Protein AF-0000000076347584 (afdb_homodimer)

pLDDT: mean 90.9, std 16.7, range [21.52, 99.0]

InterPro domains:
  IPR000801 Esterase-like [PF00756] (159-401)
  IPR013783 Immunoglobulin-like fold [G3DSA:2.60.40.10] (21-129)
  IPR014756 Immunoglobulin E-set [SSF81296] (39-135)
  IPR029058 Alpha/Beta hydrolase fold [G3DSA:3.40.50.1820] (140-408)
  IPR029058 Alpha/Beta hydrolase fold [SSF53474] (142-407)
  IPR050583 Mycobacterial A85 antigen [PTHR48098] (144-407)

Secondary structure (DSSP, 8-state):
---------------------TTS---SS--SEE-TTS-EEEEEE-TT-S-EEEEETTSPPEEEEETTEEEEEPEEEE-EE-TTSEEEEEPPP--SEEEEEEEEETTEEE--TT---EEEETTEEEEEEEE--STTSHHHHHS--SS---EEEEEEEEETTTTEEEEEEEEE-TTGGG--SB-EEEEE--TT--TTHHHHTT-HHHHHHHHHHTTSS---EEEE----TT-SSSTTSSTT-S----TT---S---SS-HHHHHHHHHHHHHHHS-B--SGGGEEEEEETHHHHHHHHHHHHSTTS-SEEEEES-----SS---TTS-HHHHHHT-HHHHHHHHHHHHT--SEEEEEEETT-TTHHHHHHHHHHHHHHT---EEEEESS-SSHHHHHHHHHHHHHHS--/---------------------TTS---SS--SEE-TTS-EEEEEE-TT-S-EEEEETTSPPEEEEETTEEEEEPEEEE-EE-TTSEEEEEPPP--SEEEEEEEEETTEEE--TT---EEEETTEEEEEEEE--STTSHHHHHS--SS---EEEEEEEEETTTTEEEEEEEEE-TTGGG--SB-EEEEE--TT--TTHHHHTT-HHHHHHHHHHTTSS---EEE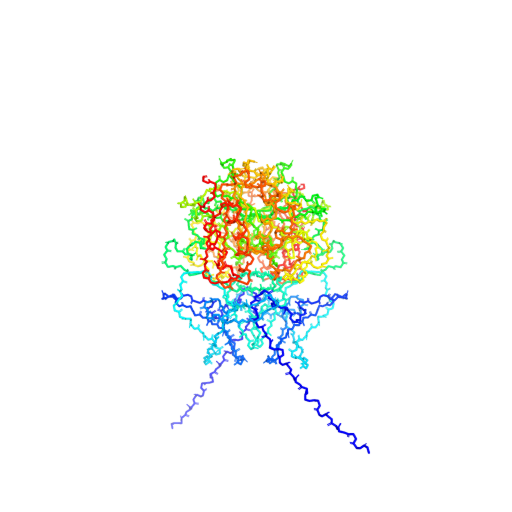E----TT-SSSTTSSTT-S----TT---S---SS-HHHHHHHHHHHHHHHS-B--SGGGEEEEEETHHHHHHHHHHHHSTTS-SEEEEES-----SS---TTS-HHHHHHH-HHHHHHHHHHHHT--SEEEEEEETT-TTHHHHHHHHHHHHHHT---EEEEESS-SSHHHHHHHHHHHHHHS--

Structure (mmCIF, N/CA/C/O backbone):
data_AF-0000000076347584-model_v1
#
loop_
_entity.id
_entity.type
_entity.pdbx_description
1 polymer Esterase
#
loop_
_atom_site.group_PDB
_atom_site.id
_atom_site.type_symbol
_atom_site.label_atom_id
_atom_site.label_alt_id
_atom_site.label_comp_id
_atom_site.label_asym_id
_atom_site.label_entity_id
_atom_site.label_seq_id
_atom_site.pdbx_PDB_ins_code
_atom_site.Cartn_x
_atom_site.Cartn_y
_atom_site.Cartn_z
_atom_site.occupancy
_atom_site.B_iso_or_equiv
_atom_site.auth_seq_id
_atom_site.auth_comp_id
_atom_site.auth_asym_id
_atom_site.auth_atom_id
_atom_site.pdbx_PDB_model_num
ATOM 1 N N . MET A 1 1 ? -63.469 -20.359 -35.031 1 22.64 1 MET A N 1
ATOM 2 C CA . MET A 1 1 ? -62.094 -19.891 -35.281 1 22.64 1 MET A CA 1
ATOM 3 C C . MET A 1 1 ? -61.469 -19.328 -34 1 22.64 1 MET A C 1
ATOM 5 O O . MET A 1 1 ? -61.781 -18.188 -33.625 1 22.64 1 MET A O 1
ATOM 9 N N . LYS A 1 2 ? -61.281 -20.156 -32.938 1 24.61 2 LYS A N 1
ATOM 10 C CA . LYS A 1 2 ? -60.969 -20 -31.516 1 24.61 2 LYS A CA 1
ATOM 11 C C . LYS A 1 2 ? -59.625 -19.328 -31.297 1 24.61 2 LYS A C 1
ATOM 13 O O . LYS A 1 2 ? -58.688 -19.594 -32.031 1 24.61 2 LYS A O 1
ATOM 18 N N . LYS A 1 3 ? -59.562 -18.219 -30.438 1 27.02 3 LYS A N 1
ATOM 19 C CA . LYS A 1 3 ? -58.656 -17.234 -29.844 1 27.02 3 LYS A CA 1
ATOM 20 C C . LYS A 1 3 ? -57.531 -17.938 -29.047 1 27.02 3 LYS A C 1
ATOM 22 O O . LYS A 1 3 ? -57.75 -18.375 -27.922 1 27.02 3 LYS A O 1
ATOM 27 N N . ILE A 1 4 ? -56.75 -18.844 -29.516 1 30.62 4 ILE A N 1
ATOM 28 C CA . ILE A 1 4 ? -55.781 -19.438 -28.594 1 30.62 4 ILE A CA 1
ATOM 29 C C . ILE A 1 4 ? -54.781 -18.391 -28.141 1 30.62 4 ILE A C 1
ATOM 31 O O . ILE A 1 4 ? -54.094 -17.781 -28.969 1 30.62 4 ILE A O 1
ATOM 35 N N . THR A 1 5 ? -55.062 -17.703 -27.016 1 29.17 5 THR A N 1
ATOM 36 C CA . THR A 1 5 ? -54.281 -16.734 -26.25 1 29.17 5 THR A CA 1
ATOM 37 C C . THR A 1 5 ? -52.969 -17.359 -25.766 1 29.17 5 THR A C 1
ATOM 39 O O . THR A 1 5 ? -52.969 -18.312 -24.984 1 29.17 5 THR A O 1
ATOM 42 N N . PHE A 1 6 ? -51.938 -17.453 -26.547 1 27.42 6 PHE A N 1
ATOM 43 C CA . PHE A 1 6 ? -50.625 -17.922 -26.141 1 27.42 6 PHE A CA 1
ATOM 44 C C . PHE A 1 6 ? -50.031 -17 -25.062 1 27.42 6 PHE A C 1
ATOM 46 O O . PHE A 1 6 ? -49.844 -15.805 -25.297 1 27.42 6 PHE A O 1
ATOM 53 N N . LEU A 1 7 ? -50.312 -17.297 -23.766 1 27.25 7 LEU A N 1
ATOM 54 C CA . LEU A 1 7 ? -49.688 -16.672 -22.609 1 27.25 7 LEU A CA 1
ATOM 55 C C . LEU A 1 7 ? -48.188 -16.859 -22.609 1 27.25 7 LEU A C 1
ATOM 57 O O . LEU A 1 7 ? -47.688 -18 -22.547 1 27.25 7 LEU A O 1
ATOM 61 N N . ALA A 1 8 ? -47.344 -16.016 -23.266 1 29.69 8 ALA A N 1
ATOM 62 C CA . ALA A 1 8 ? -45.875 -15.969 -23.172 1 29.69 8 ALA A CA 1
ATOM 63 C C . ALA A 1 8 ? -45.438 -15.719 -21.734 1 29.69 8 ALA A C 1
ATOM 65 O O . ALA A 1 8 ? -45.781 -14.688 -21.141 1 29.69 8 ALA A O 1
ATOM 66 N N . THR A 1 9 ? -45.188 -16.75 -20.922 1 26.08 9 THR A N 1
ATOM 67 C CA . THR A 1 9 ? -44.594 -16.703 -19.609 1 26.08 9 THR A CA 1
ATOM 68 C C . THR A 1 9 ? -43.219 -16.016 -19.672 1 26.08 9 THR A C 1
ATOM 70 O O . THR A 1 9 ? -42.344 -16.453 -20.391 1 26.08 9 THR A O 1
ATOM 73 N N . ALA A 1 10 ? -43.094 -14.711 -19.391 1 26.44 10 ALA A N 1
ATOM 74 C CA . ALA A 1 10 ? -41.906 -13.906 -19.141 1 26.44 10 ALA A CA 1
ATOM 75 C C . ALA A 1 10 ? -41.031 -14.531 -18.062 1 26.44 10 ALA A C 1
ATOM 77 O O . ALA A 1 10 ? -41.438 -14.617 -16.906 1 26.44 10 ALA A O 1
ATOM 78 N N . LEU A 1 11 ? -40.25 -15.555 -18.422 1 25.33 11 LEU A N 1
ATOM 79 C CA . LEU A 1 11 ? -39.188 -16.047 -17.531 1 25.33 11 LEU A CA 1
ATOM 80 C C . LEU A 1 11 ? -38.281 -14.914 -17.078 1 25.33 11 LEU A C 1
ATOM 82 O O . LEU A 1 11 ? -37.562 -14.328 -17.891 1 25.33 11 LEU A O 1
ATOM 86 N N . LEU A 1 12 ? -38.625 -14.148 -16.078 1 26.91 12 LEU A N 1
ATOM 87 C CA . LEU A 1 12 ? -37.781 -13.266 -15.312 1 26.91 12 LEU A CA 1
ATOM 88 C C . LEU A 1 12 ? -36.531 -14.016 -14.828 1 26.91 12 LEU A C 1
ATOM 90 O O . LEU A 1 12 ? -36.625 -14.867 -13.945 1 26.91 12 LEU A O 1
ATOM 94 N N . MET A 1 13 ? -35.625 -14.383 -15.727 1 25.48 13 MET A N 1
ATOM 95 C CA . MET A 1 13 ? -34.344 -14.875 -15.242 1 25.48 13 MET A CA 1
ATOM 96 C C . MET A 1 13 ? -33.75 -13.914 -14.227 1 25.48 13 MET A C 1
ATOM 98 O O . MET A 1 13 ? -33.531 -12.734 -14.523 1 25.48 13 MET A O 1
ATOM 102 N N . SER A 1 14 ? -33.969 -14.141 -12.977 1 26.95 14 SER A N 1
ATOM 103 C CA . SER A 1 14 ? -33.281 -13.57 -11.828 1 26.95 14 SER A CA 1
ATOM 104 C C . SER A 1 14 ? -31.766 -13.625 -12.023 1 26.95 14 SER A C 1
ATOM 106 O O . SER A 1 14 ? -31.188 -14.703 -12.18 1 26.95 14 SER A O 1
ATOM 108 N N . LEU A 1 15 ? -31.219 -12.742 -12.742 1 29.66 15 LEU A N 1
ATOM 109 C CA . LEU A 1 15 ? -29.781 -12.555 -12.656 1 29.66 15 LEU A CA 1
ATOM 110 C C . LEU A 1 15 ? -29.328 -12.539 -11.195 1 29.66 15 LEU A C 1
ATOM 112 O O . LEU A 1 15 ? -29.656 -11.625 -10.445 1 29.66 15 LEU A O 1
ATOM 116 N N . GLY A 1 16 ? -29.375 -13.703 -10.586 1 29.03 16 GLY A N 1
ATOM 117 C CA . GLY A 1 16 ? -28.719 -13.852 -9.297 1 29.03 16 GLY A CA 1
ATOM 118 C C . GLY A 1 16 ? -27.391 -13.125 -9.211 1 29.03 16 GLY A C 1
ATOM 119 O O . GLY A 1 16 ? -26.609 -13.156 -10.156 1 29.03 16 GLY A O 1
ATOM 120 N N . SER A 1 17 ? -27.516 -12.062 -8.469 1 31.75 17 SER A N 1
ATOM 121 C CA . SER A 1 17 ? -26.312 -11.383 -7.98 1 31.75 17 SER A CA 1
ATOM 122 C C . SER A 1 17 ? -25.281 -12.391 -7.477 1 31.75 17 SER A C 1
ATOM 124 O O . SER A 1 17 ? -25.375 -12.875 -6.348 1 31.75 17 SER A O 1
ATOM 126 N N . PHE A 1 18 ? -24.734 -13.219 -8.273 1 30.62 18 PHE A N 1
ATOM 127 C CA . PHE A 1 18 ? -23.625 -14.117 -7.973 1 30.62 18 PHE A CA 1
ATOM 128 C C . PHE A 1 18 ? -22.484 -13.359 -7.309 1 30.62 18 PHE A C 1
ATOM 130 O O . PHE A 1 18 ? -21.953 -12.398 -7.867 1 30.62 18 PHE A O 1
ATOM 137 N N . ALA A 1 19 ? -22.547 -13.336 -6.016 1 31.89 19 ALA A N 1
ATOM 138 C CA . ALA A 1 19 ? -21.453 -12.875 -5.164 1 31.89 19 ALA A CA 1
ATOM 139 C C . ALA A 1 19 ? -20.172 -13.641 -5.453 1 31.89 19 ALA A C 1
ATOM 141 O O . ALA A 1 19 ? -19.906 -14.68 -4.84 1 31.89 19 ALA A O 1
ATOM 142 N N . GLN A 1 20 ? -19.781 -13.914 -6.625 1 32.94 20 GLN A N 1
ATOM 143 C CA . GLN A 1 20 ? -18.625 -14.703 -7.004 1 32.94 20 GLN A CA 1
ATOM 144 C C . GLN A 1 20 ? -17.359 -14.156 -6.348 1 32.94 20 GLN A C 1
ATOM 146 O O . GLN A 1 20 ? -17.219 -12.953 -6.141 1 32.94 20 GLN A O 1
ATOM 151 N N . GLN A 1 21 ? -16.641 -14.922 -5.699 1 43.22 21 GLN A N 1
ATOM 152 C CA . GLN A 1 21 ? -15.281 -14.477 -5.426 1 43.22 21 GLN A CA 1
ATOM 153 C C . GLN A 1 21 ? -14.797 -13.5 -6.488 1 43.22 21 GLN A C 1
ATOM 155 O O . GLN A 1 21 ? -15.18 -13.602 -7.656 1 43.22 21 GLN A O 1
ATOM 160 N N . ALA A 1 22 ? -13.922 -12.586 -5.949 1 51.5 22 ALA A N 1
ATOM 161 C CA . ALA A 1 22 ? -13.586 -11.297 -6.535 1 51.5 22 ALA A CA 1
ATOM 162 C C . ALA A 1 22 ? -13.188 -11.445 -8 1 51.5 22 ALA A C 1
ATOM 164 O O . ALA A 1 22 ? -12.891 -10.453 -8.672 1 51.5 22 ALA A O 1
ATOM 165 N N . LEU A 1 23 ? -13.094 -12.75 -8.336 1 48.31 23 LEU A N 1
ATOM 166 C CA . LEU A 1 23 ? -12.523 -12.891 -9.664 1 48.31 23 LEU A CA 1
ATOM 167 C C . LEU A 1 23 ? -13.461 -12.305 -10.719 1 48.31 23 LEU A C 1
ATOM 169 O O . LEU A 1 23 ? -13.008 -11.648 -11.664 1 48.31 23 LEU A O 1
ATOM 173 N N . PHE A 1 24 ? -14.812 -12.578 -10.523 1 54.25 24 PHE A N 1
ATOM 174 C CA . PHE A 1 24 ? -15.703 -12.211 -11.617 1 54.25 24 PHE A CA 1
ATOM 175 C C . PHE A 1 24 ? -16.719 -11.164 -11.164 1 54.25 24 PHE A C 1
ATOM 177 O O . PHE A 1 24 ? -17.719 -10.922 -11.852 1 54.25 24 PHE A O 1
ATOM 184 N N . ASP A 1 25 ? -16.469 -10.703 -9.992 1 53.81 25 ASP A N 1
ATOM 185 C CA . ASP A 1 25 ? -17.438 -9.719 -9.516 1 53.81 25 ASP A CA 1
ATOM 186 C C . ASP A 1 25 ? -17.312 -8.406 -10.289 1 53.81 25 ASP A C 1
ATOM 188 O O . ASP A 1 25 ? -16.266 -7.766 -10.273 1 53.81 25 ASP A O 1
ATOM 192 N N . ASN A 1 26 ? -18.109 -8.289 -11.359 1 56.53 26 ASN A N 1
ATOM 193 C CA . ASN A 1 26 ? -18.109 -7.012 -12.062 1 56.53 26 ASN A CA 1
ATOM 194 C C . ASN A 1 26 ? -18.953 -5.969 -11.328 1 56.53 26 ASN A C 1
ATOM 196 O O . ASN A 1 26 ? -19.938 -6.305 -10.664 1 56.53 26 ASN A O 1
ATOM 200 N N . VAL A 1 27 ? -18.344 -4.82 -11.258 1 59.44 27 VAL A N 1
ATOM 201 C CA . VAL A 1 27 ? -19.078 -3.695 -10.688 1 59.44 27 VAL A CA 1
ATOM 202 C C . VAL A 1 27 ? -20.297 -3.381 -11.555 1 59.44 27 VAL A C 1
ATOM 204 O O . VAL A 1 27 ? -20.156 -3.08 -12.742 1 59.44 27 VAL A O 1
ATOM 207 N N . PRO A 1 28 ? -21.359 -3.553 -10.945 1 66.94 28 PRO A N 1
ATOM 208 C CA . PRO A 1 28 ? -22.578 -3.342 -11.734 1 66.94 28 PRO A CA 1
ATOM 209 C C . PRO A 1 28 ? -22.75 -1.888 -12.172 1 66.94 28 PRO A C 1
ATOM 211 O O . PRO A 1 28 ? -23.422 -1.615 -13.172 1 66.94 28 PRO A O 1
ATOM 214 N N . VAL A 1 29 ? -22.156 -1.008 -11.43 1 88.25 29 VAL A N 1
ATOM 215 C CA . VAL A 1 29 ? -22.312 0.411 -11.734 1 88.25 29 VAL A CA 1
ATOM 216 C C . VAL A 1 29 ? -20.969 1.118 -11.625 1 88.25 29 VAL A C 1
ATOM 218 O O . VAL A 1 29 ? -20.141 0.78 -10.773 1 88.25 29 VAL A O 1
ATOM 221 N N . ILE A 1 30 ? -20.797 2.086 -12.508 1 91.81 30 ILE A N 1
ATOM 222 C CA . ILE A 1 30 ? -19.578 2.885 -12.5 1 91.81 30 ILE A CA 1
ATOM 223 C C . ILE A 1 30 ? -19.688 3.971 -11.43 1 91.81 30 ILE A C 1
ATOM 225 O O . ILE A 1 30 ? -20.625 4.762 -11.43 1 91.81 30 ILE A O 1
ATOM 229 N N . SER A 1 31 ? -18.828 4 -10.516 1 95.31 31 SER A N 1
ATOM 230 C CA . SER A 1 31 ? -18.75 5 -9.461 1 95.31 31 SER A CA 1
ATOM 231 C C . SER A 1 31 ? -17.328 5.16 -8.945 1 95.31 31 SER A C 1
ATOM 233 O O . SER A 1 31 ? -16.672 4.18 -8.594 1 95.31 31 SER A O 1
ATOM 235 N N . PRO A 1 32 ? -16.734 6.363 -8.805 1 96.19 32 PRO A N 1
ATOM 236 C CA . PRO A 1 32 ? -17.281 7.602 -9.359 1 96.19 32 PRO A CA 1
ATOM 237 C C . PRO A 1 32 ? -17.094 7.707 -10.875 1 96.19 32 PRO A C 1
ATOM 239 O O . PRO A 1 32 ? -16.25 7.012 -11.445 1 96.19 32 PRO A O 1
ATOM 242 N N . GLU A 1 33 ? -17.891 8.414 -11.461 1 95.88 33 GLU A N 1
ATOM 243 C CA . GLU A 1 33 ? -17.734 8.766 -12.875 1 95.88 33 GLU A CA 1
ATOM 244 C C . GLU A 1 33 ? -17.422 10.25 -13.039 1 95.88 33 GLU A C 1
ATOM 246 O O . GLU A 1 33 ? -18.25 11.102 -12.711 1 95.88 33 GLU A O 1
ATOM 251 N N . VAL A 1 34 ? -16.281 10.516 -13.5 1 93.88 34 VAL A N 1
ATOM 252 C CA . VAL A 1 34 ? -15.914 11.898 -13.789 1 93.88 34 VAL A CA 1
ATOM 253 C C . VAL A 1 34 ? -16.453 12.297 -15.164 1 93.88 34 VAL A C 1
ATOM 255 O O . VAL A 1 34 ? -15.969 11.812 -16.188 1 93.88 34 VAL A O 1
ATOM 258 N N . ASN A 1 35 ? -17.297 13.258 -15.148 1 94.88 35 ASN A N 1
ATOM 259 C CA . ASN A 1 35 ? -17.922 13.695 -16.391 1 94.88 35 ASN A CA 1
ATOM 260 C C . ASN A 1 35 ? -17.062 14.734 -17.109 1 94.88 35 ASN A C 1
ATOM 262 O O . ASN A 1 35 ? -16.203 15.367 -16.5 1 94.88 35 ASN A O 1
ATOM 266 N N . ALA A 1 36 ? -17.359 14.969 -18.359 1 91.25 36 ALA A N 1
ATOM 267 C CA . ALA A 1 36 ? -16.594 15.875 -19.203 1 91.25 36 ALA A CA 1
ATOM 268 C C . ALA A 1 36 ? -16.625 17.297 -18.672 1 91.25 36 ALA A C 1
ATOM 270 O O . ALA A 1 36 ? -15.664 18.062 -18.828 1 91.25 36 ALA A O 1
ATOM 271 N N . ASN A 1 37 ? -17.719 17.672 -18.047 1 93 37 ASN A N 1
ATOM 272 C CA . ASN A 1 37 ? -17.859 19.031 -17.531 1 93 37 ASN A CA 1
ATOM 273 C C . ASN A 1 37 ? -17.328 19.156 -16.109 1 93 37 ASN A C 1
ATOM 275 O O . ASN A 1 37 ? -17.656 20.109 -15.398 1 93 37 ASN A O 1
ATOM 279 N N . HIS A 1 38 ? -16.672 18.141 -15.539 1 92.69 38 HIS A N 1
ATOM 280 C CA . HIS A 1 38 ? -16 18.094 -14.242 1 92.69 38 HIS A CA 1
ATOM 281 C C . HIS A 1 38 ? -17.016 17.938 -13.109 1 92.69 38 HIS A C 1
ATOM 283 O O . HIS A 1 38 ? -16.688 18.172 -11.945 1 92.69 38 HIS A O 1
ATOM 289 N N . THR A 1 39 ? -18.219 17.688 -13.531 1 97.81 39 THR A N 1
ATOM 290 C CA . THR A 1 39 ? -19.094 17.109 -12.508 1 97.81 39 THR A CA 1
ATOM 291 C C . THR A 1 39 ? -18.734 15.641 -12.281 1 97.81 39 THR A C 1
ATOM 293 O O . THR A 1 39 ? -18.094 15.008 -13.125 1 97.81 39 THR A O 1
ATOM 296 N N . VAL A 1 40 ? -19.078 15.188 -11.102 1 98.31 40 VAL A N 1
ATOM 297 C CA . VAL A 1 40 ? -18.781 13.797 -10.781 1 98.31 40 VAL A CA 1
ATOM 298 C C . VAL A 1 40 ? -20.047 13.086 -10.328 1 98.31 40 VAL A C 1
ATOM 300 O O . VAL A 1 40 ? -20.781 13.586 -9.469 1 98.31 40 VAL A O 1
ATOM 303 N N . THR A 1 41 ? -20.297 11.938 -10.922 1 98.56 41 THR A N 1
ATOM 304 C CA . THR A 1 41 ? -21.484 11.148 -10.602 1 98.56 41 THR A CA 1
ATOM 305 C C . THR A 1 41 ? -21.094 9.93 -9.758 1 98.56 41 THR A C 1
ATOM 307 O O . THR A 1 41 ? -20.203 9.172 -10.125 1 98.56 41 THR A O 1
ATOM 310 N N . PHE A 1 42 ? -21.797 9.812 -8.672 1 98.5 42 PHE A N 1
ATOM 311 C CA . PHE A 1 42 ? -21.641 8.68 -7.766 1 98.5 42 PHE A CA 1
ATOM 312 C C . PHE A 1 42 ? -22.859 7.762 -7.836 1 98.5 42 PHE A C 1
ATOM 314 O O . PHE A 1 42 ? -24 8.234 -7.906 1 98.5 42 PHE A O 1
ATOM 321 N N . ARG A 1 43 ? -22.594 6.434 -7.852 1 98.06 43 ARG A N 1
ATOM 322 C CA . ARG A 1 43 ? -23.672 5.461 -7.949 1 98.06 43 ARG A CA 1
ATOM 323 C C . ARG A 1 43 ? -23.453 4.297 -6.992 1 98.06 43 ARG A C 1
ATOM 325 O O . ARG A 1 43 ? -22.312 3.939 -6.695 1 98.06 43 ARG A O 1
ATOM 332 N N . LEU A 1 44 ? -24.5 3.74 -6.484 1 97.5 44 LEU A N 1
ATOM 333 C CA . LEU A 1 44 ? -24.5 2.512 -5.695 1 97.5 44 LEU A CA 1
ATOM 334 C C . LEU A 1 44 ? -25.75 1.688 -5.965 1 97.5 44 LEU A C 1
ATOM 336 O O . LEU A 1 44 ? -26.859 2.193 -5.84 1 97.5 44 LEU A O 1
ATOM 340 N N . LYS A 1 45 ? -25.562 0.465 -6.395 1 96.62 45 LYS A N 1
ATOM 341 C CA . LYS A 1 45 ? -26.703 -0.443 -6.477 1 96.62 45 LYS A CA 1
ATOM 342 C C . LYS A 1 45 ? -27.047 -1.019 -5.105 1 96.62 45 LYS A C 1
ATOM 344 O O . LYS A 1 45 ? -26.297 -1.846 -4.57 1 96.62 45 LYS A O 1
ATOM 349 N N . ALA A 1 46 ? -28.125 -0.547 -4.527 1 96.75 46 ALA A N 1
ATOM 350 C CA . ALA A 1 46 ? -28.609 -0.962 -3.211 1 96.75 46 ALA A CA 1
ATOM 351 C C . ALA A 1 46 ? -30.125 -0.916 -3.145 1 96.75 46 ALA A C 1
ATOM 353 O O . ALA A 1 46 ? -30.703 -0.081 -2.441 1 96.75 46 ALA A O 1
ATOM 354 N N . PRO A 1 47 ? -30.719 -1.897 -3.746 1 95.56 47 PRO A N 1
ATOM 355 C CA . PRO A 1 47 ? -32.188 -1.854 -3.871 1 95.56 47 PRO A CA 1
ATOM 356 C C . PRO A 1 47 ? -32.906 -1.929 -2.521 1 95.56 47 PRO A C 1
ATOM 358 O O . PRO A 1 47 ? -34 -1.423 -2.379 1 95.56 47 PRO A O 1
ATOM 361 N N . ASN A 1 48 ? -32.312 -2.447 -1.55 1 95.69 48 ASN A N 1
ATOM 362 C CA . ASN A 1 48 ? -32.969 -2.678 -0.271 1 95.69 48 ASN A CA 1
ATOM 363 C C . ASN A 1 48 ? -32.656 -1.568 0.73 1 95.69 48 ASN A C 1
ATOM 365 O O . ASN A 1 48 ? -33.188 -1.569 1.846 1 95.69 48 ASN A O 1
ATOM 369 N N . ALA A 1 49 ? -31.844 -0.621 0.374 1 96.69 49 ALA A N 1
ATOM 370 C CA . ALA A 1 49 ? -31.469 0.477 1.267 1 96.69 49 ALA A CA 1
ATOM 371 C C . ALA A 1 49 ? -32.625 1.462 1.423 1 96.69 49 ALA A C 1
ATOM 373 O O . ALA A 1 49 ? -33.406 1.658 0.493 1 96.69 49 ALA A O 1
ATOM 374 N N . GLN A 1 50 ? -32.625 2.148 2.584 1 96.38 50 GLN A N 1
ATOM 375 C CA . GLN A 1 50 ? -33.625 3.18 2.838 1 96.38 50 GLN A CA 1
ATOM 376 C C . GLN A 1 50 ? -33.094 4.562 2.479 1 96.38 50 GLN A C 1
ATOM 378 O O . GLN A 1 50 ? -33.875 5.441 2.072 1 96.38 50 GLN A O 1
ATOM 383 N N . LYS A 1 51 ? -31.875 4.699 2.727 1 97.75 51 LYS A N 1
ATOM 384 C CA . LYS A 1 51 ? -31.219 5.977 2.457 1 97.75 51 LYS A CA 1
ATOM 385 C C . LYS A 1 51 ? -29.75 5.777 2.098 1 97.75 51 LYS A C 1
ATOM 387 O O . LYS A 1 51 ? -29.047 5.035 2.775 1 97.75 51 LYS A O 1
ATOM 392 N N . VAL A 1 52 ? -29.391 6.352 1.017 1 98.38 52 VAL A N 1
ATOM 393 C CA . VAL A 1 52 ? -27.984 6.367 0.624 1 98.38 52 VAL A CA 1
ATOM 394 C C . VAL A 1 52 ? -27.516 7.809 0.442 1 98.38 52 VAL A C 1
ATOM 396 O O . VAL A 1 52 ? -28.234 8.641 -0.105 1 98.38 52 VAL A O 1
ATOM 399 N N . GLN A 1 53 ? -26.375 8.117 1.048 1 98.62 53 GLN A N 1
ATOM 400 C CA . GLN A 1 53 ? -25.781 9.445 0.935 1 98.62 53 GLN A CA 1
ATOM 401 C C . GLN A 1 53 ? -24.312 9.352 0.507 1 98.62 53 GLN A C 1
ATOM 403 O O . GLN A 1 53 ? -23.719 8.273 0.541 1 98.62 53 GLN A O 1
ATOM 408 N N . VAL A 1 54 ? -23.812 10.406 -0.049 1 98.5 54 VAL A N 1
ATOM 409 C CA . VAL A 1 54 ? -22.391 10.562 -0.313 1 98.5 54 VAL A CA 1
ATOM 410 C C . VAL A 1 54 ? -21.828 11.68 0.569 1 98.5 54 VAL A C 1
ATOM 412 O O . VAL A 1 54 ? -22.469 12.695 0.792 1 98.5 54 VAL A O 1
ATOM 415 N N . THR A 1 55 ? -20.703 11.453 1.197 1 97.25 55 THR A N 1
ATOM 416 C CA . THR A 1 55 ? -19.969 12.445 1.97 1 97.25 55 THR A CA 1
ATOM 417 C C . THR A 1 55 ? -18.562 12.625 1.421 1 97.25 55 THR A C 1
ATOM 419 O O . THR A 1 55 ? -17.922 11.656 1.001 1 97.25 55 THR A O 1
ATOM 422 N N . GLY A 1 56 ? -18.141 13.867 1.338 1 95.31 56 GLY A N 1
ATOM 423 C CA . GLY A 1 56 ? -16.812 14.133 0.792 1 95.31 56 GLY A CA 1
ATOM 424 C C . GLY A 1 56 ? -16.406 15.594 0.896 1 95.31 56 GLY A C 1
ATOM 425 O O . GLY A 1 56 ? -17.234 16.453 1.227 1 95.31 56 GLY A O 1
ATOM 426 N N . ASP A 1 57 ? -15.156 15.836 0.609 1 93.12 57 ASP A N 1
ATOM 427 C CA . ASP A 1 57 ? -14.602 17.172 0.779 1 93.12 57 ASP A CA 1
ATOM 428 C C . ASP A 1 57 ? -14.898 18.047 -0.439 1 93.12 57 ASP A C 1
ATOM 430 O O . ASP A 1 57 ? -14.453 19.188 -0.51 1 93.12 57 ASP A O 1
ATOM 434 N N . PHE A 1 58 ? -15.664 17.5 -1.396 1 95.19 58 PHE A N 1
ATOM 435 C CA . PHE A 1 58 ? -16.125 18.297 -2.531 1 95.19 58 PHE A CA 1
ATOM 436 C C . PHE A 1 58 ? -17.469 18.938 -2.23 1 95.19 58 PHE A C 1
ATOM 438 O O . PHE A 1 58 ? -17.984 19.719 -3.031 1 95.19 58 PHE A O 1
ATOM 445 N N . LEU A 1 59 ? -18.047 18.578 -1.127 1 95.75 59 LEU A N 1
ATOM 446 C CA . LEU A 1 59 ? -19.297 19.172 -0.667 1 95.75 59 LEU A CA 1
ATOM 447 C C . LEU A 1 59 ? -19.047 20.25 0.37 1 95.75 59 LEU A C 1
ATOM 449 O O . LEU A 1 59 ? -17.984 20.281 0.996 1 95.75 59 LEU A O 1
ATOM 453 N N . ALA A 1 60 ? -20.062 21.109 0.579 1 91.31 60 ALA A N 1
ATOM 454 C CA . ALA A 1 60 ? -19.938 22.172 1.577 1 91.31 60 ALA A CA 1
ATOM 455 C C . ALA A 1 60 ? -19.719 21.594 2.971 1 91.31 60 ALA A C 1
ATOM 457 O O . ALA A 1 60 ? -20.5 20.75 3.426 1 91.31 60 ALA A O 1
ATOM 458 N N . PRO A 1 61 ? -18.641 22.078 3.584 1 88.5 61 PRO A N 1
ATOM 459 C CA . PRO A 1 61 ? -18.344 21.5 4.895 1 88.5 61 PRO A CA 1
ATOM 460 C C . PRO A 1 61 ? -19.359 21.891 5.961 1 88.5 61 PRO A C 1
ATOM 462 O O . PRO A 1 61 ? -20.062 22.875 5.812 1 88.5 61 PRO A O 1
ATOM 465 N N . LYS A 1 62 ? -19.406 21.062 6.914 1 84.81 62 LYS A N 1
ATOM 466 C CA . LYS A 1 62 ? -20.188 21.344 8.125 1 84.81 62 LYS A CA 1
ATOM 467 C C . LYS A 1 62 ? -19.266 21.469 9.336 1 84.81 62 LYS A C 1
ATOM 469 O O . LYS A 1 62 ? -18.516 20.547 9.664 1 84.81 62 LYS A O 1
ATOM 474 N N . THR A 1 63 ? -19.438 22.578 10.016 1 84.31 63 THR A N 1
ATOM 475 C CA . THR A 1 63 ? -18.594 22.797 11.188 1 84.31 63 THR A CA 1
ATOM 476 C C . THR A 1 63 ? -19.156 22.047 12.398 1 84.31 63 THR A C 1
ATOM 478 O O . THR A 1 63 ? -20.328 22.156 12.711 1 84.31 63 THR A O 1
ATOM 481 N N . ILE A 1 64 ? -18.25 21.25 12.961 1 80.88 64 ILE A N 1
ATOM 482 C CA . ILE A 1 64 ? -18.672 20.5 14.141 1 80.88 64 ILE A CA 1
ATOM 483 C C . ILE A 1 64 ? -17.719 20.797 15.305 1 80.88 64 ILE A C 1
ATOM 485 O O . ILE A 1 64 ? -16.594 21.234 15.094 1 80.88 64 ILE A O 1
ATOM 489 N N . ASP A 1 65 ? -18.219 20.594 16.547 1 78.75 65 ASP A N 1
ATOM 490 C CA . ASP A 1 65 ? -17.391 20.75 17.75 1 78.75 65 ASP A CA 1
ATOM 491 C C . ASP A 1 65 ? -16.656 19.469 18.094 1 78.75 65 ASP A C 1
ATOM 493 O O . ASP A 1 65 ? -17.25 18.375 18.062 1 78.75 65 ASP A O 1
ATOM 497 N N . THR A 1 66 ? -15.383 19.516 18.234 1 71.56 66 THR A N 1
ATOM 498 C CA . THR A 1 66 ? -14.562 18.406 18.688 1 71.56 66 THR A CA 1
ATOM 499 C C . THR A 1 66 ? -13.82 18.75 19.969 1 71.56 66 THR A C 1
ATOM 501 O O . THR A 1 66 ? -13.766 19.922 20.359 1 71.56 66 THR A O 1
ATOM 504 N N . PRO A 1 67 ? -13.289 17.719 20.703 1 65.81 67 PRO A N 1
ATOM 505 C CA . PRO A 1 67 ? -12.492 18.016 21.891 1 65.81 67 PRO A CA 1
ATOM 506 C C . PRO A 1 67 ? -11.312 18.938 21.594 1 65.81 67 PRO A C 1
ATOM 508 O O . PRO A 1 67 ? -10.805 19.594 22.516 1 65.81 67 PRO A O 1
ATOM 511 N N . MET A 1 68 ? -10.938 19.078 20.391 1 67.19 68 MET A N 1
ATOM 512 C CA . MET A 1 68 ? -9.781 19.891 20.031 1 67.19 68 MET A CA 1
ATOM 513 C C . MET A 1 68 ? -10.211 21.25 19.484 1 67.19 68 MET A C 1
ATOM 515 O O . MET A 1 68 ? -9.375 22.109 19.203 1 67.19 68 MET A O 1
ATOM 519 N N . GLY A 1 69 ? -11.508 21.391 19.359 1 71 69 GLY A N 1
ATOM 520 C CA . GLY A 1 69 ? -12.047 22.625 18.797 1 71 69 GLY A CA 1
ATOM 521 C C . GLY A 1 69 ? -12.961 22.391 17.609 1 71 69 GLY A C 1
ATOM 522 O O . GLY A 1 69 ? -13.438 21.266 17.406 1 71 69 GLY A O 1
ATOM 523 N N . LYS A 1 70 ? -13.25 23.469 16.969 1 76.19 70 LYS A N 1
ATOM 524 C CA . LYS A 1 70 ? -14.148 23.375 15.812 1 76.19 70 LYS A CA 1
ATOM 525 C C . LYS A 1 70 ? -13.438 22.75 14.617 1 76.19 70 LYS A C 1
ATOM 527 O O . LYS A 1 70 ? -12.258 23.016 14.383 1 76.19 70 LYS A O 1
ATOM 532 N N . TYR A 1 71 ? -14.133 21.859 13.977 1 78.19 71 TYR A N 1
ATOM 533 C CA . TYR A 1 71 ? -13.594 21.141 12.828 1 78.19 71 TYR A CA 1
ATOM 534 C C . TYR A 1 71 ? -14.594 21.125 11.68 1 78.19 71 TYR A C 1
ATOM 536 O O . TYR A 1 71 ? -15.789 20.906 11.891 1 78.19 71 TYR A O 1
ATOM 544 N N . ASP A 1 72 ? -14.109 21.5 10.516 1 79.88 72 ASP A N 1
ATOM 545 C CA . ASP A 1 72 ? -14.945 21.422 9.32 1 79.88 72 ASP A CA 1
ATOM 546 C C . ASP A 1 72 ? -14.992 19.984 8.781 1 79.88 72 ASP A C 1
ATOM 548 O O . ASP A 1 72 ? -14.078 19.562 8.078 1 79.88 72 ASP A O 1
ATOM 552 N N . ALA A 1 73 ? -16.109 19.359 8.992 1 84.12 73 ALA A N 1
ATOM 553 C CA . ALA A 1 73 ? -16.297 18 8.5 1 84.12 73 ALA A CA 1
ATOM 554 C C . ALA A 1 73 ? -16.781 18 7.055 1 84.12 73 ALA A C 1
ATOM 556 O O . ALA A 1 73 ? -17.406 18.953 6.605 1 84.12 73 ALA A O 1
ATOM 557 N N . PRO A 1 74 ? -16.469 16.875 6.355 1 89.12 74 PRO A N 1
ATOM 558 C CA . PRO A 1 74 ? -16.969 16.797 4.98 1 89.12 74 PRO A CA 1
ATOM 559 C C . PRO A 1 74 ? -18.484 16.906 4.902 1 89.12 74 PRO A C 1
ATOM 561 O O . PRO A 1 74 ? -19.188 16.391 5.77 1 89.12 74 PRO A O 1
ATOM 564 N N . GLY A 1 75 ? -18.938 17.547 3.859 1 93.5 75 GLY A N 1
ATOM 565 C CA . GLY A 1 75 ? -20.375 17.672 3.635 1 93.5 75 GLY A CA 1
ATOM 566 C C . GLY A 1 75 ? -21.031 16.344 3.287 1 93.5 75 GLY A C 1
ATOM 567 O O . GLY A 1 75 ? -20.344 15.359 3.033 1 93.5 75 GLY A O 1
ATOM 568 N N . VAL A 1 76 ? -22.375 16.359 3.344 1 96.75 76 VAL A N 1
ATOM 569 C CA . VAL A 1 76 ? -23.172 15.172 3.037 1 96.75 76 VAL A CA 1
ATOM 570 C C . VAL A 1 76 ? -24.281 15.531 2.055 1 96.75 76 VAL A C 1
ATOM 572 O O . VAL A 1 76 ? -24.891 16.594 2.162 1 96.75 76 VAL A O 1
ATOM 575 N N . ALA A 1 77 ? -24.5 14.719 1.085 1 98.31 77 ALA A N 1
ATOM 576 C CA . ALA A 1 77 ? -25.578 14.891 0.125 1 98.31 77 ALA A CA 1
ATOM 577 C C . ALA A 1 77 ? -26.391 13.609 -0.034 1 98.31 77 ALA A C 1
ATOM 579 O O . ALA A 1 77 ? -25.828 12.516 -0.051 1 98.31 77 ALA A O 1
ATOM 580 N N . ASP A 1 78 ? -27.734 13.789 -0.167 1 98.62 78 ASP A N 1
ATOM 581 C CA . ASP A 1 78 ? -28.609 12.648 -0.391 1 98.62 78 ASP A CA 1
ATOM 582 C C . ASP A 1 78 ? -28.516 12.148 -1.832 1 98.62 78 ASP A C 1
ATOM 584 O O . ASP A 1 78 ? -28.422 12.953 -2.766 1 98.62 78 ASP A O 1
ATOM 588 N N . MET A 1 79 ? -28.5 10.875 -1.958 1 98.75 79 MET A N 1
ATOM 589 C CA . MET A 1 79 ? -28.625 10.273 -3.279 1 98.75 79 MET A CA 1
ATOM 590 C C . MET A 1 79 ? -30.078 9.891 -3.564 1 98.75 79 MET A C 1
ATOM 592 O O . MET A 1 79 ? -30.875 9.758 -2.639 1 98.75 79 MET A O 1
ATOM 596 N N . THR A 1 80 ? -30.406 9.719 -4.855 1 98.69 80 THR A N 1
ATOM 597 C CA . THR A 1 80 ? -31.766 9.391 -5.254 1 98.69 80 THR A CA 1
ATOM 598 C C . THR A 1 80 ? -31.828 8 -5.879 1 98.69 80 THR A C 1
ATOM 600 O O . THR A 1 80 ? -31.016 7.66 -6.73 1 98.69 80 THR A O 1
ATOM 603 N N . LYS A 1 81 ? -32.844 7.285 -5.535 1 98 81 LYS A N 1
ATOM 604 C CA . LYS A 1 81 ? -33 5.906 -5.988 1 98 81 LYS A CA 1
ATOM 605 C C . LYS A 1 81 ? -33.844 5.848 -7.262 1 98 81 LYS A C 1
ATOM 607 O O . LYS A 1 81 ? -34.875 6.512 -7.359 1 98 81 LYS A O 1
ATOM 612 N N . ASP A 1 82 ? -33.438 5.008 -8.219 1 97.12 82 ASP A N 1
ATOM 613 C CA . ASP A 1 82 ? -34.281 4.785 -9.398 1 97.12 82 ASP A CA 1
ATOM 614 C C . ASP A 1 82 ? -35.031 3.451 -9.312 1 97.12 82 ASP A C 1
ATOM 616 O O . ASP A 1 82 ? -35 2.803 -8.266 1 97.12 82 ASP A O 1
ATOM 620 N N . GLU A 1 83 ? -35.625 3.01 -10.414 1 96.25 83 GLU A N 1
ATOM 621 C CA . GLU A 1 83 ? -36.5 1.834 -10.422 1 96.25 83 GLU A CA 1
ATOM 622 C C . GLU A 1 83 ? -35.656 0.548 -10.32 1 96.25 83 GLU A C 1
ATOM 624 O O . GLU A 1 83 ? -36.188 -0.484 -9.883 1 96.25 83 GLU A O 1
ATOM 629 N N . LYS A 1 84 ? -34.438 0.653 -10.695 1 94.5 84 LYS A N 1
ATOM 630 C CA . LYS A 1 84 ? -33.562 -0.524 -10.695 1 94.5 84 LYS A CA 1
ATOM 631 C C . LYS A 1 84 ? -32.844 -0.662 -9.367 1 94.5 84 LYS A C 1
ATOM 633 O O . LYS A 1 84 ? -32 -1.562 -9.195 1 94.5 84 LYS A O 1
ATOM 638 N N . GLY A 1 85 ? -33.094 0.286 -8.422 1 95.75 85 GLY A N 1
ATOM 639 C CA . GLY A 1 85 ? -32.469 0.232 -7.109 1 95.75 85 GLY A CA 1
ATOM 640 C C . GLY A 1 85 ? -31.078 0.866 -7.082 1 95.75 85 GLY A C 1
ATOM 641 O O . GLY A 1 85 ? -30.266 0.573 -6.199 1 95.75 85 GLY A O 1
ATOM 642 N N . VAL A 1 86 ? -30.781 1.632 -8.141 1 97.56 86 VAL A N 1
ATOM 643 C CA . VAL A 1 86 ? -29.516 2.344 -8.211 1 97.56 86 VAL A CA 1
ATOM 644 C C . VAL A 1 86 ? -29.672 3.746 -7.625 1 97.56 86 VAL A C 1
ATOM 646 O O . VAL A 1 86 ? -30.562 4.496 -8.031 1 97.56 86 VAL A O 1
ATOM 649 N N . TRP A 1 87 ? -28.875 4.035 -6.613 1 98.25 87 TRP A N 1
ATOM 650 C CA . TRP A 1 87 ? -28.812 5.367 -6.016 1 98.25 87 TRP A CA 1
ATOM 651 C C . TRP A 1 87 ? -27.766 6.23 -6.715 1 98.25 87 TRP A C 1
ATOM 653 O O . TRP A 1 87 ? -26.656 5.777 -6.98 1 98.25 87 TRP A O 1
ATOM 663 N N . THR A 1 88 ? -28.156 7.496 -7.039 1 98.5 88 THR A N 1
ATOM 664 C CA . THR A 1 88 ? -27.266 8.336 -7.828 1 98.5 88 THR A CA 1
ATOM 665 C C . THR A 1 88 ? -27.203 9.742 -7.242 1 98.5 88 THR A C 1
ATOM 667 O O . THR A 1 88 ? -28.203 10.281 -6.762 1 98.5 88 THR A O 1
ATOM 670 N N . PHE A 1 89 ? -26.109 10.359 -7.219 1 98.62 89 PHE A N 1
ATOM 671 C CA . PHE A 1 89 ? -25.844 11.773 -6.961 1 98.62 89 PHE A CA 1
ATOM 672 C C . PHE A 1 89 ? -24.828 12.32 -7.949 1 98.62 89 PHE A C 1
ATOM 674 O O . PHE A 1 89 ? -23.828 11.672 -8.242 1 98.62 89 PHE A O 1
ATOM 681 N N . THR A 1 90 ? -25.047 13.414 -8.461 1 98.62 90 THR A N 1
ATOM 682 C CA . THR A 1 90 ? -24.078 14.117 -9.305 1 98.62 90 THR A CA 1
ATOM 683 C C . THR A 1 90 ? -23.703 15.461 -8.68 1 98.62 90 THR A C 1
ATOM 685 O O . THR A 1 90 ? -24.578 16.25 -8.312 1 98.62 90 THR A O 1
ATOM 688 N N . SER A 1 91 ? -22.469 15.703 -8.555 1 98.25 91 SER A N 1
ATOM 689 C CA . SER A 1 91 ? -21.953 16.922 -7.941 1 98.25 91 SER A CA 1
ATOM 690 C C . SER A 1 91 ? -22.125 18.125 -8.883 1 98.25 91 SER A C 1
ATOM 692 O O . SER A 1 91 ? -22.469 17.953 -10.055 1 98.25 91 SER A O 1
ATOM 694 N N . GLN A 1 92 ? -21.891 19.344 -8.273 1 97.06 92 GLN A N 1
ATOM 695 C CA . GLN A 1 92 ? -21.625 20.516 -9.109 1 97.06 92 GLN A CA 1
ATOM 696 C C . GLN A 1 92 ? -20.266 20.422 -9.781 1 97.06 92 GLN A C 1
ATOM 698 O O . GLN A 1 92 ? -19.5 19.484 -9.516 1 97.06 92 GLN A O 1
ATOM 703 N N . MET A 1 93 ? -20.047 21.359 -10.68 1 97.19 93 MET A N 1
ATOM 704 C CA . MET A 1 93 ? -18.719 21.406 -11.273 1 97.19 93 MET A CA 1
ATOM 705 C C . MET A 1 93 ? -17.656 21.562 -10.195 1 97.19 93 MET A C 1
ATOM 707 O O . MET A 1 93 ? -17.781 22.406 -9.305 1 97.19 93 MET A O 1
ATOM 711 N N . LEU A 1 94 ? -16.656 20.734 -10.281 1 97.12 94 LEU A N 1
ATOM 712 C CA . LEU A 1 94 ? -15.594 20.75 -9.273 1 97.12 94 LEU A CA 1
ATOM 713 C C . LEU A 1 94 ? -14.297 21.297 -9.859 1 97.12 94 LEU A C 1
ATOM 715 O O . LEU A 1 94 ? -13.992 21.062 -11.031 1 97.12 94 LEU A O 1
ATOM 719 N N . SER A 1 95 ? -13.531 21.953 -9.016 1 95.94 95 SER A N 1
ATOM 720 C CA . SER A 1 95 ? -12.203 22.422 -9.398 1 95.94 95 SER A CA 1
ATOM 721 C C . SER A 1 95 ? -11.195 21.281 -9.398 1 95.94 95 SER A C 1
ATOM 723 O O . SER A 1 95 ? -11.406 20.25 -8.742 1 95.94 95 SER A O 1
ATOM 725 N N . PRO A 1 96 ? -10.094 21.469 -10.164 1 96.44 96 PRO A N 1
ATOM 726 C CA . PRO A 1 96 ? -9.023 20.484 -10.094 1 96.44 96 PRO A CA 1
ATOM 727 C C . PRO A 1 96 ? -8.531 20.25 -8.664 1 96.44 96 PRO A C 1
ATOM 729 O O . PRO A 1 96 ? -8.352 21.203 -7.906 1 96.44 96 PRO A O 1
ATOM 732 N N . GLU A 1 97 ? -8.414 19 -8.297 1 96.75 97 GLU A N 1
ATOM 733 C CA . GLU A 1 97 ? -8.031 18.625 -6.941 1 96.75 97 GLU A CA 1
ATOM 734 C C . GLU A 1 97 ? -8.016 17.109 -6.773 1 96.75 97 GLU A C 1
ATOM 736 O O . GLU A 1 97 ? -8.477 16.375 -7.652 1 96.75 97 GLU A O 1
ATOM 741 N N . LEU A 1 98 ? -7.426 16.656 -5.762 1 97.44 98 LEU A N 1
ATOM 742 C CA . LEU A 1 98 ? -7.695 15.32 -5.242 1 97.44 98 LEU A CA 1
ATOM 743 C C . LEU A 1 98 ? -8.805 15.352 -4.199 1 97.44 98 LEU A C 1
ATOM 745 O O . LEU A 1 98 ? -8.703 16.078 -3.199 1 97.44 98 LEU A O 1
ATOM 749 N N . TYR A 1 99 ? -9.836 14.609 -4.469 1 96.75 99 TYR A N 1
ATOM 750 C CA . TYR A 1 99 ? -10.984 14.586 -3.57 1 96.75 99 TYR A CA 1
ATOM 751 C C . TYR A 1 99 ? -11.094 13.242 -2.857 1 96.75 99 TYR A C 1
ATOM 753 O O . TYR A 1 99 ? -10.711 12.211 -3.408 1 96.75 99 TYR A O 1
ATOM 761 N N . SER A 1 100 ? -11.617 13.289 -1.672 1 96.31 100 SER A N 1
ATOM 762 C CA . SER A 1 100 ? -11.938 12.094 -0.898 1 96.31 100 SER A CA 1
ATOM 763 C C . SER A 1 100 ? -13.438 11.984 -0.651 1 96.31 100 SER A C 1
ATOM 765 O O . SER A 1 100 ? -14.125 12.992 -0.503 1 96.31 100 SER A O 1
ATOM 767 N N . TYR A 1 101 ? -13.922 10.727 -0.596 1 97.06 101 TYR A N 1
ATOM 768 C CA . TYR A 1 101 ? -15.344 10.555 -0.339 1 97.06 101 TYR A CA 1
ATOM 769 C C . TYR A 1 101 ? -15.633 9.172 0.24 1 97.06 101 TYR A C 1
ATOM 771 O O . TYR A 1 101 ? -14.781 8.281 0.174 1 97.06 101 TYR A O 1
ATOM 779 N N . ASN A 1 102 ? -16.766 9.078 0.865 1 97.56 102 ASN A N 1
ATOM 780 C CA . ASN A 1 102 ? -17.406 7.84 1.294 1 97.56 102 ASN A CA 1
ATOM 781 C C . ASN A 1 102 ? -18.891 7.832 0.957 1 97.56 102 ASN A C 1
ATOM 783 O O . ASN A 1 102 ? -19.453 8.859 0.578 1 97.56 102 ASN A O 1
ATOM 787 N N . LEU A 1 103 ? -19.422 6.648 1.001 1 98 103 LEU A N 1
ATOM 788 C CA . LEU A 1 103 ? -20.875 6.512 0.95 1 98 103 LEU A CA 1
ATOM 789 C C . LEU A 1 103 ? -21.438 6.211 2.334 1 98 103 LEU A C 1
ATOM 791 O O . LEU A 1 103 ? -20.75 5.648 3.184 1 98 103 LEU A O 1
ATOM 795 N N . LEU A 1 104 ? -22.562 6.695 2.562 1 97.44 104 LEU A N 1
ATOM 796 C CA . LEU A 1 104 ? -23.344 6.332 3.742 1 97.44 104 LEU A CA 1
ATOM 797 C C . LEU A 1 104 ? -24.531 5.453 3.361 1 97.44 104 LEU A C 1
ATOM 799 O O . LEU A 1 104 ? -25.484 5.93 2.746 1 97.44 104 LEU A O 1
ATOM 803 N N . LEU A 1 105 ? -24.453 4.211 3.637 1 97.81 105 LEU A N 1
ATOM 804 C CA . LEU A 1 105 ? -25.516 3.242 3.375 1 97.81 105 LEU A CA 1
ATOM 805 C C . LEU A 1 105 ? -26.359 2.998 4.625 1 97.81 105 LEU A C 1
ATOM 807 O O . LEU A 1 105 ? -25.922 2.287 5.535 1 97.81 105 LEU A O 1
ATOM 811 N N . ASP A 1 106 ? -27.547 3.631 4.645 1 97.12 106 ASP A N 1
ATOM 812 C CA . ASP A 1 106 ? -28.438 3.596 5.805 1 97.12 106 ASP A CA 1
ATOM 813 C C . ASP A 1 106 ? -27.688 4.012 7.074 1 97.12 106 ASP A C 1
ATOM 815 O O . ASP A 1 106 ? -27.797 3.344 8.102 1 97.12 106 ASP A O 1
ATOM 819 N N . GLY A 1 107 ? -26.812 4.973 6.953 1 94.75 107 GLY A N 1
ATOM 820 C CA . GLY A 1 107 ? -26.109 5.566 8.086 1 94.75 107 GLY A CA 1
ATOM 821 C C . GLY A 1 107 ? -24.75 4.953 8.344 1 94.75 107 GLY A C 1
ATOM 822 O O . GLY A 1 107 ? -23.969 5.473 9.148 1 94.75 107 GLY A O 1
ATOM 823 N N . VAL A 1 108 ? -24.469 3.814 7.703 1 95.56 108 VAL A N 1
ATOM 824 C CA . VAL A 1 108 ? -23.172 3.176 7.855 1 95.56 108 VAL A CA 1
ATOM 825 C C . VAL A 1 108 ? -22.188 3.754 6.84 1 95.56 108 VAL A C 1
ATOM 827 O O . VAL A 1 108 ? -22.438 3.711 5.633 1 95.56 108 VAL A O 1
ATOM 830 N N . LYS A 1 109 ? -21.109 4.355 7.328 1 95.25 109 LYS A N 1
ATOM 831 C CA . LYS A 1 109 ? -20.078 4.867 6.434 1 95.25 109 LYS A CA 1
ATOM 832 C C . LYS A 1 109 ? -19.297 3.727 5.781 1 95.25 109 LYS A C 1
ATOM 834 O O . LYS A 1 109 ? -18.719 2.881 6.469 1 95.25 109 LYS A O 1
ATOM 839 N N . ILE A 1 110 ? -19.297 3.695 4.438 1 96.19 110 ILE A N 1
ATOM 840 C CA . ILE A 1 110 ? -18.641 2.6 3.729 1 96.19 110 ILE A CA 1
ATOM 841 C C . ILE A 1 110 ? -17.766 3.158 2.615 1 96.19 110 ILE A C 1
ATOM 843 O O . ILE A 1 110 ? -17.984 4.273 2.139 1 96.19 110 ILE A O 1
ATOM 847 N N . VAL A 1 111 ? -16.734 2.371 2.32 1 96.12 111 VAL A N 1
ATOM 848 C CA . VAL A 1 111 ? -16.016 2.645 1.083 1 96.12 111 VAL A CA 1
ATOM 849 C C . VAL A 1 111 ? -16.875 2.246 -0.116 1 96.12 111 VAL A C 1
ATOM 851 O O . VAL A 1 111 ? -17.625 1.271 -0.051 1 96.12 111 VAL A O 1
ATOM 854 N N . ASP A 1 112 ? -16.797 3.045 -1.159 1 96.38 112 ASP A N 1
ATOM 855 C CA . ASP A 1 112 ? -17.5 2.762 -2.412 1 96.38 112 ASP A CA 1
ATOM 856 C C . ASP A 1 112 ? -17.016 1.445 -3.02 1 96.38 112 ASP A C 1
ATOM 858 O O . ASP A 1 112 ? -15.875 1.337 -3.453 1 96.38 112 ASP A O 1
ATOM 862 N N . PRO A 1 113 ? -17.938 0.451 -3.072 1 93.69 113 PRO A N 1
ATOM 863 C CA . PRO A 1 113 ? -17.5 -0.83 -3.637 1 93.69 113 PRO A CA 1
ATOM 864 C C . PRO A 1 113 ? -17.156 -0.733 -5.121 1 93.69 113 PRO A C 1
ATOM 866 O O . PRO A 1 113 ? -16.531 -1.642 -5.672 1 93.69 113 PRO A O 1
ATOM 869 N N . GLY A 1 114 ? -17.531 0.343 -5.746 1 92.81 114 GLY A N 1
ATOM 870 C CA . GLY A 1 114 ? -17.281 0.513 -7.168 1 92.81 114 GLY A CA 1
ATOM 871 C C . GLY A 1 114 ? -15.906 1.077 -7.473 1 92.81 114 GLY A C 1
ATOM 872 O O . GLY A 1 114 ? -15.531 1.219 -8.641 1 92.81 114 GLY A O 1
ATOM 873 N N . SER A 1 115 ? -15.125 1.336 -6.461 1 94.5 115 SER A N 1
ATOM 874 C CA . SER A 1 115 ? -13.828 1.956 -6.688 1 94.5 115 SER A CA 1
ATOM 875 C C . SER A 1 115 ? -12.742 1.293 -5.84 1 94.5 115 SER A C 1
ATOM 877 O O . SER A 1 115 ? -12.906 1.134 -4.629 1 94.5 115 SER A O 1
ATOM 879 N N . VAL A 1 116 ? -11.609 0.975 -6.504 1 94 116 VAL A N 1
ATOM 880 C CA . VAL A 1 116 ? -10.508 0.329 -5.793 1 94 116 VAL A CA 1
ATOM 881 C C . VAL A 1 116 ? -9.523 1.385 -5.293 1 94 116 VAL A C 1
ATOM 883 O O . VAL A 1 116 ? -8.508 1.053 -4.676 1 94 116 VAL A O 1
ATOM 886 N N . TYR A 1 117 ? -9.781 2.641 -5.609 1 96.12 117 TYR A N 1
ATOM 887 C CA . TYR A 1 117 ? -8.883 3.721 -5.211 1 96.12 117 TYR A CA 1
ATOM 888 C C . TYR A 1 117 ? -9.219 4.223 -3.812 1 96.12 117 TYR A C 1
ATOM 890 O O . TYR A 1 117 ? -10.039 5.137 -3.656 1 96.12 117 TYR A O 1
ATOM 898 N N . ILE A 1 118 ? -8.547 3.604 -2.883 1 96.12 118 ILE A N 1
ATOM 899 C CA . ILE A 1 118 ? -8.82 3.82 -1.466 1 96.12 118 ILE A CA 1
ATOM 900 C C . ILE A 1 118 ? -7.535 4.234 -0.751 1 96.12 118 ILE A C 1
ATOM 902 O O . ILE A 1 118 ? -6.441 3.807 -1.129 1 96.12 118 ILE A O 1
ATOM 906 N N . THR A 1 119 ? -7.641 5.062 0.2 1 95.12 119 THR A N 1
ATOM 907 C CA . THR A 1 119 ? -6.531 5.445 1.064 1 95.12 119 THR A CA 1
ATOM 908 C C . THR A 1 119 ? -6.941 5.391 2.533 1 95.12 119 THR A C 1
ATOM 910 O O . THR A 1 119 ? -8.094 5.68 2.871 1 95.12 119 THR A O 1
ATOM 913 N N . ARG A 1 120 ? -5.992 5.027 3.34 1 93.38 120 ARG A N 1
ATOM 914 C CA . ARG A 1 120 ? -6.227 4.996 4.781 1 93.38 120 ARG A CA 1
ATOM 915 C C . ARG A 1 120 ? -5.852 6.328 5.422 1 93.38 120 ARG A C 1
ATOM 917 O O . ARG A 1 120 ? -4.762 6.852 5.18 1 93.38 120 ARG A O 1
ATOM 924 N N . ASP A 1 121 ? -6.703 6.844 6.207 1 87.88 121 ASP A N 1
ATOM 925 C CA . ASP A 1 121 ? -6.434 7.977 7.086 1 87.88 121 ASP A CA 1
ATOM 926 C C . ASP A 1 121 ? -6.656 7.602 8.547 1 87.88 121 ASP A C 1
ATOM 928 O O . ASP A 1 121 ? -7.793 7.578 9.023 1 87.88 121 ASP A O 1
ATOM 932 N N . ILE A 1 122 ? -5.625 7.371 9.219 1 87.38 122 ILE A N 1
ATOM 933 C CA . ILE A 1 122 ? -5.578 6.996 10.633 1 87.38 122 ILE A CA 1
ATOM 934 C C . ILE A 1 122 ? -6.371 5.711 10.852 1 87.38 122 ILE A C 1
ATOM 936 O O . ILE A 1 122 ? -5.82 4.609 10.75 1 87.38 122 ILE A O 1
ATOM 940 N N . THR A 1 123 ? -7.816 5.855 11.148 1 85.75 123 THR A N 1
ATOM 941 C CA . THR A 1 123 ? -8.633 4.703 11.516 1 85.75 123 THR A CA 1
ATOM 942 C C . THR A 1 123 ? -9.633 4.371 10.406 1 85.75 123 THR A C 1
ATOM 944 O O . THR A 1 123 ? -10.422 3.434 10.539 1 85.75 123 THR A O 1
ATOM 947 N N . SER A 1 124 ? -9.555 5.125 9.367 1 86.12 124 SER A N 1
ATOM 948 C CA . SER A 1 124 ? -10.625 4.953 8.391 1 86.12 124 SER A CA 1
ATOM 949 C C . SER A 1 124 ? -10.07 4.914 6.969 1 86.12 124 SER A C 1
ATOM 951 O O . SER A 1 124 ? -8.961 5.395 6.719 1 86.12 124 SER A O 1
ATOM 953 N N . GLU A 1 125 ? -10.875 4.254 6.145 1 92.75 125 GLU A N 1
ATOM 954 C CA . GLU A 1 125 ? -10.594 4.207 4.711 1 92.75 125 GLU A CA 1
ATOM 955 C C . GLU A 1 125 ? -11.539 5.125 3.936 1 92.75 125 GLU A C 1
ATOM 957 O O . GLU A 1 125 ? -12.719 5.238 4.27 1 92.75 125 GLU A O 1
ATOM 962 N N . THR A 1 126 ? -11 5.797 2.963 1 95.38 126 THR A N 1
ATOM 963 C CA . THR A 1 126 ? -11.805 6.645 2.088 1 95.38 126 THR A CA 1
ATOM 964 C C . THR A 1 126 ? -11.453 6.398 0.625 1 95.38 126 THR A C 1
ATOM 966 O O . THR A 1 126 ? -10.336 5.969 0.313 1 95.38 126 THR A O 1
ATOM 969 N N . ASN A 1 127 ? -12.414 6.609 -0.233 1 96.94 127 ASN A N 1
ATOM 970 C CA . ASN A 1 127 ? -12.141 6.625 -1.666 1 96.94 127 ASN A CA 1
ATOM 971 C C . ASN A 1 127 ? -11.578 7.969 -2.117 1 96.94 127 ASN A C 1
ATOM 973 O O . ASN A 1 127 ? -11.844 9 -1.494 1 96.94 127 ASN A O 1
ATOM 977 N N . ILE A 1 128 ? -10.805 7.93 -3.162 1 97.31 128 ILE A N 1
ATOM 978 C CA . ILE A 1 128 ? -10.289 9.18 -3.703 1 97.31 128 ILE A CA 1
ATOM 979 C C . ILE A 1 128 ? -10.523 9.227 -5.211 1 97.31 128 ILE A C 1
ATOM 981 O O . ILE A 1 128 ? -10.664 8.188 -5.855 1 97.31 128 ILE A O 1
ATOM 985 N N . PHE A 1 129 ? -10.617 10.398 -5.77 1 97 129 PHE A N 1
ATOM 986 C CA . PHE A 1 129 ? -10.539 10.664 -7.203 1 97 129 PHE A CA 1
ATOM 987 C C . PHE A 1 129 ? -9.82 11.977 -7.477 1 97 129 PHE A C 1
ATOM 989 O O . PHE A 1 129 ? -9.82 12.875 -6.637 1 97 129 PHE A O 1
ATOM 996 N N . ILE A 1 130 ? -9.18 12.078 -8.609 1 96.94 130 ILE A N 1
ATOM 997 C CA . ILE A 1 130 ? -8.406 13.258 -8.984 1 96.94 130 ILE A CA 1
ATOM 998 C C . ILE A 1 130 ? -9.039 13.914 -10.211 1 96.94 130 ILE A C 1
ATOM 1000 O O . ILE A 1 130 ? -9.375 13.242 -11.18 1 96.94 130 ILE A O 1
ATOM 1004 N N . LEU A 1 131 ? -9.219 15.195 -10.133 1 96.38 131 LEU A N 1
ATOM 1005 C CA . LEU A 1 131 ? -9.664 16 -11.266 1 96.38 131 LEU A CA 1
ATOM 1006 C C . LEU A 1 131 ? -8.57 16.969 -11.695 1 96.38 131 LEU A C 1
ATOM 1008 O O . LEU A 1 131 ? -7.996 17.688 -10.859 1 96.38 131 LEU A O 1
ATOM 1012 N N . SER A 1 132 ? -8.266 16.922 -12.922 1 94.56 132 SER A N 1
ATOM 1013 C CA . SER A 1 132 ? -7.336 17.859 -13.531 1 94.56 132 SER A CA 1
ATOM 1014 C C . SER A 1 132 ? -7.922 18.484 -14.789 1 94.56 132 SER A C 1
ATOM 1016 O O . SER A 1 132 ? -8.641 17.828 -15.539 1 94.56 132 SER A O 1
ATOM 1018 N N . ASP A 1 133 ? -7.668 19.703 -15.023 1 91.81 133 ASP A N 1
ATOM 1019 C CA . ASP A 1 133 ? -8.164 20.422 -16.203 1 91.81 133 ASP A CA 1
ATOM 1020 C C . ASP A 1 133 ? -7.043 20.672 -17.203 1 91.81 133 ASP A C 1
ATOM 1022 O O . ASP A 1 133 ? -7.27 20.672 -18.406 1 91.81 133 ASP A O 1
ATOM 1026 N N . LYS A 1 134 ? -5.918 21.047 -16.656 1 92.31 134 LYS A N 1
ATOM 1027 C CA . LYS A 1 134 ? -4.785 21.391 -17.516 1 92.31 134 LYS A CA 1
ATOM 1028 C C . LYS A 1 134 ? -3.461 21.047 -16.844 1 92.31 134 LYS A C 1
ATOM 1030 O O . LYS A 1 134 ? -3.406 20.891 -15.617 1 92.31 134 LYS A O 1
ATOM 1035 N N . LYS A 1 135 ? -2.539 21.062 -17.672 1 92.5 135 LYS A N 1
ATOM 1036 C CA . LYS A 1 135 ? -1.192 20.828 -17.156 1 92.5 135 LYS A CA 1
ATOM 1037 C C . LYS A 1 135 ? -0.801 21.891 -16.141 1 92.5 135 LYS A C 1
ATOM 1039 O O . LYS A 1 135 ? -1.035 23.094 -16.359 1 92.5 135 LYS A O 1
ATOM 1044 N N . GLY A 1 136 ? -0.358 21.438 -15.008 1 90.56 136 GLY A N 1
ATOM 1045 C CA . GLY A 1 136 ? 0.186 22.359 -14.023 1 90.56 136 GLY A CA 1
ATOM 1046 C C . GLY A 1 136 ? -0.792 22.688 -12.914 1 90.56 136 GLY A C 1
ATOM 1047 O O . GLY A 1 136 ? -0.401 23.219 -11.875 1 90.56 136 GLY A O 1
ATOM 1048 N N . ASP A 1 137 ? -2.02 22.422 -13.086 1 93.94 137 ASP A N 1
ATOM 1049 C CA . ASP A 1 137 ? -2.936 22.672 -11.969 1 93.94 137 ASP A CA 1
ATOM 1050 C C . ASP A 1 137 ? -2.73 21.641 -10.859 1 93.94 137 ASP A C 1
ATOM 1052 O O . ASP A 1 137 ? -1.877 20.766 -10.969 1 93.94 137 ASP A O 1
ATOM 1056 N N . CYS A 1 138 ? -3.416 21.781 -9.734 1 93.69 138 CYS A N 1
ATOM 1057 C CA . CYS A 1 138 ? -3.172 20.922 -8.57 1 93.69 138 CYS A CA 1
ATOM 1058 C C . CYS A 1 138 ? -3.469 19.469 -8.898 1 93.69 138 CYS A C 1
ATOM 1060 O O . CYS A 1 138 ? -2.725 18.578 -8.492 1 93.69 138 CYS A O 1
ATOM 1062 N N . GLY A 1 139 ? -4.59 19.234 -9.617 1 95.25 139 GLY A N 1
ATOM 1063 C CA . GLY A 1 139 ? -4.902 17.875 -10.008 1 95.25 139 GLY A CA 1
ATOM 1064 C C . GLY A 1 139 ? -3.816 17.234 -10.859 1 95.25 139 GLY A C 1
ATOM 1065 O O . GLY A 1 139 ? -3.492 16.062 -10.672 1 95.25 139 GLY A O 1
ATOM 1066 N N . ASP A 1 140 ? -3.26 17.984 -11.742 1 96.5 140 ASP A N 1
ATOM 1067 C CA . ASP A 1 140 ? -2.162 17.516 -12.586 1 96.5 140 ASP A CA 1
ATOM 1068 C C . ASP A 1 140 ? -0.936 17.172 -11.742 1 96.5 140 ASP A C 1
ATOM 1070 O O . ASP A 1 140 ? -0.228 16.203 -12.039 1 96.5 140 ASP A O 1
ATOM 1074 N N . LEU A 1 141 ? -0.723 17.906 -10.734 1 96.62 141 LEU A N 1
ATOM 1075 C CA . LEU A 1 141 ? 0.429 17.703 -9.859 1 96.62 141 LEU A CA 1
ATOM 1076 C C . LEU A 1 141 ? 0.274 16.422 -9.055 1 96.62 141 LEU A C 1
ATOM 1078 O O . LEU A 1 141 ? 1.269 15.789 -8.672 1 96.62 141 LEU A O 1
ATOM 1082 N N . TYR A 1 142 ? -0.925 16.062 -8.82 1 97.25 142 TYR A N 1
ATOM 1083 C CA . TYR A 1 142 ? -1.191 14.883 -7.992 1 97.25 142 TYR A CA 1
ATOM 1084 C C . TYR A 1 142 ? -1.303 13.625 -8.852 1 97.25 142 TYR A C 1
ATOM 1086 O O . TYR A 1 142 ? -1.312 12.508 -8.328 1 97.25 142 TYR A O 1
ATOM 1094 N N . THR A 1 143 ? -1.384 13.789 -10.148 1 96.06 143 THR A N 1
ATOM 1095 C CA . THR A 1 143 ? -1.535 12.711 -11.117 1 96.06 143 THR A CA 1
ATOM 1096 C C . THR A 1 143 ? -0.182 12.086 -11.445 1 96.06 143 THR A C 1
ATOM 1098 O O . THR A 1 143 ? 0.849 12.758 -11.391 1 96.06 143 THR A O 1
ATOM 1101 N N . VAL A 1 144 ? -0.166 10.766 -11.719 1 97.06 144 VAL A N 1
ATOM 1102 C CA . VAL A 1 144 ? 1.031 10.133 -12.266 1 97.06 144 VAL A CA 1
ATOM 1103 C C . VAL A 1 144 ? 1.18 10.492 -13.742 1 97.06 144 VAL A C 1
ATOM 1105 O O . VAL A 1 144 ? 0.615 9.82 -14.609 1 97.06 144 VAL A O 1
ATOM 1108 N N . ASN A 1 145 ? 1.95 11.461 -14.008 1 97.25 145 ASN A N 1
ATOM 1109 C CA . ASN A 1 145 ? 2.152 11.93 -15.375 1 97.25 145 ASN A CA 1
ATOM 1110 C C . ASN A 1 145 ? 3.215 11.109 -16.094 1 97.25 145 ASN A C 1
ATOM 1112 O O . ASN A 1 145 ? 3.902 10.297 -15.484 1 97.25 145 ASN A O 1
ATOM 1116 N N . GLU A 1 146 ? 3.236 11.25 -17.438 1 96.62 146 GLU A N 1
ATOM 1117 C CA . GLU A 1 146 ? 4.27 10.594 -18.25 1 96.62 146 GLU A CA 1
ATOM 1118 C C . GLU A 1 146 ? 5.598 11.344 -18.141 1 96.62 146 GLU A C 1
ATOM 1120 O O . GLU A 1 146 ? 6.016 12.008 -19.094 1 96.62 146 GLU A O 1
ATOM 1125 N N . VAL A 1 147 ? 6.258 11.18 -17.047 1 97.69 147 VAL A N 1
ATOM 1126 C CA . VAL A 1 147 ? 7.566 11.75 -16.734 1 97.69 147 VAL A CA 1
ATOM 1127 C C . VAL A 1 147 ? 8.461 10.68 -16.109 1 97.69 147 VAL A C 1
ATOM 1129 O O . VAL A 1 147 ? 7.98 9.602 -15.75 1 97.69 147 VAL A O 1
ATOM 1132 N N . PRO A 1 148 ? 9.797 10.93 -16.016 1 97.5 148 PRO A N 1
ATOM 1133 C CA . PRO A 1 148 ? 10.617 9.977 -15.258 1 97.5 148 PRO A CA 1
ATOM 1134 C C . PRO A 1 148 ? 10.188 9.859 -13.797 1 97.5 148 PRO A C 1
ATOM 1136 O O . PRO A 1 148 ? 9.828 10.867 -13.172 1 97.5 148 PRO A O 1
ATOM 1139 N N . HIS A 1 149 ? 10.188 8.664 -13.289 1 98.44 149 HIS A N 1
ATOM 1140 C CA . HIS A 1 149 ? 9.68 8.414 -11.945 1 98.44 149 HIS A CA 1
ATOM 1141 C C . HIS A 1 149 ? 10.797 7.961 -11.008 1 98.44 149 HIS A C 1
ATOM 1143 O O . HIS A 1 149 ? 11.695 7.23 -11.43 1 98.44 149 HIS A O 1
ATOM 1149 N N . GLY A 1 150 ? 10.734 8.453 -9.766 1 98.62 150 GLY A N 1
ATOM 1150 C CA . GLY A 1 150 ? 11.586 7.918 -8.711 1 98.62 150 GLY A CA 1
ATOM 1151 C C . GLY A 1 150 ? 11.078 6.605 -8.141 1 98.62 150 GLY A C 1
ATOM 1152 O O . GLY A 1 150 ? 10 6.137 -8.508 1 98.62 150 GLY A O 1
ATOM 1153 N N . ASN A 1 151 ? 11.891 5.973 -7.332 1 98.75 151 ASN A N 1
ATOM 1154 C CA . ASN A 1 151 ? 11.531 4.734 -6.645 1 98.75 151 ASN A CA 1
ATOM 1155 C C . ASN A 1 151 ? 11.094 5 -5.207 1 98.75 151 ASN A C 1
ATOM 1157 O O . ASN A 1 151 ? 11.578 5.938 -4.57 1 98.75 151 ASN A O 1
ATOM 1161 N N . VAL A 1 152 ? 10.141 4.234 -4.699 1 98.88 152 VAL A N 1
ATOM 1162 C CA . VAL A 1 152 ? 9.68 4.309 -3.316 1 98.88 152 VAL A CA 1
ATOM 1163 C C . VAL A 1 152 ? 9.969 2.986 -2.604 1 98.88 152 VAL A C 1
ATOM 1165 O O . VAL A 1 152 ? 9.594 1.918 -3.088 1 98.88 152 VAL A O 1
ATOM 1168 N N . SER A 1 153 ? 10.625 3.086 -1.446 1 98.81 153 SER A N 1
ATOM 1169 C CA . SER A 1 153 ? 11.055 1.884 -0.742 1 98.81 153 SER A CA 1
ATOM 1170 C C . SER A 1 153 ? 10.594 1.9 0.712 1 98.81 153 SER A C 1
ATOM 1172 O O . SER A 1 153 ? 10.641 2.941 1.37 1 98.81 153 SER A O 1
ATOM 1174 N N . LYS A 1 154 ? 10.055 0.792 1.156 1 98.81 154 LYS A N 1
ATOM 1175 C CA . LYS A 1 154 ? 9.922 0.522 2.586 1 98.81 154 LYS A CA 1
ATOM 1176 C C . LYS A 1 154 ? 11.211 -0.052 3.16 1 98.81 154 LYS A C 1
ATOM 1178 O O . LYS A 1 154 ? 11.617 -1.16 2.803 1 98.81 154 LYS A O 1
ATOM 1183 N N . VAL A 1 155 ? 11.805 0.722 4.102 1 98.69 155 VAL A N 1
ATOM 1184 C CA . VAL A 1 155 ? 13.172 0.444 4.527 1 98.69 155 VAL A CA 1
ATOM 1185 C C . VAL A 1 155 ? 13.219 0.258 6.039 1 98.69 155 VAL A C 1
ATOM 1187 O O . VAL A 1 155 ? 12.711 1.096 6.789 1 98.69 155 VAL A O 1
ATOM 1190 N N . TRP A 1 156 ? 13.859 -0.854 6.434 1 98.56 156 TRP A N 1
ATOM 1191 C CA . TRP A 1 156 ? 14.062 -1.094 7.859 1 98.56 156 TRP A CA 1
ATOM 1192 C C . TRP A 1 156 ? 15.414 -0.548 8.312 1 98.56 156 TRP A C 1
ATOM 1194 O O . TRP A 1 156 ? 16.406 -0.657 7.59 1 98.56 156 TRP A O 1
ATOM 1204 N N . TYR A 1 157 ? 15.461 0.033 9.516 1 98.25 157 TYR A N 1
ATOM 1205 C CA . TYR A 1 157 ? 16.688 0.551 10.094 1 98.25 157 TYR A CA 1
ATOM 1206 C C . TYR A 1 157 ? 16.734 0.302 11.602 1 98.25 157 TYR A C 1
ATOM 1208 O O . TYR A 1 157 ? 15.695 0.176 12.242 1 98.25 157 TYR A O 1
ATOM 1216 N N . ASP A 1 158 ? 17.938 0.245 12.117 1 97.5 158 ASP A N 1
ATOM 1217 C CA . ASP A 1 158 ? 18.141 0.103 13.562 1 97.5 158 ASP A CA 1
ATOM 1218 C C . ASP A 1 158 ? 18.031 1.454 14.266 1 97.5 158 ASP A C 1
ATOM 1220 O O . ASP A 1 158 ? 18.625 2.438 13.82 1 97.5 158 ASP A O 1
ATOM 1224 N N . SER A 1 159 ? 17.203 1.48 15.297 1 98.38 159 SER A N 1
ATOM 1225 C CA . SER A 1 159 ? 17.156 2.645 16.172 1 98.38 159 SER A CA 1
ATOM 1226 C C . SER A 1 159 ? 17.641 2.291 17.578 1 98.38 159 SER A C 1
ATOM 1228 O O . SER A 1 159 ? 16.828 1.969 18.453 1 98.38 159 SER A O 1
ATOM 1230 N N . PRO A 1 160 ? 18.922 2.461 17.812 1 98.44 160 PRO A N 1
ATOM 1231 C CA . PRO A 1 160 ? 19.438 2.141 19.141 1 98.44 160 PRO A CA 1
ATOM 1232 C C . PRO A 1 160 ? 18.812 3.01 20.234 1 98.44 160 PRO A C 1
ATOM 1234 O O . PRO A 1 160 ? 18.625 2.549 21.359 1 98.44 160 PRO A O 1
ATOM 1237 N N . THR A 1 161 ? 18.484 4.238 19.922 1 98.56 161 THR A N 1
ATOM 1238 C CA . THR A 1 161 ? 17.891 5.145 20.906 1 98.56 161 THR A CA 1
ATOM 1239 C C . THR A 1 161 ? 16.516 4.637 21.344 1 98.56 161 THR A C 1
ATOM 1241 O O . THR A 1 161 ? 16.172 4.727 22.531 1 98.56 161 THR A O 1
ATOM 1244 N N . LEU A 1 162 ? 15.773 4.082 20.422 1 98.12 162 LEU A N 1
ATOM 1245 C CA . LEU A 1 162 ? 14.438 3.588 20.75 1 98.12 162 LEU A CA 1
ATOM 1246 C C . LEU A 1 162 ? 14.469 2.1 21.078 1 98.12 162 LEU A C 1
ATOM 1248 O O . LEU A 1 162 ? 13.445 1.519 21.453 1 98.12 162 LEU A O 1
ATOM 1252 N N . LYS A 1 163 ? 15.602 1.433 20.859 1 97.38 163 LYS A N 1
ATOM 1253 C CA . LYS A 1 163 ? 15.836 0.031 21.188 1 97.38 163 LYS A CA 1
ATOM 1254 C C . LYS A 1 163 ? 14.93 -0.887 20.375 1 97.38 163 LYS A C 1
ATOM 1256 O O . LYS A 1 163 ? 14.328 -1.814 20.922 1 97.38 163 LYS A O 1
ATOM 1261 N N . MET A 1 164 ? 14.812 -0.588 19.062 1 96.56 164 MET A N 1
ATOM 1262 C CA . MET A 1 164 ? 14.023 -1.428 18.172 1 96.56 164 MET A CA 1
ATOM 1263 C C . MET A 1 164 ? 14.383 -1.164 16.703 1 96.56 164 MET A C 1
ATOM 1265 O O . MET A 1 164 ? 15.023 -0.158 16.391 1 96.56 164 MET A O 1
ATOM 1269 N N . GLN A 1 165 ? 14.039 -2.17 15.844 1 97.12 165 GLN A N 1
ATOM 1270 C CA . GLN A 1 165 ? 14.031 -1.927 14.398 1 97.12 165 GLN A CA 1
ATOM 1271 C C . GLN A 1 165 ? 12.812 -1.109 13.984 1 97.12 165 GLN A C 1
ATOM 1273 O O . GLN A 1 165 ? 11.711 -1.321 14.5 1 97.12 165 GLN A O 1
ATOM 1278 N N . ARG A 1 166 ? 13.086 -0.177 13.094 1 98.38 166 ARG A N 1
ATOM 1279 C CA . ARG A 1 166 ? 12.008 0.691 12.633 1 98.38 166 ARG A CA 1
ATOM 1280 C C . ARG A 1 166 ? 11.945 0.716 11.109 1 98.38 166 ARG A C 1
ATOM 1282 O O . ARG A 1 166 ? 12.945 0.448 10.438 1 98.38 166 ARG A O 1
ATOM 1289 N N . ARG A 1 167 ? 10.742 0.958 10.633 1 98.69 167 ARG A N 1
ATOM 1290 C CA . ARG A 1 167 ? 10.555 1.065 9.188 1 98.69 167 ARG A CA 1
ATOM 1291 C C . ARG A 1 167 ? 10.266 2.504 8.773 1 98.69 167 ARG A C 1
ATOM 1293 O O . ARG A 1 167 ? 9.617 3.246 9.516 1 98.69 167 ARG A O 1
ATOM 1300 N N . MET A 1 168 ? 10.758 2.961 7.691 1 98.88 168 MET A N 1
ATOM 1301 C CA . MET A 1 168 ? 10.469 4.242 7.055 1 98.88 168 MET A CA 1
ATOM 1302 C C . MET A 1 168 ? 10.258 4.074 5.551 1 98.88 168 MET A C 1
ATOM 1304 O O . MET A 1 168 ? 10.562 3.016 4.996 1 98.88 168 MET A O 1
ATOM 1308 N N . THR A 1 169 ? 9.625 5.035 4.922 1 98.94 169 THR A N 1
ATOM 1309 C CA . THR A 1 169 ? 9.5 5.086 3.471 1 98.94 169 THR A CA 1
ATOM 1310 C C . THR A 1 169 ? 10.516 6.059 2.873 1 98.94 169 THR A C 1
ATOM 1312 O O . THR A 1 169 ? 10.664 7.18 3.357 1 98.94 169 THR A O 1
ATOM 1315 N N . VAL A 1 170 ? 11.242 5.633 1.823 1 98.94 170 VAL A N 1
ATOM 1316 C CA . VAL A 1 170 ? 12.25 6.48 1.198 1 98.94 170 VAL A CA 1
ATOM 1317 C C . VAL A 1 170 ? 11.969 6.605 -0.297 1 98.94 170 VAL A C 1
ATOM 1319 O O . VAL A 1 170 ? 11.758 5.602 -0.98 1 98.94 170 VAL A O 1
ATOM 1322 N N . TYR A 1 171 ? 11.82 7.82 -0.726 1 98.94 171 TYR A N 1
ATOM 1323 C CA . TYR A 1 171 ? 11.758 8.164 -2.143 1 98.94 171 TYR A CA 1
ATOM 1324 C C . TYR A 1 171 ? 13.133 8.562 -2.672 1 98.94 171 TYR A C 1
ATOM 1326 O O . TYR A 1 171 ? 13.805 9.414 -2.082 1 98.94 171 TYR A O 1
ATOM 1334 N N . THR A 1 172 ? 13.617 7.926 -3.758 1 98.88 172 THR A N 1
ATOM 1335 C CA . THR A 1 172 ? 14.789 8.352 -4.512 1 98.88 172 THR A CA 1
ATOM 1336 C C . THR A 1 172 ? 14.383 8.859 -5.895 1 98.88 172 THR A C 1
ATOM 1338 O O . THR A 1 172 ? 13.539 8.258 -6.559 1 98.88 172 THR A O 1
ATOM 1341 N N . PRO A 1 173 ? 14.961 9.914 -6.332 1 98.69 173 PRO A N 1
ATOM 1342 C CA . PRO A 1 173 ? 14.508 10.531 -7.578 1 98.69 173 PRO A CA 1
ATOM 1343 C C . PRO A 1 173 ? 14.883 9.719 -8.812 1 98.69 173 PRO A C 1
ATOM 1345 O O . PRO A 1 173 ? 15.734 8.82 -8.734 1 98.69 173 PRO A O 1
ATOM 1348 N N . ALA A 1 174 ? 14.18 10.047 -9.93 1 97.81 174 ALA A N 1
ATOM 1349 C CA . ALA A 1 174 ? 14.555 9.445 -11.203 1 97.81 174 ALA A CA 1
ATOM 1350 C C . ALA A 1 174 ? 16.031 9.664 -11.5 1 97.81 174 ALA A C 1
ATOM 1352 O O . ALA A 1 174 ? 16.562 10.75 -11.273 1 97.81 174 ALA A O 1
ATOM 1353 N N . GLY A 1 175 ? 16.734 8.578 -11.898 1 95.75 175 GLY A N 1
ATOM 1354 C CA . GLY A 1 175 ? 18.125 8.688 -12.258 1 95.75 175 GLY A CA 1
ATOM 1355 C C . GLY A 1 175 ? 19.062 8.633 -11.062 1 95.75 175 GLY A C 1
ATOM 1356 O O . GLY A 1 175 ? 20.25 8.953 -11.172 1 95.75 175 GLY A O 1
ATOM 1357 N N . TYR A 1 176 ? 18.609 8.25 -9.938 1 97.56 176 TYR A N 1
ATOM 1358 C CA . TYR A 1 176 ? 19.328 8.258 -8.664 1 97.56 176 TYR A CA 1
ATOM 1359 C C . TYR A 1 176 ? 20.688 7.59 -8.805 1 97.56 176 TYR A C 1
ATOM 1361 O O . TYR A 1 176 ? 21.688 8.094 -8.281 1 97.56 176 TYR A O 1
ATOM 1369 N N . ASP A 1 177 ? 20.797 6.492 -9.523 1 93.94 177 ASP A N 1
ATOM 1370 C CA . ASP A 1 177 ? 22.016 5.68 -9.594 1 93.94 177 ASP A CA 1
ATOM 1371 C C . ASP A 1 177 ? 23.141 6.441 -10.273 1 93.94 177 ASP A C 1
ATOM 1373 O O . ASP A 1 177 ? 24.312 6.188 -10 1 93.94 177 ASP A O 1
ATOM 1377 N N . LYS A 1 178 ? 22.781 7.379 -11.031 1 93.88 178 LYS A N 1
ATOM 1378 C CA . LYS A 1 178 ? 23.781 8.086 -11.82 1 93.88 178 LYS A CA 1
ATOM 1379 C C . LYS A 1 178 ? 24.297 9.32 -11.078 1 93.88 178 LYS A C 1
ATOM 1381 O O . LYS A 1 178 ? 25.312 9.898 -11.469 1 93.88 178 LYS A O 1
ATOM 1386 N N . GLY A 1 179 ? 23.609 9.703 -10.039 1 94.38 179 GLY A N 1
ATOM 1387 C CA . GLY A 1 179 ? 23.984 10.914 -9.336 1 94.38 179 GLY A CA 1
ATOM 1388 C C . GLY A 1 179 ? 24.734 10.648 -8.047 1 94.38 179 GLY A C 1
ATOM 1389 O O . GLY A 1 179 ? 25.234 9.539 -7.832 1 94.38 179 GLY A O 1
ATOM 1390 N N . LYS A 1 180 ? 25.031 11.742 -7.359 1 94.69 180 LYS A N 1
ATOM 1391 C CA . LYS A 1 180 ? 25.688 11.719 -6.051 1 94.69 180 LYS A CA 1
ATOM 1392 C C . LYS A 1 180 ? 25.344 12.969 -5.246 1 94.69 180 LYS A C 1
ATOM 1394 O O . LYS A 1 180 ? 24.844 13.945 -5.793 1 94.69 180 LYS A O 1
ATOM 1399 N N . ASP A 1 181 ? 25.594 12.875 -3.939 1 97.69 181 ASP A N 1
ATOM 1400 C CA . ASP A 1 181 ? 25.469 14.008 -3.025 1 97.69 181 ASP A CA 1
ATOM 1401 C C . ASP A 1 181 ? 24.094 14.648 -3.139 1 97.69 181 ASP A C 1
ATOM 1403 O O . ASP A 1 181 ? 23.969 15.867 -3.273 1 97.69 181 ASP A O 1
ATOM 1407 N N . TYR A 1 182 ? 23.031 13.836 -3.229 1 98.81 182 TYR A N 1
ATOM 1408 C CA . TYR A 1 182 ? 21.672 14.359 -3.264 1 98.81 182 TYR A CA 1
ATOM 1409 C C . TYR A 1 182 ? 21.328 15.078 -1.966 1 98.81 182 TYR A C 1
ATOM 1411 O O . TYR A 1 182 ? 21.734 14.648 -0.883 1 98.81 182 TYR A O 1
ATOM 1419 N N . PRO A 1 183 ? 20.625 16.156 -2.082 1 98.88 183 PRO A N 1
ATOM 1420 C CA . PRO A 1 183 ? 20.031 16.672 -0.846 1 98.88 183 PRO A CA 1
ATOM 1421 C C . PRO A 1 183 ? 18.938 15.766 -0.3 1 98.88 183 PRO A C 1
ATOM 1423 O O . PRO A 1 183 ? 18.406 14.914 -1.027 1 98.88 183 PRO A O 1
ATOM 1426 N N . VAL A 1 184 ? 18.641 15.93 0.999 1 98.88 184 VAL A N 1
ATOM 1427 C CA . VAL A 1 184 ? 17.672 15.062 1.658 1 98.88 184 VAL A CA 1
ATOM 1428 C C . VAL A 1 184 ? 16.562 15.906 2.289 1 98.88 184 VAL A C 1
ATOM 1430 O O . VAL A 1 184 ? 16.844 16.891 2.988 1 98.88 184 VAL A O 1
ATOM 1433 N N . LEU A 1 185 ? 15.344 15.555 2.012 1 98.94 185 LEU A N 1
ATOM 1434 C CA . LEU A 1 185 ? 14.172 16.078 2.691 1 98.94 185 LEU A CA 1
ATOM 1435 C C . LEU A 1 185 ? 13.594 15.055 3.658 1 98.94 185 LEU A C 1
ATOM 1437 O O . LEU A 1 185 ? 13.156 13.984 3.242 1 98.94 185 LEU A O 1
ATOM 1441 N N . TYR A 1 186 ? 13.641 15.359 4.934 1 98.94 186 TYR A N 1
ATOM 1442 C CA . TYR A 1 186 ? 12.891 14.594 5.926 1 98.94 186 TYR A CA 1
ATOM 1443 C C . TYR A 1 186 ? 11.461 15.102 6.047 1 98.94 186 TYR A C 1
ATOM 1445 O O . TYR A 1 186 ? 11.234 16.234 6.488 1 98.94 186 TYR A O 1
ATOM 1453 N N . LEU A 1 187 ? 10.461 14.281 5.664 1 98.94 187 LEU A N 1
ATOM 1454 C CA . LEU A 1 187 ? 9.047 14.633 5.531 1 98.94 187 LEU A CA 1
ATOM 1455 C C . LEU A 1 187 ? 8.195 13.875 6.547 1 98.94 187 LEU A C 1
ATOM 1457 O O . LEU A 1 187 ? 7.949 12.68 6.383 1 98.94 187 LEU A O 1
ATOM 1461 N N . LEU A 1 188 ? 7.684 14.617 7.523 1 98.88 188 LEU A N 1
ATOM 1462 C CA . LEU A 1 188 ? 7.141 13.977 8.711 1 98.88 188 LEU A CA 1
ATOM 1463 C C . LEU A 1 188 ? 5.617 14.047 8.719 1 98.88 188 LEU A C 1
ATOM 1465 O O . LEU A 1 188 ? 5.035 15.07 8.359 1 98.88 188 LEU A O 1
ATOM 1469 N N . HIS A 1 189 ? 4.977 12.969 9.172 1 98.25 189 HIS A N 1
ATOM 1470 C CA . HIS A 1 189 ? 3.523 12.844 9.148 1 98.25 189 HIS A CA 1
ATOM 1471 C C . HIS A 1 189 ? 2.906 13.391 10.43 1 98.25 189 HIS A C 1
ATOM 1473 O O . HIS A 1 189 ? 3.625 13.734 11.375 1 98.25 189 HIS A O 1
ATOM 1479 N N . GLY A 1 190 ? 1.59 13.523 10.422 1 96.75 190 GLY A N 1
ATOM 1480 C CA . GLY A 1 190 ? 0.851 14.016 11.57 1 96.75 190 GLY A CA 1
ATOM 1481 C C . GLY A 1 190 ? 0.383 12.906 12.5 1 96.75 190 GLY A C 1
ATOM 1482 O O . GLY A 1 190 ? 0.601 11.727 12.227 1 96.75 190 GLY A O 1
ATOM 1483 N N . ALA A 1 191 ? -0.294 13.312 13.57 1 93.44 191 ALA A N 1
ATOM 1484 C CA . ALA A 1 191 ? -0.826 12.359 14.539 1 93.44 191 ALA A CA 1
ATOM 1485 C C . ALA A 1 191 ? -1.773 11.367 13.867 1 93.44 191 ALA A C 1
ATOM 1487 O O . ALA A 1 191 ? -2.566 11.75 13 1 93.44 191 ALA A O 1
ATOM 1488 N N . GLY A 1 192 ? -1.661 10.18 14.25 1 92.12 192 GLY A N 1
ATOM 1489 C CA . GLY A 1 192 ? -2.502 9.133 13.688 1 92.12 192 GLY A CA 1
ATOM 1490 C C . GLY A 1 192 ? -1.936 8.531 12.414 1 92.12 192 GLY A C 1
ATOM 1491 O O . GLY A 1 192 ? -2.377 7.473 11.977 1 92.12 192 GLY A O 1
ATOM 1492 N N . GLY A 1 193 ? -0.914 9.164 11.844 1 95.81 193 GLY A N 1
ATOM 1493 C CA . GLY A 1 193 ? -0.287 8.664 10.633 1 95.81 193 GLY A CA 1
ATOM 1494 C C . GLY A 1 193 ? 0.904 7.762 10.906 1 95.81 193 GLY A C 1
ATOM 1495 O O . GLY A 1 193 ? 1.104 7.316 12.039 1 95.81 193 GLY A O 1
ATOM 1496 N N . ASP A 1 194 ? 1.591 7.461 9.859 1 97.56 194 ASP A N 1
ATOM 1497 C CA . ASP A 1 194 ? 2.785 6.621 9.867 1 97.56 194 ASP A CA 1
ATOM 1498 C C . ASP A 1 194 ? 3.594 6.805 8.586 1 97.56 194 ASP A C 1
ATOM 1500 O O . ASP A 1 194 ? 3.367 7.758 7.836 1 97.56 194 ASP A O 1
ATOM 1504 N N . GLU A 1 195 ? 4.566 5.898 8.32 1 98.5 195 GLU A N 1
ATOM 1505 C CA . GLU A 1 195 ? 5.52 6.082 7.234 1 98.5 195 GLU A CA 1
ATOM 1506 C C . GLU A 1 195 ? 4.844 5.926 5.875 1 98.5 195 GLU A C 1
ATOM 1508 O O . GLU A 1 195 ? 5.465 6.148 4.836 1 98.5 195 GLU A O 1
ATOM 1513 N N . ASP A 1 196 ? 3.51 5.684 5.859 1 97.81 196 ASP A N 1
ATOM 1514 C CA . ASP A 1 196 ? 2.793 5.5 4.602 1 97.81 196 ASP A CA 1
ATOM 1515 C C . ASP A 1 196 ? 2.018 6.762 4.223 1 97.81 196 ASP A C 1
ATOM 1517 O O . ASP A 1 196 ? 1.579 6.906 3.08 1 97.81 196 ASP A O 1
ATOM 1521 N N . ALA A 1 197 ? 1.843 7.664 5.078 1 98 197 ALA A N 1
ATOM 1522 C CA . ALA A 1 197 ? 0.864 8.742 4.945 1 98 197 ALA A CA 1
ATOM 1523 C C . ALA A 1 197 ? 1.2 9.641 3.762 1 98 197 ALA A C 1
ATOM 1525 O O . ALA A 1 197 ? 0.325 9.977 2.961 1 98 197 ALA A O 1
ATOM 1526 N N . TRP A 1 198 ? 2.418 9.977 3.631 1 98.81 198 TRP A N 1
ATOM 1527 C CA . TRP A 1 198 ? 2.777 10.984 2.637 1 98.81 198 TRP A CA 1
ATOM 1528 C C . TRP A 1 198 ? 2.75 10.398 1.23 1 98.81 198 TRP A C 1
ATOM 1530 O O . TRP A 1 198 ? 2.455 11.102 0.262 1 98.81 198 TRP A O 1
ATOM 1540 N N . THR A 1 199 ? 3.018 9.078 1.073 1 98.25 199 THR A N 1
ATOM 1541 C CA . THR A 1 199 ? 2.982 8.5 -0.264 1 98.25 199 THR A CA 1
ATOM 1542 C C . THR A 1 199 ? 1.546 8.211 -0.694 1 98.25 199 THR A C 1
ATOM 1544 O O . THR A 1 199 ? 1.262 8.094 -1.888 1 98.25 199 THR A O 1
ATOM 1547 N N . THR A 1 200 ? 0.639 8.125 0.264 1 96.69 200 THR A N 1
ATOM 1548 C CA . THR A 1 200 ? -0.748 7.816 -0.069 1 96.69 200 THR A CA 1
ATOM 1549 C C . THR A 1 200 ? -1.606 9.078 -0.034 1 96.69 200 THR A C 1
ATOM 1551 O O . THR A 1 200 ? -1.823 9.719 -1.065 1 96.69 200 THR A O 1
ATOM 1554 N N . LEU A 1 201 ? -1.783 9.625 1.12 1 96.75 201 LEU A N 1
ATOM 1555 C CA . LEU A 1 201 ? -2.615 10.812 1.306 1 96.75 201 LEU A CA 1
ATOM 1556 C C . LEU A 1 201 ? -1.936 12.047 0.728 1 96.75 201 LEU A C 1
ATOM 1558 O O . LEU A 1 201 ? -2.598 12.906 0.147 1 96.75 201 LEU A O 1
ATOM 1562 N N . GLY A 1 202 ? -0.683 12.062 0.785 1 98 202 GLY A N 1
ATOM 1563 C CA . GLY A 1 202 ? 0.063 13.25 0.421 1 98 202 GLY A CA 1
ATOM 1564 C C . GLY A 1 202 ? 0.503 13.266 -1.031 1 98 202 GLY A C 1
ATOM 1565 O O . GLY A 1 202 ? 0.871 14.312 -1.567 1 98 202 GLY A O 1
ATOM 1566 N N . ARG A 1 203 ? 0.516 12.141 -1.67 1 97.88 203 ARG A N 1
ATOM 1567 C CA . ARG A 1 203 ? 0.953 12.016 -3.057 1 97.88 203 ARG A CA 1
ATOM 1568 C C . ARG A 1 203 ? 2.373 12.547 -3.232 1 97.88 203 ARG A C 1
ATOM 1570 O O . ARG A 1 203 ? 2.705 13.117 -4.273 1 97.88 203 ARG A O 1
ATOM 1577 N N . ALA A 1 204 ? 3.215 12.328 -2.273 1 98.81 204 ALA A N 1
ATOM 1578 C CA . ALA A 1 204 ? 4.523 12.977 -2.236 1 98.81 204 ALA A CA 1
ATOM 1579 C C . ALA A 1 204 ? 5.367 12.578 -3.441 1 98.81 204 ALA A C 1
ATOM 1581 O O . ALA A 1 204 ? 5.953 13.43 -4.109 1 98.81 204 ALA A O 1
ATOM 1582 N N . GLN A 1 205 ? 5.441 11.266 -3.758 1 98.56 205 GLN A N 1
ATOM 1583 C CA . GLN A 1 205 ? 6.312 10.812 -4.836 1 98.56 205 GLN A CA 1
ATOM 1584 C C . GLN A 1 205 ? 5.852 11.367 -6.184 1 98.56 205 GLN A C 1
ATOM 1586 O O . GLN A 1 205 ? 6.676 11.68 -7.047 1 98.56 205 GLN A O 1
ATOM 1591 N N . HIS A 1 206 ? 4.539 11.539 -6.363 1 98 206 HIS A N 1
ATOM 1592 C CA . HIS A 1 206 ? 4.004 12.031 -7.629 1 98 206 HIS A CA 1
ATOM 1593 C C . HIS A 1 206 ? 4.227 13.531 -7.77 1 98 206 HIS A C 1
ATOM 1595 O O . HIS A 1 206 ? 4.605 14.008 -8.844 1 98 206 HIS A O 1
ATOM 1601 N N . ILE A 1 207 ? 3.967 14.227 -6.664 1 98.69 207 ILE A N 1
ATOM 1602 C CA . ILE A 1 207 ? 4.246 15.656 -6.648 1 98.69 207 ILE A CA 1
ATOM 1603 C C . ILE A 1 207 ? 5.715 15.898 -6.973 1 98.69 207 ILE A C 1
ATOM 1605 O O . ILE A 1 207 ? 6.039 16.719 -7.836 1 98.69 207 ILE A O 1
ATOM 1609 N N . LEU A 1 208 ? 6.598 15.172 -6.379 1 98.88 208 LEU A N 1
ATOM 1610 C CA . LEU A 1 208 ? 8.031 15.375 -6.543 1 98.88 208 LEU A CA 1
ATOM 1611 C C . LEU A 1 208 ? 8.484 14.984 -7.945 1 98.88 208 LEU A C 1
ATOM 1613 O O . LEU A 1 208 ? 9.281 15.688 -8.57 1 98.88 208 LEU A O 1
ATOM 1617 N N . ASP A 1 209 ? 7.977 13.828 -8.453 1 98.69 209 ASP A N 1
ATOM 1618 C CA . ASP A 1 209 ? 8.297 13.453 -9.828 1 98.69 209 ASP A CA 1
ATOM 1619 C C . ASP A 1 209 ? 7.953 14.578 -10.797 1 98.69 209 ASP A C 1
ATOM 1621 O O . ASP A 1 209 ? 8.766 14.93 -11.656 1 98.69 209 ASP A O 1
ATOM 1625 N N . ASN A 1 210 ? 6.734 15.086 -10.672 1 98.62 210 ASN A N 1
ATOM 1626 C CA . ASN A 1 210 ? 6.246 16.109 -11.594 1 98.62 210 ASN A CA 1
ATOM 1627 C C . ASN A 1 210 ? 7.035 17.406 -11.461 1 98.62 210 ASN A C 1
ATOM 1629 O O . ASN A 1 210 ? 7.391 18.031 -12.461 1 98.62 210 ASN A O 1
ATOM 1633 N N . LEU A 1 211 ? 7.336 17.812 -10.227 1 98.62 211 LEU A N 1
ATOM 1634 C CA . LEU A 1 211 ? 8.102 19.031 -10.008 1 98.62 211 LEU A CA 1
ATOM 1635 C C . LEU A 1 211 ? 9.539 18.875 -10.492 1 98.62 211 LEU A C 1
ATOM 1637 O O . LEU A 1 211 ? 10.094 19.781 -11.125 1 98.62 211 LEU A O 1
ATOM 1641 N N . ILE A 1 212 ? 10.18 17.766 -10.242 1 98.56 212 ILE A N 1
ATOM 1642 C CA . ILE A 1 212 ? 11.562 17.516 -10.656 1 98.56 212 ILE A CA 1
ATOM 1643 C C . ILE A 1 212 ? 11.641 17.469 -12.18 1 98.56 212 ILE A C 1
ATOM 1645 O O . ILE A 1 212 ? 12.562 18.047 -12.773 1 98.56 212 ILE A O 1
ATOM 1649 N N . ALA A 1 213 ? 10.648 16.828 -12.773 1 97.81 213 ALA A N 1
ATOM 1650 C CA . ALA A 1 213 ? 10.641 16.688 -14.227 1 97.81 213 ALA A CA 1
ATOM 1651 C C . ALA A 1 213 ? 10.523 18.031 -14.922 1 97.81 213 ALA A C 1
ATOM 1653 O O . ALA A 1 213 ? 11.016 18.219 -16.031 1 97.81 213 ALA A O 1
ATOM 1654 N N . THR A 1 214 ? 9.914 19 -14.297 1 97 214 THR A N 1
ATOM 1655 C CA . THR A 1 214 ? 9.734 20.328 -14.898 1 97 214 THR A CA 1
ATOM 1656 C C . THR A 1 214 ? 10.797 21.297 -14.398 1 97 214 THR A C 1
ATOM 1658 O O . THR A 1 214 ? 10.734 22.5 -14.688 1 97 214 THR A O 1
ATOM 1661 N N . GLY A 1 215 ? 11.695 20.875 -13.57 1 97.56 215 GLY A N 1
ATOM 1662 C CA . GLY A 1 215 ? 12.805 21.688 -13.094 1 97.56 215 GLY A CA 1
ATOM 1663 C C . GLY A 1 215 ? 12.422 22.594 -11.938 1 97.56 215 GLY A C 1
ATOM 1664 O O . GLY A 1 215 ? 13.195 23.469 -11.539 1 97.56 215 GLY A O 1
ATOM 1665 N N . LYS A 1 216 ? 11.289 22.391 -11.367 1 97.94 216 LYS A N 1
ATOM 1666 C CA . LYS A 1 216 ? 10.797 23.281 -10.312 1 97.94 216 LYS A CA 1
ATOM 1667 C C . LYS A 1 216 ? 11.305 22.844 -8.945 1 97.94 216 LYS A C 1
ATOM 1669 O O . LYS A 1 216 ? 11.32 23.625 -7.996 1 97.94 216 LYS A O 1
ATOM 1674 N N . ALA A 1 217 ? 11.727 21.578 -8.82 1 98.62 217 ALA A N 1
ATOM 1675 C CA . ALA A 1 217 ? 12.367 21.078 -7.609 1 98.62 217 ALA A CA 1
ATOM 1676 C C . ALA A 1 217 ? 13.664 20.344 -7.941 1 98.62 217 ALA A C 1
ATOM 1678 O O . ALA A 1 217 ? 13.805 19.766 -9.016 1 98.62 217 ALA A O 1
ATOM 1679 N N . LYS A 1 218 ? 14.609 20.391 -7.055 1 98.38 218 LYS A N 1
ATOM 1680 C CA . LYS A 1 218 ? 15.852 19.641 -7.207 1 98.38 218 LYS A CA 1
ATOM 1681 C C . LYS A 1 218 ? 15.617 18.156 -6.988 1 98.38 218 LYS A C 1
ATOM 1683 O O . LYS A 1 218 ? 14.836 17.766 -6.113 1 98.38 218 LYS A O 1
ATOM 1688 N N . PRO A 1 219 ? 16.281 17.328 -7.852 1 98.62 219 PRO A N 1
ATOM 1689 C CA . PRO A 1 219 ? 16.266 15.922 -7.449 1 98.62 219 PRO A CA 1
ATOM 1690 C C . PRO A 1 219 ? 16.766 15.711 -6.02 1 98.62 219 PRO A C 1
ATOM 1692 O O . PRO A 1 219 ? 17.797 16.25 -5.633 1 98.62 219 PRO A O 1
ATOM 1695 N N . MET A 1 220 ? 16.016 15 -5.238 1 98.88 220 MET A N 1
ATOM 1696 C CA . MET A 1 220 ? 16.328 14.836 -3.822 1 98.88 220 MET A CA 1
ATOM 1697 C C . MET A 1 220 ? 15.883 13.469 -3.316 1 98.88 220 MET A C 1
ATOM 1699 O O . MET A 1 220 ? 15.023 12.828 -3.922 1 98.88 220 MET A O 1
ATOM 1703 N N . VAL A 1 221 ? 16.516 12.992 -2.25 1 98.94 221 VAL A N 1
ATOM 1704 C CA . VAL A 1 221 ? 16.031 11.859 -1.468 1 98.94 221 VAL A CA 1
ATOM 1705 C C . VAL A 1 221 ? 15.016 12.344 -0.43 1 98.94 221 VAL A C 1
ATOM 1707 O O . VAL A 1 221 ? 15.227 13.375 0.219 1 98.94 221 VAL A O 1
ATOM 1710 N N . VAL A 1 222 ? 13.852 11.711 -0.356 1 99 222 VAL A N 1
ATOM 1711 C CA . VAL A 1 222 ? 12.836 12.078 0.627 1 99 222 VAL A CA 1
ATOM 1712 C C . VAL A 1 222 ? 12.625 10.922 1.605 1 99 222 VAL A C 1
ATOM 1714 O O . VAL A 1 222 ? 12.336 9.797 1.193 1 99 222 VAL A O 1
ATOM 1717 N N . VAL A 1 223 ? 12.812 11.211 2.877 1 98.94 223 VAL A N 1
ATOM 1718 C CA . VAL A 1 223 ? 12.695 10.227 3.945 1 98.94 223 VAL A CA 1
ATOM 1719 C C . VAL A 1 223 ? 11.43 10.492 4.754 1 98.94 223 VAL A C 1
ATOM 1721 O O . VAL A 1 223 ? 11.266 11.57 5.332 1 98.94 223 VAL A O 1
ATOM 1724 N N . MET A 1 224 ? 10.508 9.531 4.766 1 98.94 224 MET A N 1
ATOM 1725 C CA . MET A 1 224 ? 9.234 9.602 5.48 1 98.94 224 MET A CA 1
ATOM 1726 C C . MET A 1 224 ? 9.203 8.594 6.629 1 98.94 224 MET A C 1
ATOM 1728 O O . MET A 1 224 ? 8.93 7.414 6.414 1 98.94 224 MET A O 1
ATOM 1732 N N . THR A 1 225 ? 9.391 9.07 7.801 1 98.62 225 THR A N 1
ATOM 1733 C CA . THR A 1 225 ? 9.578 8.219 8.969 1 98.62 225 THR A CA 1
ATOM 1734 C C . THR A 1 225 ? 8.227 7.848 9.586 1 98.62 225 THR A C 1
ATOM 1736 O O . THR A 1 225 ? 7.199 8.422 9.227 1 98.62 225 THR A O 1
ATOM 1739 N N . ASN A 1 226 ? 8.273 6.859 10.43 1 98.31 226 ASN A N 1
ATOM 1740 C CA . ASN A 1 226 ? 7.203 6.66 11.398 1 98.31 226 ASN A CA 1
ATOM 1741 C C . ASN A 1 226 ? 7.395 7.527 12.641 1 98.31 226 ASN A C 1
ATOM 1743 O O . ASN A 1 226 ? 8.305 7.289 13.43 1 98.31 226 ASN A O 1
ATOM 1747 N N . GLY A 1 227 ? 6.57 8.5 12.773 1 97.5 227 GLY A N 1
ATOM 1748 C CA . GLY A 1 227 ? 6.734 9.508 13.812 1 97.5 227 GLY A CA 1
ATOM 1749 C C . GLY A 1 227 ? 6.273 9.039 15.172 1 97.5 227 GLY A C 1
ATOM 1750 O O . GLY A 1 227 ? 6.316 9.797 16.141 1 97.5 227 GLY A O 1
ATOM 1751 N N . ASN A 1 228 ? 5.773 7.809 15.297 1 96.94 228 ASN A N 1
ATOM 1752 C CA . ASN A 1 228 ? 5.391 7.195 16.562 1 96.94 228 ASN A CA 1
ATOM 1753 C C . ASN A 1 228 ? 6.543 6.398 17.172 1 96.94 228 ASN A C 1
ATOM 1755 O O . ASN A 1 228 ? 6.754 5.234 16.812 1 96.94 228 ASN A O 1
ATOM 1759 N N . PRO A 1 229 ? 7.223 6.957 18.109 1 96.81 229 PRO A N 1
ATOM 1760 C CA . PRO A 1 229 ? 8.484 6.363 18.562 1 96.81 229 PRO A CA 1
ATOM 1761 C C . PRO A 1 229 ? 8.273 5.059 19.328 1 96.81 229 PRO A C 1
ATOM 1763 O O . PRO A 1 229 ? 9.25 4.414 19.734 1 96.81 229 PRO A O 1
ATOM 1766 N N . ASN A 1 230 ? 7.059 4.641 19.609 1 96.62 230 ASN A N 1
ATOM 1767 C CA . ASN A 1 230 ? 6.793 3.348 20.234 1 96.62 230 ASN A CA 1
ATOM 1768 C C . ASN A 1 230 ? 6.309 2.326 19.203 1 96.62 230 ASN A C 1
ATOM 1770 O O . ASN A 1 230 ? 5.781 1.274 19.578 1 96.62 230 ASN A O 1
ATOM 1774 N N . CYS A 1 231 ? 6.414 2.67 17.953 1 97.25 231 CYS A N 1
ATOM 1775 C CA . CYS A 1 231 ? 6.027 1.764 16.891 1 97.25 231 CYS A CA 1
ATOM 1776 C C . CYS A 1 231 ? 7.227 1.4 16.016 1 97.25 231 CYS A C 1
ATOM 1778 O O . CYS A 1 231 ? 8.07 2.252 15.727 1 97.25 231 CYS A O 1
ATOM 1780 N N . GLN A 1 232 ? 7.262 0.11 15.586 1 97.75 232 GLN A N 1
ATOM 1781 C CA . GLN A 1 232 ? 8.281 -0.321 14.641 1 97.75 232 GLN A CA 1
ATOM 1782 C C . GLN A 1 232 ? 7.914 0.083 13.211 1 97.75 232 GLN A C 1
ATOM 1784 O O . GLN A 1 232 ? 8.789 0.405 12.406 1 97.75 232 GLN A O 1
ATOM 1789 N N . ALA A 1 233 ? 6.641 0.016 12.906 1 97.94 233 ALA A N 1
ATOM 1790 C CA . ALA A 1 233 ? 6.129 0.277 11.562 1 97.94 233 ALA A CA 1
ATOM 1791 C C . ALA A 1 233 ? 4.625 0.531 11.594 1 97.94 233 ALA A C 1
ATOM 1793 O O . ALA A 1 233 ? 4.02 0.597 12.664 1 97.94 233 ALA A O 1
ATOM 1794 N N . ALA A 1 234 ? 4.051 0.804 10.445 1 97.44 234 ALA A N 1
ATOM 1795 C CA . ALA A 1 234 ? 2.613 1.018 10.305 1 97.44 234 ALA A CA 1
ATOM 1796 C C . ALA A 1 234 ? 1.828 -0.179 10.836 1 97.44 234 ALA A C 1
ATOM 1798 O O . ALA A 1 234 ? 2.352 -1.294 10.898 1 97.44 234 ALA A O 1
ATOM 1799 N N . PRO A 1 235 ? 0.551 0.027 11.227 1 95.69 235 PRO A N 1
ATOM 1800 C CA . PRO A 1 235 ? -0.273 -1.091 11.695 1 95.69 235 PRO A CA 1
ATOM 1801 C C . PRO A 1 235 ? -0.289 -2.262 10.719 1 95.69 235 PRO A C 1
ATOM 1803 O O . PRO A 1 235 ? -0.442 -2.061 9.508 1 95.69 235 PRO A O 1
ATOM 1806 N N . GLY A 1 236 ? -0.09 -3.406 11.234 1 95.38 236 GLY A N 1
ATOM 1807 C CA . GLY A 1 236 ? -0.115 -4.602 10.406 1 95.38 236 GLY A CA 1
ATOM 1808 C C . GLY A 1 236 ? 1.226 -4.918 9.773 1 95.38 236 GLY A C 1
ATOM 1809 O O . GLY A 1 236 ? 1.388 -5.961 9.133 1 95.38 236 GLY A O 1
ATOM 1810 N N . GLU A 1 237 ? 2.236 -4.086 10 1 97.38 237 GLU A N 1
ATOM 1811 C CA . GLU A 1 237 ? 3.516 -4.246 9.312 1 97.38 237 GLU A CA 1
ATOM 1812 C C . GLU A 1 237 ? 4.656 -4.438 10.305 1 97.38 237 GLU A C 1
ATOM 1814 O O . GLU A 1 237 ? 5.82 -4.215 9.977 1 97.38 237 GLU A O 1
ATOM 1819 N N . TRP A 1 238 ? 4.289 -4.75 11.516 1 96.81 238 TRP A N 1
ATOM 1820 C CA . TRP A 1 238 ? 5.293 -5.09 12.516 1 96.81 238 TRP A CA 1
ATOM 1821 C C . TRP A 1 238 ? 4.734 -6.082 13.531 1 96.81 238 TRP A C 1
ATOM 1823 O O . TRP A 1 238 ? 3.598 -6.543 13.398 1 96.81 238 TRP A O 1
ATOM 1833 N N . SER A 1 239 ? 5.527 -6.457 14.5 1 94.75 239 SER A N 1
ATOM 1834 C CA . SER A 1 239 ? 5.273 -7.629 15.328 1 94.75 239 SER A CA 1
ATOM 1835 C C . SER A 1 239 ? 4.062 -7.418 16.234 1 94.75 239 SER A C 1
ATOM 1837 O O . SER A 1 239 ? 3.537 -8.367 16.812 1 94.75 239 SER A O 1
ATOM 1839 N N . ALA A 1 240 ? 3.555 -6.133 16.359 1 94.38 240 ALA A N 1
ATOM 1840 C CA . ALA A 1 240 ? 2.354 -5.879 17.156 1 94.38 240 ALA A CA 1
ATOM 1841 C C . ALA A 1 240 ? 1.106 -6.387 16.438 1 94.38 240 ALA A C 1
ATOM 1843 O O . ALA A 1 240 ? 0.038 -6.5 17.047 1 94.38 240 ALA A O 1
ATOM 1844 N N . GLY A 1 241 ? 1.291 -6.68 15.18 1 93.75 241 GLY A N 1
ATOM 1845 C CA . GLY A 1 241 ? 0.213 -7.32 14.445 1 93.75 241 GLY A CA 1
ATOM 1846 C C . GLY A 1 241 ? -0.904 -6.367 14.062 1 93.75 241 GLY A C 1
ATOM 1847 O O . GLY A 1 241 ? -0.651 -5.207 13.734 1 93.75 241 GLY A O 1
ATOM 1848 N N . GLN A 1 242 ? -2.123 -6.887 13.961 1 93.31 242 GLN A N 1
ATOM 1849 C CA . GLN A 1 242 ? -3.262 -6.156 13.414 1 93.31 242 GLN A CA 1
ATOM 1850 C C . GLN A 1 242 ? -4.094 -5.52 14.531 1 93.31 242 GLN A C 1
ATOM 1852 O O . GLN A 1 242 ? -5.27 -5.844 14.695 1 93.31 242 GLN A O 1
ATOM 1857 N N . TYR A 1 243 ? -3.498 -4.586 15.219 1 91.62 243 TYR A N 1
ATOM 1858 C CA . TYR A 1 243 ? -4.203 -3.83 16.25 1 91.62 243 TYR A CA 1
ATOM 1859 C C . TYR A 1 243 ? -5.055 -2.729 15.633 1 91.62 243 TYR A C 1
ATOM 1861 O O . TYR A 1 243 ? -4.91 -2.416 14.445 1 91.62 243 TYR A O 1
ATOM 1869 N N . ILE A 1 244 ? -5.957 -2.166 16.391 1 87.81 244 ILE A N 1
ATOM 1870 C CA . ILE A 1 244 ? -6.785 -1.052 15.945 1 87.81 244 ILE A CA 1
ATOM 1871 C C . ILE A 1 244 ? -6.016 0.258 16.094 1 87.81 244 ILE A C 1
ATOM 1873 O O . ILE A 1 244 ? -5.68 0.665 17.203 1 87.81 244 ILE A O 1
ATOM 1877 N N . PRO A 1 245 ? -5.715 0.898 14.961 1 88.38 245 PRO A N 1
ATOM 1878 C CA . PRO A 1 245 ? -5.031 2.189 15.078 1 88.38 245 PRO A CA 1
ATOM 1879 C C . PRO A 1 245 ? -5.91 3.27 15.703 1 88.38 245 PRO A C 1
ATOM 1881 O O . PRO A 1 245 ? -7.137 3.131 15.742 1 88.38 245 PRO A O 1
ATOM 1884 N N . SER A 1 246 ? -5.242 4.363 16.172 1 86 246 SER A N 1
ATOM 1885 C CA . SER A 1 246 ? -5.926 5.484 16.812 1 86 246 SER A CA 1
ATOM 1886 C C . SER A 1 246 ? -5.207 6.801 16.531 1 86 246 SER A C 1
ATOM 1888 O O . SER A 1 246 ? -4 6.812 16.281 1 86 246 SER A O 1
ATOM 1890 N N . PHE A 1 247 ? -5.938 7.848 16.594 1 84.12 247 PHE A N 1
ATOM 1891 C CA . PHE A 1 247 ? -5.379 9.188 16.484 1 84.12 247 PHE A CA 1
ATOM 1892 C C . PHE A 1 247 ? -4.301 9.414 17.531 1 84.12 247 PHE A C 1
ATOM 1894 O O . PHE A 1 247 ? -3.316 10.109 17.281 1 84.12 247 PHE A O 1
ATOM 1901 N N . TYR A 1 248 ? -4.441 8.742 18.641 1 80.06 248 TYR A N 1
ATOM 1902 C CA . TYR A 1 248 ? -3.543 8.945 19.781 1 80.06 248 TYR A CA 1
ATOM 1903 C C . TYR A 1 248 ? -2.359 7.984 19.703 1 80.06 248 TYR A C 1
ATOM 1905 O O . TYR A 1 248 ? -1.53 7.945 20.625 1 80.06 248 TYR A O 1
ATOM 1913 N N . GLY A 1 249 ? -2.295 7.199 18.625 1 84.5 249 GLY A N 1
ATOM 1914 C CA . GLY A 1 249 ? -1.17 6.301 18.422 1 84.5 249 GLY A CA 1
ATOM 1915 C C . GLY A 1 249 ? -1.371 4.941 19.062 1 84.5 249 GLY A C 1
ATOM 1916 O O . GLY A 1 249 ? -2.467 4.625 19.547 1 84.5 249 GLY A O 1
ATOM 1917 N N . TYR A 1 250 ? -0.308 4.184 18.984 1 86.31 250 TYR A N 1
ATOM 1918 C CA . TYR A 1 250 ? -0.297 2.844 19.562 1 86.31 250 TYR A CA 1
ATOM 1919 C C . TYR A 1 250 ? -0.253 2.91 21.078 1 86.31 250 TYR A C 1
ATOM 1921 O O . TYR A 1 250 ? 0.57 3.627 21.656 1 86.31 250 TYR A O 1
ATOM 1929 N N . GLN A 1 251 ? -1.116 2.193 21.75 1 84.38 251 GLN A N 1
ATOM 1930 C CA . GLN A 1 251 ? -1.257 2.309 23.188 1 84.38 251 GLN A CA 1
ATOM 1931 C C . GLN A 1 251 ? -0.591 1.134 23.906 1 84.38 251 GLN A C 1
ATOM 1933 O O . GLN A 1 251 ? -0.6 1.062 25.125 1 84.38 251 GLN A O 1
ATOM 1938 N N . GLY A 1 252 ? -0.019 0.281 23.203 1 84.94 252 GLY A N 1
ATOM 1939 C CA . GLY A 1 252 ? 0.423 -0.967 23.797 1 84.94 252 GLY A CA 1
ATOM 1940 C C . GLY A 1 252 ? 1.768 -0.853 24.484 1 84.94 252 GLY A C 1
ATOM 1941 O O . GLY A 1 252 ? 2.186 -1.769 25.203 1 84.94 252 GLY A O 1
ATOM 1942 N N . ALA A 1 253 ? 2.516 0.279 24.281 1 87.69 253 ALA A N 1
ATOM 1943 C CA . ALA A 1 253 ? 3.828 0.429 24.891 1 87.69 253 ALA A CA 1
ATOM 1944 C C . ALA A 1 253 ? 4.23 1.898 24.984 1 87.69 253 ALA A C 1
ATOM 1946 O O . ALA A 1 253 ? 3.805 2.713 24.156 1 87.69 253 ALA A O 1
ATOM 1947 N N . LYS A 1 254 ? 5.047 2.191 25.953 1 91.56 254 LYS A N 1
ATOM 1948 C CA . LYS A 1 254 ? 5.641 3.521 26.062 1 91.56 254 LYS A CA 1
ATOM 1949 C C . LYS A 1 254 ? 6.945 3.6 25.266 1 91.56 254 LYS A C 1
ATOM 1951 O O . LYS A 1 254 ? 7.715 2.637 25.234 1 91.56 254 LYS A O 1
ATOM 1956 N N . PRO A 1 255 ? 7.164 4.738 24.688 1 93.69 255 PRO A N 1
ATOM 1957 C CA . PRO A 1 255 ? 8.422 4.867 23.938 1 93.69 255 PRO A CA 1
ATOM 1958 C C . PRO A 1 255 ? 9.641 4.977 24.859 1 93.69 255 PRO A C 1
ATOM 1960 O O . PRO A 1 255 ? 9.555 5.555 25.938 1 93.69 255 PRO A O 1
ATOM 1963 N N . ALA A 1 256 ? 10.773 4.496 24.406 1 95.75 256 ALA A N 1
ATOM 1964 C CA . ALA A 1 256 ? 12.039 4.582 25.125 1 95.75 256 ALA A CA 1
ATOM 1965 C C . ALA A 1 256 ? 12.602 6 25.094 1 95.75 256 ALA A C 1
ATOM 1967 O O . ALA A 1 256 ? 13.398 6.387 25.953 1 95.75 256 ALA A O 1
ATOM 1968 N N . ALA A 1 257 ? 12.25 6.746 24.094 1 96.94 257 ALA A N 1
ATOM 1969 C CA . ALA A 1 257 ? 12.656 8.125 23.859 1 96.94 257 ALA A CA 1
ATOM 1970 C C . ALA A 1 257 ? 11.672 8.844 22.953 1 96.94 257 ALA A C 1
ATOM 1972 O O . ALA A 1 257 ? 10.742 8.227 22.422 1 96.94 257 ALA A O 1
ATOM 1973 N N . THR A 1 258 ? 11.852 10.141 22.859 1 95.06 258 THR A N 1
ATOM 1974 C CA . THR A 1 258 ? 10.992 10.922 21.969 1 95.06 258 THR A CA 1
ATOM 1975 C C . THR A 1 258 ? 11.484 10.836 20.531 1 95.06 258 THR A C 1
ATOM 1977 O O . THR A 1 258 ? 12.586 10.367 20.266 1 95.06 258 THR A O 1
ATOM 1980 N N . MET A 1 259 ? 10.633 11.25 19.609 1 95.81 259 MET A N 1
ATOM 1981 C CA . MET A 1 259 ? 10.992 11.25 18.203 1 95.81 259 MET A CA 1
ATOM 1982 C C . MET A 1 259 ? 12.195 12.148 17.938 1 95.81 259 MET A C 1
ATOM 1984 O O . MET A 1 259 ? 13.102 11.781 17.203 1 95.81 259 MET A O 1
ATOM 1988 N N . ASP A 1 260 ? 12.211 13.344 18.562 1 96.06 260 ASP A N 1
ATOM 1989 C CA . ASP A 1 260 ? 13.312 14.266 18.344 1 96.06 260 ASP A CA 1
ATOM 1990 C C . ASP A 1 260 ? 14.617 13.727 18.906 1 96.06 260 ASP A C 1
ATOM 1992 O O . ASP A 1 260 ? 15.68 13.891 18.312 1 96.06 260 ASP A O 1
ATOM 1996 N N . GLU A 1 261 ? 14.578 13 20.031 1 96.75 261 GLU A N 1
ATOM 1997 C CA . GLU A 1 261 ? 15.766 12.414 20.641 1 96.75 261 GLU A CA 1
ATOM 1998 C C . GLU A 1 261 ? 16.344 11.305 19.75 1 96.75 261 GLU A C 1
ATOM 2000 O O . GLU A 1 261 ? 17.547 11.094 19.734 1 96.75 261 GLU A O 1
ATOM 2005 N N . SER A 1 262 ? 15.453 10.633 19.047 1 98.12 262 SER A N 1
ATOM 2006 C CA . SER A 1 262 ? 15.875 9.453 18.297 1 98.12 262 SER A CA 1
ATOM 2007 C C . SER A 1 262 ? 16.172 9.789 16.844 1 98.12 262 SER A C 1
ATOM 2009 O O . SER A 1 262 ? 16.656 8.938 16.078 1 98.12 262 SER A O 1
ATOM 2011 N N . PHE A 1 263 ? 16 11.031 16.453 1 98.62 263 PHE A N 1
ATOM 2012 C CA . PHE A 1 263 ? 16.047 11.414 15.047 1 98.62 263 PHE A CA 1
ATOM 2013 C C . PHE A 1 263 ? 17.438 11.227 14.469 1 98.62 263 PHE A C 1
ATOM 2015 O O . PHE A 1 263 ? 17.594 10.914 13.281 1 98.62 263 PHE A O 1
ATOM 2022 N N . PRO A 1 264 ? 18.578 11.367 15.242 1 98.62 264 PRO A N 1
ATOM 2023 C CA . PRO A 1 264 ? 19.922 11.102 14.703 1 98.62 264 PRO A CA 1
ATOM 2024 C C . PRO A 1 264 ? 20.078 9.68 14.18 1 98.62 264 PRO A C 1
ATOM 2026 O O . PRO A 1 264 ? 20.844 9.438 13.25 1 98.62 264 PRO A O 1
ATOM 2029 N N . ASP A 1 265 ? 19.297 8.719 14.766 1 98.75 265 ASP A N 1
ATOM 2030 C CA . ASP A 1 265 ? 19.344 7.352 14.25 1 98.75 265 ASP A CA 1
ATOM 2031 C C . ASP A 1 265 ? 18.922 7.301 12.789 1 98.75 265 ASP A C 1
ATOM 2033 O O . ASP A 1 265 ? 19.5 6.555 11.992 1 98.75 265 ASP A O 1
ATOM 2037 N N . VAL A 1 266 ? 17.891 8.086 12.406 1 98.81 266 VAL A N 1
ATOM 2038 C CA . VAL A 1 266 ? 17.391 8.164 11.039 1 98.81 266 VAL A CA 1
ATOM 2039 C C . VAL A 1 266 ? 18.453 8.781 10.133 1 98.81 266 VAL A C 1
ATOM 2041 O O . VAL A 1 266 ? 18.781 8.219 9.086 1 98.81 266 VAL A O 1
ATOM 2044 N N . MET A 1 267 ? 19.016 9.914 10.531 1 98.81 267 MET A N 1
ATOM 2045 C CA . MET A 1 267 ? 19.984 10.625 9.719 1 98.81 267 MET A CA 1
ATOM 2046 C C . MET A 1 267 ? 21.234 9.773 9.484 1 98.81 267 MET A C 1
ATOM 2048 O O . MET A 1 267 ? 21.766 9.734 8.367 1 98.81 267 MET A O 1
ATOM 2052 N N . ASN A 1 268 ? 21.703 9.102 10.562 1 98.62 268 ASN A N 1
ATOM 2053 C CA . AS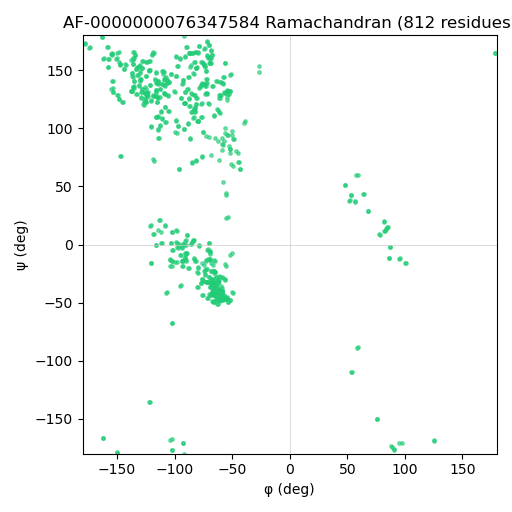N A 1 268 ? 22.875 8.242 10.453 1 98.62 268 ASN A CA 1
ATOM 2054 C C . ASN A 1 268 ? 22.672 7.121 9.445 1 98.62 268 ASN A C 1
ATOM 2056 O O . ASN A 1 268 ? 23.547 6.828 8.633 1 98.62 268 ASN A O 1
ATOM 2060 N N . TYR A 1 269 ? 21.547 6.52 9.516 1 98.44 269 TYR A N 1
ATOM 2061 C CA . TYR A 1 269 ? 21.25 5.453 8.562 1 98.44 269 TYR A CA 1
ATOM 2062 C C . TYR A 1 269 ? 21.219 5.988 7.133 1 98.44 269 TYR A C 1
ATOM 2064 O O . TYR A 1 269 ? 21.812 5.398 6.23 1 98.44 269 TYR A O 1
ATOM 2072 N N . VAL A 1 270 ? 20.469 7.055 6.898 1 98.69 270 VAL A N 1
ATOM 2073 C CA . VAL A 1 270 ? 20.312 7.629 5.566 1 98.69 270 VAL A CA 1
ATOM 2074 C C . VAL A 1 270 ? 21.672 7.988 4.992 1 98.69 270 VAL A C 1
ATOM 2076 O O . VAL A 1 270 ? 21.984 7.664 3.84 1 98.69 270 VAL A O 1
ATOM 2079 N N . GLU A 1 271 ? 22.531 8.594 5.777 1 98.12 271 GLU A N 1
ATOM 2080 C CA . GLU A 1 271 ? 23.828 9.078 5.301 1 98.12 271 GLU A CA 1
ATOM 2081 C C . GLU A 1 271 ? 24.781 7.918 5.035 1 98.12 271 GLU A C 1
ATOM 2083 O O . GLU A 1 271 ? 25.719 8.047 4.246 1 98.12 271 GLU A O 1
ATOM 2088 N N . SER A 1 272 ? 24.531 6.781 5.633 1 97.19 272 SER A N 1
ATOM 2089 C CA . SER A 1 272 ? 25.406 5.629 5.43 1 97.19 272 SER A CA 1
ATOM 2090 C C . SER A 1 272 ? 24.891 4.734 4.309 1 97.19 272 SER A C 1
ATOM 2092 O O . SER A 1 272 ? 25.625 3.91 3.773 1 97.19 272 SER A O 1
ATOM 2094 N N . HIS A 1 273 ? 23.641 4.914 3.887 1 96.94 273 HIS A N 1
ATOM 2095 C CA . HIS A 1 273 ? 23.062 3.938 2.977 1 96.94 273 HIS A CA 1
ATOM 2096 C C . HIS A 1 273 ? 22.641 4.586 1.662 1 96.94 273 HIS A C 1
ATOM 2098 O O . HIS A 1 273 ? 22.391 3.893 0.675 1 96.94 273 HIS A O 1
ATOM 2104 N N . TYR A 1 274 ? 22.547 5.891 1.638 1 98.12 274 TYR A N 1
ATOM 2105 C CA . TYR A 1 274 ? 22.109 6.594 0.435 1 98.12 274 TYR A CA 1
ATOM 2106 C C . TYR A 1 274 ? 23.172 7.602 -0.014 1 98.12 274 TYR A C 1
ATOM 2108 O O . TYR A 1 274 ? 24 8.047 0.787 1 98.12 274 TYR A O 1
ATOM 2116 N N . LYS A 1 275 ? 23.156 7.992 -1.313 1 98.12 275 LYS A N 1
ATOM 2117 C CA . LYS A 1 275 ? 24.078 8.953 -1.921 1 98.12 275 LYS A CA 1
ATOM 2118 C C . LYS A 1 275 ? 23.641 10.391 -1.628 1 98.12 275 LYS A C 1
ATOM 2120 O O . LYS A 1 275 ? 23.25 11.125 -2.537 1 98.12 275 LYS A O 1
ATOM 2125 N N . VAL A 1 276 ? 23.844 10.758 -0.344 1 98.69 276 VAL A N 1
ATOM 2126 C CA . VAL A 1 276 ? 23.359 12.078 0.049 1 98.69 276 VAL A CA 1
ATOM 2127 C C . VAL A 1 276 ? 24.516 12.922 0.565 1 98.69 276 VAL A C 1
ATOM 2129 O O . VAL A 1 276 ? 25.5 12.391 1.082 1 98.69 276 VAL A O 1
ATOM 2132 N N . ALA A 1 277 ? 24.406 14.242 0.373 1 98.38 277 ALA A N 1
ATOM 2133 C CA . ALA A 1 277 ? 25.312 15.188 1.017 1 98.38 277 ALA A CA 1
ATOM 2134 C C . ALA A 1 277 ? 25.062 15.25 2.521 1 98.38 277 ALA A C 1
ATOM 2136 O O . ALA A 1 277 ? 23.953 14.969 2.986 1 98.38 277 ALA A O 1
ATOM 2137 N N . LYS A 1 278 ? 26.109 15.672 3.256 1 97.38 278 LYS A N 1
ATOM 2138 C CA . LYS A 1 278 ? 26.016 15.523 4.703 1 97.38 278 LYS A CA 1
ATOM 2139 C C . LYS A 1 278 ? 26.016 16.875 5.402 1 97.38 278 LYS A C 1
ATOM 2141 O O . LYS A 1 278 ? 25.875 16.953 6.625 1 97.38 278 LYS A O 1
ATOM 2146 N N . ASP A 1 279 ? 26.109 17.938 4.656 1 98.06 279 ASP A N 1
ATOM 2147 C CA . ASP A 1 279 ? 26.125 19.266 5.273 1 98.06 279 ASP A CA 1
ATOM 2148 C C . ASP A 1 279 ? 24.703 19.828 5.375 1 98.06 279 ASP A C 1
ATOM 2150 O O . ASP A 1 279 ? 23.797 19.359 4.699 1 98.06 279 ASP A O 1
ATOM 2154 N N . LYS A 1 280 ? 24.516 20.812 6.211 1 98.12 280 LYS A N 1
ATOM 2155 C CA . LYS A 1 280 ? 23.188 21.312 6.543 1 98.12 280 LYS A CA 1
ATOM 2156 C C . LYS A 1 280 ? 22.547 22 5.344 1 98.12 280 LYS A C 1
ATOM 2158 O O . LYS A 1 280 ? 21.328 22.078 5.246 1 98.12 280 LYS A O 1
ATOM 2163 N N . ALA A 1 281 ? 23.344 22.469 4.375 1 98.5 281 ALA A N 1
ATOM 2164 C CA . ALA A 1 281 ? 22.812 23.141 3.188 1 98.5 281 ALA A CA 1
ATOM 2165 C C . ALA A 1 281 ? 22.047 22.172 2.303 1 98.5 281 ALA A C 1
ATOM 2167 O O . ALA A 1 281 ? 21.297 22.578 1.409 1 98.5 281 ALA A O 1
ATOM 2168 N N . HIS A 1 282 ? 22.266 20.875 2.547 1 98.69 282 HIS A N 1
ATOM 2169 C CA . HIS A 1 282 ? 21.609 19.844 1.753 1 98.69 282 HIS A CA 1
ATOM 2170 C C . HIS A 1 282 ? 20.625 19.047 2.594 1 98.69 282 HIS A C 1
ATOM 2172 O O . HIS A 1 282 ? 20.281 17.922 2.242 1 98.69 282 HIS A O 1
ATOM 2178 N N . ARG A 1 283 ? 20.156 19.625 3.746 1 98.88 283 ARG A N 1
ATOM 2179 C CA . ARG A 1 283 ? 19.172 18.969 4.602 1 98.88 283 ARG A CA 1
ATOM 2180 C C . ARG A 1 283 ? 17.969 19.859 4.84 1 98.88 283 ARG A C 1
ATOM 2182 O O . ARG A 1 283 ? 18.109 21.031 5.223 1 98.88 283 ARG A O 1
ATOM 2189 N N . ALA A 1 284 ? 16.828 19.297 4.547 1 98.94 284 ALA A N 1
ATOM 2190 C CA . ALA A 1 284 ? 15.547 19.938 4.871 1 98.94 284 ALA A CA 1
ATOM 2191 C C . ALA A 1 284 ? 14.703 19.031 5.766 1 98.94 284 ALA A C 1
ATOM 2193 O O . ALA A 1 284 ? 14.82 17.797 5.715 1 98.94 284 ALA A O 1
ATOM 2194 N N . ILE A 1 285 ? 13.875 19.641 6.609 1 98.94 285 ILE A N 1
ATOM 2195 C CA . ILE A 1 285 ? 12.906 18.922 7.438 1 98.94 285 ILE A CA 1
ATOM 2196 C C . ILE A 1 285 ? 11.578 19.672 7.441 1 98.94 285 ILE A C 1
ATOM 2198 O O . ILE A 1 285 ? 11.547 20.906 7.523 1 98.94 285 ILE A O 1
ATOM 2202 N N . CYS A 1 286 ? 10.5 18.953 7.223 1 98.94 286 CYS A N 1
ATOM 2203 C CA . CYS A 1 286 ? 9.164 19.531 7.324 1 98.94 286 CYS A CA 1
ATOM 2204 C C . CYS A 1 286 ? 8.133 18.453 7.656 1 98.94 286 CYS A C 1
ATOM 2206 O O . CYS A 1 286 ? 8.438 17.266 7.613 1 98.94 286 CYS A O 1
ATOM 2208 N N . GLY A 1 287 ? 6.969 18.875 8.07 1 98.81 287 GLY A N 1
ATOM 2209 C CA . GLY A 1 287 ? 5.895 17.938 8.352 1 98.81 287 GLY A CA 1
ATOM 2210 C C . GLY A 1 287 ? 4.605 18.609 8.773 1 98.81 287 GLY A C 1
ATOM 2211 O O . GLY A 1 287 ? 4.566 19.828 8.953 1 98.81 287 GLY A O 1
ATOM 2212 N N . LEU A 1 288 ? 3.59 17.812 8.906 1 98.5 288 LEU A N 1
ATOM 2213 C CA . LEU A 1 288 ? 2.271 18.359 9.203 1 98.5 288 LEU A CA 1
ATOM 2214 C C . LEU A 1 288 ? 1.866 18.047 10.641 1 98.5 288 LEU A C 1
ATOM 2216 O O . LEU A 1 288 ? 2.189 16.984 11.164 1 98.5 288 LEU A O 1
ATOM 2220 N N . SER A 1 289 ? 1.167 19 11.297 1 95.75 289 SER A N 1
ATOM 2221 C CA . SER A 1 289 ? 0.562 18.766 12.609 1 95.75 289 SER A CA 1
ATOM 2222 C C . SER A 1 289 ? 1.588 18.25 13.609 1 95.75 289 SER A C 1
ATOM 2224 O O . SER A 1 289 ? 2.596 18.906 13.867 1 95.75 289 SER A O 1
ATOM 2226 N N . MET A 1 290 ? 1.484 16.969 14.008 1 95.25 290 MET A N 1
ATOM 2227 C CA . MET A 1 290 ? 2.492 16.359 14.875 1 95.25 290 MET A CA 1
ATOM 2228 C C . MET A 1 290 ? 3.867 16.391 14.219 1 95.25 290 MET A C 1
ATOM 2230 O O . MET A 1 290 ? 4.867 16.688 14.875 1 95.25 290 MET A O 1
ATOM 2234 N N . GLY A 1 291 ? 3.895 16.156 12.906 1 97.94 291 GLY A N 1
ATOM 2235 C CA . GLY A 1 291 ? 5.145 16.219 12.164 1 97.94 291 GLY A CA 1
ATOM 2236 C C . GLY A 1 291 ? 5.719 17.609 12.07 1 97.94 291 GLY A C 1
ATOM 2237 O O . GLY A 1 291 ? 6.938 17.781 12.008 1 97.94 291 GLY A O 1
ATOM 2238 N N . GLY A 1 292 ? 4.797 18.562 12.016 1 98.44 292 GLY A N 1
ATOM 2239 C CA . GLY A 1 292 ? 5.254 19.938 12.133 1 98.44 292 GLY A CA 1
ATOM 2240 C C . GLY A 1 292 ? 5.871 20.25 13.484 1 98.44 292 GLY A C 1
ATOM 2241 O O . GLY A 1 292 ? 6.914 20.906 13.555 1 98.44 292 GLY A O 1
ATOM 2242 N N . GLY A 1 293 ? 5.23 19.781 14.531 1 96.69 293 GLY A N 1
ATOM 2243 C CA . GLY A 1 293 ? 5.812 19.891 15.859 1 96.69 293 GLY A CA 1
ATOM 2244 C C . GLY A 1 293 ? 7.152 19.188 15.984 1 96.69 293 GLY A C 1
ATOM 2245 O O . GLY A 1 293 ? 8.086 19.734 16.578 1 96.69 293 GLY A O 1
ATOM 2246 N N . HIS A 1 294 ? 7.242 17.984 15.422 1 97.75 294 HIS A N 1
ATOM 2247 C CA . HIS A 1 294 ? 8.516 17.281 15.414 1 97.75 294 HIS A CA 1
ATOM 2248 C C . HIS A 1 294 ? 9.586 18.062 14.672 1 97.75 294 HIS A C 1
ATOM 2250 O O . HIS A 1 294 ? 10.742 18.109 15.102 1 97.75 294 HIS A O 1
ATOM 2256 N N . SER A 1 295 ? 9.188 18.672 13.562 1 98.75 295 SER A N 1
ATOM 2257 C CA . SER A 1 295 ? 10.133 19.469 12.789 1 98.75 295 SER A CA 1
ATOM 2258 C C . SER A 1 295 ? 10.648 20.656 13.602 1 98.75 295 SER A C 1
ATOM 2260 O O . SER A 1 295 ? 11.836 20.953 13.586 1 98.75 295 SER A O 1
ATOM 2262 N N . PHE A 1 296 ? 9.75 21.266 14.336 1 98.38 296 PHE A N 1
ATOM 2263 C CA . PHE A 1 296 ? 10.094 22.359 15.242 1 98.38 296 PHE A CA 1
ATOM 2264 C C . PHE A 1 296 ? 11.062 21.891 16.328 1 98.38 296 PHE A C 1
ATOM 2266 O O . PHE A 1 296 ? 12.102 22.516 16.547 1 98.38 296 PHE A O 1
ATOM 2273 N N . ASP A 1 297 ? 10.797 20.766 16.891 1 97.5 297 ASP A N 1
ATOM 2274 C CA . ASP A 1 297 ? 11.594 20.234 17.984 1 97.5 297 ASP A CA 1
ATOM 2275 C C . ASP A 1 297 ? 12.961 19.766 17.516 1 97.5 297 ASP A C 1
ATOM 2277 O O . ASP A 1 297 ? 13.984 20.094 18.125 1 97.5 297 ASP A O 1
ATOM 2281 N N . ILE A 1 298 ? 12.977 19.047 16.438 1 98.44 298 ILE A N 1
ATOM 2282 C CA . ILE A 1 298 ? 14.219 18.469 15.938 1 98.44 298 ILE A CA 1
ATOM 2283 C C . ILE A 1 298 ? 15.156 19.578 15.469 1 98.44 298 ILE A C 1
ATOM 2285 O O . ILE A 1 298 ? 16.344 19.562 15.781 1 98.44 298 ILE A O 1
ATOM 2289 N N . SER A 1 299 ? 14.617 20.578 14.742 1 98.62 299 SER A N 1
ATOM 2290 C CA . SER A 1 299 ? 15.461 21.625 14.211 1 98.62 299 SER A CA 1
ATOM 2291 C C . SER A 1 299 ? 16.031 22.5 15.328 1 98.62 299 SER A C 1
ATOM 2293 O O . SER A 1 299 ? 17.172 22.953 15.234 1 98.62 299 SER A O 1
ATOM 2295 N N . ARG A 1 300 ? 15.305 22.734 16.375 1 97.75 300 ARG A N 1
ATOM 2296 C CA . ARG A 1 300 ? 15.844 23.547 17.469 1 97.75 300 ARG A CA 1
ATOM 2297 C C . ARG A 1 300 ? 16.812 22.75 18.328 1 97.75 300 ARG A C 1
ATOM 2299 O O . ARG A 1 300 ? 17.781 23.297 18.859 1 97.75 300 ARG A O 1
ATOM 2306 N N . ARG A 1 301 ? 16.562 21.469 18.469 1 97.12 301 ARG A N 1
ATOM 2307 C CA . ARG A 1 301 ? 17.438 20.594 19.25 1 97.12 301 ARG A CA 1
ATOM 2308 C C . ARG A 1 301 ? 18.781 20.391 18.547 1 97.12 301 ARG A C 1
ATOM 2310 O O . ARG A 1 301 ? 19.812 20.297 19.203 1 97.12 301 ARG A O 1
ATOM 2317 N N . PHE A 1 302 ? 18.766 20.312 17.266 1 98.31 302 PHE A N 1
ATOM 2318 C CA . PHE A 1 302 ? 19.969 20.141 16.453 1 98.31 302 PHE A CA 1
ATOM 2319 C C . PHE A 1 302 ? 20.172 21.312 15.516 1 98.31 302 PHE A C 1
ATOM 2321 O O . PHE A 1 302 ? 20.109 21.156 14.289 1 98.31 302 PHE A O 1
ATOM 2328 N N . PRO A 1 303 ? 20.547 22.438 16.031 1 98.19 303 PRO A N 1
ATOM 2329 C CA . PRO A 1 303 ? 20.469 23.719 15.352 1 98.19 303 PRO A CA 1
ATOM 2330 C C . PRO A 1 303 ? 21.484 23.859 14.219 1 98.19 303 PRO A C 1
ATOM 2332 O O . PRO A 1 303 ? 21.438 24.828 13.453 1 98.19 303 PRO A O 1
ATOM 2335 N N . THR A 1 304 ? 22.391 22.859 13.992 1 98.31 304 THR A N 1
ATOM 2336 C CA . THR A 1 304 ? 23.391 22.969 12.938 1 98.31 304 THR A CA 1
ATOM 2337 C C . THR A 1 304 ? 23.141 21.922 11.852 1 98.31 304 THR A C 1
ATOM 2339 O O . THR A 1 304 ? 23.969 21.734 10.961 1 98.31 304 THR A O 1
ATOM 2342 N N . LYS A 1 305 ? 21.984 21.312 11.906 1 98.62 305 LYS A N 1
ATOM 2343 C CA . LYS A 1 305 ? 21.812 20.141 11.047 1 98.62 305 LYS A CA 1
ATOM 2344 C C . LYS A 1 305 ? 20.953 20.484 9.828 1 98.62 305 LYS A C 1
ATOM 2346 O O . LYS A 1 305 ? 21.031 19.812 8.797 1 98.62 305 LYS A O 1
ATOM 2351 N N . PHE A 1 306 ? 20.203 21.562 9.867 1 98.81 306 PHE A N 1
ATOM 2352 C CA . PHE A 1 306 ? 19.266 21.828 8.781 1 98.81 306 PHE A CA 1
ATOM 2353 C C . PHE A 1 306 ? 19.344 23.281 8.359 1 98.81 306 PHE A C 1
ATOM 2355 O O . PHE A 1 306 ? 19.312 24.188 9.195 1 98.81 306 PHE A O 1
ATOM 2362 N N . ASP A 1 307 ? 19.344 23.547 7.051 1 98.81 307 ASP A N 1
ATOM 2363 C CA . ASP A 1 307 ? 19.234 24.906 6.543 1 98.81 307 ASP A CA 1
ATOM 2364 C C . ASP A 1 307 ? 17.797 25.203 6.105 1 98.81 307 ASP A C 1
ATOM 2366 O O . ASP A 1 307 ? 17.438 26.359 5.875 1 98.81 307 ASP A O 1
ATOM 2370 N N . TYR A 1 308 ? 16.969 24.188 5.941 1 98.94 308 TYR A N 1
ATOM 2371 C CA . TYR A 1 308 ? 15.594 24.359 5.48 1 98.94 308 TYR A CA 1
ATOM 2372 C C . TYR A 1 308 ? 14.609 23.688 6.426 1 98.94 308 TYR A C 1
ATOM 2374 O O . TYR A 1 308 ? 14.664 22.469 6.617 1 98.94 308 TYR A O 1
ATOM 2382 N N . ILE A 1 309 ? 13.695 24.469 6.996 1 98.94 309 ILE A N 1
ATOM 2383 C CA . ILE A 1 309 ? 12.727 24 7.973 1 98.94 309 ILE A CA 1
ATOM 2384 C C . ILE A 1 309 ? 11.32 24.422 7.562 1 98.94 309 ILE A C 1
ATOM 2386 O O . ILE A 1 309 ? 11.094 25.594 7.223 1 98.94 309 ILE A O 1
ATOM 2390 N N . GLY A 1 310 ? 10.398 23.453 7.484 1 98.94 310 GLY A N 1
ATOM 2391 C CA . GLY A 1 310 ? 9.008 23.734 7.148 1 98.94 310 GLY A CA 1
ATOM 2392 C C . GLY A 1 310 ? 8.031 23.234 8.195 1 98.94 310 GLY A C 1
ATOM 2393 O O . GLY A 1 310 ? 8.062 22.062 8.578 1 98.94 310 GLY A O 1
ATOM 2394 N N . LEU A 1 311 ? 7.156 24.109 8.664 1 98.88 311 LEU A N 1
ATOM 2395 C CA . LEU A 1 311 ? 6.098 23.781 9.609 1 98.88 311 LEU A CA 1
ATOM 2396 C C . LEU A 1 311 ? 4.73 23.859 8.938 1 98.88 311 LEU A C 1
ATOM 2398 O O . LEU A 1 311 ? 4.215 24.953 8.688 1 98.88 311 LEU A O 1
ATOM 2402 N N . PHE A 1 312 ? 4.117 22.656 8.727 1 98.81 312 PHE A N 1
ATOM 2403 C CA . PHE A 1 312 ? 2.793 22.562 8.125 1 98.81 312 PHE A CA 1
ATOM 2404 C C . PHE A 1 312 ? 1.724 22.375 9.195 1 98.81 312 PHE A C 1
ATOM 2406 O O . PHE A 1 312 ? 1.6 21.297 9.773 1 98.81 312 PHE A O 1
ATOM 2413 N N . SER A 1 313 ? 0.945 23.391 9.469 1 97.19 313 SER A N 1
ATOM 2414 C CA . SER A 1 313 ? -0.076 23.281 10.508 1 97.19 313 SER A CA 1
ATOM 2415 C C . SER A 1 313 ? 0.493 22.672 11.789 1 97.19 313 SER A C 1
ATOM 2417 O O . SER A 1 313 ? -0.081 21.734 12.344 1 97.19 313 SER A O 1
ATOM 2419 N N . ALA A 1 314 ? 1.511 23.172 12.242 1 97.06 314 ALA A N 1
ATOM 2420 C CA . ALA A 1 314 ? 2.336 22.484 13.234 1 97.06 314 ALA A CA 1
ATOM 2421 C C . ALA A 1 314 ? 1.654 22.484 14.602 1 97.06 314 ALA A C 1
ATOM 2423 O O . ALA A 1 314 ? 1.164 23.516 15.062 1 97.06 314 ALA A O 1
ATOM 2424 N N . GLY A 1 315 ? 1.593 21.266 15.18 1 93.75 315 GLY A N 1
ATOM 2425 C CA . GLY A 1 315 ? 1.283 21.172 16.594 1 93.75 315 GLY A CA 1
ATOM 2426 C C . GLY A 1 315 ? 2.457 21.531 17.484 1 93.75 315 GLY A C 1
ATOM 2427 O O . GLY A 1 315 ? 3.398 20.75 17.625 1 93.75 315 GLY A O 1
ATOM 2428 N N . LEU A 1 316 ? 2.346 22.703 18.156 1 94.31 316 LEU A N 1
ATOM 2429 C CA . LEU A 1 316 ? 3.496 23.266 18.859 1 94.31 316 LEU A CA 1
ATOM 2430 C C . LEU A 1 316 ? 3.318 23.156 20.359 1 94.31 316 LEU A C 1
ATOM 2432 O O . LEU A 1 316 ? 2.252 23.484 20.891 1 94.31 316 LEU A O 1
ATOM 2436 N N . HIS A 1 317 ? 4.371 22.625 20.938 1 88.06 317 HIS A N 1
ATOM 2437 C CA . HIS A 1 317 ? 4.418 22.609 22.391 1 88.06 317 HIS A CA 1
ATOM 2438 C C . HIS A 1 317 ? 5.859 22.578 22.891 1 88.06 317 HIS A C 1
ATOM 2440 O O . HIS A 1 317 ? 6.754 22.078 22.203 1 88.06 317 HIS A O 1
ATOM 2446 N N . VAL A 1 318 ? 6.059 23.312 23.922 1 89.25 318 VAL A N 1
ATOM 2447 C CA . VAL A 1 318 ? 7.324 23.203 24.641 1 89.25 318 VAL A CA 1
ATOM 2448 C C . VAL A 1 318 ? 7.059 22.922 26.125 1 89.25 318 VAL A C 1
ATOM 2450 O O . VAL A 1 318 ? 6.066 23.375 26.688 1 89.25 318 VAL A O 1
ATOM 2453 N N . GLY A 1 319 ? 7.723 22.047 26.719 1 71.5 319 GLY A N 1
ATOM 2454 C CA . GLY A 1 319 ? 7.543 21.703 28.125 1 71.5 319 GLY A CA 1
ATOM 2455 C C . GLY A 1 319 ? 6.617 20.516 28.328 1 71.5 319 GLY A C 1
ATOM 2456 O O . GLY A 1 319 ? 6.438 19.688 27.438 1 71.5 319 GLY A O 1
ATOM 2457 N N . THR A 1 320 ? 6.227 20.234 29.594 1 57.62 320 THR A N 1
ATOM 2458 C CA . THR A 1 320 ? 5.586 19 30.031 1 57.62 320 THR A CA 1
ATOM 2459 C C . THR A 1 320 ? 4.121 18.969 29.609 1 57.62 320 THR A C 1
ATOM 2461 O O . THR A 1 320 ? 3.459 17.938 29.703 1 57.62 320 THR A O 1
ATOM 2464 N N . THR A 1 321 ? 3.549 20.156 29.219 1 51.34 321 THR A N 1
ATOM 2465 C CA . THR A 1 321 ? 2.096 20.094 29.094 1 51.34 321 THR A CA 1
ATOM 2466 C C . THR A 1 321 ? 1.673 19.891 27.656 1 51.34 321 THR A C 1
ATOM 2468 O O . THR A 1 321 ? 2.211 20.531 26.75 1 51.34 321 THR A O 1
ATOM 2471 N N . GLY A 1 322 ? 1.412 18.812 27.141 1 58.25 322 GLY A N 1
ATOM 2472 C CA . GLY A 1 322 ? 0.898 18.484 25.828 1 58.25 322 GLY A CA 1
ATOM 2473 C C . GLY A 1 322 ? -0.41 19.172 25.5 1 58.25 322 GLY A C 1
ATOM 2474 O O . GLY A 1 322 ? -1.21 18.672 24.703 1 58.25 322 GLY A O 1
ATOM 2475 N N . ASP A 1 323 ? -0.749 20.328 26.156 1 61.28 323 ASP A N 1
ATOM 2476 C CA . ASP A 1 323 ? -2.02 21 25.891 1 61.28 323 ASP A CA 1
ATOM 2477 C C . ASP A 1 323 ? -1.891 21.984 24.734 1 61.28 323 ASP A C 1
ATOM 2479 O O . ASP A 1 323 ? -1.349 23.078 24.906 1 61.28 323 ASP A O 1
ATOM 2483 N N . PHE A 1 324 ? -2.369 21.656 23.656 1 63.84 324 PHE A N 1
ATOM 2484 C CA . PHE A 1 324 ? -2.291 22.469 22.438 1 63.84 324 PHE A CA 1
ATOM 2485 C C . PHE A 1 324 ? -3.164 23.719 22.578 1 63.84 324 PHE A C 1
ATOM 2487 O O . PHE A 1 324 ? -3.057 24.641 21.766 1 63.84 324 PHE A O 1
ATOM 2494 N N . ARG A 1 325 ? -4.035 23.891 23.672 1 68.31 325 ARG A N 1
ATOM 2495 C CA . ARG A 1 325 ? -4.957 25.016 23.859 1 68.31 325 ARG A CA 1
ATOM 2496 C C . ARG A 1 325 ? -4.285 26.141 24.625 1 68.31 325 ARG A C 1
ATOM 2498 O O . ARG A 1 325 ? -4.805 27.266 24.672 1 68.31 325 ARG A O 1
ATOM 2505 N N . SER A 1 326 ? -3.041 25.672 25.062 1 76.31 326 SER A N 1
ATOM 2506 C CA . SER A 1 326 ? -2.363 26.703 25.844 1 76.31 326 SER A CA 1
ATOM 2507 C C . SER A 1 326 ? -1.653 27.703 24.938 1 76.31 326 SER A C 1
ATOM 2509 O O . SER A 1 326 ? -1.38 27.422 23.781 1 76.31 326 SER A O 1
ATOM 2511 N N . ASP A 1 327 ? -1.448 28.906 25.547 1 88.06 327 ASP A N 1
ATOM 2512 C CA . ASP A 1 327 ? -0.775 29.984 24.828 1 88.06 327 ASP A CA 1
ATOM 2513 C C . ASP A 1 327 ? 0.681 29.625 24.531 1 88.06 327 ASP A C 1
ATOM 2515 O O . ASP A 1 327 ? 1.521 29.641 25.438 1 88.06 327 ASP A O 1
ATOM 2519 N N . PHE A 1 328 ? 0.923 29.438 23.25 1 93.56 328 PHE A N 1
ATOM 2520 C CA . PHE A 1 328 ? 2.244 28.938 22.891 1 93.56 328 PHE A CA 1
ATOM 2521 C C . PHE A 1 328 ? 3.299 30.016 23.062 1 93.56 328 PHE A C 1
ATOM 2523 O O . PHE A 1 328 ? 4.449 29.734 23.391 1 93.56 328 PHE A O 1
ATOM 2530 N N . TYR A 1 329 ? 2.957 31.266 22.859 1 94.75 329 TYR A N 1
ATOM 2531 C CA . TYR A 1 329 ? 3.873 32.375 23.094 1 94.75 329 TYR A CA 1
ATOM 2532 C C . TYR A 1 329 ? 4.359 32.375 24.531 1 94.75 329 TYR A C 1
ATOM 2534 O O . TYR A 1 329 ? 5.555 32.531 24.797 1 94.75 329 TYR A O 1
ATOM 2542 N N . LYS A 1 330 ? 3.432 32.188 25.422 1 93.06 330 LYS A N 1
ATOM 2543 C CA . LYS A 1 330 ? 3.773 32.156 26.844 1 93.06 330 LYS A CA 1
ATOM 2544 C C . LYS A 1 330 ? 4.617 30.938 27.172 1 93.06 330 LYS A C 1
ATOM 2546 O O . LYS A 1 330 ? 5.512 31 28.016 1 93.06 330 LYS A O 1
ATOM 2551 N N . GLN A 1 331 ? 4.211 29.859 26.547 1 92.5 331 GLN A N 1
ATOM 2552 C CA . GLN A 1 331 ? 5.02 28.656 26.75 1 92.5 331 GLN A CA 1
ATOM 2553 C C . GLN A 1 331 ? 6.477 28.922 26.375 1 92.5 331 GLN A C 1
ATOM 2555 O O . GLN A 1 331 ? 7.391 28.547 27.109 1 92.5 331 GLN A O 1
ATOM 2560 N N . LEU A 1 332 ? 6.707 29.547 25.266 1 94.12 332 LEU A N 1
ATOM 2561 C CA . LEU A 1 332 ? 8.055 29.828 24.781 1 94.12 332 LEU A CA 1
ATOM 2562 C C . LEU A 1 332 ? 8.773 30.797 25.703 1 94.12 332 LEU A C 1
ATOM 2564 O O . LEU A 1 332 ? 9.945 30.609 26.031 1 94.12 332 LEU A O 1
ATOM 2568 N N . GLN A 1 333 ? 8.031 31.766 26.172 1 93.69 333 GLN A N 1
ATOM 2569 C CA . GLN A 1 333 ? 8.617 32.781 27.062 1 93.69 333 GLN A CA 1
ATOM 2570 C C . GLN A 1 333 ? 9.086 32.125 28.359 1 93.69 333 GLN A C 1
ATOM 2572 O O . GLN A 1 333 ? 10.086 32.562 28.953 1 93.69 333 GLN A O 1
ATOM 2577 N N . GLY A 1 334 ? 8.352 31.156 28.688 1 91.94 334 GLY A N 1
ATOM 2578 C CA . GLY A 1 334 ? 8.625 30.562 29.969 1 91.94 334 GLY A CA 1
ATOM 2579 C C . GLY A 1 334 ? 9.594 29.391 29.891 1 91.94 334 GLY A C 1
ATOM 2580 O O . GLY A 1 334 ? 9.969 28.812 30.906 1 91.94 334 GLY A O 1
ATOM 2581 N N . ASN A 1 335 ? 10.062 29.062 28.766 1 95.06 335 ASN A N 1
ATOM 2582 C CA . ASN A 1 335 ? 10.938 27.906 28.578 1 95.06 335 ASN A CA 1
ATOM 2583 C C . ASN A 1 335 ? 12.336 28.344 28.141 1 95.06 335 ASN A C 1
ATOM 2585 O O . ASN A 1 335 ? 12.617 28.438 26.938 1 95.06 335 ASN A O 1
ATOM 2589 N N . GLU A 1 336 ? 13.289 28.422 29.047 1 96.56 336 GLU A N 1
ATOM 2590 C CA . GLU A 1 336 ? 14.625 28.938 28.781 1 96.56 336 GLU A CA 1
ATOM 2591 C C . GLU A 1 336 ? 15.391 28.047 27.812 1 96.56 336 GLU A C 1
ATOM 2593 O O . GLU A 1 336 ? 16.141 28.547 26.969 1 96.56 336 GLU A O 1
ATOM 2598 N N . GLU A 1 337 ? 15.211 26.812 27.984 1 96.06 337 GLU A N 1
ATOM 2599 C CA . GLU A 1 337 ? 15.906 25.891 27.094 1 96.06 337 GLU A CA 1
ATOM 2600 C C . GLU A 1 337 ? 15.469 26.078 25.641 1 96.06 337 GLU A C 1
ATOM 2602 O O . GLU A 1 337 ? 16.312 26.141 24.734 1 96.06 337 GLU A O 1
ATOM 2607 N N . ALA A 1 338 ? 14.188 26.172 25.422 1 96.25 338 ALA A N 1
ATOM 2608 C CA . ALA A 1 338 ? 13.664 26.375 24.078 1 96.25 338 ALA A CA 1
ATOM 2609 C C . ALA A 1 338 ? 14.148 27.703 23.5 1 96.25 338 ALA A C 1
ATOM 2611 O O . ALA A 1 338 ? 14.5 27.781 22.328 1 96.25 338 ALA A O 1
ATOM 2612 N N . LYS A 1 339 ? 14.164 28.703 24.312 1 97.38 339 LYS A N 1
ATOM 2613 C CA . LYS A 1 339 ? 14.633 30.016 23.875 1 97.38 339 LYS A CA 1
ATOM 2614 C C . LYS A 1 339 ? 16.094 29.953 23.406 1 97.38 339 LYS A C 1
ATOM 2616 O O . LYS A 1 339 ? 16.438 30.5 22.359 1 97.38 339 LYS A O 1
ATOM 2621 N N . LYS A 1 340 ? 16.859 29.297 24.203 1 98.12 340 LYS A N 1
ATOM 2622 C CA . LYS A 1 340 ? 18.281 29.172 23.875 1 98.12 340 LYS A CA 1
ATOM 2623 C C . LYS A 1 340 ? 18.484 28.375 22.594 1 98.12 340 LYS A C 1
ATOM 2625 O O . LYS A 1 340 ? 19.312 28.75 21.75 1 98.12 340 LYS A O 1
ATOM 2630 N N . GLN A 1 341 ? 17.781 27.328 22.469 1 98 341 GLN A N 1
ATOM 2631 C CA . GLN A 1 341 ? 17.875 26.484 21.281 1 98 341 GLN A CA 1
ATOM 2632 C C . GLN A 1 341 ? 17.469 27.25 20.031 1 98 341 GLN A C 1
ATOM 2634 O O . GLN A 1 341 ? 18.125 27.172 19 1 98 341 GLN A O 1
ATOM 2639 N N . LEU A 1 342 ? 16.391 28.016 20.109 1 98.44 342 LEU A N 1
ATOM 2640 C CA . LEU A 1 342 ? 15.938 28.812 18.984 1 98.44 342 LEU A CA 1
ATOM 2641 C C . LEU A 1 342 ? 16.953 29.906 18.641 1 98.44 342 LEU A C 1
ATOM 2643 O O . LEU A 1 342 ? 17.219 30.156 17.453 1 98.44 342 LEU A O 1
ATOM 2647 N N . ALA A 1 343 ? 17.453 30.516 19.656 1 98.56 343 ALA A N 1
ATOM 2648 C CA . ALA A 1 343 ? 18.469 31.531 19.406 1 98.56 343 ALA A CA 1
ATOM 2649 C C . ALA A 1 343 ? 19.688 30.938 18.688 1 98.56 343 ALA A C 1
ATOM 2651 O O . ALA A 1 343 ? 20.234 31.562 17.781 1 98.56 343 ALA A O 1
ATOM 2652 N N . THR A 1 344 ? 20.094 29.781 19.125 1 98.69 344 THR A N 1
ATOM 2653 C CA . THR A 1 344 ? 21.234 29.109 18.5 1 98.69 344 THR A CA 1
ATOM 2654 C C . THR A 1 344 ? 20.906 28.734 17.047 1 98.69 344 THR A C 1
ATOM 2656 O O . THR A 1 344 ? 21.734 28.891 16.156 1 98.69 344 THR A O 1
ATOM 2659 N N . LEU A 1 345 ? 19.688 28.219 16.828 1 98.75 345 LEU A N 1
ATOM 2660 C CA . LEU A 1 345 ? 19.266 27.859 15.477 1 98.75 345 LEU A CA 1
ATOM 2661 C C . LEU A 1 345 ? 19.375 29.047 14.539 1 98.75 345 LEU A C 1
ATOM 2663 O O . LEU A 1 345 ? 19.969 28.953 13.469 1 98.75 345 LEU A O 1
ATOM 2667 N N . PHE A 1 346 ? 18.891 30.188 14.953 1 98.62 346 PHE A N 1
ATOM 2668 C CA . PHE A 1 346 ? 18.844 31.344 14.07 1 98.62 346 PHE A CA 1
ATOM 2669 C C . PHE A 1 346 ? 20.203 32.031 13.992 1 98.62 346 PHE A C 1
ATOM 2671 O O . PHE A 1 346 ? 20.5 32.719 13.008 1 98.62 346 PHE A O 1
ATOM 2678 N N . LYS A 1 347 ? 21 31.859 15 1 98.44 347 LYS A N 1
ATOM 2679 C CA . LYS A 1 347 ? 22.391 32.312 14.906 1 98.44 347 LYS A CA 1
ATOM 2680 C C . LYS A 1 347 ? 23.125 31.547 13.805 1 98.44 347 LYS A C 1
ATOM 2682 O O . LYS A 1 347 ? 24.031 32.094 13.164 1 98.44 347 LYS A O 1
ATOM 2687 N N . ASN A 1 348 ? 22.688 30.312 13.602 1 98.25 348 ASN A N 1
ATOM 2688 C CA . ASN A 1 348 ? 23.312 29.5 12.562 1 98.25 348 ASN A CA 1
ATOM 2689 C C . ASN A 1 348 ? 22.703 29.781 11.188 1 98.25 348 ASN A C 1
ATOM 2691 O O . ASN A 1 348 ? 23.031 29.109 10.211 1 98.25 348 ASN A O 1
ATOM 2695 N N . LYS A 1 349 ? 21.797 30.672 11.023 1 97.56 349 LYS A N 1
ATOM 2696 C CA . LYS A 1 349 ? 21.266 31.297 9.812 1 97.56 349 LYS A CA 1
ATOM 2697 C C . LYS A 1 349 ? 20.703 30.25 8.852 1 97.56 349 LYS A C 1
ATOM 2699 O O . LYS A 1 349 ? 21.141 30.156 7.703 1 97.56 349 LYS A O 1
ATOM 2704 N N . PRO A 1 350 ? 19.703 29.484 9.32 1 98.5 350 PRO A N 1
ATOM 2705 C CA . PRO A 1 350 ? 19.047 28.656 8.32 1 98.5 350 PRO A CA 1
ATOM 2706 C C . PRO A 1 350 ? 18.609 29.438 7.09 1 98.5 350 PRO A C 1
ATOM 2708 O O . PRO A 1 350 ? 18.203 30.594 7.203 1 98.5 350 PRO A O 1
ATOM 2711 N N . LYS A 1 351 ? 18.656 28.812 5.961 1 98.69 351 LYS A N 1
ATOM 2712 C CA . LYS A 1 351 ? 18.391 29.484 4.695 1 98.69 351 LYS A CA 1
ATOM 2713 C C . LYS A 1 351 ? 16.891 29.734 4.527 1 98.69 351 LYS A C 1
ATOM 2715 O O . LYS A 1 351 ? 16.484 30.703 3.867 1 98.69 351 LYS A O 1
ATOM 2720 N N . LEU A 1 352 ? 16.109 28.844 5.078 1 98.81 352 LEU A N 1
ATOM 2721 C CA . LEU A 1 352 ? 14.664 29 4.969 1 98.81 352 LEU A CA 1
ATOM 2722 C C . LEU A 1 352 ? 13.961 28.438 6.199 1 98.81 352 LEU A C 1
ATOM 2724 O O . LEU A 1 352 ? 14.234 27.312 6.613 1 98.81 352 LEU A O 1
ATOM 2728 N N . TYR A 1 353 ? 13.18 29.203 6.824 1 98.88 353 TYR A N 1
ATOM 2729 C CA . TYR A 1 353 ? 12.18 28.797 7.805 1 98.88 353 TYR A CA 1
ATOM 2730 C C . TYR A 1 353 ? 10.773 29.125 7.316 1 98.88 353 TYR A C 1
ATOM 2732 O O . TYR A 1 353 ? 10.391 30.281 7.246 1 98.88 353 TYR A O 1
ATOM 2740 N N . TRP A 1 354 ? 10.016 28.094 6.98 1 98.88 354 TRP A N 1
ATOM 2741 C CA . TRP A 1 354 ? 8.742 28.25 6.277 1 98.88 354 TRP A CA 1
ATOM 2742 C C . TRP A 1 354 ? 7.582 27.766 7.137 1 98.88 354 TRP A C 1
ATOM 2744 O O . TRP A 1 354 ? 7.66 26.688 7.742 1 98.88 354 TRP A O 1
ATOM 2754 N N . ILE A 1 355 ? 6.516 28.516 7.25 1 98.88 355 ILE A N 1
ATOM 2755 C CA . ILE A 1 355 ? 5.344 28.172 8.047 1 98.88 355 ILE A CA 1
ATOM 2756 C C . ILE A 1 355 ? 4.09 28.234 7.184 1 98.88 355 ILE A C 1
ATOM 2758 O O . ILE A 1 355 ? 3.85 29.234 6.5 1 98.88 355 ILE A O 1
ATOM 2762 N N . GLY A 1 356 ? 3.336 27.156 7.105 1 98.81 356 GLY A N 1
ATOM 2763 C CA . GLY A 1 356 ? 2.045 27.125 6.441 1 98.81 356 GLY A CA 1
ATOM 2764 C C . GLY A 1 356 ? 0.894 26.828 7.387 1 98.81 356 GLY A C 1
ATOM 2765 O O . GLY A 1 356 ? 1.019 26.016 8.297 1 98.81 356 GLY A O 1
ATOM 2766 N N . MET A 1 357 ? -0.222 27.562 7.16 1 98.06 357 MET A N 1
ATOM 2767 C CA . MET A 1 357 ? -1.362 27.438 8.062 1 98.06 357 MET A CA 1
ATOM 2768 C C . MET A 1 357 ? -2.664 27.781 7.348 1 98.06 357 MET A C 1
ATOM 2770 O O . MET A 1 357 ? -2.713 28.75 6.578 1 98.06 357 MET A O 1
ATOM 2774 N N . GLY A 1 358 ? -3.664 26.938 7.562 1 95.94 358 GLY A N 1
ATOM 2775 C CA . GLY A 1 358 ? -4.992 27.281 7.082 1 95.94 358 GLY A CA 1
ATOM 2776 C C . GLY A 1 358 ? -5.73 28.234 8.008 1 95.94 358 GLY A C 1
ATOM 2777 O O . GLY A 1 358 ? -5.605 28.156 9.227 1 95.94 358 GLY A O 1
ATOM 2778 N N . LYS A 1 359 ? -6.621 29.016 7.453 1 93.88 359 LYS A N 1
ATOM 2779 C CA . LYS A 1 359 ? -7.309 30.078 8.188 1 93.88 359 LYS A CA 1
ATOM 2780 C C . LYS A 1 359 ? -8.234 29.5 9.25 1 93.88 359 LYS A C 1
ATOM 2782 O O . LYS A 1 359 ? -8.453 30.109 10.297 1 93.88 359 LYS A O 1
ATOM 2787 N N . THR A 1 360 ? -8.773 28.312 8.93 1 89.19 360 THR A N 1
ATOM 2788 C CA . THR A 1 360 ? -9.758 27.75 9.859 1 89.19 360 THR A CA 1
ATOM 2789 C C . THR A 1 360 ? -9.172 26.562 10.609 1 89.19 360 THR A C 1
ATOM 2791 O O . THR A 1 360 ? -9.914 25.734 11.148 1 89.19 360 THR A O 1
ATOM 2794 N N . ASP A 1 361 ? -7.875 26.453 10.562 1 91.38 361 ASP A N 1
ATOM 2795 C CA . ASP A 1 361 ? -7.199 25.375 11.281 1 91.38 361 ASP A CA 1
ATOM 2796 C C . ASP A 1 361 ? -7.332 25.547 12.789 1 91.38 361 ASP A C 1
ATOM 2798 O O . ASP A 1 361 ? -7.137 26.656 13.312 1 91.38 361 ASP A O 1
ATOM 2802 N N . PHE A 1 362 ? -7.605 24.516 13.508 1 87 362 PHE A N 1
ATOM 2803 C CA . PHE A 1 362 ? -7.809 24.609 14.945 1 87 362 PHE A CA 1
ATOM 2804 C C . PHE A 1 362 ? -6.492 24.891 15.664 1 87 362 PHE A C 1
ATOM 2806 O O . PHE A 1 362 ? -6.488 25.281 16.828 1 87 362 PHE A O 1
ATOM 2813 N N . LEU A 1 363 ? -5.371 24.75 14.922 1 91.06 363 LEU A N 1
ATOM 2814 C CA . LEU A 1 363 ? -4.062 25.047 15.5 1 91.06 363 LEU A CA 1
ATOM 2815 C C . LEU A 1 363 ? -3.598 26.438 15.109 1 91.06 363 LEU A C 1
ATOM 2817 O O . LEU A 1 363 ? -2.436 26.797 15.328 1 91.06 363 LEU A O 1
ATOM 2821 N N . TYR A 1 364 ? -4.453 27.203 14.578 1 92.88 364 TYR A N 1
ATOM 2822 C CA . TYR A 1 364 ? -4.113 28.531 14.055 1 92.88 364 TYR A CA 1
ATOM 2823 C C . TYR A 1 364 ? -3.43 29.375 15.117 1 92.88 364 TYR A C 1
ATOM 2825 O O . TYR A 1 364 ? -2.424 30.031 14.844 1 92.88 364 TYR A O 1
ATOM 2833 N N . LYS A 1 365 ? -3.92 29.422 16.297 1 92.31 365 LYS A N 1
ATOM 2834 C CA . LYS A 1 365 ? -3.422 30.297 17.359 1 92.31 365 LYS A CA 1
ATOM 2835 C C . LYS A 1 365 ? -1.97 29.984 17.703 1 92.31 365 LYS A C 1
ATOM 2837 O O . LYS A 1 365 ? -1.167 30.875 17.938 1 92.31 365 LYS A O 1
ATOM 2842 N N . SER A 1 366 ? -1.64 28.719 17.781 1 92.5 366 SER A N 1
ATOM 2843 C CA . SER A 1 366 ? -0.272 28.344 18.109 1 92.5 366 SER A CA 1
ATOM 2844 C C . SER A 1 366 ? 0.718 28.844 17.062 1 92.5 366 SER A C 1
ATOM 2846 O O . SER A 1 366 ? 1.824 29.266 17.406 1 92.5 366 SER A O 1
ATOM 2848 N N . SER A 1 367 ? 0.318 28.781 15.836 1 95.5 367 SER A N 1
ATOM 2849 C CA . SER A 1 367 ? 1.163 29.312 14.766 1 95.5 367 SER A CA 1
ATOM 2850 C C . SER A 1 367 ? 1.305 30.812 14.859 1 95.5 367 SER A C 1
ATOM 2852 O O . SER A 1 367 ? 2.393 31.359 14.656 1 95.5 367 SER A O 1
ATOM 2854 N N . ALA A 1 368 ? 0.215 31.469 15.133 1 96.75 368 ALA A N 1
ATOM 2855 C CA . ALA A 1 368 ? 0.25 32.906 15.32 1 96.75 368 ALA A CA 1
ATOM 2856 C C . ALA A 1 368 ? 1.153 33.312 16.484 1 96.75 368 ALA A C 1
ATOM 2858 O O . ALA A 1 368 ? 1.894 34.281 16.406 1 96.75 368 ALA A O 1
ATOM 2859 N N . ASP A 1 369 ? 1.055 32.562 17.531 1 96.75 369 ASP A N 1
ATOM 2860 C CA . ASP A 1 369 ? 1.889 32.781 18.719 1 96.75 369 ASP A CA 1
ATOM 2861 C C . ASP A 1 369 ? 3.369 32.625 18.375 1 96.75 369 ASP A C 1
ATOM 2863 O O . ASP A 1 369 ? 4.203 33.406 18.828 1 96.75 369 ASP A O 1
ATOM 2867 N N . LEU A 1 370 ? 3.668 31.594 17.625 1 97.94 370 LEU A N 1
ATOM 2868 C CA . LEU A 1 370 ? 5.051 31.391 17.203 1 97.94 370 LEU A CA 1
ATOM 2869 C C . LEU A 1 370 ? 5.547 32.562 16.359 1 97.94 370 LEU A C 1
ATOM 2871 O O . LEU A 1 370 ? 6.66 33.062 16.562 1 97.94 370 LEU A O 1
ATOM 2875 N N . ARG A 1 371 ? 4.734 33 15.406 1 98.44 371 ARG A N 1
ATOM 2876 C CA . ARG A 1 371 ? 5.117 34.125 14.539 1 98.44 371 ARG A CA 1
ATOM 2877 C C . ARG A 1 371 ? 5.324 35.406 15.344 1 98.44 371 ARG A C 1
ATOM 2879 O O . ARG A 1 371 ? 6.258 36.156 15.07 1 98.44 371 ARG A O 1
ATOM 2886 N N . ARG A 1 372 ? 4.477 35.594 16.312 1 98.19 372 ARG A N 1
ATOM 2887 C CA . ARG A 1 372 ? 4.664 36.719 17.203 1 98.19 372 ARG A CA 1
ATOM 2888 C C . ARG A 1 372 ? 6.027 36.688 17.891 1 98.19 372 ARG A C 1
ATOM 2890 O O . ARG A 1 372 ? 6.738 37.688 17.938 1 98.19 372 ARG A O 1
ATOM 2897 N N . TYR A 1 373 ? 6.332 35.531 18.406 1 98.25 373 TYR A N 1
ATOM 2898 C CA . TYR A 1 373 ? 7.621 35.344 19.062 1 98.25 373 TYR A CA 1
ATOM 2899 C C . TYR A 1 373 ? 8.766 35.594 18.094 1 98.25 373 TYR A C 1
ATOM 2901 O O . TYR A 1 373 ? 9.734 36.281 18.422 1 98.25 373 TYR A O 1
ATOM 2909 N N . PHE A 1 374 ? 8.742 35.031 16.891 1 98.69 374 PHE A N 1
ATOM 2910 C CA . PHE A 1 374 ? 9.781 35.188 15.875 1 98.69 374 PHE A CA 1
ATOM 2911 C C . PHE A 1 374 ? 9.945 36.656 15.523 1 98.69 374 PHE A C 1
ATOM 2913 O O . PHE A 1 374 ? 11.07 37.156 15.398 1 98.69 374 PHE A O 1
ATOM 2920 N N . ASP A 1 375 ? 8.852 37.375 15.391 1 98.56 375 ASP A N 1
ATOM 2921 C CA . ASP A 1 375 ? 8.883 38.812 15.07 1 98.56 375 ASP A CA 1
ATOM 2922 C C . ASP A 1 375 ? 9.578 39.594 16.172 1 98.56 375 ASP A C 1
ATOM 2924 O O . ASP A 1 375 ? 10.414 40.469 15.891 1 98.56 375 ASP A O 1
ATOM 2928 N N . GLU A 1 376 ? 9.195 39.312 17.312 1 98.25 376 GLU A N 1
ATOM 2929 C CA . GLU A 1 376 ? 9.766 40 18.453 1 98.25 376 GLU A CA 1
ATOM 2930 C C . GLU A 1 376 ? 11.281 39.812 18.516 1 98.25 376 GLU A C 1
ATOM 2932 O O . GLU A 1 376 ? 12.016 40.719 18.922 1 98.25 376 GLU A O 1
ATOM 2937 N N . LYS A 1 377 ? 11.758 38.625 18.172 1 98.12 377 LYS A N 1
ATOM 2938 C CA . LYS A 1 377 ? 13.172 38.281 18.297 1 98.12 377 LYS A CA 1
ATOM 2939 C C . LYS A 1 377 ? 13.938 38.625 17.016 1 98.12 377 LYS A C 1
ATOM 2941 O O . LYS A 1 377 ? 15.164 38.531 16.984 1 98.12 377 LYS A O 1
ATOM 2946 N N . GLY A 1 378 ? 13.234 38.906 15.945 1 98.31 378 GLY A N 1
ATOM 2947 C CA . GLY A 1 378 ? 13.852 39.219 14.664 1 98.31 378 GLY A CA 1
ATOM 2948 C C . GLY A 1 378 ? 14.266 38 13.883 1 98.31 378 GLY A C 1
ATOM 2949 O O . GLY A 1 378 ? 15.188 38.062 13.07 1 98.31 378 GLY A O 1
ATOM 2950 N N . TYR A 1 379 ? 13.688 36.844 14.211 1 98.62 379 TYR A N 1
ATOM 2951 C CA . TYR A 1 379 ? 13.938 35.625 13.461 1 98.62 379 TYR A CA 1
ATOM 2952 C C . TYR A 1 379 ? 13.172 35.625 12.148 1 98.62 379 TYR A C 1
ATOM 2954 O O . TYR A 1 379 ? 11.945 35.719 12.133 1 98.62 379 TYR A O 1
ATOM 2962 N N . LYS A 1 380 ? 13.82 35.531 11.062 1 98.19 380 LYS A N 1
ATOM 2963 C CA . LYS A 1 380 ? 13.211 35.625 9.742 1 98.19 380 LYS A CA 1
ATOM 2964 C C . LYS A 1 380 ? 12.484 34.312 9.391 1 98.19 380 LYS A C 1
ATOM 2966 O O . LYS A 1 380 ? 12.992 33.219 9.664 1 98.19 380 LYS A O 1
ATOM 2971 N N . TYR A 1 381 ? 11.336 34.438 8.836 1 98.62 381 TYR A N 1
ATOM 2972 C CA . TYR A 1 381 ? 10.562 33.312 8.336 1 98.62 381 TYR A CA 1
ATOM 2973 C C . TYR A 1 381 ? 9.672 33.719 7.176 1 98.62 381 TYR A C 1
ATOM 2975 O O . TYR A 1 381 ? 9.492 34.938 6.922 1 98.62 381 TYR A O 1
ATOM 2983 N N . THR A 1 382 ? 9.25 32.719 6.379 1 98.5 382 THR A N 1
ATOM 2984 C CA . THR A 1 382 ? 8.234 32.875 5.344 1 98.5 382 THR A CA 1
ATOM 2985 C C . THR A 1 382 ? 6.918 32.219 5.773 1 98.5 382 THR A C 1
ATOM 2987 O O . THR A 1 382 ? 6.914 31.172 6.41 1 98.5 382 THR A O 1
ATOM 2990 N N . TYR A 1 383 ? 5.809 32.906 5.477 1 98.56 383 TYR A N 1
ATOM 2991 C CA . TYR A 1 383 ? 4.504 32.438 5.934 1 98.56 383 TYR A CA 1
ATOM 2992 C C . TYR A 1 383 ? 3.516 32.375 4.777 1 98.56 383 TYR A C 1
ATOM 2994 O O . TYR A 1 383 ? 3.441 33.312 3.959 1 98.56 383 TYR A O 1
ATOM 3002 N N . LEU A 1 384 ? 2.816 31.266 4.645 1 98.62 384 LEU A N 1
ATOM 3003 C CA . LEU A 1 384 ? 1.711 31.094 3.709 1 98.62 384 LEU A CA 1
ATOM 3004 C C . LEU A 1 384 ? 0.422 30.75 4.445 1 98.62 384 LEU A C 1
ATOM 3006 O O . LEU A 1 384 ? 0.376 29.766 5.195 1 98.62 384 LEU A O 1
ATOM 3010 N N . GLU A 1 385 ? -0.582 31.516 4.242 1 98.06 385 GLU A N 1
ATOM 3011 C CA . GLU A 1 385 ? -1.908 31.219 4.781 1 98.06 385 GLU A CA 1
ATOM 3012 C C . GLU A 1 385 ? -2.873 30.797 3.678 1 98.06 385 GLU A C 1
ATOM 3014 O O . GLU A 1 385 ? -2.963 31.453 2.639 1 98.06 385 GLU A O 1
ATOM 3019 N N . THR A 1 386 ? -3.51 29.75 3.857 1 96.5 386 THR A N 1
ATOM 3020 C CA . THR A 1 386 ? -4.457 29.219 2.883 1 96.5 386 THR A CA 1
ATOM 3021 C C . THR A 1 386 ? -5.867 29.172 3.469 1 96.5 386 THR A C 1
ATOM 3023 O O . THR A 1 386 ? -6.047 29.328 4.68 1 96.5 386 THR A O 1
ATOM 3026 N N . GLU A 1 387 ? -6.82 29 2.514 1 92.5 387 GLU A N 1
ATOM 3027 C CA . GLU A 1 387 ? -8.164 28.672 2.979 1 92.5 387 GLU A CA 1
ATOM 3028 C C . GLU A 1 387 ? -8.219 27.25 3.547 1 92.5 387 GLU A C 1
ATOM 3030 O O . GLU A 1 387 ? -7.316 26.453 3.311 1 92.5 387 GLU A O 1
ATOM 3035 N N . GLY A 1 388 ? -9.219 27 4.312 1 89.75 388 GLY A N 1
ATOM 3036 C CA . GLY A 1 388 ? -9.391 25.656 4.863 1 89.75 388 GLY A CA 1
ATOM 3037 C C . GLY A 1 388 ? -8.703 25.484 6.203 1 89.75 388 GLY A C 1
ATOM 3038 O O . GLY A 1 388 ? -8.234 26.438 6.805 1 89.75 388 GLY A O 1
ATOM 3039 N N . GLY A 1 389 ? -8.797 24.234 6.652 1 89.62 389 GLY A N 1
ATOM 3040 C CA . GLY A 1 389 ? -8.305 23.969 7.996 1 89.62 389 GLY A CA 1
ATOM 3041 C C . GLY A 1 389 ? -7.219 22.906 8.031 1 89.62 389 GLY A C 1
ATOM 3042 O O . GLY A 1 389 ? -6.25 22.984 7.277 1 89.62 389 GLY A O 1
ATOM 3043 N N . HIS A 1 390 ? -7.367 22.047 8.977 1 90.88 390 HIS A N 1
ATOM 3044 C CA . HIS A 1 390 ? -6.414 20.984 9.273 1 90.88 390 HIS A CA 1
ATOM 3045 C C . HIS A 1 390 ? -6.66 19.75 8.398 1 90.88 390 HIS A C 1
ATOM 3047 O O . HIS A 1 390 ? -7.148 18.734 8.875 1 90.88 390 HIS A O 1
ATOM 3053 N N . ILE A 1 391 ? -6.332 19.922 7.023 1 91.25 391 ILE A N 1
ATOM 3054 C CA . ILE A 1 391 ? -6.746 18.922 6.051 1 91.25 391 ILE A CA 1
ATOM 3055 C C . ILE A 1 391 ? -5.602 18.625 5.082 1 91.25 391 ILE A C 1
ATOM 3057 O O . ILE A 1 391 ? -4.746 19.484 4.855 1 91.25 391 ILE A O 1
ATOM 3061 N N . TRP A 1 392 ? -5.617 17.516 4.434 1 94.75 392 TRP A N 1
ATOM 3062 C CA . TRP A 1 392 ? -4.57 17.062 3.529 1 94.75 392 TRP A CA 1
ATOM 3063 C C . TRP A 1 392 ? -4.5 17.938 2.287 1 94.75 392 TRP A C 1
ATOM 3065 O O . TRP A 1 392 ? -3.424 18.125 1.71 1 94.75 392 TRP A O 1
ATOM 3075 N N . ARG A 1 393 ? -5.586 18.516 1.867 1 94.31 393 ARG A N 1
ATOM 3076 C CA . ARG A 1 393 ? -5.547 19.453 0.747 1 94.31 393 ARG A CA 1
ATOM 3077 C C . ARG A 1 393 ? -4.5 20.531 0.977 1 94.31 393 ARG A C 1
ATOM 3079 O O . ARG A 1 393 ? -3.711 20.844 0.082 1 94.31 393 ARG A O 1
ATOM 3086 N N . ASN A 1 394 ? -4.539 21.078 2.152 1 96.38 394 ASN A N 1
ATOM 3087 C CA . ASN A 1 394 ? -3.568 22.109 2.49 1 96.38 394 ASN A CA 1
ATOM 3088 C C . ASN A 1 394 ? -2.146 21.562 2.518 1 96.38 394 ASN A C 1
ATOM 3090 O O . ASN A 1 394 ? -1.212 22.219 2.047 1 96.38 394 ASN A O 1
ATOM 3094 N N . TRP A 1 395 ? -1.958 20.391 3.059 1 98.38 395 TRP A N 1
ATOM 3095 C CA . TRP A 1 395 ? -0.614 19.859 3.238 1 98.38 395 TRP A CA 1
ATOM 3096 C C . TRP A 1 395 ? -0.002 19.469 1.897 1 98.38 395 TRP A C 1
ATOM 3098 O O . TRP A 1 395 ? 1.214 19.562 1.712 1 98.38 395 TRP A O 1
ATOM 3108 N N . ARG A 1 396 ? -0.848 19.016 0.93 1 98.25 396 ARG A N 1
ATOM 3109 C CA . ARG A 1 396 ? -0.336 18.812 -0.422 1 98.25 396 ARG A CA 1
ATOM 3110 C C . ARG A 1 396 ? 0.13 20.141 -1.032 1 98.25 396 ARG A C 1
ATOM 3112 O O . ARG A 1 396 ? 1.155 20.188 -1.716 1 98.25 396 ARG A O 1
ATOM 3119 N N . VAL A 1 397 ? -0.611 21.188 -0.777 1 97.94 397 VAL A N 1
ATOM 3120 C CA . VAL A 1 397 ? -0.223 22.516 -1.245 1 97.94 397 VAL A CA 1
ATOM 3121 C C . VAL A 1 397 ? 1.091 22.922 -0.587 1 97.94 397 VAL A C 1
ATOM 3123 O O . VAL A 1 397 ? 1.998 23.422 -1.259 1 97.94 397 VAL A O 1
ATOM 3126 N N . TYR A 1 398 ? 1.183 22.703 0.679 1 98.81 398 TYR A N 1
ATOM 3127 C CA . TYR A 1 398 ? 2.371 23.125 1.418 1 98.81 398 TYR A CA 1
ATOM 3128 C C . TYR A 1 398 ? 3.6 22.344 0.946 1 98.81 398 TYR A C 1
ATOM 3130 O O . TYR A 1 398 ? 4.676 22.938 0.772 1 98.81 398 TYR A O 1
ATOM 3138 N N . LEU A 1 399 ? 3.482 21.031 0.735 1 98.88 399 LEU A N 1
ATOM 3139 C CA . LEU A 1 399 ? 4.605 20.266 0.202 1 98.88 399 LEU A CA 1
ATOM 3140 C C . LEU A 1 399 ? 5.027 20.797 -1.163 1 98.88 399 LEU A C 1
ATOM 3142 O O . LEU A 1 399 ? 6.219 20.938 -1.444 1 98.88 399 LEU A O 1
ATOM 3146 N N . THR A 1 400 ? 4.008 21.078 -1.974 1 98.44 400 THR A N 1
ATOM 3147 C CA . THR A 1 400 ? 4.273 21.594 -3.312 1 98.44 400 THR A CA 1
ATOM 3148 C C . THR A 1 400 ? 5.059 22.891 -3.244 1 98.44 400 THR A C 1
ATOM 3150 O O . THR A 1 400 ? 6.043 23.078 -3.965 1 98.44 400 THR A O 1
ATOM 3153 N N . GLU A 1 401 ? 4.645 23.781 -2.387 1 98.38 401 GLU A N 1
ATOM 3154 C CA . GLU A 1 401 ? 5.297 25.078 -2.232 1 98.38 401 GLU A CA 1
ATOM 3155 C C . GLU A 1 401 ? 6.703 24.922 -1.656 1 98.38 401 GLU A C 1
ATOM 3157 O O . GLU A 1 401 ? 7.66 25.5 -2.18 1 98.38 401 GLU A O 1
ATOM 3162 N N . PHE A 1 402 ? 6.84 24.219 -0.647 1 98.81 402 PHE A N 1
ATOM 3163 C CA . PHE A 1 402 ? 8.094 24.062 0.083 1 98.81 402 PHE A CA 1
ATOM 3164 C C . PHE A 1 402 ? 9.148 23.391 -0.781 1 98.81 402 PHE A C 1
ATOM 3166 O O . PHE A 1 402 ? 10.305 23.812 -0.812 1 98.81 402 PHE A O 1
ATOM 3173 N N . ALA A 1 403 ? 8.75 22.359 -1.518 1 98.75 403 ALA A N 1
ATOM 3174 C CA . ALA A 1 403 ? 9.68 21.578 -2.338 1 98.75 403 ALA A CA 1
ATOM 3175 C C . ALA A 1 403 ? 10.336 22.453 -3.398 1 98.75 403 ALA A C 1
ATOM 3177 O O . ALA A 1 403 ? 11.461 22.188 -3.82 1 98.75 403 ALA A O 1
ATOM 3178 N N . GLN A 1 404 ? 9.633 23.5 -3.797 1 98.56 404 GLN A N 1
ATOM 3179 C CA . GLN A 1 404 ? 10.156 24.375 -4.828 1 98.56 404 GLN A CA 1
ATOM 3180 C C . GLN A 1 404 ? 11.133 25.391 -4.238 1 98.56 404 GLN A C 1
ATOM 3182 O O . GLN A 1 404 ? 11.898 26.016 -4.973 1 98.56 404 GLN A O 1
ATOM 3187 N N . LYS A 1 405 ? 11.164 25.547 -2.938 1 98.69 405 LYS A N 1
ATOM 3188 C CA . LYS A 1 405 ? 11.922 26.609 -2.303 1 98.69 405 LYS A CA 1
ATOM 3189 C C . LYS A 1 405 ? 13.211 26.078 -1.676 1 98.69 405 LYS A C 1
ATOM 3191 O O . LYS A 1 405 ? 14.117 26.844 -1.352 1 98.69 405 LYS A O 1
ATOM 3196 N N . ILE A 1 406 ? 13.328 24.766 -1.565 1 98.75 406 ILE A N 1
ATOM 3197 C CA . ILE A 1 406 ? 14.477 24.234 -0.83 1 98.75 406 ILE A CA 1
ATOM 3198 C C . ILE A 1 406 ? 15.578 23.828 -1.807 1 98.75 406 ILE A C 1
ATOM 3200 O O . ILE A 1 406 ? 15.305 23.562 -2.979 1 98.75 406 ILE A O 1
ATOM 3204 N N . PHE A 1 407 ? 16.891 23.875 -1.24 1 98.38 407 PHE A N 1
ATOM 3205 C CA . PHE A 1 407 ? 18.125 23.438 -1.883 1 98.38 407 PHE A CA 1
ATOM 3206 C C . PHE A 1 407 ? 18.484 24.344 -3.057 1 98.38 407 PHE A C 1
ATOM 3208 O O . PHE A 1 407 ? 18.984 23.875 -4.082 1 98.38 407 PHE A O 1
ATOM 3215 N N . LYS A 1 408 ? 18.062 25.578 -2.932 1 88.75 408 LYS A N 1
ATOM 3216 C CA . LYS A 1 408 ? 18.422 26.594 -3.916 1 88.75 408 LYS A CA 1
ATOM 3217 C C . LYS A 1 408 ? 19.609 27.422 -3.453 1 88.75 408 LYS A C 1
ATOM 3219 O O . LYS A 1 408 ? 19.875 27.516 -2.252 1 88.75 408 LYS A O 1
ATOM 3224 N N . MET B 1 1 ? -46.469 14.594 55.594 1 21.52 1 MET B N 1
ATOM 3225 C CA . MET B 1 1 ? -45.125 14.859 55.031 1 21.52 1 MET B CA 1
ATOM 3226 C C . MET B 1 1 ? -45 14.289 53.625 1 21.52 1 MET B C 1
ATOM 3228 O O . MET B 1 1 ? -44.656 13.117 53.469 1 21.52 1 MET B O 1
ATOM 3232 N N . LYS B 1 2 ? -45.938 14.531 52.719 1 27.02 2 LYS B N 1
ATOM 3233 C CA . LYS B 1 2 ? -46.25 13.977 51.406 1 27.02 2 LYS B CA 1
ATOM 3234 C C . LYS B 1 2 ? -45.188 14.336 50.375 1 27.02 2 LYS B C 1
ATOM 3236 O O . LYS B 1 2 ? -45.062 15.5 49.969 1 27.02 2 LYS B O 1
ATOM 3241 N N . LYS B 1 3 ? -43.969 13.547 50.469 1 27.11 3 LYS B N 1
ATOM 3242 C CA . LYS B 1 3 ? -42.812 13.906 49.625 1 27.11 3 LYS B CA 1
ATOM 3243 C C . LYS B 1 3 ? -43.188 13.914 48.156 1 27.11 3 LYS B C 1
ATOM 3245 O O . LYS B 1 3 ? -44.062 13.141 47.719 1 27.11 3 LYS B O 1
ATOM 3250 N N . ILE B 1 4 ? -42.844 15.008 47.375 1 31.45 4 ILE B N 1
ATOM 3251 C CA . ILE B 1 4 ? -42.781 15.562 46.031 1 31.45 4 ILE B CA 1
ATOM 3252 C C . ILE B 1 4 ? -42 14.617 45.094 1 31.45 4 ILE B C 1
ATOM 3254 O O . ILE B 1 4 ? -40.844 14.281 45.375 1 31.45 4 ILE B O 1
ATOM 3258 N N . THR B 1 5 ? -42.625 13.734 44.375 1 29.81 5 THR B N 1
ATOM 3259 C CA . THR B 1 5 ? -42.156 12.797 43.375 1 29.81 5 THR B CA 1
ATOM 3260 C C . THR B 1 5 ? -41.531 13.539 42.188 1 29.81 5 THR B C 1
ATOM 3262 O O . THR B 1 5 ? -42.188 14.297 41.5 1 29.81 5 THR B O 1
ATOM 3265 N N . PHE B 1 6 ? -40.344 14.117 42.344 1 26.84 6 PHE B N 1
ATOM 3266 C CA . PHE B 1 6 ? -39.656 14.773 41.25 1 26.84 6 PHE B CA 1
ATOM 3267 C C . PHE B 1 6 ? -39.469 13.805 40.094 1 26.84 6 PHE B C 1
ATOM 3269 O O . PHE B 1 6 ? -38.938 12.703 40.281 1 26.84 6 PHE B O 1
ATOM 3276 N N . LEU B 1 7 ? -40.312 13.875 39.062 1 26.69 7 LEU B N 1
ATOM 3277 C CA . LEU B 1 7 ? -40.25 13.227 37.781 1 26.69 7 LEU B CA 1
ATOM 3278 C C . LEU B 1 7 ? -38.938 13.594 37.062 1 26.69 7 LEU B C 1
ATOM 3280 O O . LEU B 1 7 ? -38.719 14.758 36.75 1 26.69 7 LEU B O 1
ATOM 3284 N N . ALA B 1 8 ? -37.781 12.93 37.25 1 27.98 8 ALA B N 1
ATOM 3285 C CA . ALA B 1 8 ? -36.531 13.031 36.531 1 27.98 8 ALA B CA 1
ATOM 3286 C C . ALA B 1 8 ? -36.75 12.75 35.031 1 27.98 8 ALA B C 1
ATOM 3288 O O . ALA B 1 8 ? -37.188 11.664 34.656 1 27.98 8 ALA B O 1
ATOM 3289 N N . THR B 1 9 ? -37.062 13.797 34.25 1 25.14 9 THR B N 1
ATOM 3290 C CA . THR B 1 9 ? -37.031 13.719 32.781 1 25.14 9 THR B CA 1
ATOM 3291 C C . THR B 1 9 ? -35.688 13.242 32.281 1 25.14 9 THR B C 1
ATOM 3293 O O . THR B 1 9 ? -34.656 13.875 32.562 1 25.14 9 THR B O 1
ATOM 3296 N N . ALA B 1 10 ? -35.5 11.977 32.031 1 26.95 10 ALA B N 1
ATOM 3297 C CA . ALA B 1 10 ? -34.375 11.336 31.344 1 26.95 10 ALA B CA 1
ATOM 3298 C C . ALA B 1 10 ? -34.125 12.008 30 1 26.95 10 ALA B C 1
ATOM 3300 O O . ALA B 1 10 ? -34.938 11.938 29.078 1 26.95 10 ALA B O 1
ATOM 3301 N N . LEU B 1 11 ? -33.406 13.148 29.984 1 25.64 11 LEU B N 1
ATOM 3302 C CA . LEU B 1 11 ? -32.875 13.68 28.75 1 25.64 11 LEU B CA 1
ATOM 3303 C C . LEU B 1 11 ? -32.062 12.625 28 1 25.64 11 LEU B C 1
ATOM 3305 O O . LEU B 1 11 ? -31.031 12.156 28.484 1 25.64 11 LEU B O 1
ATOM 3309 N N . LEU B 1 12 ? -32.688 11.789 27.219 1 26.83 12 LEU B N 1
ATOM 3310 C CA . LEU B 1 12 ? -32.062 10.953 26.203 1 26.83 12 LEU B CA 1
ATOM 3311 C C . LEU B 1 12 ? -31.141 11.781 25.312 1 26.83 12 LEU B C 1
ATOM 3313 O O . LEU B 1 12 ? -31.594 12.586 24.5 1 26.83 12 LEU B O 1
ATOM 3317 N N . MET B 1 13 ? -30.031 12.289 25.859 1 25.53 13 MET B N 1
ATOM 3318 C CA . MET B 1 13 ? -29.047 12.875 24.938 1 25.53 13 MET B CA 1
ATOM 3319 C C . MET B 1 13 ? -28.734 11.914 23.797 1 25.53 13 MET B C 1
ATOM 3321 O O . MET B 1 13 ? -28.359 10.766 24.031 1 25.53 13 MET B O 1
ATOM 3325 N N . SER B 1 14 ? -29.359 12.102 22.688 1 27.06 14 SER B N 1
ATOM 3326 C CA . SER B 1 14 ? -29.031 11.562 21.375 1 27.06 14 SER B CA 1
ATOM 3327 C C . SER B 1 14 ? -27.531 11.672 21.078 1 27.06 14 SER B C 1
ATOM 3329 O O . SER B 1 14 ? -26.984 12.773 21.062 1 27.06 14 SER B O 1
ATOM 3331 N N . LEU B 1 15 ? -26.766 10.828 21.594 1 29.42 15 LEU B N 1
ATOM 3332 C CA . LEU B 1 15 ? -25.422 10.695 21.062 1 29.42 15 LEU B CA 1
ATOM 3333 C C . LEU B 1 15 ? -25.438 10.703 19.547 1 29.42 15 LEU B C 1
ATOM 3335 O O . LEU B 1 15 ? -25.938 9.766 18.922 1 29.42 15 LEU B O 1
ATOM 3339 N N . GLY B 1 16 ? -25.719 11.875 19 1 29.23 16 GLY B N 1
ATOM 3340 C CA . GLY B 1 16 ? -25.484 12.039 17.578 1 29.23 16 GLY B CA 1
ATOM 3341 C C . GLY B 1 16 ? -24.203 11.383 17.094 1 29.23 16 GLY B C 1
ATOM 3342 O O . GLY B 1 16 ? -23.156 11.492 17.75 1 29.23 16 GLY B O 1
ATOM 3343 N N . SER B 1 17 ? -24.469 10.289 16.453 1 31.97 17 SER B N 1
ATOM 3344 C CA . SER B 1 17 ? -23.422 9.68 15.648 1 31.97 17 SER B CA 1
ATOM 3345 C C . SER B 1 17 ? -22.656 10.734 14.844 1 31.97 17 SER B C 1
ATOM 3347 O O . SER B 1 17 ? -23.141 11.188 13.797 1 31.97 17 SER B O 1
ATOM 3349 N N . PHE B 1 18 ? -21.969 11.602 15.438 1 30.92 18 PHE B N 1
ATOM 3350 C CA . PHE B 1 18 ? -21.062 12.562 14.812 1 30.92 18 PHE B CA 1
ATOM 3351 C C . PHE B 1 18 ? -20.125 11.867 13.82 1 30.92 18 PHE B C 1
ATOM 3353 O O . PHE B 1 18 ? -19.406 10.945 14.195 1 30.92 18 PHE B O 1
ATOM 3360 N N . ALA B 1 19 ? -20.578 11.812 12.617 1 32.25 19 ALA B N 1
ATOM 3361 C CA . ALA B 1 19 ? -19.781 11.398 11.469 1 32.25 19 ALA B CA 1
ATOM 3362 C C . ALA B 1 19 ? -18.516 12.242 11.359 1 32.25 19 ALA B C 1
ATOM 3364 O O . ALA B 1 19 ? -18.5 13.289 10.711 1 32.25 19 ALA B O 1
ATOM 3365 N N . GLN B 1 20 ? -17.812 12.516 12.344 1 32.94 20 GLN B N 1
ATOM 3366 C CA . GLN B 1 20 ? -16.625 13.367 12.359 1 32.94 20 GLN B CA 1
ATOM 3367 C C . GLN B 1 20 ? -15.594 12.891 11.344 1 32.94 20 GLN B C 1
ATOM 3369 O O . GLN B 1 20 ? -15.445 11.688 11.117 1 32.94 20 GLN B O 1
ATOM 3374 N N . GLN B 1 21 ? -15.164 13.68 10.477 1 43 21 GLN B N 1
ATOM 3375 C CA . GLN B 1 21 ? -13.953 13.344 9.734 1 43 21 GLN B CA 1
ATOM 3376 C C . GLN B 1 21 ? -13.047 12.43 10.555 1 43 21 GLN B C 1
ATOM 3378 O O . GLN B 1 21 ? -13.016 12.516 11.781 1 43 21 GLN B O 1
ATOM 3383 N N . ALA B 1 22 ? -12.289 11.688 9.711 1 52 22 ALA B N 1
ATOM 3384 C CA . ALA B 1 22 ? -11.625 10.445 10.109 1 52 22 ALA B CA 1
ATOM 3385 C C . ALA B 1 22 ? -10.797 10.648 11.375 1 52 22 ALA B C 1
ATOM 3387 O O . ALA B 1 22 ? -10.203 9.695 11.891 1 52 22 ALA B O 1
ATOM 3388 N N . LEU B 1 23 ? -10.727 11.977 11.695 1 48.34 23 LEU B N 1
ATOM 3389 C CA . LEU B 1 23 ? -9.773 12.18 12.781 1 48.34 23 LEU B CA 1
ATOM 3390 C C . LEU B 1 23 ? -10.297 11.555 14.078 1 48.34 23 LEU B C 1
ATOM 3392 O O . LEU B 1 23 ? -9.523 10.953 14.828 1 48.34 23 LEU B O 1
ATOM 3396 N N . PHE B 1 24 ? -11.656 11.727 14.336 1 53.88 24 PHE B N 1
ATOM 3397 C CA . PHE B 1 24 ? -12.133 11.32 15.656 1 53.88 24 PHE B CA 1
ATOM 3398 C C . PHE B 1 24 ? -13.164 10.211 15.539 1 53.88 24 PHE B C 1
ATOM 3400 O O . PHE B 1 24 ? -13.875 9.922 16.5 1 53.88 24 PHE B O 1
ATOM 3407 N N . ASP B 1 25 ? -13.266 9.734 14.352 1 53.72 25 ASP B N 1
ATOM 3408 C CA . ASP B 1 25 ? -14.273 8.695 14.203 1 53.72 25 ASP B CA 1
ATOM 3409 C C . ASP B 1 25 ? -13.82 7.395 14.867 1 53.72 25 ASP B C 1
ATOM 3411 O O . ASP B 1 25 ? -12.797 6.824 14.492 1 53.72 25 ASP B O 1
ATOM 3415 N N . ASN B 1 26 ? -14.227 7.23 16.125 1 56.56 26 ASN B N 1
ATOM 3416 C CA . ASN B 1 26 ? -13.914 5.957 16.766 1 56.56 26 ASN B CA 1
ATOM 3417 C C . ASN B 1 26 ? -14.867 4.855 16.312 1 56.56 26 ASN B C 1
ATOM 3419 O O . ASN B 1 26 ? -16.031 5.117 16.016 1 56.56 26 ASN B O 1
ATOM 3423 N N . VAL B 1 27 ? -14.234 3.748 16.031 1 59.62 27 VAL B N 1
ATOM 3424 C CA . VAL B 1 27 ? -15.031 2.57 15.711 1 59.62 27 VAL B CA 1
ATOM 3425 C C . VAL B 1 27 ? -15.883 2.176 16.906 1 59.62 27 VAL B C 1
ATOM 3427 O O . VAL B 1 27 ? -15.352 1.895 17.984 1 59.62 27 VAL B O 1
ATOM 3430 N N . PRO B 1 28 ? -17.125 2.27 16.688 1 67 28 PRO B N 1
ATOM 3431 C CA . PRO B 1 28 ? -18 1.986 17.828 1 67 28 PRO B CA 1
ATOM 3432 C C . PRO B 1 28 ? -17.938 0.526 18.281 1 67 28 PRO B C 1
ATOM 3434 O O . PRO B 1 28 ? -18.234 0.215 19.438 1 67 28 PRO B O 1
ATOM 3437 N N . VAL B 1 29 ? -17.531 -0.324 17.359 1 88.25 29 VAL B N 1
ATOM 3438 C CA . VAL B 1 29 ? -17.516 -1.748 17.688 1 88.25 29 VAL B CA 1
ATOM 3439 C C . VAL B 1 29 ? -16.219 -2.369 17.156 1 88.25 29 VAL B C 1
ATOM 3441 O O . VAL B 1 29 ? -15.734 -1.993 16.094 1 88.25 29 VAL B O 1
ATOM 3444 N N . ILE B 1 30 ? -15.727 -3.322 17.922 1 91.75 30 ILE B N 1
ATOM 3445 C CA . ILE B 1 30 ? -14.523 -4.043 17.531 1 91.75 30 ILE B CA 1
ATOM 3446 C C . ILE B 1 30 ? -14.883 -5.145 16.531 1 91.75 30 ILE B C 1
ATOM 3448 O O . ILE B 1 30 ? -15.727 -5.996 16.828 1 91.75 30 ILE B O 1
ATOM 3452 N N . SER B 1 31 ? -14.352 -5.125 15.406 1 95.25 31 SER B N 1
ATOM 3453 C CA . SER B 1 31 ? -14.555 -6.133 14.375 1 95.25 31 SER B CA 1
ATOM 3454 C C . SER B 1 31 ? -13.352 -6.207 13.43 1 95.25 31 SER B C 1
ATOM 3456 O O . SER B 1 31 ? -12.914 -5.188 12.898 1 95.25 31 SER B O 1
ATOM 3458 N N . PRO B 1 32 ? -12.758 -7.379 13.094 1 96.19 32 PRO B N 1
ATOM 3459 C CA . PRO B 1 32 ? -13.016 -8.641 13.781 1 96.19 32 PRO B CA 1
ATOM 3460 C C . PRO B 1 32 ? -12.352 -8.711 15.156 1 96.19 32 PRO B C 1
ATOM 3462 O O . PRO B 1 32 ? -11.414 -7.961 15.43 1 96.19 32 PRO B O 1
ATOM 3465 N N . GLU B 1 33 ? -12.898 -9.469 15.961 1 95.88 33 GLU B N 1
ATOM 3466 C CA . GLU B 1 33 ? -12.273 -9.789 17.25 1 95.88 33 GLU B CA 1
ATOM 3467 C C . GLU B 1 33 ? -11.836 -11.25 17.297 1 95.88 33 GLU B C 1
ATOM 3469 O O . GLU B 1 33 ? -12.672 -12.156 17.234 1 95.88 33 GLU B O 1
ATOM 3474 N N . VAL B 1 34 ? -10.586 -11.438 17.375 1 93.88 34 VAL B N 1
ATOM 3475 C CA . VAL B 1 34 ? -10.055 -12.789 17.516 1 93.88 34 VAL B CA 1
ATOM 3476 C C . VAL B 1 34 ? -10.109 -13.211 18.984 1 93.88 34 VAL B C 1
ATOM 3478 O O . VAL B 1 34 ? -9.367 -12.68 19.812 1 93.88 34 VAL B O 1
ATOM 3481 N N . ASN B 1 35 ? -10.852 -14.219 19.219 1 94.88 35 ASN B N 1
ATOM 3482 C CA . ASN B 1 35 ? -11.031 -14.688 20.594 1 94.88 35 ASN B CA 1
ATOM 3483 C C . ASN B 1 35 ? -9.93 -15.656 21 1 94.88 35 ASN B C 1
ATOM 3485 O O . ASN B 1 35 ? -9.258 -16.234 20.141 1 94.88 35 ASN B O 1
ATOM 3489 N N . ALA B 1 36 ? -9.805 -15.891 22.281 1 91.25 36 ALA B N 1
ATOM 3490 C CA . ALA B 1 36 ? -8.75 -16.734 22.844 1 91.25 36 ALA B CA 1
ATOM 3491 C C . ALA B 1 36 ? -8.852 -18.172 22.328 1 91.25 36 ALA B C 1
ATOM 3493 O O . ALA B 1 36 ? -7.84 -18.859 22.172 1 91.25 36 ALA B O 1
ATOM 3494 N N . ASN B 1 37 ? -10.062 -18.609 22.062 1 92.94 37 ASN B N 1
ATOM 3495 C CA . ASN B 1 37 ? -10.273 -19.984 21.609 1 92.94 37 ASN B CA 1
ATOM 3496 C C . ASN B 1 37 ? -10.203 -20.094 20.094 1 92.94 37 ASN B C 1
ATOM 3498 O O . ASN B 1 37 ? -10.664 -21.078 19.516 1 92.94 37 ASN B O 1
ATOM 3502 N N . HIS B 1 38 ? -9.82 -19.047 19.359 1 92.75 38 HIS B N 1
ATOM 3503 C CA . HIS B 1 38 ? -9.594 -18.984 17.922 1 92.75 38 HIS B CA 1
ATOM 3504 C C . HIS B 1 38 ? -10.914 -18.891 17.156 1 92.75 38 HIS B C 1
ATOM 3506 O O . HIS B 1 38 ? -10.953 -19.094 15.938 1 92.75 38 HIS B O 1
ATOM 3512 N N . THR B 1 39 ? -11.969 -18.719 17.922 1 97.81 39 THR B N 1
ATOM 3513 C CA . THR B 1 39 ? -13.141 -18.203 17.234 1 97.81 39 THR B CA 1
ATOM 3514 C C . THR B 1 39 ? -12.977 -16.719 16.922 1 97.81 39 THR B C 1
ATOM 3516 O O . THR B 1 39 ? -12.156 -16.047 17.531 1 97.81 39 THR B O 1
ATOM 3519 N N . VAL B 1 40 ? -13.688 -16.312 15.922 1 98.31 40 VAL B N 1
ATOM 3520 C CA . VAL B 1 40 ? -13.594 -14.906 15.531 1 98.31 40 VAL B CA 1
ATOM 3521 C C . VAL B 1 40 ? -14.992 -14.281 15.508 1 98.31 40 VAL B C 1
ATOM 3523 O O . VAL B 1 40 ? -15.914 -14.844 14.914 1 98.31 40 VAL B O 1
ATOM 3526 N N . THR B 1 41 ? -15.109 -13.148 16.156 1 98.56 41 THR B N 1
ATOM 3527 C CA . THR B 1 41 ? -16.391 -12.438 16.234 1 98.56 41 THR B CA 1
ATOM 3528 C C . THR B 1 41 ? -16.375 -11.211 15.328 1 98.56 41 THR B C 1
ATOM 3530 O O . THR B 1 41 ? -15.461 -10.383 15.406 1 98.56 41 THR B O 1
ATOM 3533 N N . PHE B 1 42 ? -17.375 -11.148 14.516 1 98.5 42 PHE B N 1
ATOM 3534 C CA . PHE B 1 42 ? -17.594 -10.023 13.617 1 98.5 42 PHE B CA 1
ATOM 3535 C C . PHE B 1 42 ? -18.781 -9.18 14.078 1 98.5 42 PHE B C 1
ATOM 3537 O O . PHE B 1 42 ? -19.797 -9.719 14.5 1 98.5 42 PHE B O 1
ATOM 3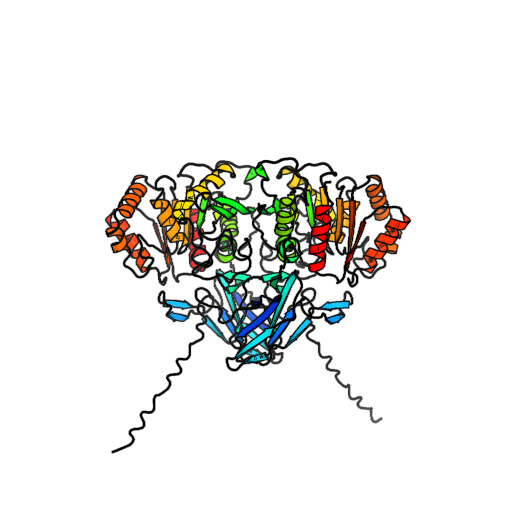544 N N . ARG B 1 43 ? -18.609 -7.844 14.031 1 98.06 43 ARG B N 1
ATOM 3545 C CA . ARG B 1 43 ? -19.672 -6.941 14.469 1 98.06 43 ARG B CA 1
ATOM 3546 C C . ARG B 1 43 ? -19.828 -5.77 13.508 1 98.06 43 ARG B C 1
ATOM 3548 O O . ARG B 1 43 ? -18.859 -5.348 12.867 1 98.06 43 ARG B O 1
ATOM 3555 N N . LEU B 1 44 ? -21.016 -5.289 13.367 1 97.44 44 LEU B N 1
ATOM 3556 C CA . LEU B 1 44 ? -21.328 -4.07 12.633 1 97.44 44 LEU B CA 1
ATOM 3557 C C . LEU B 1 44 ? -22.484 -3.328 13.289 1 97.44 44 LEU B C 1
ATOM 3559 O O . LEU B 1 44 ? -23.562 -3.904 13.508 1 97.44 44 LEU B O 1
ATOM 3563 N N . LYS B 1 45 ? -22.25 -2.092 13.648 1 96.56 45 LYS B N 1
ATOM 3564 C CA . LYS B 1 45 ? -23.375 -1.26 14.094 1 96.56 45 LYS B CA 1
ATOM 3565 C C . LYS B 1 45 ? -24.156 -0.721 12.906 1 96.56 45 LYS B C 1
ATOM 3567 O O . LYS B 1 45 ? -23.672 0.148 12.172 1 96.56 45 LYS B O 1
ATOM 3572 N N . ALA B 1 46 ? -25.328 -1.27 12.68 1 96.75 46 ALA B N 1
ATOM 3573 C CA . ALA B 1 46 ? -26.219 -0.9 11.586 1 96.75 46 ALA B CA 1
ATOM 3574 C C . ALA B 1 46 ? -27.672 -1.046 12 1 96.75 46 ALA B C 1
ATOM 3576 O O . ALA B 1 46 ? -28.391 -1.922 11.5 1 96.75 46 ALA B O 1
ATOM 3577 N N . PRO B 1 47 ? -28.125 -0.096 12.781 1 95.56 47 PRO B N 1
ATOM 3578 C CA . PRO B 1 47 ? -29.469 -0.234 13.352 1 95.56 47 PRO B CA 1
ATOM 3579 C C . PRO B 1 47 ? -30.562 -0.224 12.297 1 95.56 47 PRO B C 1
ATOM 3581 O O . PRO B 1 47 ? -31.641 -0.804 12.508 1 95.56 47 PRO B O 1
ATOM 3584 N N . ASN B 1 48 ? -30.344 0.322 11.188 1 95.69 48 ASN B N 1
ATOM 3585 C CA . ASN B 1 48 ? -31.375 0.495 10.18 1 95.69 48 ASN B CA 1
ATOM 3586 C C . ASN B 1 48 ? -31.328 -0.604 9.125 1 95.69 48 ASN B C 1
ATOM 3588 O O . ASN B 1 48 ? -32.188 -0.647 8.227 1 95.69 48 ASN B O 1
ATOM 3592 N N . ALA B 1 49 ? -30.391 -1.501 9.195 1 96.69 49 ALA B N 1
ATOM 3593 C CA . ALA B 1 49 ? -30.25 -2.582 8.219 1 96.69 49 ALA B CA 1
ATOM 3594 C C . ALA B 1 49 ? -31.328 -3.641 8.422 1 96.69 49 ALA B C 1
ATOM 3596 O O . ALA B 1 49 ? -31.781 -3.881 9.547 1 96.69 49 ALA B O 1
ATOM 3597 N N . GLN B 1 50 ? -31.672 -4.336 7.316 1 96.44 50 GLN B N 1
ATOM 3598 C CA . GLN B 1 50 ? -32.625 -5.43 7.379 1 96.44 50 GLN B CA 1
ATOM 3599 C C . GLN B 1 50 ? -31.922 -6.773 7.531 1 96.44 50 GLN B C 1
ATOM 3601 O O . GLN B 1 50 ? -32.469 -7.699 8.148 1 96.44 50 GLN B O 1
ATOM 3606 N N . LYS B 1 51 ? -30.828 -6.824 6.922 1 97.75 51 LYS B N 1
ATOM 3607 C CA . LYS B 1 51 ? -30.047 -8.055 6.957 1 97.75 51 LYS B CA 1
ATOM 3608 C C . LYS B 1 51 ? -28.562 -7.754 6.844 1 97.75 51 LYS B C 1
ATOM 3610 O O . LYS B 1 51 ? -28.141 -6.977 5.98 1 97.75 51 LYS B O 1
ATOM 3615 N N . VAL B 1 52 ? -27.828 -8.305 7.746 1 98.38 52 VAL B N 1
ATOM 3616 C CA . VAL B 1 52 ? -26.375 -8.219 7.68 1 98.38 52 VAL B CA 1
ATOM 3617 C C . VAL B 1 52 ? -25.766 -9.625 7.691 1 98.38 52 VAL B C 1
ATOM 3619 O O . VAL B 1 52 ? -26.234 -10.492 8.43 1 98.38 52 VAL B O 1
ATOM 3622 N N . GLN B 1 53 ? -24.875 -9.859 6.75 1 98.62 53 GLN B N 1
ATOM 3623 C CA . GLN B 1 53 ? -24.188 -11.141 6.656 1 98.62 53 GLN B C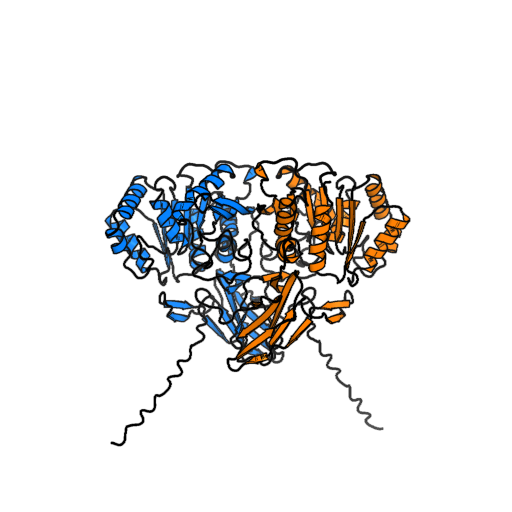A 1
ATOM 3624 C C . GLN B 1 53 ? -22.672 -10.945 6.605 1 98.62 53 GLN B C 1
ATOM 3626 O O . GLN B 1 53 ? -22.188 -9.836 6.402 1 98.62 53 GLN B O 1
ATOM 3631 N N . VAL B 1 54 ? -21.953 -11.961 6.965 1 98.5 54 VAL B N 1
ATOM 3632 C CA . VAL B 1 54 ? -20.5 -12.023 6.766 1 98.5 54 VAL B CA 1
ATOM 3633 C C . VAL B 1 54 ? -20.172 -13.109 5.742 1 98.5 54 VAL B C 1
ATOM 3635 O O . VAL B 1 54 ? -20.781 -14.172 5.73 1 98.5 54 VAL B O 1
ATOM 3638 N N . THR B 1 55 ? -19.328 -12.812 4.801 1 97.25 55 THR B N 1
ATOM 3639 C CA . THR B 1 55 ? -18.812 -13.766 3.826 1 97.25 55 THR B CA 1
ATOM 3640 C C . THR B 1 55 ? -17.281 -13.852 3.904 1 97.25 55 THR B C 1
ATOM 3642 O O . THR B 1 55 ? -16.609 -12.836 4.117 1 97.25 55 THR B O 1
ATOM 3645 N N . GLY B 1 56 ? -16.781 -15.062 3.84 1 95.31 56 GLY B N 1
ATOM 3646 C CA . GLY B 1 56 ? -15.336 -15.242 3.938 1 95.31 56 GLY B CA 1
ATOM 3647 C C . GLY B 1 56 ? -14.891 -16.672 3.705 1 95.31 56 GLY B C 1
ATOM 3648 O O . GLY B 1 56 ? -15.727 -17.578 3.652 1 95.31 56 GLY B O 1
ATOM 3649 N N . ASP B 1 57 ? -13.602 -16.828 3.566 1 93.12 57 ASP B N 1
ATOM 3650 C CA . ASP B 1 57 ? -13.055 -18.141 3.221 1 93.12 57 ASP B CA 1
ATOM 3651 C C . ASP B 1 57 ? -12.898 -19.016 4.461 1 93.12 57 ASP B C 1
ATOM 3653 O O . ASP B 1 57 ? -12.398 -20.141 4.375 1 93.12 57 ASP B O 1
ATOM 3657 N N . PHE B 1 58 ? -13.344 -18.5 5.621 1 95.12 58 PHE B N 1
ATOM 3658 C CA . PHE B 1 58 ? -13.383 -19.297 6.84 1 95.12 58 PHE B CA 1
ATOM 3659 C C . PHE B 1 58 ? -14.711 -20.031 6.969 1 95.12 58 PHE B C 1
ATOM 3661 O O . PHE B 1 58 ? -14.891 -20.844 7.875 1 95.12 58 PHE B O 1
ATOM 3668 N N . LEU B 1 59 ? -15.625 -19.734 6.109 1 95.81 59 LEU B N 1
ATOM 3669 C CA . LEU B 1 59 ? -16.922 -20.406 6.062 1 95.81 59 LEU B CA 1
ATOM 3670 C C . LEU B 1 59 ? -16.938 -21.484 4.984 1 95.81 59 LEU B C 1
ATOM 3672 O O . LEU B 1 59 ? -16.125 -21.453 4.055 1 95.81 59 LEU B O 1
ATOM 3676 N N . ALA B 1 60 ? -17.906 -22.422 5.09 1 91.38 60 ALA B N 1
ATOM 3677 C CA . ALA B 1 60 ? -18.031 -23.469 4.094 1 91.38 60 ALA B CA 1
ATOM 3678 C C . ALA B 1 60 ? -18.312 -22.891 2.711 1 91.38 60 ALA B C 1
ATOM 3680 O O . ALA B 1 60 ? -19.25 -22.109 2.533 1 91.38 60 ALA B O 1
ATOM 3681 N N . PRO B 1 61 ? -17.453 -23.297 1.795 1 88.56 61 PRO B N 1
ATOM 3682 C CA . PRO B 1 61 ? -17.609 -22.719 0.461 1 88.56 61 PRO B CA 1
ATOM 3683 C C . PRO B 1 61 ? -18.891 -23.188 -0.236 1 88.56 61 PRO B C 1
ATOM 3685 O O . PRO B 1 61 ? -19.438 -24.234 0.118 1 88.56 61 PRO B O 1
ATOM 3688 N N . LYS B 1 62 ? -19.297 -22.375 -1.129 1 84.88 62 LYS B N 1
ATOM 3689 C CA . LYS B 1 62 ? -20.391 -22.719 -2.033 1 84.88 62 LYS B CA 1
ATOM 3690 C C . LYS B 1 62 ? -19.891 -22.812 -3.477 1 84.88 62 LYS B C 1
ATOM 3692 O O . LYS B 1 62 ? -19.359 -21.844 -4.016 1 84.88 62 LYS B O 1
ATOM 3697 N N . THR B 1 63 ? -20.172 -23.938 -4.07 1 84.38 63 THR B N 1
ATOM 3698 C CA . THR B 1 63 ? -19.734 -24.109 -5.449 1 84.38 63 THR B CA 1
ATOM 3699 C C . THR B 1 63 ? -20.703 -23.422 -6.418 1 84.38 63 THR B C 1
ATOM 3701 O O . THR B 1 63 ? -21.906 -23.625 -6.348 1 84.38 63 THR B O 1
ATOM 3704 N N . ILE B 1 64 ? -20.094 -22.578 -7.238 1 80.56 64 ILE B N 1
ATOM 3705 C CA . ILE B 1 64 ? -20.906 -21.875 -8.227 1 80.56 64 ILE B CA 1
ATOM 3706 C C . ILE B 1 64 ? -20.359 -22.125 -9.625 1 80.56 64 ILE B C 1
ATOM 3708 O O . ILE B 1 64 ? -19.188 -22.469 -9.789 1 80.56 64 ILE B O 1
ATOM 3712 N N . ASP B 1 65 ? -21.219 -21.969 -10.648 1 78.75 65 ASP B N 1
ATOM 3713 C CA . ASP B 1 65 ? -20.812 -22.094 -12.047 1 78.75 65 ASP B CA 1
ATOM 3714 C C . ASP B 1 65 ? -20.312 -20.766 -12.594 1 78.75 65 ASP B C 1
ATOM 3716 O O . ASP B 1 65 ? -20.938 -19.719 -12.375 1 78.75 65 ASP B O 1
ATOM 3720 N N . THR B 1 66 ? -19.141 -20.734 -13.125 1 71.31 66 THR B N 1
ATOM 3721 C CA . THR B 1 66 ? -18.594 -19.562 -13.805 1 71.31 66 THR B CA 1
ATOM 3722 C C . THR B 1 66 ? -18.281 -19.891 -15.266 1 71.31 66 THR B C 1
ATOM 3724 O O . THR B 1 66 ? -18.266 -21.062 -15.656 1 71.31 66 THR B O 1
ATOM 3727 N N . PRO B 1 67 ? -18.078 -18.828 -16.125 1 65.69 67 PRO B N 1
ATOM 3728 C CA . PRO B 1 67 ? -17.672 -19.078 -17.5 1 65.69 67 PRO B CA 1
ATOM 3729 C C . PRO B 1 67 ? -16.406 -19.922 -17.609 1 65.69 67 PRO B C 1
ATOM 3731 O O . PRO B 1 67 ? -16.172 -20.562 -18.625 1 65.69 67 PRO B O 1
ATOM 3734 N N . MET B 1 68 ? -15.648 -20.016 -16.578 1 66.81 68 MET B N 1
ATOM 3735 C CA . MET B 1 68 ? -14.383 -20.75 -16.609 1 66.81 68 MET B CA 1
ATOM 3736 C C . MET B 1 68 ? -14.523 -22.125 -15.969 1 66.81 68 MET B C 1
ATOM 3738 O O . MET B 1 68 ? -13.578 -22.906 -15.969 1 66.81 68 MET B O 1
ATOM 3742 N N . GLY B 1 69 ? -15.695 -22.344 -15.438 1 70.94 69 GLY B N 1
ATOM 3743 C CA . GLY B 1 69 ? -15.945 -23.594 -14.75 1 70.94 69 GLY B CA 1
ATOM 3744 C C . GLY B 1 69 ? -16.453 -23.406 -13.328 1 70.94 69 GLY B C 1
ATOM 3745 O O . GLY B 1 69 ? -16.906 -22.312 -12.969 1 70.94 69 GLY B O 1
ATOM 3746 N N . LYS B 1 70 ? -16.469 -24.484 -12.625 1 76.25 70 LYS B N 1
ATOM 3747 C CA . LYS B 1 70 ? -16.953 -24.453 -11.25 1 76.25 70 LYS B CA 1
ATOM 3748 C C . LYS B 1 70 ? -15.945 -23.75 -10.336 1 76.25 70 LYS B C 1
ATOM 3750 O O . LYS B 1 70 ? -14.734 -23.938 -10.484 1 76.25 70 LYS B O 1
ATOM 3755 N N . TYR B 1 71 ? -16.469 -22.922 -9.5 1 78.06 71 TYR B N 1
ATOM 3756 C CA . TYR B 1 71 ? -15.648 -22.141 -8.57 1 78.06 71 TYR B CA 1
ATOM 3757 C C . TYR B 1 71 ? -16.234 -22.188 -7.164 1 78.06 71 TYR B C 1
ATOM 3759 O O . TYR B 1 71 ? -17.438 -22.047 -6.98 1 78.06 71 TYR B O 1
ATOM 3767 N N . ASP B 1 72 ? -15.359 -22.516 -6.223 1 79.81 72 ASP B N 1
ATOM 3768 C CA . ASP B 1 72 ? -15.781 -22.469 -4.824 1 79.81 72 ASP B CA 1
ATOM 3769 C C . ASP B 1 72 ? -15.742 -21.047 -4.289 1 79.81 72 ASP B C 1
ATOM 3771 O O . ASP B 1 72 ? -14.68 -20.547 -3.906 1 79.81 72 ASP B O 1
ATOM 3775 N N . ALA B 1 73 ? -16.922 -20.484 -4.121 1 84.06 73 ALA B N 1
ATOM 3776 C CA . ALA B 1 73 ? -17.031 -19.141 -3.582 1 84.06 73 ALA B CA 1
ATOM 3777 C C . ALA B 1 73 ? -17.047 -19.156 -2.057 1 84.06 73 ALA B C 1
ATOM 3779 O O . ALA B 1 73 ? -17.438 -20.141 -1.441 1 84.06 73 ALA B O 1
ATOM 3780 N N . PRO B 1 74 ? -16.578 -18.016 -1.48 1 89.12 74 PRO B N 1
ATOM 3781 C CA . PRO B 1 74 ? -16.625 -17.953 -0.018 1 89.12 74 PRO B CA 1
ATOM 3782 C C . PRO B 1 74 ? -18.031 -18.156 0.534 1 89.12 74 PRO B C 1
ATOM 3784 O O . PRO B 1 74 ? -19 -17.688 -0.066 1 89.12 74 PRO B O 1
ATOM 3787 N N . GLY B 1 75 ? -18.094 -18.812 1.657 1 93.56 75 GLY B N 1
ATOM 3788 C CA . GLY B 1 75 ? -19.375 -19.016 2.318 1 93.56 75 GLY B CA 1
ATOM 3789 C C . GLY B 1 75 ? -19.969 -17.75 2.867 1 93.56 75 GLY B C 1
ATOM 3790 O O . GLY B 1 75 ? -19.312 -16.703 2.896 1 93.56 75 GLY B O 1
ATOM 3791 N N . VAL B 1 76 ? -21.266 -17.844 3.23 1 96.75 76 VAL B N 1
ATOM 3792 C CA . VAL B 1 76 ? -21.984 -16.703 3.783 1 96.75 76 VAL B CA 1
ATOM 3793 C C . VAL B 1 76 ? -22.719 -17.125 5.062 1 96.75 76 VAL B C 1
ATOM 3795 O O . VAL B 1 76 ? -23.25 -18.234 5.141 1 96.75 76 VAL B O 1
ATOM 3798 N N . ALA B 1 77 ? -22.672 -16.312 6.062 1 98.31 77 ALA B N 1
ATOM 3799 C CA . ALA B 1 77 ? -23.391 -16.547 7.312 1 98.31 77 ALA B CA 1
ATOM 3800 C C . ALA B 1 77 ? -24.188 -15.32 7.727 1 98.31 77 ALA B C 1
ATOM 3802 O O . ALA B 1 77 ? -23.719 -14.188 7.582 1 98.31 77 ALA B O 1
ATOM 3803 N N . ASP B 1 78 ? -25.406 -15.578 8.258 1 98.62 78 ASP B N 1
ATOM 3804 C CA . ASP B 1 78 ? -26.25 -14.492 8.766 1 98.62 78 ASP B CA 1
ATOM 3805 C C . ASP B 1 78 ? -25.734 -13.977 10.102 1 98.62 78 ASP B C 1
ATOM 3807 O O . ASP B 1 78 ? -25.297 -14.758 10.953 1 98.62 78 ASP B O 1
ATOM 3811 N N . MET B 1 79 ? -25.75 -12.703 10.242 1 98.75 79 MET B N 1
ATOM 3812 C CA . MET B 1 79 ? -25.5 -12.094 11.547 1 98.75 79 MET B CA 1
ATOM 3813 C C . MET B 1 79 ? -26.812 -11.805 12.273 1 98.75 79 MET B C 1
ATOM 3815 O O . MET B 1 79 ? -27.875 -11.727 11.648 1 98.75 79 MET B O 1
ATOM 3819 N N . THR B 1 80 ? -26.734 -11.648 13.594 1 98.69 80 THR B N 1
ATOM 3820 C CA . THR B 1 80 ? -27.922 -11.406 14.406 1 98.69 80 THR B CA 1
ATOM 3821 C C . THR B 1 80 ? -27.875 -10.016 15.031 1 98.69 80 THR B C 1
ATOM 3823 O O . THR B 1 80 ? -26.859 -9.617 15.586 1 98.69 80 THR B O 1
ATOM 3826 N N . LYS B 1 81 ? -28.969 -9.375 15.023 1 98 81 LYS B N 1
ATOM 3827 C CA . LYS B 1 81 ? -29.078 -8.008 15.523 1 98 81 LYS B CA 1
ATOM 3828 C C . LYS B 1 81 ? -29.484 -7.996 17 1 98 81 LYS B C 1
ATOM 3830 O O . LYS B 1 81 ? -30.375 -8.727 17.406 1 98 81 LYS B O 1
ATOM 3835 N N . ASP B 1 82 ? -28.859 -7.105 17.797 1 97.12 82 ASP B N 1
ATOM 3836 C CA . ASP B 1 82 ? -29.297 -6.93 19.172 1 97.12 82 ASP B CA 1
ATOM 3837 C C . ASP B 1 82 ? -30.109 -5.648 19.344 1 97.12 82 ASP B C 1
ATOM 3839 O O . ASP B 1 82 ? -30.484 -5.012 18.359 1 97.12 82 ASP B O 1
ATOM 3843 N N . GLU B 1 83 ? -30.375 -5.238 20.578 1 96.25 83 GLU B N 1
ATOM 3844 C CA . GLU B 1 83 ? -31.266 -4.121 20.875 1 96.25 83 GLU B CA 1
ATOM 3845 C C . GLU B 1 83 ? -30.609 -2.785 20.547 1 96.25 83 GLU B C 1
ATOM 3847 O O . GLU B 1 83 ? -31.297 -1.793 20.297 1 96.25 83 GLU B O 1
ATOM 3852 N N . LYS B 1 84 ? -29.312 -2.799 20.5 1 94.44 84 LYS B N 1
ATOM 3853 C CA . LYS B 1 84 ? -28.578 -1.566 20.25 1 94.44 84 LYS B CA 1
ATOM 3854 C C . LYS B 1 84 ? -28.297 -1.396 18.75 1 94.44 84 LYS B C 1
ATOM 3856 O O . LYS B 1 84 ? -27.625 -0.445 18.344 1 94.44 84 LYS B O 1
ATOM 3861 N N . GLY B 1 85 ? -28.766 -2.365 17.938 1 95.75 85 GLY B N 1
ATOM 3862 C CA . GLY B 1 85 ? -28.578 -2.283 16.5 1 95.75 85 GLY B CA 1
ATOM 3863 C C . GLY B 1 85 ? -27.234 -2.828 16.031 1 95.75 85 GLY B C 1
ATOM 3864 O O . GLY B 1 85 ? -26.766 -2.496 14.945 1 95.75 85 GLY B O 1
ATOM 3865 N N . VAL B 1 86 ? -26.578 -3.564 16.938 1 97.56 86 VAL B N 1
ATOM 3866 C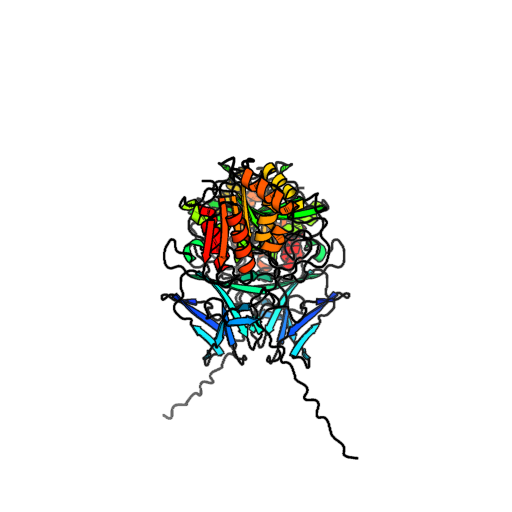 CA . VAL B 1 86 ? -25.312 -4.191 16.594 1 97.56 86 VAL B CA 1
ATOM 3867 C C . VAL B 1 86 ? -25.547 -5.605 16.078 1 97.56 86 VAL B C 1
ATOM 3869 O O . VAL B 1 86 ? -26.219 -6.406 16.734 1 97.56 86 VAL B O 1
ATOM 3872 N N . TRP B 1 87 ? -25.094 -5.855 14.867 1 98.25 87 TRP B N 1
ATOM 3873 C CA . TRP B 1 87 ? -25.125 -7.184 14.266 1 98.25 87 TRP B CA 1
ATOM 3874 C C . TRP B 1 87 ? -23.875 -7.973 14.594 1 98.25 87 TRP B C 1
ATOM 3876 O O . TRP B 1 87 ? -22.75 -7.445 14.5 1 98.25 87 TRP B O 1
ATOM 3886 N N . THR B 1 88 ? -24.078 -9.273 15.008 1 98.5 88 THR B N 1
ATOM 3887 C CA . THR B 1 88 ? -22.922 -10.047 15.469 1 98.5 88 THR B CA 1
ATOM 3888 C C . THR B 1 88 ? -22.938 -11.453 14.867 1 98.5 88 THR B C 1
ATOM 3890 O O . THR B 1 88 ? -24.016 -12.055 14.719 1 98.5 88 THR B O 1
ATOM 3893 N N . PHE B 1 89 ? -21.859 -11.992 14.492 1 98.69 89 PHE B N 1
ATOM 3894 C CA . PHE B 1 89 ? -21.594 -13.383 14.148 1 98.69 89 PHE B CA 1
ATOM 3895 C C . PHE B 1 89 ? -20.281 -13.859 14.766 1 98.69 89 PHE B C 1
ATOM 3897 O O . PHE B 1 89 ? -19.281 -13.141 14.75 1 98.69 89 PHE B O 1
ATOM 3904 N N . THR B 1 90 ? -20.281 -14.969 15.312 1 98.62 90 THR B N 1
ATOM 3905 C CA . THR B 1 90 ? -19.062 -15.602 15.805 1 98.62 90 THR B CA 1
ATOM 3906 C C . THR B 1 90 ? -18.812 -16.922 15.078 1 98.62 90 THR B C 1
ATOM 3908 O O . THR B 1 90 ? -19.703 -17.766 14.992 1 98.62 90 THR B O 1
ATOM 3911 N N . SER B 1 91 ? -17.656 -17.078 14.555 1 98.25 91 SER B N 1
ATOM 3912 C CA . SER B 1 91 ? -17.297 -18.266 13.805 1 98.25 91 SER B CA 1
ATOM 3913 C C . SER B 1 91 ? -17.078 -19.469 14.734 1 98.25 91 SER B C 1
ATOM 3915 O O . SER B 1 91 ? -17.047 -19.297 15.953 1 98.25 91 SER B O 1
ATOM 3917 N N . GLN B 1 92 ? -16.969 -20.672 14.07 1 97.06 92 GLN B N 1
ATOM 3918 C CA . GLN B 1 92 ? -16.391 -21.812 14.773 1 97.06 92 GLN B CA 1
ATOM 3919 C C . GLN B 1 92 ? -14.891 -21.609 14.984 1 97.06 92 GLN B C 1
ATOM 3921 O O . GLN B 1 92 ? -14.305 -20.641 14.5 1 97.06 92 GLN B O 1
ATOM 3926 N N . MET B 1 93 ? -14.344 -22.531 15.773 1 97.19 93 MET B N 1
ATOM 3927 C CA . MET B 1 93 ? -12.898 -22.5 15.914 1 97.19 93 MET B CA 1
ATOM 3928 C C . MET B 1 93 ? -12.211 -22.594 14.555 1 97.19 93 MET B C 1
ATOM 3930 O O . MET B 1 93 ? -12.555 -23.453 13.742 1 97.19 93 MET B O 1
ATOM 3934 N N . LEU B 1 94 ? -11.281 -21.703 14.32 1 97.12 94 LEU B N 1
ATOM 3935 C CA . LEU B 1 94 ? -10.602 -21.656 13.039 1 97.12 94 LEU B CA 1
ATOM 3936 C C . LEU B 1 94 ? -9.148 -22.109 13.172 1 97.12 94 LEU B C 1
ATOM 3938 O O . LEU B 1 94 ? -8.508 -21.844 14.195 1 97.12 94 LEU B O 1
ATOM 3942 N N . SER B 1 95 ? -8.656 -22.734 12.133 1 95.94 95 SER B N 1
ATOM 3943 C CA . SER B 1 95 ? -7.25 -23.109 12.07 1 95.94 95 SER B CA 1
ATOM 3944 C C . SER B 1 95 ? -6.367 -21.906 11.758 1 95.94 95 SER B C 1
ATOM 3946 O O . SER B 1 95 ? -6.844 -20.906 11.219 1 95.94 95 SER B O 1
ATOM 3948 N N . PRO B 1 96 ? -5.078 -22.016 12.133 1 96.44 96 PRO B N 1
ATOM 3949 C CA . PRO B 1 96 ? -4.145 -20.953 11.734 1 96.44 96 PRO B CA 1
ATOM 3950 C C . PRO B 1 96 ? -4.148 -20.703 10.227 1 96.44 96 PRO B C 1
ATOM 3952 O O . PRO B 1 96 ? -4.164 -21.656 9.445 1 96.44 96 PRO B O 1
ATOM 3955 N N . GLU B 1 97 ? -4.227 -19.453 9.859 1 96.75 97 GLU B N 1
ATOM 3956 C CA . GLU B 1 97 ? -4.32 -19.062 8.461 1 96.75 97 GLU B CA 1
ATOM 3957 C C . GLU B 1 97 ? -4.449 -17.547 8.312 1 96.75 97 GLU B C 1
ATOM 3959 O O . GLU B 1 97 ? -4.652 -16.844 9.297 1 96.75 97 GLU B O 1
ATOM 3964 N N . LEU B 1 98 ? -4.238 -17.078 7.168 1 97.44 98 LEU B N 1
ATOM 3965 C CA . LEU B 1 98 ? -4.742 -15.766 6.773 1 97.44 98 LEU B CA 1
ATOM 3966 C C . LEU B 1 98 ? -6.121 -15.883 6.133 1 97.44 98 LEU B C 1
ATOM 3968 O O . LEU B 1 98 ? -6.289 -16.594 5.145 1 97.44 98 LEU B O 1
ATOM 3972 N N . TYR B 1 99 ? -7.055 -15.211 6.723 1 96.81 99 TYR B N 1
ATOM 3973 C CA . TYR B 1 99 ? -8.43 -15.266 6.23 1 96.81 99 TYR B CA 1
ATOM 3974 C C . TYR B 1 99 ? -8.836 -13.938 5.605 1 96.81 99 TYR B C 1
ATOM 3976 O O . TYR B 1 99 ? -8.367 -12.875 6.02 1 96.81 99 TYR B O 1
ATOM 3984 N N . SER B 1 100 ? -9.695 -14.039 4.648 1 96.31 100 SER B N 1
ATOM 3985 C CA . SER B 1 100 ? -10.32 -12.867 4.031 1 96.31 100 SER B CA 1
ATOM 3986 C C . SER B 1 100 ? -11.828 -12.852 4.273 1 96.31 100 SER B C 1
ATOM 3988 O O . SER B 1 100 ? -12.461 -13.914 4.34 1 96.31 100 SER B O 1
ATOM 3990 N N . TYR B 1 101 ? -12.391 -11.633 4.375 1 97.06 101 TYR B N 1
ATOM 3991 C CA . TYR B 1 101 ? -13.828 -11.555 4.582 1 97.06 101 TYR B CA 1
ATOM 3992 C C . TYR B 1 101 ? -14.367 -10.195 4.133 1 97.06 101 TYR B C 1
ATOM 3994 O O . TYR B 1 101 ? -13.602 -9.25 3.938 1 97.06 101 TYR B O 1
ATOM 4002 N N . ASN B 1 102 ? -15.633 -10.188 3.895 1 97.56 102 ASN B N 1
ATOM 4003 C CA . ASN B 1 102 ? -16.453 -9 3.699 1 97.56 102 ASN B CA 1
ATOM 4004 C C . ASN B 1 102 ? -17.75 -9.078 4.484 1 97.56 102 ASN B C 1
ATOM 4006 O O . ASN B 1 102 ? -18.109 -10.141 5.008 1 97.56 102 ASN B O 1
ATOM 4010 N N . LEU B 1 103 ? -18.359 -7.934 4.625 1 98.06 103 LEU B N 1
ATOM 4011 C CA . LEU B 1 103 ? -19.734 -7.891 5.129 1 98.06 103 LEU B CA 1
ATOM 4012 C C . LEU B 1 103 ? -20.719 -7.641 3.998 1 98.06 103 LEU B C 1
ATOM 4014 O O . LEU B 1 103 ? -20.359 -7.047 2.979 1 98.06 103 LEU B O 1
ATOM 4018 N N . LEU B 1 104 ? -21.828 -8.195 4.137 1 97.5 104 LEU B N 1
ATOM 4019 C CA . LEU B 1 104 ? -22.953 -7.902 3.264 1 97.5 104 LEU B CA 1
ATOM 4020 C C . LEU B 1 104 ? -24.016 -7.098 4.008 1 97.5 104 LEU B C 1
ATOM 4022 O O . LEU B 1 104 ? -24.703 -7.625 4.887 1 97.5 104 LEU B O 1
ATOM 4026 N N . LEU B 1 105 ? -24.109 -5.844 3.732 1 97.81 105 LEU B N 1
ATOM 4027 C CA . LEU B 1 105 ? -25.094 -4.949 4.324 1 97.81 105 LEU B CA 1
ATOM 4028 C C . LEU B 1 105 ? -26.297 -4.781 3.404 1 97.81 105 LEU B C 1
ATOM 4030 O O . LEU B 1 105 ? -26.234 -4.055 2.41 1 97.81 105 LEU B O 1
ATOM 4034 N N . ASP B 1 106 ? -27.391 -5.488 3.758 1 97.12 106 ASP B N 1
ATOM 4035 C CA . ASP B 1 106 ? -28.594 -5.531 2.932 1 97.12 106 ASP B CA 1
ATOM 4036 C C . ASP B 1 106 ? -28.25 -5.91 1.49 1 97.12 106 ASP B C 1
ATOM 4038 O O . ASP B 1 106 ? -28.719 -5.266 0.548 1 97.12 106 ASP B O 1
ATOM 4042 N N . GLY B 1 107 ? -27.312 -6.805 1.321 1 94.75 107 GLY B N 1
ATOM 4043 C CA . GLY B 1 107 ? -26.969 -7.367 0.023 1 94.75 107 GLY B CA 1
ATOM 4044 C C . GLY B 1 107 ? -25.812 -6.664 -0.645 1 94.75 107 GLY B C 1
ATOM 4045 O O . GLY B 1 107 ? -25.297 -7.137 -1.658 1 94.75 107 GLY B O 1
ATOM 4046 N N . VAL B 1 108 ? -25.406 -5.504 -0.121 1 95.69 108 VAL B N 1
ATOM 4047 C CA . VAL B 1 108 ? -24.266 -4.781 -0.668 1 95.69 108 VAL B CA 1
ATOM 4048 C C . VAL B 1 108 ? -22.984 -5.281 -0.016 1 95.69 108 VAL B C 1
ATOM 4050 O O . VAL B 1 108 ? -22.844 -5.238 1.208 1 95.69 108 VAL B O 1
ATOM 4053 N N . LYS B 1 109 ? -22.078 -5.816 -0.834 1 95.31 109 LYS B N 1
ATOM 4054 C CA . LYS B 1 109 ? -20.781 -6.25 -0.314 1 95.31 109 LYS B CA 1
ATOM 4055 C C . LYS B 1 109 ? -19.922 -5.055 0.077 1 95.31 109 LYS B C 1
ATOM 4057 O O . LYS B 1 109 ? -19.641 -4.184 -0.751 1 95.31 109 LYS B O 1
ATOM 4062 N N . ILE B 1 110 ? -19.516 -5 1.355 1 96.25 110 ILE B N 1
ATOM 4063 C CA . ILE B 1 110 ? -18.75 -3.857 1.835 1 96.25 110 ILE B CA 1
ATOM 4064 C C . ILE B 1 110 ? -17.516 -4.348 2.611 1 96.25 110 ILE B C 1
ATOM 4066 O O . ILE B 1 110 ? -17.516 -5.473 3.117 1 96.25 110 ILE B O 1
ATOM 4070 N N . VAL B 1 111 ? -16.516 -3.504 2.582 1 96.12 111 VAL B N 1
ATOM 4071 C CA . VAL B 1 111 ? -15.422 -3.725 3.529 1 96.12 111 VAL B CA 1
ATOM 4072 C C . VAL B 1 111 ? -15.883 -3.365 4.941 1 96.12 111 VAL B C 1
ATOM 4074 O O . VAL B 1 111 ? -16.672 -2.439 5.121 1 96.12 111 VAL B O 1
ATOM 4077 N N . ASP B 1 112 ? -15.438 -4.133 5.902 1 96.38 112 ASP B N 1
ATOM 4078 C CA . ASP B 1 112 ? -15.719 -3.883 7.312 1 96.38 112 ASP B CA 1
ATOM 4079 C C . ASP B 1 112 ? -15.164 -2.531 7.754 1 96.38 112 ASP B C 1
ATOM 4081 O O . ASP B 1 112 ? -13.945 -2.344 7.801 1 96.38 112 ASP B O 1
ATOM 4085 N N . PRO B 1 113 ? -16.078 -1.603 8.094 1 93.62 113 PRO B N 1
ATOM 4086 C CA . PRO B 1 113 ? -15.57 -0.291 8.516 1 93.62 113 PRO B CA 1
ATOM 4087 C C . PRO B 1 113 ? -14.766 -0.35 9.812 1 93.62 113 PRO B C 1
ATOM 4089 O O . PRO B 1 113 ? -14.062 0.604 10.148 1 93.62 113 PRO B O 1
ATOM 4092 N N . GLY B 1 114 ? -14.859 -1.438 10.508 1 92.75 114 GLY B N 1
ATOM 4093 C CA . GLY B 1 114 ? -14.172 -1.58 11.781 1 92.75 114 GLY B CA 1
ATOM 4094 C C . GLY B 1 114 ? -12.734 -2.053 11.625 1 92.75 114 GLY B C 1
ATOM 4095 O O . GLY B 1 114 ? -12.008 -2.166 12.617 1 92.75 114 GLY B O 1
ATOM 4096 N N . SER B 1 115 ? -12.289 -2.266 10.422 1 94.5 115 SER B N 1
ATOM 4097 C CA . SER B 1 115 ? -10.945 -2.801 10.219 1 94.5 115 SER B CA 1
ATOM 4098 C C . SER B 1 115 ? -10.234 -2.08 9.078 1 94.5 115 SER B C 1
ATOM 4100 O O . SER B 1 115 ? -10.781 -1.945 7.984 1 94.5 115 SER B O 1
ATOM 4102 N N . VAL B 1 116 ? -8.969 -1.68 9.352 1 93.94 116 VAL B N 1
ATOM 4103 C CA . VAL B 1 116 ? -8.195 -0.971 8.336 1 93.94 116 VAL B CA 1
ATOM 4104 C C . VAL B 1 116 ? -7.352 -1.966 7.539 1 93.94 116 VAL B C 1
ATOM 4106 O O . VAL B 1 116 ? -6.605 -1.576 6.637 1 93.94 116 VAL B O 1
ATOM 4109 N N . TYR B 1 117 ? -7.406 -3.236 7.906 1 96.06 117 TYR B N 1
ATOM 4110 C CA . TYR B 1 117 ? -6.609 -4.258 7.238 1 96.06 117 TYR B CA 1
ATOM 4111 C C . TYR B 1 117 ? -7.336 -4.801 6.012 1 96.06 117 TYR B C 1
ATOM 4113 O O . TYR B 1 117 ? -8.094 -5.77 6.109 1 96.06 117 TYR B O 1
ATOM 4121 N N . ILE B 1 118 ? -7.039 -4.145 4.918 1 96.12 118 ILE B N 1
ATOM 4122 C CA . ILE B 1 118 ? -7.73 -4.391 3.658 1 96.12 118 ILE B CA 1
ATOM 4123 C C . ILE B 1 118 ? -6.715 -4.727 2.57 1 96.12 118 ILE B C 1
ATOM 4125 O O . ILE B 1 118 ? -5.594 -4.215 2.578 1 96.12 118 ILE B O 1
ATOM 4129 N N . THR B 1 119 ? -7.051 -5.578 1.695 1 95.19 119 THR B N 1
ATOM 4130 C CA . THR B 1 119 ? -6.246 -5.898 0.521 1 95.19 119 THR B CA 1
ATOM 4131 C C . THR B 1 119 ? -7.105 -5.883 -0.742 1 95.19 119 THR B C 1
ATOM 4133 O O . THR B 1 119 ? -8.281 -6.25 -0.705 1 95.19 119 THR B O 1
ATOM 4136 N N . ARG B 1 120 ? -6.484 -5.461 -1.806 1 93.56 120 ARG B N 1
ATOM 4137 C CA . ARG B 1 120 ? -7.164 -5.461 -3.098 1 93.56 120 ARG B CA 1
ATOM 4138 C C . ARG B 1 120 ? -6.922 -6.77 -3.842 1 93.56 120 ARG B C 1
ATOM 4140 O O . ARG B 1 120 ? -5.781 -7.223 -3.961 1 93.56 120 ARG B O 1
ATOM 4147 N N . ASP B 1 121 ? -7.938 -7.348 -4.324 1 88.19 121 ASP B N 1
ATOM 4148 C CA . ASP B 1 121 ? -7.883 -8.477 -5.25 1 88.19 121 ASP B CA 1
ATOM 4149 C C . ASP B 1 121 ? -8.578 -8.133 -6.57 1 88.19 121 ASP B C 1
ATOM 4151 O O . ASP B 1 121 ? -9.805 -8.188 -6.664 1 88.19 121 ASP B O 1
ATOM 4155 N N . ILE B 1 122 ? -7.82 -7.832 -7.523 1 87.62 122 ILE B N 1
ATOM 4156 C CA . ILE B 1 122 ? -8.242 -7.473 -8.875 1 87.62 122 ILE B CA 1
ATOM 4157 C C . ILE B 1 122 ? -9.141 -6.242 -8.828 1 87.62 122 ILE B C 1
ATOM 4159 O O . ILE B 1 122 ? -8.664 -5.109 -8.914 1 87.62 122 ILE B O 1
ATOM 4163 N N . THR B 1 123 ? -10.594 -6.48 -8.648 1 86 123 THR B N 1
ATOM 4164 C CA . THR B 1 123 ? -11.555 -5.387 -8.734 1 86 123 THR B CA 1
ATOM 4165 C C . THR B 1 123 ? -12.18 -5.105 -7.371 1 86 123 THR B C 1
ATOM 4167 O O . THR B 1 123 ? -13.039 -4.227 -7.242 1 86 123 THR B O 1
ATOM 4170 N N . SER B 1 124 ? -11.742 -5.844 -6.414 1 86.38 124 SER B N 1
ATOM 4171 C CA . SER B 1 124 ? -12.453 -5.727 -5.148 1 86.38 124 SER B CA 1
ATOM 4172 C C . SER B 1 124 ? -11.484 -5.645 -3.973 1 86.38 124 SER B C 1
ATOM 4174 O O . SER B 1 124 ? -10.328 -6.055 -4.086 1 86.38 124 SER B O 1
ATOM 4176 N N . GLU B 1 125 ? -12.031 -5.027 -2.918 1 92.81 125 GLU B N 1
ATOM 4177 C CA . GLU B 1 125 ? -11.32 -4.953 -1.645 1 92.81 125 GLU B CA 1
ATOM 4178 C C . GLU B 1 125 ? -11.906 -5.926 -0.627 1 92.81 125 GLU B C 1
ATOM 4180 O O . GLU B 1 125 ? -13.125 -6.125 -0.578 1 92.81 125 GLU B O 1
ATOM 4185 N N . THR B 1 126 ? -11.055 -6.547 0.126 1 95.38 126 THR B N 1
ATOM 4186 C CA . THR B 1 126 ? -11.484 -7.438 1.199 1 95.38 126 THR B CA 1
ATOM 4187 C C . THR B 1 126 ? -10.703 -7.156 2.48 1 95.38 126 THR B C 1
ATOM 4189 O O . THR B 1 126 ? -9.578 -6.66 2.43 1 95.38 126 THR B O 1
ATOM 4192 N N . ASN B 1 127 ? -11.336 -7.422 3.596 1 96.94 127 ASN B N 1
ATOM 4193 C CA . ASN B 1 127 ? -10.633 -7.406 4.871 1 96.94 127 ASN B CA 1
ATOM 4194 C C . ASN B 1 127 ? -9.867 -8.711 5.109 1 96.94 127 ASN B C 1
ATOM 4196 O O . ASN B 1 127 ? -10.25 -9.758 4.59 1 96.94 127 ASN B O 1
ATOM 4200 N N . ILE B 1 128 ? -8.805 -8.609 5.855 1 97.31 128 ILE B N 1
ATOM 4201 C CA . ILE B 1 128 ? -8.062 -9.82 6.195 1 97.31 128 ILE B CA 1
ATOM 4202 C C . ILE B 1 128 ? -7.812 -9.867 7.703 1 97.31 128 ILE B C 1
ATOM 4204 O O . ILE B 1 128 ? -7.812 -8.828 8.367 1 97.31 128 ILE B O 1
ATOM 4208 N N . PHE B 1 129 ? -7.648 -11.047 8.242 1 96.94 129 PHE B N 1
ATOM 4209 C CA . PHE B 1 129 ? -7.113 -11.281 9.578 1 96.94 129 PHE B CA 1
ATOM 4210 C C . PHE B 1 129 ? -6.262 -12.547 9.602 1 96.94 129 PHE B C 1
ATOM 4212 O O . PHE B 1 129 ? -6.465 -13.453 8.797 1 96.94 129 PHE B O 1
ATOM 4219 N N . ILE B 1 130 ? -5.289 -12.594 10.477 1 96.94 130 ILE B N 1
ATOM 4220 C CA . ILE B 1 130 ? -4.363 -13.719 10.578 1 96.94 130 ILE B CA 1
ATOM 4221 C C . ILE B 1 130 ? -4.523 -14.406 11.93 1 96.94 130 ILE B C 1
ATOM 4223 O O . ILE B 1 130 ? -4.578 -13.734 12.969 1 96.94 130 ILE B O 1
ATOM 4227 N N . LEU B 1 131 ? -4.652 -15.688 11.898 1 96.38 131 LEU B N 1
ATOM 4228 C CA . LEU B 1 131 ? -4.664 -16.516 13.102 1 96.38 131 LEU B CA 1
ATOM 4229 C C . LEU B 1 131 ? -3.428 -17.406 13.156 1 96.38 131 LEU B C 1
ATOM 4231 O O . LEU B 1 131 ? -3.094 -18.078 12.18 1 96.38 131 LEU B O 1
ATOM 4235 N N . SER B 1 132 ? -2.764 -17.328 14.242 1 94.62 132 SER B N 1
ATOM 4236 C CA . SER B 1 132 ? -1.631 -18.203 14.516 1 94.62 132 SER B CA 1
ATOM 4237 C C . SER B 1 132 ? -1.752 -18.844 15.891 1 94.62 132 SER B C 1
ATOM 4239 O O . SER B 1 132 ? -2.229 -18.219 16.844 1 94.62 132 SER B O 1
ATOM 4241 N N . ASP B 1 133 ? -1.364 -20.047 16.016 1 91.75 133 ASP B N 1
ATOM 4242 C CA . ASP B 1 133 ? -1.421 -20.781 17.281 1 91.75 133 ASP B CA 1
ATOM 4243 C C . ASP B 1 133 ? -0.026 -20.953 17.875 1 91.75 133 ASP B C 1
ATOM 4245 O O . ASP B 1 133 ? 0.135 -20.938 19.109 1 91.75 133 ASP B O 1
ATOM 4249 N N . LYS B 1 134 ? 0.888 -21.234 17.016 1 92.25 134 LYS B N 1
ATOM 4250 C CA . LYS B 1 134 ? 2.252 -21.5 17.469 1 92.25 134 LYS B CA 1
ATOM 4251 C C . LYS B 1 134 ? 3.27 -21.094 16.406 1 92.25 134 LYS B C 1
ATOM 4253 O O . LYS B 1 134 ? 2.926 -20.938 15.234 1 92.25 134 LYS B O 1
ATOM 4258 N N . LYS B 1 135 ? 4.41 -21.031 16.906 1 92.5 135 LYS B N 1
ATOM 4259 C CA . LYS B 1 135 ? 5.508 -20.734 16 1 92.5 135 LYS B CA 1
ATOM 4260 C C . LYS B 1 135 ? 5.621 -21.781 14.906 1 92.5 135 LYS B C 1
ATOM 4262 O O . LYS B 1 135 ? 5.539 -22.984 15.188 1 92.5 135 LYS B O 1
ATOM 4267 N N . GLY B 1 136 ? 5.664 -21.312 13.695 1 90.62 136 GLY B N 1
ATOM 4268 C CA . GLY B 1 136 ? 5.926 -22.219 12.586 1 90.62 136 GLY B CA 1
ATOM 4269 C C . GLY B 1 136 ? 4.672 -22.625 11.836 1 90.62 136 GLY B C 1
ATOM 4270 O O . GLY B 1 136 ? 4.75 -23.141 10.719 1 90.62 136 GLY B O 1
ATOM 4271 N N . ASP B 1 137 ? 3.543 -22.438 12.367 1 94 137 ASP B N 1
ATOM 4272 C CA . ASP B 1 137 ? 2.342 -22.734 11.594 1 94 137 ASP B CA 1
ATOM 4273 C C . ASP B 1 137 ? 2.123 -21.703 10.484 1 94 137 ASP B C 1
ATOM 4275 O O . ASP B 1 137 ? 2.914 -20.781 10.336 1 94 137 ASP B O 1
ATOM 4279 N N . CYS B 1 138 ? 1.135 -21.906 9.633 1 93.81 138 CYS B N 1
ATOM 4280 C CA . CYS B 1 138 ? 0.951 -21.047 8.469 1 93.81 138 CYS B CA 1
ATOM 4281 C C . CYS B 1 138 ? 0.679 -19.609 8.883 1 93.81 138 CYS B C 1
ATOM 4283 O O . CYS B 1 138 ? 1.197 -18.672 8.273 1 93.81 138 CYS B O 1
ATOM 4285 N N . GLY B 1 139 ? -0.17 -19.438 9.922 1 95.31 139 GLY B N 1
ATOM 4286 C CA . GLY B 1 139 ? -0.429 -18.094 10.406 1 95.31 139 GLY B CA 1
ATOM 4287 C C . GLY B 1 139 ? 0.824 -17.375 10.875 1 95.31 139 GLY B C 1
ATOM 4288 O O . GLY B 1 139 ? 1.001 -16.188 10.609 1 95.31 139 GLY B O 1
ATOM 4289 N N . ASP B 1 140 ? 1.683 -18.078 11.531 1 96.56 140 ASP B N 1
ATOM 4290 C CA . ASP B 1 140 ? 2.957 -17.531 11.992 1 96.56 140 ASP B CA 1
ATOM 4291 C C . ASP B 1 140 ? 3.83 -17.125 10.805 1 96.56 140 ASP B C 1
ATOM 4293 O O . ASP B 1 140 ? 4.531 -16.109 10.875 1 96.56 140 ASP B O 1
ATOM 4297 N N . LEU B 1 141 ? 3.756 -17.859 9.766 1 96.75 141 LEU B N 1
ATOM 4298 C CA . LEU B 1 141 ? 4.559 -17.594 8.578 1 96.75 141 LEU B CA 1
ATOM 4299 C C . LEU B 1 141 ? 4.074 -16.328 7.871 1 96.75 141 LEU B C 1
ATOM 4301 O O . LEU B 1 141 ? 4.859 -15.641 7.207 1 96.75 141 LEU B O 1
ATOM 4305 N N . TYR B 1 142 ? 2.838 -16.047 8.031 1 97.31 142 TYR B N 1
ATOM 4306 C CA . TYR B 1 142 ? 2.254 -14.898 7.344 1 97.31 142 TYR B CA 1
ATOM 4307 C C . TYR B 1 142 ? 2.336 -13.641 8.203 1 97.31 142 TYR B C 1
ATOM 4309 O O . TYR B 1 142 ? 2.086 -12.531 7.723 1 97.31 142 TYR B O 1
ATOM 4317 N N . THR B 1 143 ? 2.689 -13.789 9.453 1 96.12 143 THR B N 1
ATOM 4318 C CA . THR B 1 143 ? 2.779 -12.711 10.43 1 96.12 143 THR B CA 1
ATOM 4319 C C . THR B 1 143 ? 4.125 -11.992 10.328 1 96.12 143 THR B C 1
ATOM 4321 O O . THR B 1 143 ? 5.125 -12.602 9.938 1 96.12 143 THR B O 1
ATOM 4324 N N . VAL B 1 144 ? 4.148 -10.68 10.602 1 97.12 144 VAL B N 1
ATOM 4325 C CA . VAL B 1 144 ? 5.414 -9.961 10.75 1 97.12 144 VAL B CA 1
ATOM 4326 C C . VAL B 1 144 ? 6.039 -10.305 12.102 1 97.12 144 VAL B C 1
ATOM 4328 O O . VAL B 1 144 ? 5.738 -9.664 13.109 1 97.12 144 VAL B O 1
ATOM 4331 N N . ASN B 1 145 ? 6.918 -11.211 12.102 1 97.25 145 ASN B N 1
ATOM 4332 C CA . ASN B 1 145 ? 7.566 -11.656 13.328 1 97.25 145 ASN B CA 1
ATOM 4333 C C . ASN B 1 145 ? 8.75 -10.766 13.695 1 97.25 145 ASN B C 1
ATOM 4335 O O . ASN B 1 145 ? 9.156 -9.914 12.906 1 97.25 145 ASN B O 1
ATOM 4339 N N . GLU B 1 146 ? 9.203 -10.898 14.969 1 96.62 146 GLU B N 1
ATOM 4340 C CA . GLU B 1 146 ? 10.398 -10.18 15.406 1 96.62 146 GLU B CA 1
ATOM 4341 C C . GLU B 1 146 ? 11.664 -10.836 14.875 1 96.62 146 GLU B C 1
ATOM 4343 O O . GLU B 1 146 ? 12.398 -11.477 15.641 1 96.62 146 GLU B O 1
ATOM 4348 N N . VAL B 1 147 ? 11.938 -10.633 13.641 1 97.69 147 VAL B N 1
ATOM 4349 C CA . VAL B 1 147 ? 13.109 -11.125 12.93 1 97.69 147 VAL B CA 1
ATOM 4350 C C . VAL B 1 147 ? 13.688 -10 12.062 1 97.69 147 VAL B C 1
ATOM 4352 O O . VAL B 1 147 ? 13.055 -8.961 11.883 1 97.69 147 VAL B O 1
ATOM 4355 N N . PRO B 1 148 ? 14.938 -10.164 11.547 1 97.5 148 PRO B N 1
ATOM 4356 C CA . PRO B 1 148 ? 15.414 -9.172 10.578 1 97.5 148 PRO B CA 1
ATOM 4357 C C . PRO B 1 148 ? 14.531 -9.094 9.328 1 97.5 148 PRO B C 1
ATOM 4359 O O . PRO B 1 148 ? 14.062 -10.125 8.836 1 97.5 148 PRO B O 1
ATOM 4362 N N . HIS B 1 149 ? 14.297 -7.91 8.859 1 98.5 149 HIS B N 1
ATOM 4363 C CA . HIS B 1 149 ? 13.375 -7.703 7.75 1 98.5 149 HIS B CA 1
ATOM 4364 C C . HIS B 1 149 ? 14.109 -7.188 6.516 1 98.5 149 HIS B C 1
ATOM 4366 O O . HIS B 1 149 ? 15.047 -6.395 6.633 1 98.5 149 HIS B O 1
ATOM 4372 N N . GLY B 1 150 ? 13.695 -7.691 5.344 1 98.62 150 GLY B N 1
ATOM 4373 C CA . GLY B 1 150 ? 14.141 -7.117 4.082 1 98.62 150 GLY B CA 1
ATOM 4374 C C . GLY B 1 150 ? 13.398 -5.848 3.713 1 98.62 150 GLY B C 1
ATOM 4375 O O . GLY B 1 150 ? 12.461 -5.449 4.402 1 98.62 150 GLY B O 1
ATOM 4376 N N . ASN B 1 151 ? 13.875 -5.184 2.697 1 98.75 151 ASN B N 1
ATOM 4377 C CA . ASN B 1 151 ? 13.242 -3.977 2.17 1 98.75 151 ASN B CA 1
ATOM 4378 C C . ASN B 1 151 ? 12.391 -4.281 0.94 1 98.75 151 ASN B C 1
ATOM 4380 O O . ASN B 1 151 ? 12.703 -5.191 0.174 1 98.75 151 ASN B O 1
ATOM 4384 N N . VAL B 1 152 ? 11.273 -3.576 0.765 1 98.88 152 VAL B N 1
ATOM 4385 C CA . VAL B 1 152 ? 10.406 -3.693 -0.405 1 98.88 152 VAL B CA 1
ATOM 4386 C C . VAL B 1 152 ? 10.375 -2.365 -1.158 1 98.88 152 VAL B C 1
ATOM 4388 O O . VAL B 1 152 ? 10.109 -1.316 -0.569 1 98.88 152 VAL B O 1
ATOM 4391 N N . SER B 1 153 ? 10.641 -2.432 -2.463 1 98.81 153 SER B N 1
ATOM 4392 C CA . SER B 1 153 ? 10.75 -1.212 -3.254 1 98.81 153 SER B CA 1
ATOM 4393 C C . SER B 1 153 ? 9.859 -1.272 -4.492 1 98.81 153 SER B C 1
ATOM 4395 O O . SER B 1 153 ? 9.758 -2.316 -5.141 1 98.81 153 SER B O 1
ATOM 4397 N N . LYS B 1 154 ? 9.141 -0.214 -4.734 1 98.81 154 LYS B N 1
ATOM 4398 C CA . LYS B 1 154 ? 8.547 0.032 -6.047 1 98.81 154 LYS B CA 1
ATOM 4399 C C . LYS B 1 154 ? 9.547 0.682 -6.992 1 98.81 154 LYS B C 1
ATOM 4401 O O . LYS B 1 154 ? 9.977 1.816 -6.77 1 98.81 154 LYS B O 1
ATOM 4406 N N . VAL B 1 155 ? 9.867 -0.052 -8.078 1 98.69 155 VAL B N 1
ATOM 4407 C CA . VAL B 1 155 ? 11.008 0.308 -8.914 1 98.69 155 VAL B CA 1
ATOM 4408 C C . VAL B 1 155 ? 10.562 0.482 -10.359 1 98.69 155 VAL B C 1
ATOM 4410 O O . VAL B 1 155 ? 9.891 -0.388 -10.914 1 98.69 155 VAL B O 1
ATOM 4413 N N . TRP B 1 156 ? 10.969 1.619 -10.914 1 98.56 156 TRP B N 1
ATOM 4414 C CA . TRP B 1 156 ? 10.703 1.857 -12.328 1 98.56 156 TRP B CA 1
ATOM 4415 C C . TRP B 1 156 ? 11.875 1.395 -13.188 1 98.56 156 TRP B C 1
ATOM 4417 O O . TRP B 1 156 ? 13.039 1.575 -12.812 1 98.56 156 TRP B O 1
ATOM 4427 N N . TYR B 1 157 ? 11.586 0.809 -14.359 1 98.25 157 TYR B N 1
ATOM 4428 C CA . TYR B 1 157 ? 12.602 0.366 -15.297 1 98.25 157 TYR B CA 1
ATOM 4429 C C . TYR B 1 157 ? 12.156 0.603 -16.734 1 98.25 157 TYR B C 1
ATOM 4431 O O . TYR B 1 157 ? 10.953 0.65 -17.016 1 98.25 157 TYR B O 1
ATOM 4439 N N . ASP B 1 158 ? 13.125 0.733 -17.609 1 97.44 158 ASP B N 1
ATOM 4440 C CA . ASP B 1 158 ? 12.844 0.873 -19.031 1 97.44 158 ASP B CA 1
ATOM 4441 C C . ASP B 1 158 ? 12.617 -0.489 -19.688 1 97.44 158 ASP B C 1
ATOM 4443 O O . ASP B 1 158 ? 13.383 -1.428 -19.469 1 97.44 158 ASP B O 1
ATOM 4447 N N . SER B 1 159 ? 11.508 -0.583 -20.391 1 98.38 159 SER B N 1
ATOM 4448 C CA . SER B 1 159 ? 11.266 -1.755 -21.234 1 98.38 159 SER B CA 1
ATOM 4449 C C . SER B 1 159 ? 11.258 -1.388 -22.719 1 98.38 159 SER B C 1
ATOM 4451 O O . SER B 1 159 ? 10.203 -1.12 -23.281 1 98.38 159 SER B O 1
ATOM 4453 N N . PRO B 1 160 ? 12.414 -1.487 -23.344 1 98.44 160 PRO B N 1
ATOM 4454 C CA . PRO B 1 160 ? 12.461 -1.148 -24.766 1 98.44 160 PRO B CA 1
ATOM 4455 C C . PRO B 1 160 ? 11.586 -2.062 -25.625 1 98.44 160 PRO B C 1
ATOM 4457 O O . PRO B 1 160 ? 11.031 -1.624 -26.625 1 98.44 160 PRO B O 1
ATOM 4460 N N . THR B 1 161 ? 11.445 -3.295 -25.234 1 98.56 161 THR B N 1
ATOM 4461 C CA . THR B 1 161 ? 10.633 -4.246 -25.984 1 98.56 161 THR B CA 1
ATOM 4462 C C . THR B 1 161 ? 9.164 -3.826 -25.969 1 98.56 161 THR B C 1
ATOM 4464 O O . THR B 1 161 ? 8.469 -3.945 -26.984 1 98.56 161 THR B O 1
ATOM 4467 N N . LEU B 1 162 ? 8.711 -3.305 -24.859 1 98.06 162 LEU B N 1
ATOM 4468 C CA . LEU B 1 162 ? 7.316 -2.896 -24.734 1 98.06 162 LEU B CA 1
ATOM 4469 C C . LEU B 1 162 ? 7.152 -1.412 -25.047 1 98.06 162 LEU B C 1
ATOM 4471 O O . LEU B 1 162 ? 6.031 -0.898 -25.078 1 98.06 162 LEU B O 1
ATOM 4475 N N . LYS B 1 163 ? 8.25 -0.674 -25.188 1 97.31 163 LYS B N 1
ATOM 4476 C CA . LYS B 1 163 ? 8.289 0.738 -25.547 1 97.31 163 LYS B CA 1
ATOM 4477 C C . LYS B 1 163 ? 7.625 1.604 -24.484 1 97.31 163 LYS B C 1
ATOM 4479 O O . LYS B 1 163 ? 6.824 2.486 -24.797 1 97.31 163 LYS B O 1
ATOM 4484 N N . MET B 1 164 ? 7.934 1.299 -23.203 1 96.5 164 MET B N 1
ATOM 4485 C CA . MET B 1 164 ? 7.41 2.096 -22.094 1 96.5 164 MET B CA 1
ATOM 4486 C C . MET B 1 164 ? 8.227 1.871 -20.828 1 96.5 164 MET B C 1
ATOM 4488 O O . MET B 1 164 ? 8.992 0.91 -20.75 1 96.5 164 MET B O 1
ATOM 4492 N N . GLN B 1 165 ? 8.102 2.861 -19.875 1 97.12 165 GLN B N 1
ATOM 4493 C CA . GLN B 1 165 ? 8.57 2.633 -18.516 1 97.12 165 GLN B CA 1
ATOM 4494 C C . GLN B 1 165 ? 7.598 1.744 -17.75 1 97.12 165 GLN B C 1
ATOM 4496 O O . GLN B 1 165 ? 6.379 1.883 -17.875 1 97.12 165 GLN B O 1
ATOM 4501 N N . ARG B 1 166 ? 8.195 0.837 -17 1 98.38 166 ARG B N 1
ATOM 4502 C CA . ARG B 1 166 ? 7.375 -0.095 -16.234 1 98.38 166 ARG B CA 1
ATOM 4503 C C . ARG B 1 166 ? 7.797 -0.114 -14.766 1 98.38 166 ARG B C 1
ATOM 4505 O O . ARG B 1 166 ? 8.938 0.217 -14.438 1 98.38 166 ARG B O 1
ATOM 4512 N N . ARG B 1 167 ? 6.816 -0.428 -13.938 1 98.69 167 ARG B N 1
ATOM 4513 C CA . ARG B 1 167 ? 7.098 -0.531 -12.516 1 98.69 167 ARG B CA 1
ATOM 4514 C C . ARG B 1 167 ? 7.043 -1.981 -12.047 1 98.69 167 ARG B C 1
ATOM 4516 O O . ARG B 1 167 ? 6.246 -2.773 -12.555 1 98.69 167 ARG B O 1
ATOM 4523 N N . MET B 1 168 ? 7.879 -2.393 -11.172 1 98.88 168 MET B N 1
ATOM 4524 C CA . MET B 1 168 ? 7.887 -3.686 -10.492 1 98.88 168 MET B CA 1
ATOM 4525 C C . MET B 1 168 ? 8.156 -3.512 -9 1 98.88 168 MET B C 1
ATOM 4527 O O . MET B 1 168 ? 8.562 -2.436 -8.562 1 98.88 168 MET B O 1
ATOM 4531 N N . THR B 1 169 ? 7.809 -4.504 -8.219 1 98.94 169 THR B N 1
ATOM 4532 C CA . THR B 1 169 ? 8.148 -4.551 -6.797 1 98.94 169 THR B CA 1
ATOM 4533 C C . THR B 1 169 ? 9.359 -5.449 -6.559 1 98.94 169 THR B C 1
ATOM 4535 O O . THR B 1 169 ? 9.422 -6.566 -7.078 1 98.94 169 THR B O 1
ATOM 4538 N N . VAL B 1 170 ? 10.359 -4.961 -5.785 1 98.94 170 VAL B N 1
ATOM 4539 C CA . VAL B 1 170 ? 11.562 -5.738 -5.52 1 98.94 170 VAL B CA 1
ATOM 4540 C C . VAL B 1 170 ? 11.773 -5.867 -4.012 1 98.94 170 VAL B C 1
ATOM 4542 O O . VAL B 1 170 ? 11.727 -4.875 -3.285 1 98.94 170 VAL B O 1
ATOM 4545 N N . TYR B 1 171 ? 11.844 -7.098 -3.574 1 98.94 171 TYR B N 1
ATOM 4546 C CA . TYR B 1 171 ? 12.25 -7.426 -2.213 1 98.94 171 TYR B CA 1
ATOM 4547 C C . TYR B 1 171 ? 13.742 -7.734 -2.148 1 98.94 171 TYR B C 1
ATOM 4549 O O . TYR B 1 171 ? 14.242 -8.547 -2.93 1 98.94 171 TYR B O 1
ATOM 4557 N N . THR B 1 172 ? 14.5 -7.047 -1.262 1 98.88 172 THR B N 1
ATOM 4558 C CA . THR B 1 172 ? 15.875 -7.395 -0.917 1 98.88 172 THR B CA 1
ATOM 4559 C C . THR B 1 172 ? 15.961 -7.914 0.516 1 98.88 172 THR B C 1
ATOM 4561 O O . THR B 1 172 ? 15.32 -7.367 1.419 1 98.88 172 THR B O 1
ATOM 4564 N N . PRO B 1 173 ? 16.719 -8.93 0.737 1 98.69 173 PRO B N 1
ATOM 4565 C CA . PRO B 1 173 ? 16.719 -9.57 2.057 1 98.69 173 PRO B CA 1
ATOM 4566 C C . PRO B 1 173 ? 17.406 -8.719 3.119 1 98.69 173 PRO B C 1
ATOM 4568 O O . PRO B 1 173 ? 18.125 -7.773 2.787 1 98.69 173 PRO B O 1
ATOM 4571 N N . ALA B 1 174 ? 17.109 -9.078 4.395 1 97.88 174 ALA B N 1
ATOM 4572 C CA . ALA B 1 174 ? 17.828 -8.438 5.496 1 97.88 174 ALA B CA 1
ATOM 4573 C C . ALA B 1 174 ? 19.344 -8.555 5.309 1 97.88 174 ALA B C 1
ATOM 4575 O O . ALA B 1 174 ? 19.844 -9.617 4.922 1 97.88 174 ALA B O 1
ATOM 4576 N N . GLY B 1 175 ? 20.047 -7.422 5.48 1 95.69 175 GLY B N 1
ATOM 4577 C CA . GLY B 1 175 ? 21.5 -7.43 5.383 1 95.69 175 GLY B CA 1
ATOM 4578 C C . GLY B 1 175 ? 22 -7.332 3.953 1 95.69 175 GLY B C 1
ATOM 4579 O O . GLY B 1 175 ? 23.172 -7.578 3.686 1 95.69 175 GLY B O 1
ATOM 4580 N N . TYR B 1 176 ? 21.188 -7.004 3.025 1 97.62 176 TYR B N 1
ATOM 4581 C CA . TYR B 1 176 ? 21.469 -6.977 1.594 1 97.62 176 TYR B CA 1
ATOM 4582 C C . TYR B 1 176 ? 22.766 -6.227 1.3 1 97.62 176 TYR B C 1
ATOM 4584 O O . TYR B 1 176 ? 23.578 -6.668 0.484 1 97.62 176 TYR B O 1
ATOM 4592 N N . ASP B 1 177 ? 23.016 -5.105 1.953 1 93.88 177 ASP B N 1
ATOM 4593 C CA . ASP B 1 177 ? 24.141 -4.219 1.646 1 93.88 177 ASP B CA 1
ATOM 4594 C C . ASP B 1 177 ? 25.469 -4.898 1.932 1 93.88 177 ASP B C 1
ATOM 4596 O O . ASP B 1 177 ? 26.484 -4.574 1.312 1 93.88 177 ASP B O 1
ATOM 4600 N N . LYS B 1 178 ? 25.438 -5.855 2.756 1 93.94 178 LYS B N 1
ATOM 4601 C CA . LYS B 1 178 ? 26.672 -6.496 3.186 1 93.94 178 LYS B CA 1
ATOM 4602 C C . LYS B 1 178 ? 27 -7.699 2.309 1 93.94 178 LYS B C 1
ATOM 4604 O O . LYS B 1 178 ? 28.125 -8.211 2.35 1 93.94 178 LYS B O 1
ATOM 4609 N N . GLY B 1 179 ? 26.047 -8.133 1.541 1 94.44 179 GLY B N 1
ATOM 4610 C CA . GLY B 1 179 ? 26.25 -9.336 0.741 1 94.44 179 GLY B CA 1
ATOM 4611 C C . GLY B 1 179 ? 26.547 -9.031 -0.719 1 94.44 179 GLY B C 1
ATOM 4612 O O . GLY B 1 179 ? 26.875 -7.902 -1.07 1 94.44 179 GLY B O 1
ATOM 4613 N N . LYS B 1 180 ? 26.672 -10.117 -1.474 1 94.69 180 LYS B N 1
ATOM 4614 C CA . LYS B 1 180 ? 26.875 -10.062 -2.918 1 94.69 180 LYS B CA 1
ATOM 4615 C C . LYS B 1 180 ? 26.391 -11.344 -3.59 1 94.69 180 LYS B C 1
ATOM 4617 O O . LYS B 1 180 ? 26.141 -12.352 -2.918 1 94.69 180 LYS B O 1
ATOM 4622 N N . ASP B 1 181 ? 26.219 -11.25 -4.918 1 97.69 181 ASP B N 1
ATOM 4623 C CA . ASP B 1 181 ? 25.875 -12.391 -5.754 1 97.69 181 ASP B CA 1
ATOM 4624 C C . ASP B 1 181 ? 24.641 -13.117 -5.223 1 97.69 181 ASP B C 1
ATOM 4626 O O . ASP B 1 181 ? 24.656 -14.344 -5.074 1 97.69 181 ASP B O 1
ATOM 4630 N N . TYR B 1 182 ? 23.625 -12.375 -4.797 1 98.81 182 TYR B N 1
ATOM 4631 C CA . TYR B 1 182 ? 22.375 -12.977 -4.344 1 98.81 182 TYR B CA 1
ATOM 4632 C C . TYR B 1 182 ? 21.688 -13.734 -5.477 1 98.81 182 TYR B C 1
ATOM 4634 O O . TYR B 1 182 ? 21.719 -13.289 -6.625 1 98.81 182 TYR B O 1
ATOM 4642 N N . PRO B 1 183 ? 21.125 -14.852 -5.16 1 98.88 183 PRO B N 1
ATOM 4643 C CA . PRO B 1 183 ? 20.219 -15.414 -6.152 1 98.88 183 PRO B CA 1
ATOM 4644 C C . PRO B 1 183 ? 18.938 -14.578 -6.312 1 98.88 183 PRO B C 1
ATOM 4646 O O . PRO B 1 183 ? 18.625 -13.758 -5.449 1 98.88 183 PRO B O 1
ATOM 4649 N N . VAL B 1 184 ? 18.266 -14.773 -7.461 1 98.88 184 VAL B N 1
ATOM 4650 C CA . VAL B 1 184 ? 17.094 -13.977 -7.77 1 98.88 184 VAL B CA 1
ATOM 4651 C C . VAL B 1 184 ? 15.898 -14.891 -8.031 1 98.88 184 VAL B C 1
ATOM 4653 O O . VAL B 1 184 ? 16 -15.859 -8.789 1 98.88 184 VAL B O 1
ATOM 4656 N N . LEU B 1 185 ? 14.805 -14.609 -7.379 1 98.94 185 LEU B N 1
ATOM 4657 C CA . LEU B 1 185 ? 13.516 -15.219 -7.66 1 98.94 185 LEU B CA 1
ATOM 4658 C C . LEU B 1 185 ? 12.594 -14.242 -8.383 1 98.94 185 LEU B C 1
ATOM 4660 O O . LEU B 1 185 ? 12.242 -13.195 -7.836 1 98.94 185 LEU B O 1
ATOM 4664 N N . TYR B 1 186 ? 12.258 -14.555 -9.609 1 98.94 186 TYR B N 1
ATOM 4665 C CA . TYR B 1 186 ? 11.188 -13.844 -10.305 1 98.94 186 TYR B CA 1
ATOM 4666 C C . TYR B 1 186 ? 9.828 -14.445 -9.977 1 98.94 186 TYR B C 1
ATOM 4668 O O . TYR B 1 186 ? 9.547 -15.594 -10.328 1 98.94 186 TYR B O 1
ATOM 4676 N N . LEU B 1 187 ? 8.953 -13.68 -9.281 1 98.94 187 LEU B N 1
ATOM 4677 C CA . LEU B 1 187 ? 7.68 -14.125 -8.719 1 98.94 187 LEU B CA 1
ATOM 4678 C C . LEU B 1 187 ? 6.512 -13.43 -9.406 1 98.94 187 LEU B C 1
ATOM 4680 O O . LEU B 1 187 ? 6.254 -12.25 -9.156 1 98.94 187 LEU B O 1
ATOM 4684 N N . LEU B 1 188 ? 5.762 -14.211 -10.18 1 98.88 188 LEU B N 1
ATOM 4685 C CA . LEU B 1 188 ? 4.832 -13.617 -11.133 1 98.88 188 LEU B CA 1
ATOM 4686 C C . LEU B 1 188 ? 3.393 -13.781 -10.656 1 98.88 188 LEU B C 1
ATOM 4688 O O . LEU B 1 188 ? 3.023 -14.836 -10.133 1 98.88 188 LEU B O 1
ATOM 4692 N N . HIS B 1 189 ? 2.576 -12.75 -10.883 1 98.25 189 HIS B N 1
ATOM 4693 C CA . HIS B 1 189 ? 1.198 -12.719 -10.406 1 98.25 189 HIS B CA 1
ATOM 4694 C C . HIS B 1 189 ? 0.246 -13.32 -11.43 1 98.25 189 HIS B C 1
ATOM 4696 O O . HIS B 1 189 ? 0.652 -13.625 -12.555 1 98.25 189 HIS B O 1
ATOM 4702 N N . GLY B 1 190 ? -0.99 -13.523 -11.008 1 96.69 190 GLY B N 1
ATOM 4703 C CA . GLY B 1 190 ? -2.02 -14.078 -11.875 1 96.69 190 GLY B CA 1
ATOM 4704 C C . GLY B 1 190 ? -2.824 -13.016 -12.602 1 96.69 190 GLY B C 1
ATOM 4705 O O . GLY B 1 190 ? -2.604 -11.82 -12.406 1 96.69 190 GLY B O 1
ATOM 4706 N N . ALA B 1 191 ? -3.783 -13.477 -13.406 1 93.44 191 ALA B N 1
ATOM 4707 C CA . ALA B 1 191 ? -4.652 -12.57 -14.148 1 93.44 191 ALA B CA 1
ATOM 4708 C C . ALA B 1 191 ? -5.398 -11.633 -13.211 1 93.44 191 ALA B C 1
ATOM 4710 O O . ALA B 1 191 ? -5.855 -12.047 -12.141 1 93.44 191 ALA B O 1
ATOM 4711 N N . GLY B 1 192 ? -5.484 -10.438 -13.594 1 92.19 192 GLY B N 1
ATOM 4712 C CA . GLY B 1 192 ? -6.172 -9.438 -12.789 1 92.19 192 GLY B CA 1
ATOM 4713 C C . GLY B 1 192 ? -5.277 -8.797 -11.75 1 92.19 192 GLY B C 1
ATOM 4714 O O . GLY B 1 192 ? -5.625 -7.758 -11.18 1 92.19 192 GLY B O 1
ATOM 4715 N N . GLY B 1 193 ? -4.09 -9.359 -11.531 1 95.81 193 GLY B N 1
ATOM 4716 C CA . GLY B 1 193 ? -3.15 -8.812 -10.57 1 95.81 193 GLY B CA 1
ATOM 4717 C C . GLY B 1 193 ? -2.162 -7.84 -11.188 1 95.81 193 GLY B C 1
ATOM 4718 O O . GLY B 1 193 ? -2.35 -7.398 -12.328 1 95.81 193 GLY B O 1
ATOM 4719 N N . ASP B 1 194 ? -1.204 -7.48 -10.414 1 97.56 194 ASP B N 1
ATOM 4720 C CA . ASP B 1 194 ? -0.129 -6.562 -10.781 1 97.56 194 ASP B CA 1
ATOM 4721 C C . ASP B 1 194 ? 1.053 -6.688 -9.828 1 97.56 194 ASP B C 1
ATOM 4723 O O . ASP B 1 194 ? 1.14 -7.652 -9.062 1 97.56 194 ASP B O 1
ATOM 4727 N N . GLU B 1 195 ? 2.002 -5.715 -9.867 1 98.5 195 GLU B N 1
ATOM 4728 C CA . GLU B 1 195 ? 3.262 -5.824 -9.133 1 98.5 195 GLU B CA 1
ATOM 4729 C C . GLU B 1 195 ? 3.037 -5.703 -7.629 1 98.5 195 GLU B C 1
ATOM 4731 O O . GLU B 1 195 ? 3.969 -5.879 -6.84 1 98.5 195 GLU B O 1
ATOM 4736 N N . ASP B 1 196 ? 1.767 -5.547 -7.191 1 97.81 196 ASP B N 1
ATOM 4737 C CA . ASP B 1 196 ? 1.475 -5.398 -5.77 1 97.81 196 ASP B CA 1
ATOM 4738 C C . ASP B 1 196 ? 0.938 -6.699 -5.18 1 97.81 196 ASP B C 1
ATOM 4740 O O . ASP B 1 196 ? 0.891 -6.859 -3.957 1 97.81 196 ASP B O 1
ATOM 4744 N N . ALA B 1 197 ? 0.56 -7.617 -5.945 1 98 197 ALA B N 1
ATOM 4745 C CA . ALA B 1 197 ? -0.255 -8.758 -5.523 1 98 197 ALA B CA 1
ATOM 4746 C C . ALA B 1 197 ? 0.492 -9.625 -4.512 1 98 197 ALA B C 1
ATOM 4748 O O . ALA B 1 197 ? -0.062 -10 -3.479 1 98 197 ALA B O 1
ATOM 4749 N N . TRP B 1 198 ? 1.704 -9.875 -4.777 1 98.81 198 TRP B N 1
ATOM 4750 C CA . TRP B 1 198 ? 2.422 -10.844 -3.955 1 98.81 198 TRP B CA 1
ATOM 4751 C C . TRP B 1 198 ? 2.799 -10.242 -2.605 1 98.81 198 TRP B C 1
ATOM 4753 O O . TRP B 1 198 ? 2.869 -10.953 -1.601 1 98.81 198 TRP B O 1
ATOM 4763 N N . THR B 1 199 ? 3.016 -8.914 -2.521 1 98.31 199 THR B N 1
ATOM 4764 C CA . THR B 1 199 ? 3.367 -8.32 -1.234 1 98.31 199 THR B CA 1
ATOM 4765 C C . THR B 1 199 ? 2.123 -8.125 -0.372 1 98.31 199 THR B C 1
ATOM 4767 O O . THR B 1 199 ? 2.223 -8 0.851 1 98.31 199 THR B O 1
ATOM 4770 N N . THR B 1 200 ? 0.962 -8.109 -0.997 1 96.69 200 THR B N 1
ATOM 4771 C CA . THR B 1 200 ? -0.266 -7.887 -0.242 1 96.69 200 THR B CA 1
ATOM 4772 C C . THR B 1 200 ? -1.009 -9.203 -0.018 1 96.69 200 THR B C 1
ATOM 4774 O O . THR B 1 200 ? -0.85 -9.836 1.023 1 96.69 200 THR B O 1
ATOM 4777 N N . LEU B 1 201 ? -1.504 -9.773 -1.066 1 96.75 201 LEU B N 1
ATOM 4778 C CA . LEU B 1 201 ? -2.273 -11.008 -0.992 1 96.75 201 LEU B CA 1
ATOM 4779 C C . LEU B 1 201 ? -1.367 -12.195 -0.67 1 96.75 201 LEU B C 1
ATOM 4781 O O . LEU B 1 201 ? -1.756 -13.094 0.081 1 96.75 201 LEU B O 1
ATOM 4785 N N . GLY B 1 202 ? -0.205 -12.125 -1.116 1 98 202 GLY B N 1
ATOM 4786 C CA . GLY B 1 202 ? 0.693 -13.266 -1.02 1 98 202 GLY B CA 1
ATOM 4787 C C . GLY B 1 202 ? 1.566 -13.227 0.22 1 98 202 GLY B C 1
ATOM 4788 O O . GLY B 1 202 ? 2.152 -14.242 0.599 1 98 202 GLY B O 1
ATOM 4789 N N . ARG B 1 203 ? 1.705 -12.109 0.833 1 97.94 203 ARG B N 1
ATOM 4790 C CA . ARG B 1 203 ? 2.549 -11.945 2.012 1 97.94 203 ARG B CA 1
ATOM 4791 C C . ARG B 1 203 ? 3.982 -12.375 1.724 1 97.94 203 ARG B C 1
ATOM 4793 O O . ARG B 1 203 ? 4.66 -12.922 2.598 1 97.94 203 ARG B O 1
ATOM 4800 N N . ALA B 1 204 ? 4.461 -12.117 0.548 1 98.81 204 ALA B N 1
ATOM 4801 C CA . ALA B 1 204 ? 5.727 -12.688 0.094 1 98.81 204 ALA B CA 1
ATOM 4802 C C . ALA B 1 204 ? 6.883 -12.227 0.977 1 98.81 204 ALA B C 1
ATOM 4804 O O . ALA B 1 204 ? 7.699 -13.031 1.418 1 98.81 204 ALA B O 1
ATOM 4805 N N . GLN B 1 205 ? 6.969 -10.906 1.269 1 98.5 205 GLN B N 1
ATOM 4806 C CA . GLN B 1 205 ? 8.109 -10.391 2.023 1 98.5 205 GLN B CA 1
ATOM 4807 C C . GLN B 1 205 ? 8.125 -10.953 3.439 1 98.5 205 GLN B C 1
ATOM 4809 O O . GLN B 1 205 ? 9.195 -11.211 3.996 1 98.5 205 GLN B O 1
ATOM 4814 N N . HIS B 1 206 ? 6.953 -11.195 4.023 1 98 206 HIS B N 1
ATOM 4815 C CA . HIS B 1 206 ? 6.879 -11.711 5.387 1 98 206 HIS B CA 1
ATOM 4816 C C . HIS B 1 206 ? 7.234 -13.195 5.438 1 98 206 HIS B C 1
ATOM 4818 O O . HIS B 1 206 ? 7.961 -13.633 6.328 1 98 206 HIS B O 1
ATOM 4824 N N . ILE B 1 207 ? 6.684 -13.922 4.469 1 98.69 207 ILE B N 1
ATOM 4825 C CA . ILE B 1 207 ? 7.031 -15.328 4.348 1 98.69 207 ILE B CA 1
ATOM 4826 C C . ILE B 1 207 ? 8.547 -15.477 4.191 1 98.69 207 ILE B C 1
ATOM 4828 O O . ILE B 1 207 ? 9.172 -16.266 4.895 1 98.69 207 ILE B O 1
ATOM 4832 N N . LEU B 1 208 ? 9.141 -14.703 3.352 1 98.88 208 LEU B N 1
ATOM 4833 C CA . LEU B 1 208 ? 10.562 -14.82 3.053 1 98.88 208 LEU B CA 1
ATOM 4834 C C . LEU B 1 208 ? 11.406 -14.375 4.246 1 98.88 208 LEU B C 1
ATOM 4836 O O . LEU B 1 208 ? 12.406 -15.023 4.578 1 98.88 208 LEU B O 1
ATOM 4840 N N . ASP B 1 209 ? 11.023 -13.25 4.906 1 98.75 209 ASP B N 1
ATOM 4841 C CA . ASP B 1 209 ? 11.734 -12.844 6.113 1 98.75 209 ASP B CA 1
ATOM 4842 C C . ASP B 1 209 ? 11.781 -13.977 7.133 1 98.75 209 ASP B C 1
ATOM 4844 O O . ASP B 1 209 ? 12.844 -14.273 7.691 1 98.75 209 ASP B O 1
ATOM 4848 N N . ASN B 1 210 ? 10.617 -14.57 7.387 1 98.62 210 ASN B N 1
ATOM 4849 C CA . ASN B 1 210 ? 10.508 -15.609 8.406 1 98.62 210 ASN B CA 1
ATOM 4850 C C . ASN B 1 210 ? 11.297 -16.859 8.016 1 98.62 210 ASN B C 1
ATOM 4852 O O . ASN B 1 210 ? 11.984 -17.438 8.852 1 98.62 210 ASN B O 1
ATOM 4856 N N . LEU B 1 211 ? 11.219 -17.25 6.75 1 98.62 211 LEU B N 1
ATOM 4857 C CA . LEU B 1 211 ? 11.945 -18.422 6.285 1 98.62 211 LEU B CA 1
ATOM 4858 C C . LEU B 1 211 ? 13.453 -18.172 6.301 1 98.62 211 LEU B C 1
ATOM 4860 O O . LEU B 1 211 ? 14.227 -19.031 6.715 1 98.62 211 LEU B O 1
ATOM 4864 N N . ILE B 1 212 ? 13.914 -17.031 5.863 1 98.56 212 ILE B N 1
ATOM 4865 C CA . ILE B 1 212 ? 15.336 -16.703 5.82 1 98.56 212 ILE B CA 1
ATOM 4866 C C . ILE B 1 212 ? 15.891 -16.625 7.242 1 98.56 212 ILE B C 1
ATOM 4868 O O . ILE B 1 212 ? 16.984 -17.125 7.512 1 98.56 212 ILE B O 1
ATOM 4872 N N . ALA B 1 213 ? 15.086 -16.031 8.125 1 97.81 213 ALA B N 1
ATOM 4873 C CA . ALA B 1 213 ? 15.523 -15.875 9.508 1 97.81 213 ALA B CA 1
ATOM 4874 C C . ALA B 1 213 ? 15.719 -17.219 10.188 1 97.81 213 ALA B C 1
ATOM 4876 O O . ALA B 1 213 ? 16.547 -17.359 11.094 1 97.81 213 ALA B O 1
ATOM 4877 N N . THR B 1 214 ? 15.008 -18.25 9.781 1 96.88 214 THR B N 1
ATOM 4878 C CA . THR B 1 214 ? 15.109 -19.562 10.391 1 96.88 214 THR B CA 1
ATOM 4879 C C . THR B 1 214 ? 16.016 -20.469 9.57 1 96.88 214 THR B C 1
ATOM 4881 O O . THR B 1 214 ? 16.125 -21.672 9.852 1 96.88 214 THR B O 1
ATOM 4884 N N . GLY B 1 215 ? 16.594 -20 8.516 1 97.5 215 GLY B N 1
ATOM 4885 C CA . GLY B 1 215 ? 17.531 -20.766 7.711 1 97.5 215 GLY B CA 1
ATOM 4886 C C . GLY B 1 215 ? 16.859 -21.703 6.727 1 97.5 215 GLY B C 1
ATOM 4887 O O . GLY B 1 215 ? 17.531 -22.531 6.098 1 97.5 215 GLY B O 1
ATOM 4888 N N . LYS B 1 216 ? 15.609 -21.562 6.535 1 97.94 216 LYS B N 1
ATOM 4889 C CA . LYS B 1 216 ? 14.859 -22.484 5.684 1 97.94 216 LYS B CA 1
ATOM 4890 C C . LYS B 1 216 ? 14.883 -22.031 4.23 1 97.94 216 LYS B C 1
ATOM 4892 O O . LYS B 1 216 ? 14.625 -22.812 3.32 1 97.94 216 LYS B O 1
ATOM 4897 N N . ALA B 1 217 ? 15.172 -20.766 3.986 1 98.62 217 ALA B N 1
ATOM 4898 C CA . ALA B 1 217 ? 15.367 -20.219 2.643 1 98.62 217 ALA B CA 1
ATOM 4899 C C . ALA B 1 217 ? 16.656 -19.422 2.553 1 98.62 217 ALA B C 1
ATOM 4901 O O . ALA B 1 217 ? 17.094 -18.812 3.539 1 98.62 217 ALA B O 1
ATOM 4902 N N . LYS B 1 218 ? 17.281 -19.422 1.417 1 98.38 218 LYS B N 1
ATOM 4903 C CA . LYS B 1 218 ? 18.453 -18.578 1.176 1 98.38 218 LYS B CA 1
ATOM 4904 C C . LYS B 1 218 ? 18.062 -17.109 1.055 1 98.38 218 LYS B C 1
ATOM 4906 O O . LYS B 1 218 ? 17.031 -16.781 0.468 1 98.38 218 LYS B O 1
ATOM 4911 N N . PRO B 1 219 ? 18.906 -16.234 1.678 1 98.62 219 PRO B N 1
ATOM 4912 C CA . PRO B 1 219 ? 18.688 -14.836 1.316 1 98.62 219 PRO B CA 1
ATOM 4913 C C . PRO B 1 219 ? 18.688 -14.609 -0.193 1 98.62 219 PRO B C 1
ATOM 4915 O O . PRO B 1 219 ? 19.594 -15.086 -0.891 1 98.62 219 PRO B O 1
ATOM 4918 N N . MET B 1 220 ? 17.688 -13.953 -0.688 1 98.88 220 MET B N 1
ATOM 4919 C CA . MET B 1 220 ? 17.547 -13.781 -2.131 1 98.88 220 MET B CA 1
ATOM 4920 C C . MET B 1 220 ? 16.875 -12.453 -2.455 1 98.88 220 MET B C 1
ATOM 4922 O O . MET B 1 220 ? 16.203 -11.859 -1.601 1 98.88 220 MET B O 1
ATOM 4926 N N . VAL B 1 221 ? 17.094 -11.953 -3.658 1 98.94 221 VAL B N 1
ATOM 4927 C CA . VAL B 1 221 ? 16.312 -10.859 -4.234 1 98.94 221 VAL B CA 1
ATOM 4928 C C . VAL B 1 221 ? 15.062 -11.414 -4.902 1 98.94 221 VAL B C 1
ATOM 4930 O O . VAL B 1 221 ? 15.125 -12.438 -5.598 1 98.94 221 VAL B O 1
ATOM 4933 N N . VAL B 1 222 ? 13.891 -10.859 -4.609 1 99 222 VAL B N 1
ATOM 4934 C CA . VAL B 1 222 ? 12.641 -11.289 -5.227 1 99 222 VAL B CA 1
ATOM 4935 C C . VAL B 1 222 ? 12.062 -10.164 -6.074 1 99 222 VAL B C 1
ATOM 4937 O O . VAL B 1 222 ? 11.844 -9.055 -5.582 1 99 222 VAL B O 1
ATOM 4940 N N . VAL B 1 223 ? 11.867 -10.453 -7.336 1 98.94 223 VAL B N 1
ATOM 4941 C CA . VAL B 1 223 ? 11.352 -9.484 -8.305 1 98.94 223 VAL B CA 1
ATOM 4942 C C . VAL B 1 223 ? 9.922 -9.836 -8.68 1 98.94 223 VAL B C 1
ATOM 4944 O O . VAL B 1 223 ? 9.656 -10.922 -9.195 1 98.94 223 VAL B O 1
ATOM 4947 N N . MET B 1 224 ? 8.984 -8.938 -8.398 1 98.94 224 MET B N 1
ATOM 4948 C CA . MET B 1 224 ? 7.555 -9.094 -8.68 1 98.94 224 MET B CA 1
ATOM 4949 C C . MET B 1 224 ? 7.102 -8.109 -9.742 1 98.94 224 MET B C 1
ATOM 4951 O O . MET B 1 224 ? 6.84 -6.941 -9.445 1 98.94 224 MET B O 1
ATOM 4955 N N . THR B 1 225 ? 6.945 -8.578 -10.922 1 98.62 225 THR B N 1
ATOM 4956 C CA . THR B 1 225 ? 6.699 -7.727 -12.078 1 98.62 225 THR B CA 1
ATOM 4957 C C . THR B 1 225 ? 5.207 -7.453 -12.242 1 98.62 225 THR B C 1
ATOM 4959 O O . THR B 1 225 ? 4.379 -8.086 -11.578 1 98.62 225 THR B O 1
ATOM 4962 N N . ASN B 1 226 ? 4.926 -6.465 -13.039 1 98.31 226 ASN B N 1
ATOM 4963 C CA . ASN B 1 226 ? 3.592 -6.344 -13.617 1 98.31 226 ASN B CA 1
ATOM 4964 C C . ASN B 1 226 ? 3.438 -7.211 -14.867 1 98.31 226 ASN B C 1
ATOM 4966 O O . ASN B 1 226 ? 4.039 -6.922 -15.898 1 98.31 226 ASN B O 1
ATOM 4970 N N . GLY B 1 227 ? 2.68 -8.219 -14.75 1 97.5 227 GLY B N 1
ATOM 4971 C CA . GLY B 1 227 ? 2.572 -9.227 -15.797 1 97.5 227 GLY B CA 1
ATOM 4972 C C . GLY B 1 227 ? 1.677 -8.797 -16.938 1 97.5 227 GLY B C 1
ATOM 4973 O O . GLY B 1 227 ? 1.467 -9.555 -17.891 1 97.5 227 GLY B O 1
ATOM 4974 N N . ASN B 1 228 ? 1.086 -7.605 -16.875 1 96.94 228 ASN B N 1
ATOM 4975 C CA . ASN B 1 228 ? 0.287 -7.031 -17.953 1 96.94 228 ASN B CA 1
ATOM 4976 C C . ASN B 1 228 ? 1.137 -6.168 -18.891 1 96.94 228 ASN B C 1
ATOM 4978 O O . ASN B 1 228 ? 1.378 -4.996 -18.609 1 96.94 228 ASN B O 1
ATOM 4982 N N . PRO B 1 229 ? 1.525 -6.688 -20 1 96.75 229 PRO B N 1
ATOM 4983 C CA . PRO B 1 229 ? 2.539 -6.02 -20.828 1 96.75 229 PRO B CA 1
ATOM 4984 C C . PRO B 1 229 ? 2.02 -4.742 -21.469 1 96.75 229 PRO B C 1
ATOM 4986 O O . PRO B 1 229 ? 2.773 -4.035 -22.156 1 96.75 229 PRO B O 1
ATOM 4989 N N . ASN B 1 230 ? 0.743 -4.406 -21.344 1 96.62 230 ASN B N 1
ATOM 4990 C CA . ASN B 1 230 ? 0.21 -3.141 -21.844 1 96.62 230 ASN B CA 1
ATOM 4991 C C . ASN B 1 230 ? 0.005 -2.141 -20.703 1 96.62 230 ASN B C 1
ATOM 4993 O O . ASN B 1 230 ? -0.68 -1.131 -20.875 1 96.62 230 ASN B O 1
ATOM 4997 N N . CYS B 1 231 ? 0.521 -2.475 -19.562 1 97.25 231 CYS B N 1
ATOM 4998 C CA . CYS B 1 231 ? 0.436 -1.583 -18.406 1 97.25 231 CYS B CA 1
ATOM 4999 C C . CYS B 1 231 ? 1.822 -1.139 -17.953 1 97.25 231 CYS B C 1
ATOM 5001 O O . CYS B 1 231 ? 2.764 -1.934 -17.953 1 97.25 231 CYS B O 1
ATOM 5003 N N . GLN B 1 232 ? 1.906 0.153 -17.531 1 97.75 232 GLN B N 1
ATOM 5004 C CA . GLN B 1 232 ? 3.146 0.654 -16.953 1 97.75 232 GLN B CA 1
ATOM 5005 C C . GLN B 1 232 ? 3.275 0.241 -15.484 1 97.75 232 GLN B C 1
ATOM 5007 O O . GLN B 1 232 ? 4.379 -0.019 -15.008 1 97.75 232 GLN B O 1
ATOM 5012 N N . ALA B 1 233 ? 2.158 0.228 -14.797 1 97.94 233 ALA B N 1
ATOM 5013 C CA . ALA B 1 233 ? 2.113 -0.048 -13.367 1 97.94 233 ALA B CA 1
ATOM 5014 C C . ALA B 1 233 ? 0.696 -0.398 -12.922 1 97.94 233 ALA B C 1
ATOM 5016 O O . ALA B 1 233 ? -0.212 -0.51 -13.75 1 97.94 233 ALA B O 1
ATOM 5017 N N . ALA B 1 234 ? 0.535 -0.691 -11.656 1 97.5 234 ALA B N 1
ATOM 5018 C CA . ALA B 1 234 ? -0.771 -0.99 -11.078 1 97.5 234 ALA B CA 1
ATOM 5019 C C . ALA B 1 234 ? -1.754 0.152 -11.32 1 97.5 234 ALA B C 1
ATOM 5021 O O . ALA B 1 234 ? -1.347 1.297 -11.523 1 97.5 234 ALA B O 1
ATOM 5022 N N . PRO B 1 235 ? -3.074 -0.134 -11.297 1 95.75 235 PRO B N 1
ATOM 5023 C CA . PRO B 1 235 ? -4.07 0.924 -11.469 1 95.75 235 PRO B CA 1
ATOM 5024 C C . PRO B 1 235 ? -3.854 2.104 -10.523 1 95.75 235 PRO B C 1
ATOM 5026 O O . PRO B 1 235 ? -3.605 1.905 -9.336 1 95.75 235 PRO B O 1
ATOM 5029 N N . GLY B 1 236 ? -3.898 3.25 -11.062 1 95.44 236 GLY B N 1
ATOM 5030 C CA . GLY B 1 236 ? -3.74 4.449 -10.25 1 95.44 236 GLY B CA 1
ATOM 5031 C C . GLY B 1 236 ? -2.291 4.859 -10.07 1 95.44 236 GLY B C 1
ATOM 5032 O O . GLY B 1 236 ? -2.008 5.918 -9.508 1 95.44 236 GLY B O 1
ATOM 5033 N N . GLU B 1 237 ? -1.352 4.082 -10.609 1 97.38 237 GLU B N 1
ATOM 5034 C CA . GLU B 1 237 ? 0.065 4.328 -10.359 1 97.38 237 GLU B CA 1
ATOM 5035 C C . GLU B 1 237 ? 0.822 4.582 -11.656 1 97.38 237 GLU B C 1
ATOM 5037 O O . GLU B 1 237 ? 2.045 4.441 -11.711 1 97.38 237 GLU B O 1
ATOM 5042 N N . TRP B 1 238 ? 0.077 4.871 -12.688 1 96.88 238 TRP B N 1
ATOM 5043 C CA . TRP B 1 238 ? 0.69 5.258 -13.953 1 96.88 238 TRP B CA 1
ATOM 5044 C C . TRP B 1 238 ? -0.219 6.207 -14.727 1 96.88 238 TRP B C 1
ATOM 5046 O O . TRP B 1 238 ? -1.28 6.598 -14.242 1 96.88 238 TRP B O 1
ATOM 5056 N N . SER B 1 239 ? 0.202 6.617 -15.891 1 94.81 239 SER B N 1
ATOM 5057 C CA . SER B 1 239 ? -0.373 7.758 -16.594 1 94.81 239 SER B CA 1
ATOM 5058 C C . SER B 1 239 ? -1.787 7.457 -17.078 1 94.81 239 SER B C 1
ATOM 5060 O O . SER B 1 239 ? -2.527 8.367 -17.453 1 94.81 239 SER B O 1
ATOM 5062 N N . ALA B 1 240 ? -2.232 6.152 -17.062 1 94.44 240 ALA B N 1
ATOM 5063 C CA . ALA B 1 240 ? -3.6 5.809 -17.438 1 94.44 240 ALA B CA 1
ATOM 5064 C C . ALA B 1 240 ? -4.594 6.242 -16.359 1 94.44 240 ALA B C 1
ATOM 5066 O O . ALA B 1 240 ? -5.801 6.285 -16.609 1 94.44 240 ALA B O 1
ATOM 5067 N N . GLY B 1 241 ? -4.047 6.559 -15.219 1 93.81 241 GLY B N 1
ATOM 5068 C CA . GLY B 1 241 ? -4.883 7.137 -14.172 1 93.81 241 GLY B CA 1
ATOM 5069 C C . GLY B 1 241 ? -5.758 6.117 -13.477 1 93.81 241 GLY B C 1
ATOM 5070 O O . GLY B 1 241 ? -5.344 4.977 -13.266 1 93.81 241 GLY B O 1
ATOM 5071 N N . GLN B 1 242 ? -6.914 6.559 -12.992 1 93.44 242 GLN B N 1
ATOM 5072 C CA . GLN B 1 242 ? -7.773 5.762 -12.125 1 93.44 242 GLN B CA 1
ATOM 5073 C C . GLN B 1 242 ? -8.867 5.062 -12.922 1 93.44 242 GLN B C 1
ATOM 5075 O O . GLN B 1 242 ? -10.055 5.312 -12.711 1 93.44 242 GLN B O 1
ATOM 5080 N N . TYR B 1 243 ? -8.469 4.168 -13.781 1 91.75 243 TYR B N 1
ATOM 5081 C CA . TYR B 1 243 ? -9.406 3.357 -14.547 1 91.75 243 TYR B CA 1
ATOM 5082 C C . TYR B 1 243 ? -9.945 2.209 -13.703 1 91.75 243 TYR B C 1
ATOM 5084 O O . TYR B 1 243 ? -9.414 1.919 -12.625 1 91.75 243 TYR B O 1
ATOM 5092 N N . ILE B 1 244 ? -11.008 1.573 -14.141 1 88.06 244 ILE B N 1
ATOM 5093 C CA . ILE B 1 244 ? -11.578 0.413 -13.469 1 88.06 244 ILE B CA 1
ATOM 5094 C C . ILE B 1 244 ? -10.805 -0.845 -13.867 1 88.06 244 ILE B C 1
ATOM 5096 O O . ILE B 1 244 ? -10.812 -1.242 -15.031 1 88.06 244 ILE B O 1
ATOM 5100 N N . PRO B 1 245 ? -10.141 -1.448 -12.883 1 88.81 245 PRO B N 1
ATOM 5101 C CA . PRO B 1 245 ? -9.445 -2.695 -13.219 1 88.81 245 PRO B CA 1
ATOM 5102 C C . PRO B 1 245 ? -10.398 -3.836 -13.547 1 88.81 245 PRO B C 1
ATOM 5104 O O . PRO B 1 245 ? -11.586 -3.773 -13.195 1 88.81 245 PRO B O 1
ATOM 5107 N N . SER B 1 246 ? -9.836 -4.883 -14.211 1 86 246 SER B N 1
ATOM 5108 C CA . SER B 1 246 ? -10.617 -6.051 -14.609 1 86 246 SER B CA 1
ATOM 5109 C C . SER B 1 246 ? -9.766 -7.316 -14.586 1 86 246 SER B C 1
ATOM 5111 O O . SER B 1 246 ? -8.539 -7.25 -14.734 1 86 246 SER B O 1
ATOM 5113 N N . PHE B 1 247 ? -10.406 -8.398 -14.43 1 83.69 247 PHE B N 1
ATOM 5114 C CA . PHE B 1 247 ? -9.758 -9.703 -14.523 1 83.69 247 PHE B CA 1
ATOM 5115 C C . PHE B 1 247 ? -9.055 -9.859 -15.867 1 83.69 247 PHE B C 1
ATOM 5117 O O . PHE B 1 247 ? -8 -10.492 -15.953 1 83.69 247 PHE B O 1
ATOM 5124 N N . TYR B 1 248 ? -9.586 -9.227 -16.859 1 80.06 248 TYR B N 1
ATOM 5125 C CA . TYR B 1 248 ? -9.07 -9.375 -18.219 1 80.06 248 TYR B CA 1
ATOM 5126 C C . TYR B 1 248 ? -7.988 -8.344 -18.516 1 80.06 248 TYR B C 1
ATOM 5128 O O . TYR B 1 248 ? -7.496 -8.258 -19.641 1 80.06 248 TYR B O 1
ATOM 5136 N N . GLY B 1 249 ? -7.645 -7.551 -17.484 1 84.31 249 GLY B N 1
ATOM 5137 C CA . GLY B 1 249 ? -6.574 -6.578 -17.641 1 84.31 249 GLY B CA 1
ATOM 5138 C C . GLY B 1 249 ? -7.051 -5.242 -18.172 1 84.31 249 GLY B C 1
ATOM 5139 O O . GLY B 1 249 ? -8.258 -5.004 -18.266 1 84.31 249 GLY B O 1
ATOM 5140 N N . TYR B 1 250 ? -6.062 -4.41 -18.438 1 85.62 250 TYR B N 1
ATOM 5141 C CA . TYR B 1 250 ? -6.316 -3.08 -18.969 1 85.62 250 TYR B CA 1
ATOM 5142 C C . TYR B 1 250 ? -6.746 -3.154 -20.438 1 85.62 250 TYR B C 1
ATOM 5144 O O . TYR B 1 250 ? -6.098 -3.82 -21.25 1 85.62 250 TYR B O 1
ATOM 5152 N N . GLN B 1 251 ? -7.812 -2.502 -20.781 1 83.88 251 GLN B N 1
ATOM 5153 C CA . GLN B 1 251 ? -8.391 -2.637 -22.109 1 83.88 251 GLN B CA 1
ATOM 5154 C C . GLN B 1 251 ? -8.055 -1.429 -22.969 1 83.88 251 GLN B C 1
ATOM 5156 O O . GLN B 1 251 ? -8.445 -1.368 -24.141 1 83.88 251 GLN B O 1
ATOM 5161 N N . GLY B 1 252 ? -7.348 -0.539 -22.484 1 84.62 252 GLY B N 1
ATOM 5162 C CA . GLY B 1 252 ? -7.199 0.731 -23.172 1 84.62 252 GLY B CA 1
ATOM 5163 C C . GLY B 1 252 ? -6.137 0.7 -24.25 1 84.62 252 GLY B C 1
ATOM 5164 O O . GLY B 1 252 ? -6.023 1.637 -25.047 1 84.62 252 GLY B O 1
ATOM 5165 N N . ALA B 1 253 ? -5.281 -0.37 -24.297 1 87.5 253 ALA B N 1
ATOM 5166 C CA . ALA B 1 253 ? -4.227 -0.441 -25.312 1 87.5 253 ALA B CA 1
ATOM 5167 C C . ALA B 1 253 ? -3.775 -1.883 -25.531 1 87.5 253 ALA B C 1
ATOM 5169 O O . ALA B 1 253 ? -3.859 -2.713 -24.625 1 87.5 253 ALA B O 1
ATOM 5170 N N . LYS B 1 254 ? -3.299 -2.145 -26.719 1 91.5 254 LYS B N 1
ATOM 5171 C CA . LYS B 1 254 ? -2.684 -3.436 -27.016 1 91.5 254 LYS B CA 1
ATOM 5172 C C . LYS B 1 254 ? -1.195 -3.424 -26.672 1 91.5 254 LYS B C 1
ATOM 5174 O O . LYS B 1 254 ? -0.518 -2.412 -26.859 1 91.5 254 LYS B O 1
ATOM 5179 N N . PRO B 1 255 ? -0.748 -4.551 -26.203 1 93.62 255 PRO B N 1
ATOM 5180 C CA . PRO B 1 255 ? 0.683 -4.59 -25.891 1 93.62 255 PRO B CA 1
ATOM 5181 C C . PRO B 1 255 ? 1.56 -4.633 -27.141 1 93.62 255 PRO B C 1
ATOM 5183 O O . PRO B 1 255 ? 1.171 -5.223 -28.156 1 93.62 255 PRO B O 1
ATOM 5186 N N . ALA B 1 256 ? 2.752 -4.066 -27.062 1 95.62 256 ALA B N 1
ATOM 5187 C CA . ALA B 1 256 ? 3.725 -4.082 -28.141 1 95.62 256 ALA B CA 1
ATOM 5188 C C . ALA B 1 256 ? 4.359 -5.461 -28.297 1 95.62 256 ALA B C 1
ATOM 5190 O O . ALA B 1 256 ? 4.871 -5.801 -29.359 1 95.62 256 ALA B O 1
ATOM 5191 N N . ALA B 1 257 ? 4.379 -6.234 -27.25 1 96.81 257 ALA B N 1
ATOM 5192 C CA . ALA B 1 257 ? 4.926 -7.582 -27.172 1 96.81 257 ALA B CA 1
ATOM 5193 C C . ALA B 1 257 ? 4.32 -8.352 -26 1 96.81 257 ALA B C 1
ATOM 5195 O O . ALA B 1 257 ? 3.582 -7.781 -25.188 1 96.81 257 ALA B O 1
ATOM 5196 N N . THR B 1 258 ? 4.609 -9.633 -25.984 1 95 258 THR B N 1
ATOM 5197 C CA . THR B 1 258 ? 4.117 -10.453 -24.891 1 95 258 THR B CA 1
ATOM 5198 C C . THR B 1 258 ? 5.035 -10.328 -23.672 1 95 258 THR B C 1
ATOM 5200 O O . THR B 1 258 ? 6.137 -9.781 -23.766 1 95 258 THR B O 1
ATOM 5203 N N . MET B 1 259 ? 4.551 -10.781 -22.547 1 95.62 259 MET B N 1
ATOM 5204 C CA . MET B 1 259 ? 5.336 -10.742 -21.312 1 95.62 259 MET B CA 1
ATOM 5205 C C . MET B 1 259 ? 6.609 -11.57 -21.453 1 95.62 259 MET B C 1
ATOM 5207 O O . MET B 1 259 ? 7.688 -11.141 -21.047 1 95.62 259 MET B O 1
ATOM 5211 N N . ASP B 1 260 ? 6.508 -12.758 -22.078 1 95.94 260 ASP B N 1
ATOM 5212 C CA . ASP B 1 260 ? 7.68 -13.609 -22.219 1 95.94 260 ASP B CA 1
ATOM 5213 C C . ASP B 1 260 ? 8.703 -12.992 -23.172 1 95.94 260 ASP B C 1
ATOM 5215 O O . ASP B 1 260 ? 9.906 -13.086 -22.938 1 95.94 260 ASP B O 1
ATOM 5219 N N . GLU B 1 261 ? 8.258 -12.281 -24.203 1 96.62 261 GLU B N 1
ATOM 5220 C CA . GLU B 1 261 ? 9.156 -11.625 -25.141 1 96.62 261 GLU B CA 1
ATOM 5221 C C . GLU B 1 261 ? 9.914 -10.477 -24.469 1 96.62 261 GLU B C 1
ATOM 5223 O O . GLU B 1 261 ? 11.055 -10.18 -24.828 1 96.62 261 GLU B O 1
ATOM 5228 N N . SER B 1 262 ? 9.25 -9.852 -23.516 1 98.12 262 SER B N 1
ATOM 5229 C CA . SER B 1 262 ? 9.812 -8.641 -22.922 1 98.12 262 SER B CA 1
ATOM 5230 C C . SER B 1 262 ? 10.562 -8.945 -21.641 1 98.12 262 SER B C 1
ATOM 5232 O O . SER B 1 262 ? 11.203 -8.062 -21.062 1 98.12 262 SER B O 1
ATOM 5234 N N . PHE B 1 263 ? 10.625 -10.195 -21.234 1 98.56 263 PHE B N 1
ATOM 5235 C CA . PHE B 1 263 ? 11.125 -10.562 -19.922 1 98.56 263 PHE B CA 1
ATOM 5236 C C . PHE B 1 263 ? 12.617 -10.281 -19.812 1 98.56 263 PHE B C 1
ATOM 5238 O O . PHE B 1 263 ? 13.117 -9.953 -18.734 1 98.56 263 PHE B O 1
ATOM 5245 N N . PRO B 1 264 ? 13.461 -10.359 -20.891 1 98.62 264 PRO B N 1
ATOM 5246 C CA . PRO B 1 264 ? 14.883 -10.008 -20.812 1 98.62 264 PRO B CA 1
ATOM 5247 C C . PRO B 1 264 ? 15.102 -8.57 -20.344 1 98.62 264 PRO B C 1
ATOM 5249 O O . PRO B 1 264 ? 16.109 -8.273 -19.688 1 98.62 264 PRO B O 1
ATOM 5252 N N . ASP B 1 265 ? 14.117 -7.668 -20.641 1 98.75 265 ASP B N 1
ATOM 5253 C CA . ASP B 1 265 ? 14.227 -6.297 -20.156 1 98.75 265 ASP B CA 1
ATOM 5254 C C . ASP B 1 265 ? 14.281 -6.258 -18.625 1 98.75 265 ASP B C 1
ATOM 5256 O O . ASP B 1 265 ? 15.031 -5.469 -18.047 1 98.75 265 ASP B O 1
ATOM 5260 N N . VAL B 1 266 ? 13.477 -7.102 -17.953 1 98.81 266 VAL B N 1
ATOM 5261 C CA . VAL B 1 266 ? 13.438 -7.195 -16.484 1 98.81 266 VAL B CA 1
ATOM 5262 C C . VAL B 1 266 ? 14.773 -7.734 -15.977 1 98.81 266 VAL B C 1
ATOM 5264 O O . VAL B 1 266 ? 15.375 -7.148 -15.078 1 98.81 266 VAL B O 1
ATOM 5267 N N . MET B 1 267 ? 15.258 -8.828 -16.562 1 98.81 267 MET B N 1
ATOM 5268 C CA . MET B 1 267 ? 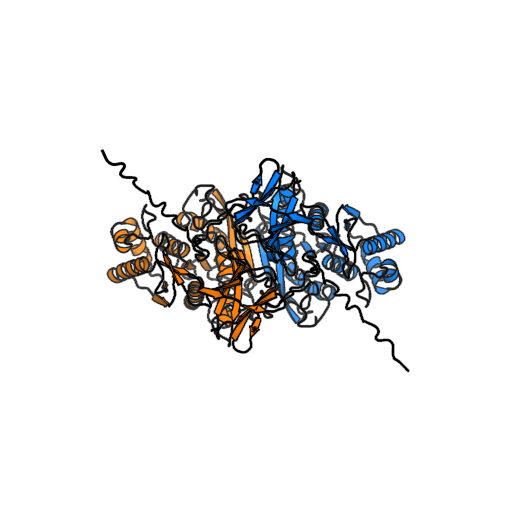16.484 -9.477 -16.094 1 98.81 267 MET B CA 1
ATOM 5269 C C . MET B 1 267 ? 17.672 -8.547 -16.25 1 98.81 267 MET B C 1
ATOM 5271 O O . MET B 1 267 ? 18.516 -8.453 -15.359 1 98.81 267 MET B O 1
ATOM 5275 N N . ASN B 1 268 ? 17.75 -7.852 -17.422 1 98.62 268 ASN B N 1
ATOM 5276 C CA . ASN B 1 268 ? 18.844 -6.922 -17.672 1 98.62 268 ASN B CA 1
ATOM 5277 C C . ASN B 1 268 ? 18.875 -5.805 -16.641 1 98.62 268 ASN B C 1
ATOM 5279 O O . ASN B 1 268 ? 19.953 -5.449 -16.141 1 98.62 268 ASN B O 1
ATOM 5283 N N . TYR B 1 269 ? 17.75 -5.281 -16.344 1 98.44 269 TYR B N 1
ATOM 5284 C CA . TYR B 1 269 ? 17.703 -4.23 -15.328 1 98.44 269 TYR B CA 1
ATOM 5285 C C . TYR B 1 269 ? 18.156 -4.754 -13.977 1 98.44 269 TYR B C 1
ATOM 5287 O O . TYR B 1 269 ? 18.969 -4.121 -13.305 1 98.44 269 TYR B O 1
ATOM 5295 N N . VAL B 1 270 ? 17.594 -5.859 -13.531 1 98.69 270 VAL B N 1
ATOM 5296 C CA . VAL B 1 270 ? 17.891 -6.426 -12.219 1 98.69 270 VAL B CA 1
ATOM 5297 C C . VAL B 1 270 ? 19.391 -6.695 -12.109 1 98.69 270 VAL B C 1
ATOM 5299 O O . VAL B 1 270 ? 20.016 -6.34 -11.102 1 98.69 270 VAL B O 1
ATOM 5302 N N . GLU B 1 271 ? 20 -7.246 -13.125 1 98.12 271 GLU B N 1
ATOM 5303 C CA . GLU B 1 271 ? 21.391 -7.645 -13.078 1 98.12 271 GLU B CA 1
ATOM 5304 C C . GLU B 1 271 ? 22.312 -6.43 -13.117 1 98.12 271 GLU B C 1
ATOM 5306 O O . GLU B 1 271 ? 23.453 -6.496 -12.664 1 98.12 271 GLU B O 1
ATOM 5311 N N . SER B 1 272 ? 21.812 -5.324 -13.602 1 97.19 272 SER B N 1
ATOM 5312 C CA . SER B 1 272 ? 22.625 -4.121 -13.672 1 97.19 272 SER B CA 1
ATOM 5313 C C . SER B 1 272 ? 22.438 -3.248 -12.438 1 97.19 272 SER B C 1
ATOM 5315 O O . SER B 1 272 ? 23.266 -2.375 -12.156 1 97.19 272 SER B O 1
ATOM 5317 N N . HIS B 1 273 ? 21.406 -3.502 -11.641 1 96.94 273 HIS B N 1
ATOM 5318 C CA . HIS B 1 273 ? 21.094 -2.551 -10.586 1 96.94 273 HIS B CA 1
ATOM 5319 C C . HIS B 1 273 ? 21.156 -3.211 -9.211 1 96.94 273 HIS B C 1
ATOM 5321 O O . HIS B 1 273 ? 21.188 -2.523 -8.188 1 96.94 273 HIS B O 1
ATOM 5327 N N . TYR B 1 274 ? 21.141 -4.52 -9.18 1 98.12 274 TYR B N 1
ATOM 5328 C CA . TYR B 1 274 ? 21.156 -5.234 -7.91 1 98.12 274 TYR B CA 1
ATOM 5329 C C . TYR B 1 274 ? 22.359 -6.172 -7.824 1 98.12 274 TYR B C 1
ATOM 5331 O O . TYR B 1 274 ? 22.906 -6.57 -8.852 1 98.12 274 TYR B O 1
ATOM 5339 N N . LYS B 1 275 ? 22.766 -6.547 -6.59 1 98.12 275 LYS B N 1
ATOM 5340 C CA . LYS B 1 275 ? 23.891 -7.445 -6.309 1 98.12 275 LYS B CA 1
ATOM 5341 C C . LYS B 1 275 ? 23.469 -8.906 -6.465 1 98.12 275 LYS B C 1
ATOM 5343 O O . LYS B 1 275 ? 23.438 -9.656 -5.488 1 98.12 275 LYS B O 1
ATOM 5348 N N . VAL B 1 276 ? 23.297 -9.281 -7.75 1 98.69 276 VAL B N 1
ATOM 5349 C CA . VAL B 1 276 ? 22.797 -10.625 -7.98 1 98.69 276 VAL B CA 1
ATOM 5350 C C . VAL B 1 276 ? 23.781 -11.406 -8.844 1 98.69 276 VAL B C 1
ATOM 5352 O O . VAL B 1 276 ? 24.516 -10.82 -9.641 1 98.69 276 VAL B O 1
ATOM 5355 N N . ALA B 1 277 ? 23.812 -12.711 -8.648 1 98.38 277 ALA B N 1
ATOM 5356 C CA . ALA B 1 277 ? 24.531 -13.609 -9.555 1 98.38 277 ALA B CA 1
ATOM 5357 C C . ALA B 1 277 ? 23.828 -13.703 -10.906 1 98.38 277 ALA B C 1
ATOM 5359 O O . ALA B 1 277 ? 22.609 -13.508 -10.992 1 98.38 277 ALA B O 1
ATOM 5360 N N . LYS B 1 278 ? 24.609 -14.07 -11.938 1 97.31 278 LYS B N 1
ATOM 5361 C CA . LYS B 1 278 ? 24.047 -13.945 -13.281 1 97.31 278 LYS B CA 1
ATOM 5362 C C . LYS B 1 278 ? 23.922 -15.305 -13.961 1 97.31 278 LYS B C 1
ATOM 5364 O O . LYS B 1 278 ? 23.406 -15.406 -15.07 1 97.31 278 LYS B O 1
ATOM 5369 N N . ASP B 1 279 ? 24.312 -16.344 -13.297 1 98.06 279 ASP B N 1
ATOM 5370 C CA . ASP B 1 279 ? 24.219 -17.672 -13.891 1 98.06 279 ASP B CA 1
ATOM 5371 C C . ASP B 1 279 ? 22.875 -18.328 -13.555 1 98.06 279 ASP B C 1
ATOM 5373 O O . ASP B 1 279 ? 22.188 -17.906 -12.617 1 98.06 279 ASP B O 1
ATOM 5377 N N . LYS B 1 280 ? 22.5 -19.328 -14.297 1 98.12 280 LYS B N 1
ATOM 5378 C CA . LYS B 1 280 ? 21.156 -19.906 -14.195 1 98.12 280 LYS B CA 1
ATOM 5379 C C . LYS B 1 280 ? 20.969 -20.625 -12.859 1 98.12 280 LYS B C 1
ATOM 5381 O O . LYS B 1 280 ? 19.844 -20.781 -12.383 1 98.12 280 LYS B O 1
ATOM 5386 N N . ALA B 1 281 ? 22.047 -21.047 -12.195 1 98.5 281 ALA B N 1
ATOM 5387 C CA . ALA B 1 281 ? 21.969 -21.734 -10.914 1 98.5 281 ALA B CA 1
ATOM 5388 C C . ALA B 1 281 ? 21.453 -20.797 -9.82 1 98.5 281 ALA B C 1
ATOM 5390 O O . ALA B 1 281 ? 21.062 -21.25 -8.742 1 98.5 281 ALA B O 1
ATOM 5391 N N . HIS B 1 282 ? 21.516 -19.516 -10.109 1 98.69 282 HIS B N 1
ATOM 5392 C CA . HIS B 1 282 ? 21.078 -18.516 -9.141 1 98.69 282 HIS B CA 1
ATOM 5393 C C . HIS B 1 282 ? 19.828 -17.781 -9.617 1 98.69 282 HIS B C 1
ATOM 5395 O O . HIS B 1 282 ? 19.547 -16.672 -9.156 1 98.69 282 HIS B O 1
ATOM 5401 N N . ARG B 1 283 ? 19.062 -18.391 -10.57 1 98.88 283 ARG B N 1
ATOM 5402 C CA . ARG B 1 283 ? 17.828 -17.812 -11.062 1 98.88 283 ARG B CA 1
ATOM 5403 C C . ARG B 1 283 ? 16.656 -18.781 -10.922 1 98.88 283 ARG B C 1
ATOM 5405 O O . ARG B 1 283 ? 16.75 -19.938 -11.344 1 98.88 283 ARG B O 1
ATOM 5412 N N . ALA B 1 284 ? 15.641 -18.281 -10.281 1 98.94 284 ALA B N 1
ATOM 5413 C CA . ALA B 1 284 ? 14.367 -19 -10.188 1 98.94 284 ALA B CA 1
ATOM 5414 C C . ALA B 1 284 ? 13.234 -18.156 -10.766 1 98.94 284 ALA B C 1
ATOM 5416 O O . ALA B 1 284 ? 13.289 -16.938 -10.742 1 98.94 284 ALA B O 1
ATOM 5417 N N . ILE B 1 285 ? 12.219 -18.844 -11.32 1 98.94 285 ILE B N 1
ATOM 5418 C CA . ILE B 1 285 ? 11.008 -18.188 -11.789 1 98.94 285 ILE B CA 1
ATOM 5419 C C . ILE B 1 285 ? 9.789 -19.016 -11.391 1 98.94 285 ILE B C 1
ATOM 5421 O O . ILE B 1 285 ? 9.805 -20.25 -11.469 1 98.94 285 ILE B O 1
ATOM 5425 N N . CYS B 1 286 ? 8.789 -18.359 -10.828 1 98.94 286 CYS B N 1
ATOM 5426 C CA . CYS B 1 286 ? 7.531 -19.016 -10.508 1 98.94 286 CYS B CA 1
ATOM 5427 C C . CYS B 1 286 ? 6.383 -18.016 -10.484 1 98.94 286 CYS B C 1
ATOM 5429 O O . CYS B 1 286 ? 6.613 -16.812 -10.523 1 98.94 286 CYS B O 1
ATOM 5431 N N . GLY B 1 287 ? 5.172 -18.5 -10.523 1 98.81 287 GLY B N 1
ATOM 5432 C CA . GLY B 1 287 ? 4.008 -17.641 -10.438 1 98.81 287 GLY B CA 1
ATOM 5433 C C . GLY B 1 287 ? 2.693 -18.391 -10.453 1 98.81 287 GLY B C 1
ATOM 5434 O O . GLY B 1 287 ? 2.68 -19.609 -10.625 1 98.81 287 GLY B O 1
ATOM 5435 N N . LEU B 1 288 ? 1.646 -17.672 -10.234 1 98.5 288 LEU B N 1
ATOM 5436 C CA . LEU B 1 288 ? 0.339 -18.312 -10.117 1 98.5 288 LEU B CA 1
ATOM 5437 C C . LEU B 1 288 ? -0.516 -18.031 -11.344 1 98.5 288 LEU B C 1
ATOM 5439 O O . LEU B 1 288 ? -0.443 -16.953 -11.93 1 98.5 288 LEU B O 1
ATOM 5443 N N . SER B 1 289 ? -1.329 -19.031 -11.766 1 95.62 289 SER B N 1
ATOM 5444 C CA . SER B 1 289 ? -2.328 -18.859 -12.812 1 95.62 289 SER B CA 1
ATOM 5445 C C . SER B 1 289 ? -1.704 -18.281 -14.078 1 95.62 289 SER B C 1
ATOM 5447 O O . SER B 1 289 ? -0.788 -18.875 -14.648 1 95.62 289 SER B O 1
ATOM 5449 N N . MET B 1 290 ? -2.008 -17.016 -14.422 1 95.25 290 MET B N 1
ATOM 5450 C CA . MET B 1 290 ? -1.361 -16.344 -15.547 1 95.25 290 MET B CA 1
ATOM 5451 C C . MET B 1 290 ? 0.15 -16.297 -15.352 1 95.25 290 MET B C 1
ATOM 5453 O O . MET B 1 290 ? 0.911 -16.516 -16.297 1 95.25 290 MET B O 1
ATOM 5457 N N . GLY B 1 291 ? 0.571 -16.047 -14.109 1 97.94 291 GLY B N 1
ATOM 5458 C CA . GLY B 1 291 ? 1.991 -16.016 -13.797 1 97.94 291 GLY B CA 1
ATOM 5459 C C . GLY B 1 291 ? 2.654 -17.375 -13.906 1 97.94 291 GLY B C 1
ATOM 5460 O O . GLY B 1 291 ? 3.84 -17.469 -14.234 1 97.94 291 GLY B O 1
ATOM 5461 N N . GLY B 1 292 ? 1.858 -18.375 -13.578 1 98.38 292 GLY B N 1
ATOM 5462 C CA . GLY B 1 292 ? 2.344 -19.719 -13.844 1 98.38 292 GLY B CA 1
ATOM 5463 C C . GLY B 1 292 ? 2.525 -20 -15.328 1 98.38 292 GLY B C 1
ATOM 5464 O O . GLY B 1 292 ? 3.531 -20.594 -15.727 1 98.38 292 GLY B O 1
ATOM 5465 N N . GLY B 1 293 ? 1.562 -19.578 -16.109 1 96.62 293 GLY B N 1
ATOM 5466 C CA . GLY B 1 293 ? 1.701 -19.672 -17.562 1 96.62 293 GLY B CA 1
ATOM 5467 C C . GLY B 1 293 ? 2.887 -18.891 -18.094 1 96.62 293 GLY B C 1
ATOM 5468 O O . GLY B 1 293 ? 3.621 -19.375 -18.953 1 96.62 293 GLY B O 1
ATOM 5469 N N . HIS B 1 294 ? 3.068 -17.688 -17.578 1 97.75 294 HIS B N 1
ATOM 5470 C CA . HIS B 1 294 ? 4.23 -16.891 -17.953 1 97.75 294 HIS B CA 1
ATOM 5471 C C . HIS B 1 294 ? 5.527 -17.609 -17.594 1 97.75 294 HIS B C 1
ATOM 5473 O O . HIS B 1 294 ? 6.492 -17.578 -18.359 1 97.75 294 HIS B O 1
ATOM 5479 N N . SER B 1 295 ? 5.539 -18.219 -16.422 1 98.75 295 SER B N 1
ATOM 5480 C CA . SER B 1 295 ? 6.723 -18.953 -16 1 98.75 295 SER B CA 1
ATOM 5481 C C . SER B 1 295 ? 7.027 -20.109 -16.953 1 98.75 295 SER B C 1
ATOM 5483 O O . SER B 1 295 ? 8.188 -20.328 -17.312 1 98.75 295 SER B O 1
ATOM 5485 N N . PHE B 1 296 ? 5.992 -20.797 -17.375 1 98.38 296 PHE B N 1
ATOM 5486 C CA . PHE B 1 296 ? 6.098 -21.859 -18.359 1 98.38 296 PHE B CA 1
ATOM 5487 C C . PHE B 1 296 ? 6.648 -21.344 -19.672 1 98.38 296 PHE B C 1
ATOM 5489 O O . PHE B 1 296 ? 7.598 -21.906 -20.219 1 98.38 296 PHE B O 1
ATOM 5496 N N . ASP B 1 297 ? 6.145 -20.234 -20.109 1 97.44 297 ASP B N 1
ATOM 5497 C CA . ASP B 1 297 ? 6.512 -19.672 -21.406 1 97.44 297 ASP B CA 1
ATOM 5498 C C . ASP B 1 297 ? 7.934 -19.109 -21.375 1 97.44 297 ASP B C 1
ATOM 5500 O O . ASP B 1 297 ? 8.727 -19.375 -22.281 1 97.44 297 ASP B O 1
ATOM 5504 N N . ILE B 1 298 ? 8.242 -18.375 -20.359 1 98.44 298 ILE B N 1
ATOM 5505 C CA . ILE B 1 298 ? 9.539 -17.719 -20.266 1 98.44 298 ILE B CA 1
ATOM 5506 C C . ILE B 1 298 ? 10.641 -18.766 -20.141 1 98.44 298 ILE B C 1
ATOM 5508 O O . ILE B 1 298 ? 11.672 -18.672 -20.812 1 98.44 298 ILE B O 1
ATOM 5512 N N . SER B 1 299 ? 10.422 -19.797 -19.297 1 98.56 299 SER B N 1
ATOM 5513 C CA . SER B 1 299 ? 11.461 -20.797 -19.062 1 98.56 299 SER B CA 1
ATOM 5514 C C . SER B 1 299 ? 11.703 -21.625 -20.312 1 98.56 299 SER B C 1
ATOM 5516 O O . SER B 1 299 ? 12.836 -22.016 -20.594 1 98.56 299 SER B O 1
ATOM 5518 N N . ARG B 1 300 ? 10.695 -21.922 -21.078 1 97.69 300 ARG B N 1
ATOM 5519 C CA . ARG B 1 300 ? 10.914 -22.703 -22.281 1 97.69 300 ARG B CA 1
ATOM 5520 C C . ARG B 1 300 ? 11.516 -21.844 -23.406 1 97.69 300 ARG B C 1
ATOM 5522 O O . ARG B 1 300 ? 12.289 -22.344 -24.219 1 97.69 300 ARG B O 1
ATOM 5529 N N . ARG B 1 301 ? 11.148 -20.594 -23.438 1 97.06 301 ARG B N 1
ATOM 5530 C CA . ARG B 1 301 ? 11.68 -19.672 -24.453 1 97.06 301 ARG B CA 1
ATOM 5531 C C . ARG B 1 301 ? 13.156 -19.391 -24.203 1 97.06 301 ARG B C 1
ATOM 5533 O O . ARG B 1 301 ? 13.922 -19.234 -25.156 1 97.06 301 ARG B O 1
ATOM 5540 N N . PHE B 1 302 ? 13.539 -19.297 -22.969 1 98.25 302 PHE B N 1
ATOM 5541 C CA . PHE B 1 302 ? 14.922 -19.031 -22.594 1 98.25 302 PHE B CA 1
ATOM 5542 C C . PHE B 1 302 ? 15.484 -20.188 -21.766 1 98.25 302 PHE B C 1
ATOM 5544 O O . PHE B 1 302 ? 15.812 -20.016 -20.594 1 98.25 302 PHE B O 1
ATOM 5551 N N . PRO B 1 303 ? 15.758 -21.281 -22.406 1 98.19 303 PRO B N 1
ATOM 5552 C CA . PRO B 1 303 ? 15.969 -22.578 -21.734 1 98.19 303 PRO B CA 1
ATOM 5553 C C . PRO B 1 303 ? 17.297 -22.625 -20.969 1 98.19 303 PRO B C 1
ATOM 5555 O O . PRO B 1 303 ? 17.562 -23.594 -20.25 1 98.19 303 PRO B O 1
ATOM 5558 N N . THR B 1 304 ? 18.156 -21.594 -21.047 1 98.25 304 THR B N 1
ATOM 5559 C CA . THR B 1 304 ? 19.453 -21.609 -20.359 1 98.25 304 THR B CA 1
ATOM 5560 C C . THR B 1 304 ? 19.484 -20.578 -19.234 1 98.25 304 THR B C 1
ATOM 5562 O O . THR B 1 304 ? 20.547 -20.328 -18.641 1 98.25 304 THR B O 1
ATOM 5565 N N . LYS B 1 305 ? 18.344 -20.031 -18.922 1 98.56 305 LYS B N 1
ATOM 5566 C CA . LYS B 1 305 ? 18.375 -18.875 -18.031 1 98.56 305 LYS B CA 1
ATOM 5567 C C . LYS B 1 305 ? 17.969 -19.266 -16.609 1 98.56 305 LYS B C 1
ATOM 5569 O O . LYS B 1 305 ? 18.328 -18.562 -15.648 1 98.56 305 LYS B O 1
ATOM 5574 N N . PHE B 1 306 ? 17.312 -20.391 -16.422 1 98.81 306 PHE B N 1
ATOM 5575 C CA . PHE B 1 306 ? 16.781 -20.703 -15.102 1 98.81 306 PHE B CA 1
ATOM 5576 C C . PHE B 1 306 ? 17.062 -22.141 -14.727 1 98.81 306 PHE B C 1
ATOM 5578 O O . PHE B 1 306 ? 16.844 -23.062 -15.531 1 98.81 306 PHE B O 1
ATOM 5585 N N . ASP B 1 307 ? 17.516 -22.375 -13.492 1 98.81 307 ASP B N 1
ATOM 5586 C CA . ASP B 1 307 ? 17.641 -23.75 -12.984 1 98.81 307 ASP B CA 1
ATOM 5587 C C . ASP B 1 307 ? 16.438 -24.125 -12.125 1 98.81 307 ASP B C 1
ATOM 5589 O O . ASP B 1 307 ? 16.25 -25.312 -11.805 1 98.81 307 ASP B O 1
ATOM 5593 N N . TYR B 1 308 ? 15.641 -23.172 -11.703 1 98.94 308 TYR B N 1
ATOM 5594 C CA . TYR B 1 308 ? 14.5 -23.438 -10.828 1 98.94 308 TYR B CA 1
ATOM 5595 C C . TYR B 1 308 ? 13.227 -22.828 -11.414 1 98.94 308 TYR B C 1
ATOM 5597 O O . TYR B 1 308 ? 13.141 -21.609 -11.594 1 98.94 308 TYR B O 1
ATOM 5605 N N . ILE B 1 309 ? 12.234 -23.672 -11.672 1 98.94 309 ILE B N 1
ATOM 5606 C CA . ILE B 1 309 ? 10.984 -23.266 -12.297 1 98.94 309 ILE B CA 1
ATOM 5607 C C . ILE B 1 309 ? 9.805 -23.781 -11.469 1 98.94 309 ILE B C 1
ATOM 5609 O O . ILE B 1 309 ? 9.773 -24.953 -11.086 1 98.94 309 ILE B O 1
ATOM 5613 N N . GLY B 1 310 ? 8.891 -22.859 -11.094 1 98.94 310 GLY B N 1
ATOM 5614 C CA . GLY B 1 310 ? 7.695 -23.219 -10.336 1 98.94 310 GLY B CA 1
ATOM 5615 C C . GLY B 1 310 ? 6.41 -22.797 -11.023 1 98.94 310 GLY B C 1
ATOM 5616 O O . GLY B 1 310 ? 6.25 -21.625 -11.383 1 98.94 310 GLY B O 1
ATOM 5617 N N . LEU B 1 311 ? 5.492 -23.734 -11.195 1 98.88 311 LEU B N 1
ATOM 5618 C CA . LEU B 1 311 ? 4.172 -23.484 -11.758 1 98.88 311 LEU B CA 1
ATOM 5619 C C . LEU B 1 311 ? 3.088 -23.641 -10.695 1 98.88 311 LEU B C 1
ATOM 5621 O O . LEU B 1 311 ? 2.748 -24.75 -10.305 1 98.88 311 LEU B O 1
ATOM 5625 N N . PHE B 1 312 ? 2.504 -22.469 -10.281 1 98.81 312 PHE B N 1
ATOM 5626 C CA . PHE B 1 312 ? 1.435 -22.469 -9.297 1 98.81 312 PHE B CA 1
ATOM 5627 C C . PHE B 1 312 ? 0.072 -22.359 -9.969 1 98.81 312 PHE B C 1
ATOM 5629 O O . PHE B 1 312 ? -0.298 -21.281 -10.461 1 98.81 312 PHE B O 1
ATOM 5636 N N . SER B 1 313 ? -0.693 -23.406 -10.008 1 97.19 313 SER B N 1
ATOM 5637 C CA . SER B 1 313 ? -1.994 -23.375 -10.664 1 97.19 313 SER B CA 1
ATOM 5638 C C . SER B 1 313 ? -1.896 -22.75 -12.047 1 97.19 313 SER B C 1
ATOM 5640 O O . SER B 1 313 ? -2.674 -21.844 -12.383 1 97.19 313 SER B O 1
ATOM 5642 N N . ALA B 1 314 ? -1.043 -23.188 -12.797 1 97.06 314 ALA B N 1
ATOM 5643 C CA . ALA B 1 314 ? -0.613 -22.469 -13.992 1 97.06 314 ALA B CA 1
ATOM 5644 C C . ALA B 1 314 ? -1.688 -22.5 -15.078 1 97.06 314 ALA B C 1
ATOM 5646 O O . ALA B 1 314 ? -2.236 -23.562 -15.375 1 97.06 314 ALA B O 1
ATOM 5647 N N . GLY B 1 315 ? -2.006 -21.312 -15.602 1 93.69 315 GLY B N 1
ATOM 5648 C CA . GLY B 1 315 ? -2.746 -21.25 -16.859 1 93.69 315 GLY B CA 1
ATOM 5649 C C . GLY B 1 315 ? -1.889 -21.531 -18.062 1 93.69 315 GLY B C 1
ATOM 5650 O O . GLY B 1 315 ? -1.083 -20.703 -18.484 1 93.69 315 GLY B O 1
ATOM 5651 N N . LEU B 1 316 ? -2.127 -22.719 -18.688 1 94.19 316 LEU B N 1
ATOM 5652 C CA . LEU B 1 316 ? -1.223 -23.203 -19.719 1 94.19 316 LEU B CA 1
ATOM 5653 C C . LEU B 1 316 ? -1.872 -23.125 -21.094 1 94.19 316 LEU B C 1
ATOM 5655 O O . LEU B 1 316 ? -3.027 -23.516 -21.266 1 94.19 316 LEU B O 1
ATOM 5659 N N . HIS B 1 317 ? -1.088 -22.531 -21.969 1 87.88 317 HIS B N 1
ATOM 5660 C CA . HIS B 1 317 ? -1.501 -22.516 -23.359 1 87.88 317 HIS B CA 1
ATOM 5661 C C . HIS B 1 317 ? -0.296 -22.422 -24.297 1 87.88 317 HIS B C 1
ATOM 5663 O O . HIS B 1 317 ? 0.741 -21.875 -23.906 1 87.88 317 HIS B O 1
ATOM 5669 N N . VAL B 1 318 ? -0.389 -23.141 -25.344 1 89.19 318 VAL B N 1
ATOM 5670 C CA . VAL B 1 318 ? 0.583 -22.969 -26.422 1 89.19 318 VAL B CA 1
ATOM 5671 C C . VAL B 1 318 ? -0.144 -22.688 -27.734 1 89.19 318 VAL B C 1
ATOM 5673 O O . VAL B 1 318 ? -1.234 -23.219 -27.969 1 89.19 318 VAL B O 1
ATOM 5676 N N . GLY B 1 319 ? 0.227 -21.766 -28.484 1 71.12 319 GLY B N 1
ATOM 5677 C CA . GLY B 1 319 ? -0.401 -21.438 -29.766 1 71.12 319 GLY B CA 1
ATOM 5678 C C . GLY B 1 319 ? -1.404 -20.297 -29.656 1 71.12 319 GLY B C 1
ATOM 5679 O O . GLY B 1 319 ? -1.329 -19.484 -28.734 1 71.12 319 GLY B O 1
ATOM 5680 N N . THR B 1 320 ? -2.182 -20.031 -30.719 1 57.09 320 THR B N 1
ATOM 5681 C CA . THR B 1 320 ? -2.992 -18.844 -30.906 1 57.09 320 THR B CA 1
ATOM 5682 C C . THR B 1 320 ? -4.238 -18.875 -30.031 1 57.09 320 THR B C 1
ATOM 5684 O O . THR B 1 320 ? -4.945 -17.875 -29.906 1 57.09 320 THR B O 1
ATOM 5687 N N . THR B 1 321 ? -4.617 -20.109 -29.516 1 51 321 THR B N 1
ATOM 5688 C CA . THR B 1 321 ? -5.961 -20.109 -28.953 1 51 321 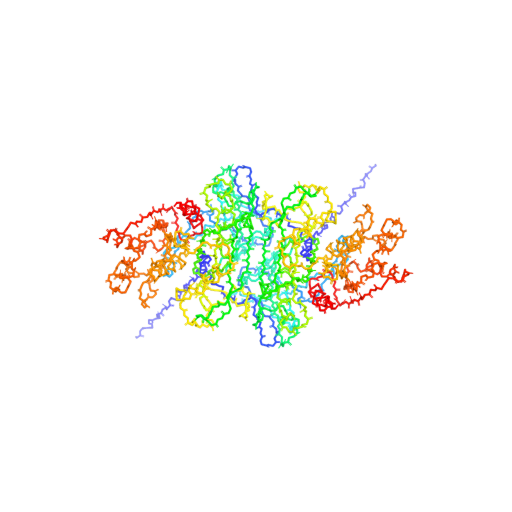THR B CA 1
ATOM 5689 C C . THR B 1 321 ? -5.914 -19.969 -27.438 1 51 321 THR B C 1
ATOM 5691 O O . THR B 1 321 ? -5.09 -20.594 -26.781 1 51 321 THR B O 1
ATOM 5694 N N . GLY B 1 322 ? -6.047 -18.906 -26.844 1 57.78 322 GLY B N 1
ATOM 5695 C CA . GLY B 1 322 ? -6.148 -18.625 -25.422 1 57.78 322 GLY B CA 1
ATOM 5696 C C . GLY B 1 322 ? -7.25 -19.422 -24.734 1 57.78 322 GLY B C 1
ATOM 5697 O O . GLY B 1 322 ? -7.816 -18.969 -23.734 1 57.78 322 GLY B O 1
ATOM 5698 N N . ASP B 1 323 ? -7.695 -20.594 -25.266 1 61.06 323 ASP B N 1
ATOM 5699 C CA . ASP B 1 323 ? -8.781 -21.344 -24.641 1 61.06 323 ASP B CA 1
ATOM 5700 C C . ASP B 1 323 ? -8.25 -22.312 -23.594 1 61.06 323 ASP B C 1
ATOM 5702 O O . ASP B 1 323 ? -7.715 -23.375 -23.938 1 61.06 323 ASP B O 1
ATOM 5706 N N . PHE B 1 324 ? -8.383 -22 -22.406 1 63.5 324 PHE B N 1
ATOM 5707 C CA . PHE B 1 324 ? -7.895 -22.797 -21.297 1 63.5 324 PHE B CA 1
ATOM 5708 C C . PHE B 1 324 ? -8.695 -24.094 -21.156 1 63.5 324 PHE B C 1
ATOM 5710 O O . PHE B 1 324 ? -8.289 -25 -20.422 1 63.5 324 PHE B O 1
ATOM 5717 N N . ARG B 1 325 ? -9.836 -24.328 -21.938 1 67.19 325 ARG B N 1
ATOM 5718 C CA . ARG B 1 325 ? -10.703 -25.5 -21.844 1 67.19 325 ARG B CA 1
ATOM 5719 C C . ARG B 1 325 ? -10.242 -26.609 -22.781 1 67.19 325 ARG B C 1
ATOM 5721 O O . ARG B 1 325 ? -10.688 -27.75 -22.672 1 67.19 325 ARG B O 1
ATOM 5728 N N . SER B 1 326 ? -9.219 -26.078 -23.578 1 75.88 326 SER B N 1
ATOM 5729 C CA . SER B 1 326 ? -8.766 -27.078 -24.547 1 75.88 326 SER B CA 1
ATOM 5730 C C . SER B 1 326 ? -7.75 -28.016 -23.922 1 75.88 326 SER B C 1
ATOM 5732 O O . SER B 1 326 ? -7.148 -27.703 -22.891 1 75.88 326 SER B O 1
ATOM 5734 N N . ASP B 1 327 ? -7.676 -29.203 -24.578 1 87.88 327 ASP B N 1
ATOM 5735 C CA . ASP B 1 327 ? -6.746 -30.234 -24.125 1 87.88 327 ASP B CA 1
ATOM 5736 C C . ASP B 1 327 ? -5.297 -29.781 -24.297 1 87.88 327 ASP B C 1
ATOM 5738 O O . ASP B 1 327 ? -4.785 -29.75 -25.422 1 87.88 327 ASP B O 1
ATOM 5742 N N . PHE B 1 328 ? -4.68 -29.547 -23.141 1 93.44 328 PHE B N 1
ATOM 5743 C CA . PHE B 1 328 ? -3.344 -28.969 -23.203 1 93.44 328 PHE B CA 1
ATOM 5744 C C . PHE B 1 328 ? -2.332 -29.984 -23.719 1 93.44 328 PHE B C 1
ATOM 5746 O O . PHE B 1 328 ? -1.371 -29.625 -24.391 1 93.44 328 PHE B O 1
ATOM 5753 N N . TYR B 1 329 ? -2.52 -31.266 -23.438 1 94.69 329 TYR B N 1
ATOM 5754 C CA . TYR B 1 329 ? -1.655 -32.312 -23.953 1 94.69 329 TYR B CA 1
ATOM 5755 C C . TYR B 1 329 ? -1.649 -32.312 -25.484 1 94.69 329 TYR B C 1
ATOM 5757 O O . TYR B 1 329 ? -0.588 -32.375 -26.109 1 94.69 329 TYR B O 1
ATOM 5765 N N . LYS B 1 330 ? -2.812 -32.188 -26.031 1 93 330 LYS B N 1
ATOM 5766 C CA . LYS B 1 330 ? -2.938 -32.156 -27.484 1 93 330 LYS B CA 1
ATOM 5767 C C . LYS B 1 330 ? -2.316 -30.875 -28.047 1 93 330 LYS B C 1
ATOM 5769 O O . LYS B 1 330 ? -1.729 -30.891 -29.125 1 93 330 LYS B O 1
ATOM 5774 N N . GLN B 1 331 ? -2.572 -29.812 -27.328 1 92.31 331 GLN B N 1
ATOM 5775 C CA . GLN B 1 331 ? -1.941 -28.578 -27.75 1 92.31 331 GLN B CA 1
ATOM 5776 C C . GLN B 1 331 ? -0.427 -28.734 -27.859 1 92.31 331 GLN B C 1
ATOM 5778 O O . GLN B 1 331 ? 0.182 -28.312 -28.844 1 92.31 331 GLN B O 1
ATOM 5783 N N . LEU B 1 332 ? 0.173 -29.344 -26.875 1 94.06 332 LEU B N 1
ATOM 5784 C CA . LEU B 1 332 ? 1.619 -29.531 -26.844 1 94.06 332 LEU B CA 1
ATOM 5785 C C . LEU B 1 332 ? 2.072 -30.469 -27.953 1 94.06 332 LEU B C 1
ATOM 5787 O O . LEU B 1 332 ? 3.074 -30.203 -28.625 1 94.06 332 LEU B O 1
ATOM 5791 N N . GLN B 1 333 ? 1.29 -31.484 -28.188 1 93.56 333 GLN B N 1
ATOM 5792 C CA . GLN B 1 333 ? 1.628 -32.438 -29.219 1 93.56 333 GLN B CA 1
ATOM 5793 C C . GLN B 1 333 ? 1.623 -31.781 -30.609 1 93.56 333 GLN B C 1
ATOM 5795 O O . GLN B 1 333 ? 2.418 -32.156 -31.469 1 93.56 333 GLN B O 1
ATOM 5800 N N . GLY B 1 334 ? 0.763 -30.875 -30.656 1 91.88 334 GLY B N 1
ATOM 5801 C CA . GLY B 1 334 ? 0.585 -30.266 -31.969 1 91.88 334 GLY B CA 1
ATOM 5802 C C . GLY B 1 334 ? 1.459 -29.047 -32.188 1 91.88 334 GLY B C 1
ATOM 5803 O O . GLY B 1 334 ? 1.461 -28.469 -33.281 1 91.88 334 GLY B O 1
ATOM 5804 N N . ASN B 1 335 ? 2.229 -28.672 -31.25 1 95.06 335 ASN B N 1
ATOM 5805 C CA . ASN B 1 335 ? 3.045 -27.469 -31.344 1 95.06 335 ASN B CA 1
ATOM 5806 C C . ASN B 1 335 ? 4.535 -27.812 -31.359 1 95.06 335 ASN B C 1
ATOM 5808 O O . ASN B 1 335 ? 5.18 -27.875 -30.312 1 95.06 335 ASN B O 1
ATOM 5812 N N . GLU B 1 336 ? 5.148 -27.828 -32.531 1 96.56 336 GLU B N 1
ATOM 5813 C CA . GLU B 1 336 ? 6.527 -28.266 -32.688 1 96.56 336 GLU B CA 1
ATOM 5814 C C . GLU B 1 336 ? 7.504 -27.328 -32 1 96.56 336 GLU B C 1
ATOM 5816 O O . GLU B 1 336 ? 8.516 -27.766 -31.453 1 96.56 336 GLU B O 1
ATOM 5821 N N . GLU B 1 337 ? 7.203 -26.109 -32.094 1 96 337 GLU B N 1
ATOM 5822 C CA . GLU B 1 337 ? 8.086 -25.125 -31.469 1 96 337 GLU B CA 1
ATOM 5823 C C . GLU B 1 337 ? 8.141 -25.328 -29.953 1 96 337 GLU B C 1
ATOM 5825 O O . GLU B 1 337 ? 9.219 -25.344 -29.359 1 96 337 GLU B O 1
ATOM 5830 N N . ALA B 1 338 ? 6.992 -25.5 -29.344 1 96.25 338 ALA B N 1
ATOM 5831 C CA . ALA B 1 338 ? 6.938 -25.719 -27.906 1 96.25 338 ALA B CA 1
ATOM 5832 C C . ALA B 1 338 ? 7.66 -27.016 -27.516 1 96.25 338 ALA B C 1
ATOM 5834 O O . ALA B 1 338 ? 8.375 -27.062 -26.516 1 96.25 338 ALA B O 1
ATOM 5835 N N . LYS B 1 339 ? 7.5 -28.016 -28.297 1 97.31 339 LYS B N 1
ATOM 5836 C CA . LYS B 1 339 ? 8.164 -29.281 -28.047 1 97.31 339 LYS B CA 1
ATOM 5837 C C . LYS B 1 339 ? 9.68 -29.141 -28.062 1 97.31 339 LYS B C 1
ATOM 5839 O O . LYS B 1 339 ? 10.375 -29.641 -27.172 1 97.31 339 LYS B O 1
ATOM 5844 N N . LYS B 1 340 ? 10.117 -28.438 -29.047 1 98.06 340 LYS B N 1
ATOM 5845 C CA . LYS B 1 340 ? 11.555 -28.234 -29.188 1 98.06 340 LYS B CA 1
ATOM 5846 C C . LYS B 1 340 ? 12.102 -27.406 -28.031 1 98.06 340 LYS B C 1
ATOM 5848 O O . LYS B 1 340 ? 13.172 -27.719 -27.5 1 98.06 340 LYS B O 1
ATOM 5853 N N . GLN B 1 341 ? 11.398 -26.406 -27.672 1 97.94 341 GLN B N 1
ATOM 5854 C CA . GLN B 1 341 ? 11.82 -25.547 -26.562 1 97.94 341 GLN B CA 1
ATOM 5855 C C . GLN B 1 341 ? 11.867 -26.328 -25.266 1 97.94 341 GLN B C 1
ATOM 5857 O O . GLN B 1 341 ? 12.82 -26.188 -24.484 1 97.94 341 GLN B O 1
ATOM 5862 N N . LEU B 1 342 ? 10.875 -27.156 -25.016 1 98.38 342 LEU B N 1
ATOM 5863 C CA . LEU B 1 342 ? 10.852 -27.969 -23.812 1 98.38 342 LEU B CA 1
ATOM 5864 C C . LEU B 1 342 ? 11.984 -28.984 -23.812 1 98.38 342 LEU B C 1
ATOM 5866 O O . LEU B 1 342 ? 12.633 -29.219 -22.781 1 98.38 342 LEU B O 1
ATOM 5870 N N . ALA B 1 343 ? 12.188 -29.562 -24.938 1 98.5 343 ALA B N 1
ATOM 5871 C CA . ALA B 1 343 ? 13.289 -30.516 -25.047 1 98.5 343 ALA B CA 1
ATOM 5872 C C . ALA B 1 343 ? 14.625 -29.844 -24.719 1 98.5 343 ALA B C 1
ATOM 5874 O O . ALA B 1 343 ? 15.469 -30.422 -24.031 1 98.5 343 ALA B O 1
ATOM 5875 N N . THR B 1 344 ? 14.805 -28.672 -25.266 1 98.69 344 THR B N 1
ATOM 5876 C CA . THR B 1 344 ? 16.031 -27.922 -25.016 1 98.69 344 THR B CA 1
ATOM 5877 C C . THR B 1 344 ? 16.156 -27.562 -23.547 1 98.69 344 THR B C 1
ATOM 5879 O O . THR B 1 344 ? 17.234 -27.656 -22.953 1 98.69 344 THR B O 1
ATOM 5882 N N . LEU B 1 345 ? 15.047 -27.125 -22.938 1 98.69 345 LEU B N 1
ATOM 5883 C CA . LEU B 1 345 ? 15.039 -26.781 -21.516 1 98.69 345 LEU B CA 1
ATOM 5884 C C . LEU B 1 345 ? 15.508 -27.953 -20.672 1 98.69 345 LEU B C 1
ATOM 5886 O O . LEU B 1 345 ? 16.422 -27.812 -19.859 1 98.69 345 LEU B O 1
ATOM 5890 N N . PHE B 1 346 ? 15 -29.125 -20.922 1 98.62 346 PHE B N 1
ATOM 5891 C CA . PHE B 1 346 ? 15.305 -30.266 -20.078 1 98.62 346 PHE B CA 1
ATOM 5892 C C . PHE B 1 346 ? 16.656 -30.875 -20.438 1 98.62 346 PHE B C 1
ATOM 5894 O O . PHE B 1 346 ? 17.297 -31.531 -19.625 1 98.62 346 PHE B O 1
ATOM 5901 N N . LYS B 1 347 ? 17.078 -30.656 -21.656 1 98.38 347 LYS B N 1
ATOM 5902 C CA . LYS B 1 347 ? 18.453 -31 -22 1 98.38 347 LYS B CA 1
ATOM 5903 C C . LYS B 1 347 ? 19.453 -30.188 -21.188 1 98.38 347 LYS B C 1
ATOM 5905 O O . LYS B 1 347 ? 20.547 -30.672 -20.859 1 98.38 347 LYS B O 1
ATOM 5910 N N . ASN B 1 348 ? 19.016 -28.984 -20.844 1 98.25 348 ASN B N 1
ATOM 5911 C CA . ASN B 1 348 ? 19.891 -28.125 -20.047 1 98.25 348 ASN B CA 1
ATOM 5912 C C . ASN B 1 348 ? 19.766 -28.438 -18.547 1 98.25 348 ASN B C 1
ATOM 5914 O O . ASN B 1 348 ? 20.344 -27.719 -17.719 1 98.25 348 ASN B O 1
ATOM 5918 N N . LYS B 1 349 ? 19 -29.375 -18.109 1 97.56 349 LYS B N 1
ATOM 5919 C CA . LYS B 1 349 ? 18.938 -30.016 -16.797 1 97.56 349 LYS B CA 1
ATOM 5920 C C . LYS B 1 349 ? 18.641 -29 -15.711 1 97.56 349 LYS B C 1
ATOM 5922 O O . LYS B 1 349 ? 19.391 -28.875 -14.75 1 97.56 349 LYS B O 1
ATOM 5927 N N . PRO B 1 350 ? 17.5 -28.328 -15.828 1 98.5 350 PRO B N 1
ATOM 5928 C CA . PRO B 1 350 ? 17.125 -27.516 -14.656 1 98.5 350 PRO B CA 1
ATOM 5929 C C . PRO B 1 350 ? 17.156 -28.328 -13.359 1 98.5 350 PRO B C 1
ATOM 5931 O O . PRO B 1 350 ? 16.812 -29.516 -13.359 1 98.5 350 PRO B O 1
ATOM 5934 N N . LYS B 1 351 ? 17.531 -27.672 -12.297 1 98.69 351 LYS B N 1
ATOM 5935 C CA . LYS B 1 351 ? 17.703 -28.359 -11.023 1 98.69 351 LYS B CA 1
ATOM 5936 C C . LYS B 1 351 ? 16.359 -28.703 -10.391 1 98.69 351 LYS B C 1
ATOM 5938 O O . LYS B 1 351 ? 16.234 -29.688 -9.656 1 98.69 351 LYS B O 1
ATOM 5943 N N . LEU B 1 352 ? 15.383 -27.859 -10.664 1 98.81 352 LEU B N 1
ATOM 5944 C CA . LEU B 1 352 ? 14.062 -28.109 -10.109 1 98.81 352 LEU B CA 1
ATOM 5945 C C . LEU B 1 352 ? 12.969 -27.609 -11.047 1 98.81 352 LEU B C 1
ATOM 5947 O O . LEU B 1 352 ? 13.031 -26.469 -11.508 1 98.81 352 LEU B O 1
ATOM 5951 N N . TYR B 1 353 ? 12.094 -28.422 -11.406 1 98.88 353 TYR B N 1
ATOM 5952 C CA . TYR B 1 353 ? 10.82 -28.078 -12.016 1 98.88 353 TYR B CA 1
ATOM 5953 C C . TYR B 1 353 ? 9.656 -28.484 -11.117 1 98.88 353 TYR B C 1
ATOM 5955 O O . TYR B 1 353 ? 9.391 -29.672 -10.938 1 98.88 353 TYR B O 1
ATOM 5963 N N . TRP B 1 354 ? 8.977 -27.516 -10.539 1 98.88 354 TRP B N 1
ATOM 5964 C CA . TRP B 1 354 ? 8 -27.734 -9.477 1 98.88 354 TRP B CA 1
ATOM 5965 C C . TRP B 1 354 ? 6.605 -27.328 -9.922 1 98.88 354 TRP B C 1
ATOM 5967 O O . TRP B 1 354 ? 6.422 -26.266 -10.516 1 98.88 354 TRP B O 1
ATOM 5977 N N . ILE B 1 355 ? 5.598 -28.156 -9.695 1 98.88 355 ILE B N 1
ATOM 5978 C CA . ILE B 1 355 ? 4.219 -27.891 -10.086 1 98.88 355 ILE B CA 1
ATOM 5979 C C . ILE B 1 355 ? 3.307 -28.031 -8.867 1 98.88 355 ILE B C 1
ATOM 5981 O O . ILE B 1 355 ? 3.355 -29.031 -8.148 1 98.88 355 ILE B O 1
ATOM 5985 N N . GLY B 1 356 ? 2.553 -27 -8.539 1 98.81 356 GLY B N 1
ATOM 5986 C CA . GLY B 1 356 ? 1.537 -27.031 -7.5 1 98.81 356 GLY B CA 1
ATOM 5987 C C . GLY B 1 356 ? 0.131 -26.828 -8.031 1 98.81 356 GLY B C 1
ATOM 5988 O O . GLY B 1 356 ? -0.089 -26 -8.922 1 98.81 356 GLY B O 1
ATOM 5989 N N . MET B 1 357 ? -0.805 -27.609 -7.477 1 98.06 357 MET B N 1
ATOM 5990 C CA . MET B 1 357 ? -2.176 -27.562 -7.977 1 98.06 357 MET B CA 1
ATOM 5991 C C . MET B 1 357 ? -3.164 -28 -6.898 1 98.06 357 MET B C 1
ATOM 5993 O O . MET B 1 357 ? -2.908 -28.953 -6.156 1 98.06 357 MET B O 1
ATOM 5997 N N . GLY B 1 358 ? -4.23 -27.219 -6.77 1 95.94 358 GLY B N 1
ATOM 5998 C CA . GLY B 1 358 ? -5.316 -27.641 -5.902 1 95.94 358 GLY B CA 1
ATOM 5999 C C . GLY B 1 358 ? -6.246 -28.656 -6.555 1 95.94 358 GLY B C 1
ATOM 6000 O O . GLY B 1 358 ? -6.516 -28.562 -7.754 1 95.94 358 GLY B O 1
ATOM 6001 N N . LYS B 1 359 ? -6.859 -29.469 -5.762 1 93.88 359 LYS B N 1
ATOM 6002 C CA . LYS B 1 359 ? -7.676 -30.578 -6.25 1 93.88 359 LYS B CA 1
ATOM 6003 C C . LYS B 1 359 ? -8.922 -30.078 -6.965 1 93.88 359 LYS B C 1
ATOM 6005 O O . LYS B 1 359 ? -9.414 -30.719 -7.895 1 93.88 359 LYS B O 1
ATOM 6010 N N . THR B 1 360 ? -9.414 -28.922 -6.484 1 89.12 360 THR B N 1
ATOM 6011 C CA . THR B 1 360 ? -10.664 -28.438 -7.047 1 89.12 360 THR B CA 1
ATOM 6012 C C . THR B 1 360 ? -10.422 -27.219 -7.926 1 89.12 360 THR B C 1
ATOM 6014 O O . THR B 1 360 ? -11.352 -26.438 -8.195 1 89.12 360 THR B O 1
ATOM 6017 N N . ASP B 1 361 ? -9.195 -27.031 -8.297 1 91.31 361 ASP B N 1
ATOM 6018 C CA . ASP B 1 361 ? -8.852 -25.922 -9.18 1 91.31 361 ASP B CA 1
ATOM 6019 C C . ASP B 1 361 ? -9.438 -26.109 -10.57 1 91.31 361 ASP B C 1
ATOM 6021 O O . ASP B 1 361 ? -9.352 -27.203 -11.141 1 91.31 361 ASP B O 1
ATOM 6025 N N . PHE B 1 362 ? -9.992 -25.094 -11.156 1 86.94 362 PHE B N 1
ATOM 6026 C CA . PHE B 1 362 ? -10.633 -25.219 -12.461 1 86.94 362 PHE B CA 1
ATOM 6027 C C . PHE B 1 362 ? -9.594 -25.438 -13.555 1 86.94 362 PHE B C 1
ATOM 6029 O O . PHE B 1 362 ? -9.938 -25.828 -14.68 1 86.94 362 PHE B O 1
ATOM 6036 N N . LEU B 1 363 ? -8.312 -25.219 -13.203 1 91 363 LEU B N 1
ATOM 6037 C CA . LEU B 1 363 ? -7.238 -25.422 -14.164 1 91 363 LEU B CA 1
ATOM 6038 C C . LEU B 1 363 ? -6.582 -26.797 -13.961 1 91 363 LEU B C 1
ATOM 6040 O O . LEU B 1 363 ? -5.531 -27.078 -14.539 1 91 363 LEU B O 1
ATOM 6044 N N . TYR B 1 364 ? -7.172 -27.609 -13.195 1 92.88 364 TYR B N 1
ATOM 6045 C CA . TYR B 1 364 ? -6.602 -28.891 -12.812 1 92.88 364 TYR B CA 1
ATOM 6046 C C . TYR B 1 364 ? -6.234 -29.703 -14.047 1 92.88 364 TYR B C 1
ATOM 6048 O O . TYR B 1 364 ? -5.152 -30.297 -14.109 1 92.88 364 TYR B O 1
ATOM 6056 N N . LYS B 1 365 ? -7.074 -29.812 -15.016 1 92.25 365 LYS B N 1
ATOM 6057 C CA . LYS B 1 365 ? -6.879 -30.656 -16.188 1 92.25 365 LYS B CA 1
ATOM 6058 C C . LYS B 1 365 ? -5.633 -30.25 -16.969 1 92.25 365 LYS B C 1
ATOM 6060 O O . LYS B 1 365 ? -4.891 -31.094 -17.453 1 92.25 365 LYS B O 1
ATOM 6065 N N . SER B 1 366 ? -5.422 -28.969 -17.125 1 92.44 366 SER B N 1
ATOM 6066 C CA . SER B 1 366 ? -4.258 -28.516 -17.875 1 92.44 366 SER B CA 1
ATOM 6067 C C . SER B 1 366 ? -2.961 -28.938 -17.203 1 92.44 366 SER B C 1
ATOM 6069 O O . SER B 1 366 ? -1.992 -29.297 -17.875 1 92.44 366 SER B O 1
ATOM 6071 N N . SER B 1 367 ? -2.961 -28.891 -15.906 1 95.5 367 SER B N 1
ATOM 6072 C CA . SER B 1 367 ? -1.791 -29.344 -15.156 1 95.5 367 SER B CA 1
ATOM 6073 C C . SER B 1 367 ? -1.589 -30.844 -15.305 1 95.5 367 SER B C 1
ATOM 6075 O O . SER B 1 367 ? -0.458 -31.312 -15.461 1 95.5 367 SER B O 1
ATOM 6077 N N . ALA B 1 368 ? -2.656 -31.562 -15.227 1 96.69 368 ALA B N 1
ATOM 6078 C CA . ALA B 1 368 ? -2.588 -33 -15.43 1 96.69 368 ALA B CA 1
ATOM 6079 C C . ALA B 1 368 ? -2.074 -33.344 -16.828 1 96.69 368 ALA B C 1
ATOM 6081 O O . ALA B 1 368 ? -1.286 -34.281 -17 1 96.69 368 ALA B O 1
ATOM 6082 N N . ASP B 1 369 ? -2.551 -32.625 -17.781 1 96.62 369 ASP B N 1
ATOM 6083 C CA . ASP B 1 369 ? -2.113 -32.812 -19.156 1 96.62 369 AS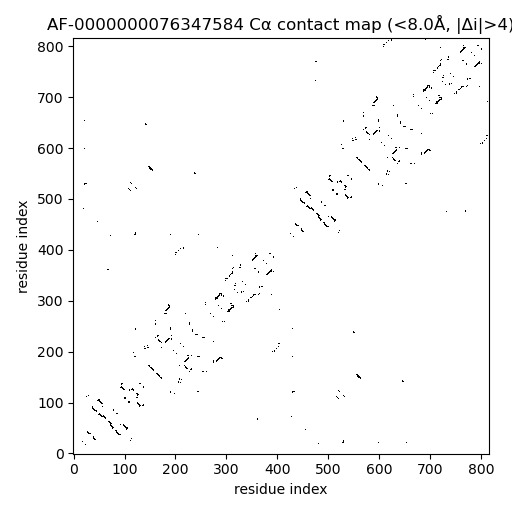P B CA 1
ATOM 6084 C C . ASP B 1 369 ? -0.614 -32.562 -19.297 1 96.62 369 ASP B C 1
ATOM 6086 O O . ASP B 1 369 ? 0.083 -33.281 -20 1 96.62 369 ASP B O 1
ATOM 6090 N N . LEU B 1 370 ? -0.166 -31.5 -18.672 1 97.94 370 LEU B N 1
ATOM 6091 C CA . LEU B 1 370 ? 1.263 -31.203 -18.703 1 97.94 370 LEU B CA 1
ATOM 6092 C C . LEU B 1 370 ? 2.066 -32.344 -18.078 1 97.94 370 LEU B C 1
ATOM 6094 O O . LEU B 1 370 ? 3.088 -32.75 -18.625 1 97.94 370 LEU B O 1
ATOM 6098 N N . ARG B 1 371 ? 1.631 -32.812 -16.922 1 98.44 371 ARG B N 1
ATOM 6099 C CA . ARG B 1 371 ? 2.332 -33.906 -16.219 1 98.44 371 ARG B CA 1
ATOM 6100 C C . ARG B 1 371 ? 2.357 -35.156 -17.062 1 98.44 371 ARG B C 1
ATOM 6102 O O . ARG B 1 371 ? 3.371 -35.875 -17.109 1 98.44 371 ARG B O 1
ATOM 6109 N N . ARG B 1 372 ? 1.258 -35.406 -17.734 1 98.19 372 ARG B N 1
ATOM 6110 C CA . ARG B 1 372 ? 1.223 -36.562 -18.656 1 98.19 372 ARG B CA 1
ATOM 6111 C C . ARG B 1 372 ? 2.297 -36.438 -19.719 1 98.19 372 ARG B C 1
ATOM 6113 O O . ARG B 1 372 ? 3.02 -37.375 -20 1 98.19 372 ARG B O 1
ATOM 6120 N N . TYR B 1 373 ? 2.355 -35.25 -20.297 1 98.19 373 TYR B N 1
ATOM 6121 C CA . TYR B 1 373 ? 3.357 -35 -21.328 1 98.19 373 TYR B CA 1
ATOM 6122 C C . TYR B 1 373 ? 4.766 -35.188 -20.766 1 98.19 373 TYR B C 1
ATOM 6124 O O . TYR B 1 373 ? 5.617 -35.812 -21.391 1 98.19 373 TYR B O 1
ATOM 6132 N N . PHE B 1 374 ? 5.086 -34.594 -19.609 1 98.69 374 PHE B N 1
ATOM 6133 C CA . PHE B 1 374 ? 6.398 -34.688 -18.984 1 98.69 374 PHE B CA 1
ATOM 6134 C C . PHE B 1 374 ? 6.758 -36.156 -18.703 1 98.69 374 PHE B C 1
ATOM 6136 O O . PHE B 1 374 ? 7.887 -36.594 -18.953 1 98.69 374 PHE B O 1
ATOM 6143 N N . ASP B 1 375 ? 5.812 -36.938 -18.25 1 98.56 375 ASP B N 1
ATOM 6144 C CA . ASP B 1 375 ? 6.039 -38.344 -17.969 1 98.56 375 ASP B CA 1
ATOM 6145 C C . ASP B 1 375 ? 6.395 -39.094 -19.25 1 98.56 375 ASP B C 1
ATOM 6147 O O . ASP B 1 375 ? 7.328 -39.906 -19.25 1 98.56 375 ASP B O 1
ATOM 6151 N N . GLU B 1 376 ? 5.645 -38.844 -20.203 1 98.25 376 GLU B N 1
ATOM 6152 C CA . GLU B 1 376 ? 5.875 -39.531 -21.484 1 98.25 376 GLU B CA 1
ATOM 6153 C C . GLU B 1 376 ? 7.273 -39.219 -22.016 1 98.25 376 GLU B C 1
ATOM 6155 O O . GLU B 1 376 ? 7.906 -40.094 -22.625 1 98.25 376 GLU B O 1
ATOM 6160 N N . LYS B 1 377 ? 7.762 -38 -21.812 1 98.12 377 LYS B N 1
ATOM 6161 C CA . LYS B 1 377 ? 9.039 -37.562 -22.375 1 98.12 377 LYS B CA 1
ATOM 6162 C C . LYS B 1 377 ? 10.188 -37.875 -21.406 1 98.12 377 LYS B C 1
ATOM 6164 O O . LYS B 1 377 ? 11.359 -37.688 -21.766 1 98.12 377 LYS B O 1
ATOM 6169 N N . GLY B 1 378 ? 9.875 -38.188 -20.172 1 98.31 378 GLY B N 1
ATOM 6170 C CA . GLY B 1 378 ? 10.883 -38.438 -19.156 1 98.31 378 GLY B CA 1
ATOM 6171 C C . GLY B 1 378 ? 11.438 -37.188 -18.531 1 98.31 378 GLY B C 1
ATOM 6172 O O . GLY B 1 378 ? 12.578 -37.188 -18.047 1 98.31 378 GLY B O 1
ATOM 6173 N N . TYR B 1 379 ? 10.719 -36.062 -18.656 1 98.62 379 TYR B N 1
ATOM 6174 C CA . TYR B 1 379 ? 11.117 -34.844 -18 1 98.62 379 TYR B CA 1
ATOM 6175 C C . TYR B 1 379 ? 10.812 -34.875 -16.516 1 98.62 379 TYR B C 1
ATOM 6177 O O . TYR B 1 379 ? 9.656 -35.062 -16.109 1 98.62 379 TYR B O 1
ATOM 6185 N N . LYS B 1 380 ? 11.766 -34.719 -15.688 1 98.19 380 LYS B N 1
ATOM 6186 C CA . LYS B 1 380 ? 11.609 -34.844 -14.242 1 98.19 380 LYS B CA 1
ATOM 6187 C C . LYS B 1 380 ? 10.953 -33.594 -13.672 1 98.19 380 LYS B C 1
ATOM 6189 O O . LYS B 1 380 ? 11.266 -32.469 -14.078 1 98.19 380 LYS B O 1
ATOM 6194 N N . TYR B 1 381 ? 10.031 -33.781 -12.781 1 98.62 381 TYR B N 1
ATOM 6195 C CA . TYR B 1 381 ? 9.391 -32.719 -12.055 1 98.62 381 TYR B CA 1
ATOM 6196 C C . TYR B 1 381 ? 8.945 -33.156 -10.672 1 98.62 381 TYR B C 1
ATOM 6198 O O . TYR B 1 381 ? 8.93 -34.375 -10.383 1 98.62 381 TYR B O 1
ATOM 6206 N N . THR B 1 382 ? 8.719 -32.188 -9.773 1 98.5 382 THR B N 1
ATOM 6207 C CA . THR B 1 382 ? 8.094 -32.375 -8.469 1 98.5 382 THR B CA 1
ATOM 6208 C C . THR B 1 382 ? 6.676 -31.828 -8.461 1 98.5 382 THR B C 1
ATOM 6210 O O . THR B 1 382 ? 6.41 -30.781 -9.055 1 98.5 382 THR B O 1
ATOM 6213 N N . TYR B 1 383 ? 5.77 -32.562 -7.828 1 98.56 383 TYR B N 1
ATOM 6214 C CA . TYR B 1 383 ? 4.359 -32.188 -7.844 1 98.56 383 TYR B CA 1
ATOM 6215 C C . TYR B 1 383 ? 3.785 -32.156 -6.434 1 98.56 383 TYR B C 1
ATOM 6217 O O . TYR B 1 383 ? 4.035 -33.062 -5.641 1 98.56 383 TYR B O 1
ATOM 6225 N N . LEU B 1 384 ? 3.094 -31.094 -6.086 1 98.62 384 LEU B N 1
ATOM 6226 C CA . LEU B 1 384 ? 2.33 -30.984 -4.848 1 98.62 384 LEU B CA 1
ATOM 6227 C C . LEU B 1 384 ? 0.856 -30.734 -5.137 1 98.62 384 LEU B C 1
ATOM 6229 O O . LEU B 1 384 ? 0.515 -29.766 -5.824 1 98.62 384 LEU B O 1
ATOM 6233 N N . GLU B 1 385 ? 0.026 -31.547 -4.625 1 98.06 385 GLU B N 1
ATOM 6234 C CA . GLU B 1 385 ? -1.417 -31.344 -4.719 1 98.06 385 GLU B CA 1
ATOM 6235 C C . GLU B 1 385 ? -2.012 -30.969 -3.363 1 98.06 385 GLU B C 1
ATOM 6237 O O . GLU B 1 385 ? -1.729 -31.625 -2.354 1 98.06 385 GLU B O 1
ATOM 6242 N N . THR B 1 386 ? -2.754 -29.969 -3.33 1 96.5 386 THR B N 1
ATOM 6243 C CA . THR B 1 386 ? -3.381 -29.5 -2.104 1 96.5 386 THR B CA 1
ATOM 6244 C C . THR B 1 386 ? -4.902 -29.547 -2.221 1 96.5 386 THR B C 1
ATOM 6246 O O . THR B 1 386 ? -5.441 -29.719 -3.316 1 96.5 386 THR B O 1
ATOM 6249 N N . GLU B 1 387 ? -5.523 -29.422 -1.02 1 92.56 387 GLU B N 1
ATOM 6250 C CA . GLU B 1 387 ? -6.961 -29.188 -1.037 1 92.56 387 GLU B CA 1
ATOM 6251 C C . GLU B 1 387 ? -7.281 -27.781 -1.543 1 92.56 387 GLU B C 1
ATOM 6253 O O . GLU B 1 387 ? -6.402 -26.922 -1.584 1 92.56 387 GLU B O 1
ATOM 6258 N N . GLY B 1 388 ? -8.477 -27.594 -1.957 1 89.69 388 GLY B N 1
ATOM 6259 C CA . GLY B 1 388 ? -8.898 -26.281 -2.408 1 89.69 388 GLY B CA 1
ATOM 6260 C C . GLY B 1 388 ? -8.68 -26.062 -3.895 1 89.69 388 GLY B C 1
ATOM 6261 O O . GLY B 1 388 ? -8.344 -27 -4.621 1 89.69 388 GLY B O 1
ATOM 6262 N N . GLY B 1 389 ? -9 -24.828 -4.277 1 89.56 389 GLY B N 1
ATOM 6263 C CA . GLY B 1 389 ? -8.977 -24.547 -5.699 1 89.56 389 GLY B CA 1
ATOM 6264 C C . GLY B 1 389 ? -8.016 -23.422 -6.062 1 89.56 389 GLY B C 1
ATOM 6265 O O . GLY B 1 389 ? -6.859 -23.422 -5.645 1 89.56 389 GLY B O 1
ATOM 6266 N N . HIS B 1 390 ? -8.5 -22.562 -6.906 1 90.88 390 HIS B N 1
ATOM 6267 C CA . HIS B 1 390 ? -7.746 -21.453 -7.473 1 90.88 390 HIS B CA 1
ATOM 6268 C C . HIS B 1 390 ? -7.781 -20.25 -6.547 1 90.88 390 HIS B C 1
ATOM 6270 O O . HIS B 1 390 ? -8.453 -19.25 -6.836 1 90.88 390 HIS B O 1
ATOM 6276 N N . ILE B 1 391 ? -7.027 -20.375 -5.352 1 91.31 391 ILE B N 1
ATOM 6277 C CA . ILE B 1 391 ? -7.18 -19.391 -4.285 1 91.31 391 ILE B CA 1
ATOM 6278 C C . ILE B 1 391 ? -5.809 -19.031 -3.719 1 91.31 391 ILE B C 1
ATOM 6280 O O . ILE B 1 391 ? -4.871 -19.828 -3.787 1 91.31 391 ILE B O 1
ATOM 6284 N N . TRP B 1 392 ? -5.684 -17.922 -3.086 1 94.75 392 TRP B N 1
ATOM 6285 C CA . TRP B 1 392 ? -4.434 -17.391 -2.553 1 94.75 392 TRP B CA 1
ATOM 6286 C C . TRP B 1 392 ? -3.92 -18.25 -1.406 1 94.75 392 TRP B C 1
ATOM 6288 O O . TRP B 1 392 ? -2.709 -18.359 -1.199 1 94.75 392 TRP B O 1
ATOM 6298 N N . ARG B 1 393 ? -4.789 -18.891 -0.669 1 94.31 393 ARG B N 1
ATOM 6299 C CA . ARG B 1 393 ? -4.34 -19.812 0.369 1 94.31 393 ARG B CA 1
ATOM 6300 C C . ARG B 1 393 ? -3.35 -20.828 -0.193 1 94.31 393 ARG B C 1
ATOM 6302 O O . ARG B 1 393 ? -2.301 -21.078 0.404 1 94.31 393 ARG B O 1
ATOM 6309 N N . ASN B 1 394 ? -3.721 -21.391 -1.295 1 96.44 394 ASN B N 1
ATOM 6310 C CA . ASN B 1 394 ? -2.842 -22.359 -1.935 1 96.44 394 ASN B CA 1
ATOM 6311 C C . ASN B 1 394 ? -1.54 -21.719 -2.402 1 96.44 394 ASN B C 1
ATOM 6313 O O . ASN B 1 394 ? -0.466 -22.297 -2.256 1 96.44 394 ASN B O 1
ATOM 6317 N N . TRP B 1 395 ? -1.604 -20.547 -2.961 1 98.38 395 TRP B N 1
ATOM 6318 C CA . TRP B 1 395 ? -0.422 -19.922 -3.547 1 98.38 395 TRP B CA 1
ATOM 6319 C C . TRP B 1 395 ? 0.556 -19.484 -2.463 1 98.38 395 TRP B C 1
ATOM 6321 O O . TRP B 1 395 ? 1.771 -19.5 -2.67 1 98.38 395 TRP B O 1
ATOM 6331 N N . ARG B 1 396 ? 0.032 -19.078 -1.273 1 98.25 396 ARG B N 1
ATOM 6332 C CA . ARG B 1 396 ? 0.929 -18.844 -0.149 1 98.25 396 ARG B CA 1
ATOM 6333 C C . ARG B 1 396 ? 1.645 -20.125 0.268 1 98.25 396 ARG B C 1
ATOM 6335 O O . ARG B 1 396 ? 2.834 -20.094 0.593 1 98.25 396 ARG B O 1
ATOM 6342 N N . VAL B 1 397 ? 0.929 -21.219 0.247 1 97.94 397 VAL B N 1
ATOM 6343 C CA . VAL B 1 397 ? 1.527 -22.516 0.553 1 97.94 397 VAL B CA 1
ATOM 6344 C C . VAL B 1 397 ? 2.59 -22.844 -0.49 1 97.94 397 VAL B C 1
ATOM 6346 O O . VAL B 1 397 ? 3.691 -23.281 -0.146 1 97.94 397 VAL B O 1
ATOM 6349 N N . TYR B 1 398 ? 2.262 -22.641 -1.718 1 98.81 398 TYR B N 1
ATOM 6350 C CA . TYR B 1 398 ? 3.18 -22.984 -2.799 1 98.81 398 TYR B CA 1
ATOM 6351 C C . TYR B 1 398 ? 4.445 -22.125 -2.73 1 98.81 398 TYR B C 1
ATOM 6353 O O . TYR B 1 398 ? 5.551 -22.641 -2.912 1 98.81 398 TYR B O 1
ATOM 6361 N N . LEU B 1 399 ? 4.316 -20.812 -2.477 1 98.88 399 LEU B N 1
ATOM 6362 C CA . LEU B 1 399 ? 5.504 -19.984 -2.316 1 98.88 399 LEU B CA 1
ATOM 6363 C C . LEU B 1 399 ? 6.363 -20.469 -1.158 1 98.88 399 LEU B C 1
ATOM 6365 O O . LEU B 1 399 ? 7.59 -20.531 -1.27 1 98.88 399 LEU B O 1
ATOM 6369 N N . THR B 1 400 ? 5.672 -20.797 -0.072 1 98.44 400 THR B N 1
ATOM 6370 C CA . THR B 1 400 ? 6.379 -21.281 1.108 1 98.44 400 THR B CA 1
ATOM 6371 C C . THR B 1 400 ? 7.18 -22.547 0.782 1 98.44 400 THR B C 1
ATOM 6373 O O . THR B 1 400 ? 8.352 -22.656 1.154 1 98.44 400 THR B O 1
ATOM 6376 N N . GLU B 1 401 ? 6.574 -23.453 0.087 1 98.38 401 GLU B N 1
ATOM 6377 C CA . GLU B 1 401 ? 7.223 -24.719 -0.281 1 98.38 401 GLU B CA 1
ATOM 6378 C C . GLU B 1 401 ? 8.359 -24.484 -1.271 1 98.38 401 GLU B C 1
ATOM 6380 O O . GLU B 1 401 ? 9.469 -24.984 -1.082 1 98.38 401 GLU B O 1
ATOM 6385 N N . PHE B 1 402 ? 8.133 -23.766 -2.26 1 98.81 402 PHE B N 1
ATOM 6386 C CA . PHE B 1 402 ? 9.078 -23.547 -3.346 1 98.81 402 PHE B CA 1
ATOM 6387 C C . PHE B 1 402 ? 10.305 -22.797 -2.85 1 98.81 402 PHE B C 1
ATOM 6389 O O . PHE B 1 402 ? 11.438 -23.156 -3.188 1 98.81 402 PHE B O 1
ATOM 6396 N N . ALA B 1 403 ? 10.094 -21.781 -2.018 1 98.75 403 ALA B N 1
ATOM 6397 C CA . ALA B 1 403 ? 11.18 -20.938 -1.521 1 98.75 403 ALA B CA 1
ATOM 6398 C C . ALA B 1 403 ? 12.195 -21.766 -0.73 1 98.75 403 ALA B C 1
ATOM 6400 O O . ALA B 1 403 ? 13.375 -21.438 -0.683 1 98.75 403 ALA B O 1
ATOM 6401 N N . GLN B 1 404 ? 11.719 -22.844 -0.141 1 98.56 404 GLN B N 1
ATOM 6402 C CA . GLN B 1 404 ? 12.594 -23.688 0.667 1 98.56 404 GLN B CA 1
ATOM 6403 C C . GLN B 1 404 ? 13.398 -24.641 -0.209 1 98.56 404 GLN B C 1
ATOM 6405 O O . GLN B 1 404 ? 14.391 -25.219 0.241 1 98.56 404 GLN B O 1
ATOM 6410 N N . LYS B 1 405 ? 13.031 -24.797 -1.449 1 98.69 405 LYS B N 1
ATOM 6411 C CA . LYS B 1 405 ? 13.617 -25.828 -2.301 1 98.69 405 LYS B CA 1
ATOM 6412 C C . LYS B 1 405 ? 14.609 -25.219 -3.289 1 98.69 405 LYS B C 1
ATOM 6414 O O . LYS B 1 405 ? 15.422 -25.922 -3.883 1 98.69 405 LYS B O 1
ATOM 6419 N N . ILE B 1 406 ? 14.602 -23.891 -3.428 1 98.75 406 ILE B N 1
ATOM 6420 C CA . ILE B 1 406 ? 15.422 -23.297 -4.48 1 98.75 406 ILE B CA 1
ATOM 6421 C C . ILE B 1 406 ? 16.75 -22.828 -3.895 1 98.75 406 ILE B C 1
ATOM 6423 O O . ILE B 1 406 ? 16.844 -22.562 -2.693 1 98.75 406 ILE B O 1
ATOM 6427 N N . PHE B 1 407 ? 17.812 -22.797 -4.852 1 98.38 407 PHE B N 1
ATOM 6428 C CA . PHE B 1 407 ? 19.156 -22.281 -4.621 1 98.38 407 PHE B CA 1
ATOM 6429 C C . PHE B 1 407 ? 19.922 -23.156 -3.631 1 98.38 407 PHE B C 1
ATOM 6431 O O . PHE B 1 407 ? 20.688 -22.641 -2.811 1 98.38 407 PHE B O 1
ATOM 6438 N N . LYS B 1 408 ? 19.562 -24.406 -3.631 1 88.75 408 LYS B N 1
ATOM 6439 C CA . LYS B 1 408 ? 20.266 -25.391 -2.818 1 88.75 408 LYS B CA 1
ATOM 6440 C C . LYS B 1 408 ? 21.297 -26.156 -3.654 1 88.75 408 LYS B C 1
ATOM 6442 O O . LYS B 1 408 ? 21.141 -26.266 -4.871 1 88.75 408 LYS B O 1
#

Solvent-accessible surface area (backbone atoms only — not comparable to full-atom values): 43327 Å² total; per-residue (Å²): 140,82,83,81,77,79,80,78,78,80,77,75,77,73,76,68,82,68,79,45,47,51,70,70,47,68,68,90,50,72,16,73,37,78,42,95,77,40,23,39,34,40,50,46,77,42,67,73,58,89,43,47,31,42,33,21,67,85,40,71,62,42,79,40,85,46,101,79,36,60,41,75,20,54,8,76,44,78,38,47,72,51,96,86,19,39,29,40,39,68,52,66,73,52,73,55,29,78,40,45,33,34,30,24,57,47,79,34,67,33,51,50,66,49,45,80,49,62,44,74,45,53,48,37,68,31,26,54,52,71,35,60,87,46,89,78,40,63,12,40,36,59,38,41,61,94,58,68,55,43,32,44,28,44,39,65,44,70,25,77,66,47,70,46,62,32,35,27,26,37,37,38,34,55,67,51,88,80,57,65,57,25,30,39,36,38,47,31,38,32,70,27,53,26,30,57,36,46,63,57,77,42,27,43,65,34,35,47,29,52,32,35,68,70,64,50,23,68,71,37,34,37,41,21,41,43,70,48,47,60,49,42,37,47,83,55,62,24,64,83,34,83,61,83,63,31,52,85,44,77,83,88,51,80,48,71,42,53,52,54,77,36,42,60,42,55,53,53,49,48,59,72,73,44,62,41,42,88,52,24,75,29,25,31,35,25,16,30,27,46,11,6,23,44,31,55,49,34,46,29,73,41,30,77,53,43,21,29,40,32,27,33,50,31,45,63,75,65,78,91,57,87,56,71,86,50,62,42,41,58,39,49,74,70,28,66,67,60,46,50,27,44,53,50,21,56,71,61,55,48,78,40,39,37,38,36,38,23,73,59,18,66,53,39,62,41,50,52,25,48,50,51,50,30,58,75,72,66,53,78,68,47,78,49,77,41,80,51,38,89,47,62,73,52,51,39,50,48,50,56,55,48,48,49,66,50,82,117,136,83,81,82,81,77,79,79,78,78,75,76,74,73,76,67,81,68,78,45,45,52,70,70,47,68,68,90,50,73,17,75,38,79,42,95,77,40,23,39,33,39,50,46,75,43,66,72,58,88,43,46,31,41,32,20,68,85,38,73,62,41,79,40,85,47,101,77,36,58,41,76,17,54,10,76,44,77,38,48,73,50,96,85,19,37,29,40,39,67,53,66,72,52,73,57,29,77,38,45,34,36,30,24,58,47,79,34,67,33,52,50,65,49,45,80,48,64,45,74,46,53,46,34,69,31,27,54,52,73,35,59,86,47,91,78,39,66,13,39,36,59,37,42,62,96,58,66,56,43,32,44,28,44,39,65,45,70,25,76,65,46,70,42,61,31,36,28,26,37,37,38,34,56,66,51,89,80,58,63,57,24,30,37,36,39,47,31,38,32,70,26,52,25,29,56,37,47,65,57,77,41,28,44,65,32,36,48,27,54,33,35,69,71,66,50,22,68,70,37,34,37,40,22,41,43,70,49,47,60,49,43,38,46,83,57,62,24,63,82,34,82,60,84,63,31,50,86,43,77,81,88,51,80,49,71,42,53,51,55,78,35,43,61,40,56,53,54,49,48,58,72,72,44,64,42,43,87,51,24,75,30,24,32,34,25,16,31,27,46,12,6,23,44,32,55,49,34,45,30,74,40,31,78,52,45,22,30,42,32,27,33,51,34,46,64,76,65,78,90,59,86,56,72,85,51,62,41,41,58,40,48,72,70,29,65,67,59,47,50,28,45,50,50,20,58,70,60,54,48,79,39,40,37,40,36,41,24,74,59,18,65,52,40,64,41,49,51,26,47,51,51,50,29,59,76,73,66,53,78,68,47,78,47,78,40,79,52,37,89,50,61,73,51,51,39,51,48,51,57,54,49,50,50,65,50,81,116

Nearest PDB structures (foldseek):
  8bbp-assembly1_A  TM=9.415E-01  e=5.793E-44  uncultured bacterium
  8bf3-assembly1_A  TM=9.415E-01  e=2.434E-43  uncultured bacterium
  7b5v-assembly1_A  TM=7.961E-01  e=4.854E-34  Dysgonomonas mossii DSM 22836
  6mou-assembly1_A  TM=7.817E-01  e=3.392E-32  Bacteroides intestinalis DSM 17393
  5cxx-assembly3_C  TM=7.419E-01  e=5.833E-16  Anaeromyces mucronatus

Radius of gyration: 28.25 Å; Cα contacts (8 Å, |Δi|>4): 1829; chains: 2; bounding box: 89×80×90 Å

Foldseek 3Di:
DDDPPPPPPPPPPPPPQPPPPPPPNDDPDAPFDQDPQQKTKGKDQDQPFDWKKKWKQQDAWDWDQDPLGIATGTDIDTWDADPRRMTMDIGDRGDFDKMKMFMQGNNDTDEDPNDPQWDDDLQDIIHIDGDDDDCPDHSNLLDQDPFAFWDKDWDWFDQVLQPDIATAIKTFGGPQVVDFAFFEEEEEEAQSDFRCCCVRLQSLRSNCRSCVRVVLFPGHMYIYGGQQQNDRGDACPDPVHHDRGDSRGDDPDDTSDHSLVRVVRVLVVCVVPGRHHFFQLRYAYEYEACSLQSLLSNCLVVLGRHLYGERHPYQHDDDDDSRLPDQLLVRCVVDPSSVVSVVSNVVNPRNAAEYEFEPPASSVRNVVSVVVNCVVVVRDHHYDYHHDYRGSRRVSVRSSVRSSVGSD/DPDDPPPPPPPPPPPPQPPDPPPPNDDPDAPFDQDPQQKTKGKDQDQPFPWKKKWKQQAAWDWDQDPLGIATGTDMDTWDADPRRMTMDIGDRGDFDKMKMFMQGNNDTDEDPNDPQWDDDLQDIIHIDGDDDDCPDHSNLLDQDPFAFWDKDWDWFDQVLQPDIATAIKTFGGPQVVDFAFFEEEEEEAQSDFRCCCVRLQSLRSNCRSCVRVVLFPGHMYIYGGQQQNDRGDACPDPVHHDRGDSNGDDPDDTSDHSLVRVVRVLVVCVVPGRHHFFQLRYEYEYEACSLQSLLSNCLVVLGRHLYGERHPYQHDDDDDSDLPDQLLVRCVVDPSSVVSVVSNVVNPRNAAEYEFEPPASSVRNSVSVVVNCVVVVRDHHYDYHHDYRGSRRVSVRSSVRSSVGSD

Organism: NCBI:txid165179

Sequence (816 aa):
MKKITFLATALLMSLGSFAQQALFDNVPVISPEVNANHTVTFRLKAPNAQKVQVTGDFLAPKTIDTPMGKYDAPGVADMTKDEKGVWTFTSQMLSPELYSYNLLLDGVKIVDPGSVYITRDITSETNIFILSDKKGDCGDLYTVNEVPHGNVSKVWYDSPTLKMQRRMTVYTPAGYDKGKDYPVLYLLHGAGGDEDAWTTLGRAQHILDNLIATGKAKPMVVVMTNGNPNCQAAPGEWSAGQYIPSFYGYQGAKPAATMDESFPDVMNYVESHYKVAKDKAHRAICGLSMGGGHSFDISRRFPTKFDYIGLFSAGLHVGTTGDFRSDFYKQLQGNEEAKKQLATLFKNKPKLYWIGMGKTDFLYKSSADLRRYFDEKGYKYTYLETEGGHIWRNWRVYLTEFAQKIFKMKKITFLATALLMSLGSFAQQALFDNVPVISPEVNANHTVTFRLKAPNAQKVQVTGDFLAPKTIDTPMGKYDAPGVADMTKDEKGVWTFTSQMLSPELYSYNLLLDGVKIVDPGSVYITRDITSETNIFILSDKKGDCGDLYTVNEVPHGNVSKVWYDSPTLKMQRRMTVYTPAGYDKGKDYPVLYLLHGAGGDEDAWTTLGRAQHILDNLIATGKAKPMVVVMTNGNPNCQAAPGEWSAGQYIPSFYGYQGAKPAATMDESFPDVMNYVESHYKVAKDKAHRAICGLSMGGGHSFDISRRFPTKFDYIGLFSAGLHVGTTGDFRSDFYKQLQGNEEAKKQLATLFKNKPKLYWIGMGKTDFLYKSSADLRRYFDEKGYKYTYLETEGGHIWRNWRVYLTEFAQKIFK